Protein AF-0000000080395595 (afdb_homodimer)

Foldseek 3Di:
DPCPPPPPPVCPLAEAEEEEEDCDPCCVWANVVLQVVFPRYHHAEYEDLDPVVQVVVCVVSVHNYYYNDLLVVLPDPSHAAYEYEFFQLCQLVSLLSNLVSVHAYEYEPPNHLFLLSLVSSVVSCVVSVHFYFYQLLLVQDLQLVVVLVQLPDPPQFADWAEKEWEWEAAQDDPPPDPQQFQCSGHNFHCCRVPVLSVLLSCCLRQNQKAPKAKDWDAPVLPDDDPDDPDPPSPQGGTQWMKMWIAGPSGHIYIYTGHYNDPDTDAWMKIHGPFWIWMDGRPDLAWIWIWGDDPDDDIDIDTGNDRDDDCVRHSSNRLVNQVSVQVVVVVVCVVCVVVVNPPCPVPVDGSRPGGSVSSSSSSNSVQNRCQQQLQHGSSDSSSVPSVNGDSD/DPPPPPPPPVPPLAEAEEEEEDCDPCCVWANVVLQVVFPRYHHAEYEDLDPVVQVVVCVVSVHNYYYNDLLVVLPDPSHAAYEYEFFQLCQLVSLLSNLVSVHAYEYEPPNHLFLLSLVSSVVSCVVSVHFYFYQLLLVQDLQLVVVLVQLPDPPQFADWAEKEWEWEAAQDDPPPDPQQFQCSGRNFHCCRVPVLSVLLSCCLRQNQKAPKAKDWDAPVLPDDDPDDPDPPSPQGGTQWMKMWIAGPSGHIYIYTGHYNDPDTDAWMKIHGPFWIWMDGRPDLAWIWIWGDDPDDDIDIDTGNDRDDDCVRHSSNRLVNQVSVQVVVVVVVVVCVVVVNPPPPVVVDGSRPGGSVSSSSSSNSVQNRCQQQLQHGSSDSSSVPSVNGDSD

Sequence (782 aa):
MSMTSSFSITPTSDILNWGVIGCGDVVEGKSGPAFSRIPSCRLVAVMRRNKALAESFAHRHNVASFYTDAREILRDLDVEAIYLATPPGTHKDLALLCAAAGKPVLVEKPMARSAAECRAMLSEFQHSDLPLFVAYYRRHLPKFELVRDILQSKNKLGPITEIRAFCARPSSGSDCEEWRVDASVAGGGLFLDLGSHMLDLLDWWFGPLQDVKGLAASTKGKGSSYDSALDEVETHVEDQVRMLFRTGSGAVGVGSWNFSSHCSEDYIEIIGADGGVKFSVFDNGPVFLKRRGCGEEDEIEVIDNFGPDFSPHVHLPLIAAVTEDLQDWKRAREVARQGRSVMKEISEWRCRSTGASALRTSEVMDTVLAAYYGGSRDDAFWERPQSWSKSMSMTSSFSITPTSDILNWGVIGCGDVVEGKSGPAFSRIPSCRLVAVMRRNKALAESFAHRHNVASFYTDAREILRDLDVEAIYLATPPGTHKDLALLCAAAGKPVLVEKPMARSAAECRAMLSEFQHSDLPLFVAYYRRHLPKFELVRDILQSKNKLGPITEIRAFCARPSSGSDCEEWRVDASVAGGGLFLDLGSHMLDLLDWWFGPLQDVKGLAASTKGKGSSYDSALDEVETHVEDQVRMLFRTGSGAVGVGSWNFSSHCSEDYIEIIGADGGVKFSVFDNGPVFLKRRGCGEEDEIEVIDNFGPDFSPHVHLPLIAAVTEDLQDWKRAREVARQGRSVMKEISEWRCRSTGASALRTSEVMDTVLAAYYGGSRDDAFWERPQSWSKS

Organism: NCBI:txid72520

pLDDT: mean 86.79, std 17.63, range [27.84, 98.88]

Radius of gyration: 32.5 Å; Cα contacts (8 Å, |Δi|>4): 1651; chains: 2; bounding box: 78×113×68 Å

Solvent-accessible surface area (backbone atoms only — not comparable to full-atom values): 41045 Å² total; per-residue (Å²): 136,81,81,75,76,75,75,70,73,67,73,73,76,70,64,44,30,29,24,34,41,34,74,46,72,58,31,69,48,32,44,45,60,26,35,75,70,33,87,52,35,37,56,45,33,38,25,24,74,51,53,70,61,22,48,49,48,22,62,77,66,68,27,81,36,61,30,54,40,74,71,57,54,59,66,37,82,74,46,58,31,36,38,38,46,58,63,26,53,49,33,44,64,53,49,52,53,33,43,75,60,70,33,32,37,38,30,35,63,46,67,30,46,26,33,49,46,29,48,53,44,44,51,51,27,57,75,67,72,39,63,48,32,31,54,56,29,60,77,53,33,43,63,51,46,50,49,48,50,52,71,67,40,85,69,57,26,46,65,60,50,34,38,39,40,41,37,29,28,44,56,64,71,87,73,59,63,67,54,49,54,28,38,74,35,35,44,25,19,55,55,52,61,59,44,45,59,56,46,42,50,46,34,71,73,49,38,72,74,35,83,68,41,44,47,51,23,33,75,76,66,67,71,77,79,82,67,77,82,76,75,77,73,71,69,64,50,44,41,32,42,34,36,39,34,25,38,72,88,52,28,43,30,43,34,38,40,34,45,42,24,41,49,73,44,57,33,41,36,42,35,6,43,36,8,32,39,36,33,41,74,88,52,90,60,46,39,37,37,36,33,57,40,102,57,96,60,72,44,73,46,79,45,74,81,53,66,82,83,41,81,70,31,53,34,34,56,35,53,51,31,44,49,52,43,50,52,51,50,50,52,43,51,54,39,45,72,69,70,42,83,59,71,71,64,81,84,68,69,76,44,84,38,28,41,70,60,48,33,54,36,34,43,52,52,46,55,29,41,14,67,35,54,54,47,61,61,70,56,76,44,65,79,43,51,85,50,32,55,92,71,138,82,81,75,76,75,78,72,74,66,74,74,77,70,62,44,32,29,25,33,41,35,74,45,72,57,30,68,48,32,43,46,59,27,35,76,70,34,87,52,34,39,56,46,34,38,24,23,74,50,54,69,60,22,48,50,49,22,60,78,67,69,27,81,35,62,30,56,39,74,70,57,55,59,66,36,82,73,45,58,32,36,38,39,46,59,63,27,53,49,33,44,65,52,49,51,53,32,44,76,59,70,31,30,37,39,29,36,64,46,64,29,46,26,34,48,46,28,48,53,45,45,51,51,26,58,74,66,73,38,63,50,32,32,56,56,29,61,76,54,34,42,62,51,46,49,52,48,50,51,72,67,40,84,71,58,27,47,64,60,48,33,37,39,39,40,38,28,27,45,56,65,70,88,73,61,63,67,54,50,54,28,38,74,35,35,44,24,19,55,54,52,61,60,44,45,58,56,45,42,51,47,34,71,73,48,39,73,72,35,83,69,39,44,47,50,23,33,73,76,67,66,72,81,79,85,65,76,80,72,76,76,74,72,69,66,48,42,40,32,40,34,34,40,34,24,36,73,88,50,28,43,30,44,35,39,37,34,47,43,23,40,49,75,44,56,33,42,36,42,34,7,42,36,7,31,41,37,32,42,74,89,53,89,61,44,38,37,37,36,34,56,41,101,58,96,61,72,44,73,46,80,46,75,80,52,65,82,82,40,80,74,30,53,35,31,56,36,52,52,30,44,50,52,43,50,53,52,51,50,52,45,51,53,39,45,73,69,70,44,82,61,70,71,64,81,82,68,69,75,43,84,40,28,42,69,58,50,32,54,37,32,42,51,54,46,55,30,41,13,68,35,54,53,49,62,60,69,56,74,45,66,79,43,52,84,50,33,54,91,69

Secondary structure (DSSP, 8-state):
--------------PEEEEEE--SHHIIIIIHHHHHH-TTEEEEEEE-SSHHHHHHHHHHTT-SEEESSHHHHHH-TT--EEEE-S-HHHHHHHHHHHHHTT--EEEPSSSSSSHHHHHHHHHHHHHTT--EEE--GGGGSHHHHHHHHHHHSTTSS-SEEEEEEEEE----STTS-GGGG-HHHHSSSHIIIIIHHHHHHHHHHH-S-EEEEEEEE-SGGG---SS------------EEEEEEE-TTS-EEEEEEETT-SS-EEEEEEEESSEEEEE-SSS-PPEEEEE--SSSS-EEEEE---S---GGGTTHHHHHHHHHHHHHHHHHHHHHHTT--------S-S-S-BHHHHHHHHHHHHHHHTTTTTS--SS-GGG-GGGS---/--------------PEEEEEE--SHHIIIIIHHHHHH-TTEEEEEEE-SSHHHHHHHHHHTT-SEEESSHHHHHH-TT--EEEE-S-HHHHHHHHHHHHHTT--EEEPSSSSSSHHHHHHHHHHHHHTT--EEE--GGGGSHHHHHHHHHHHSTTSS-SEEEEEEEEE----STTS-GGGG-HHHHSSSHIIIIIHHHHHHHHHHH-S-EEEEEEEE-SGGG---SS------------EEEEEEE-TTS-EEEEEEETT-SS-EEEEEEEESSEEEEE-SSS-PPEEEEE--SSSS-EEEEE---S---GGGTTHHHHHHHHHHHHHHHHHHHHHHTT--------S-S-S-BHHHHHHHHHHHHHHHTTTTTS--SS-GGG-GGGS---

Nearest PDB structures (foldseek):
  5yab-assembly1_A  TM=7.832E-01  e=8.760E-25  Paracoccus laeviglucosivorans
  6ktk-assembly1_A  TM=7.881E-01  e=5.055E-24  Paracoccus laeviglucosivorans
  4fb5-assembly1_A  TM=7.824E-01  e=1.257E-22  Rhizobium etli CFN 42
  4had-assembly1_D  TM=8.296E-01  e=5.285E-21  Rhizobium etli CFN 42
  4mkz-assembly1_A  TM=7.655E-01  e=7.324E-20  Lacticaseibacillus casei BL23

Structure (mmCIF, N/CA/C/O backbone):
data_AF-0000000080395595-model_v1
#
loop_
_entity.id
_entity.type
_entity.pdbx_description
1 polymer 'Oxidoreductase domain protein'
#
loop_
_atom_site.group_PDB
_atom_site.id
_atom_site.type_symbol
_atom_site.label_atom_id
_atom_site.label_alt_id
_atom_site.label_comp_id
_atom_site.label_asym_id
_atom_site.label_entity_id
_atom_site.label_seq_id
_atom_site.pdbx_PDB_ins_code
_atom_site.Cartn_x
_atom_site.Cartn_y
_atom_site.Cartn_z
_atom_site.occupancy
_atom_site.B_iso_or_equiv
_atom_site.auth_seq_id
_atom_site.auth_comp_id
_atom_site.auth_asym_id
_atom_site.auth_atom_id
_atom_site.pdbx_PDB_model_num
ATOM 1 N N . MET A 1 1 ? 40.812 51.531 33.094 1 27.84 1 MET A N 1
ATOM 2 C CA . MET A 1 1 ? 39.594 51 33.719 1 27.84 1 MET A CA 1
ATOM 3 C C . MET A 1 1 ? 38.375 51.281 32.844 1 27.84 1 MET A C 1
ATOM 5 O O . MET A 1 1 ? 37.844 52.406 32.875 1 27.84 1 MET A O 1
ATOM 9 N N . SER A 1 2 ? 38.344 50.875 31.562 1 29.64 2 SER A N 1
ATOM 10 C CA . SER A 1 2 ? 37.469 51.188 30.438 1 29.64 2 SER A CA 1
ATOM 11 C C . SER A 1 2 ? 36.062 50.656 30.672 1 29.64 2 SER A C 1
ATOM 13 O O . SER A 1 2 ? 35.875 49.469 31 1 29.64 2 SER A O 1
ATOM 15 N N . MET A 1 3 ? 35.094 51.469 31.234 1 29.25 3 MET A N 1
ATOM 16 C CA . MET A 1 3 ? 33.688 51.219 31.578 1 29.25 3 MET A CA 1
ATOM 17 C C . MET A 1 3 ? 32.938 50.688 30.375 1 29.25 3 MET A C 1
ATOM 19 O O . MET A 1 3 ? 32.656 51.406 29.422 1 29.25 3 MET A O 1
ATOM 23 N N . THR A 1 4 ? 33.219 49.469 29.953 1 30.59 4 THR A N 1
ATOM 24 C CA . THR A 1 4 ? 32.438 48.844 28.891 1 30.59 4 THR A CA 1
ATOM 25 C C . THR A 1 4 ? 30.953 48.844 29.234 1 30.59 4 THR A C 1
ATOM 27 O O . THR A 1 4 ? 30.547 48.312 30.266 1 30.59 4 THR A O 1
ATOM 30 N N . SER A 1 5 ? 30.203 49.969 29.016 1 29.47 5 SER A N 1
ATOM 31 C CA . SER A 1 5 ? 28.766 50.094 29.188 1 29.47 5 SER A CA 1
ATOM 32 C C . SER A 1 5 ? 28.031 48.906 28.578 1 29.47 5 SER A C 1
ATOM 34 O O . SER A 1 5 ? 28.172 48.625 27.391 1 29.47 5 SER A O 1
ATOM 36 N N . SER A 1 6 ? 27.875 47.812 29.328 1 31.44 6 SER A N 1
ATOM 37 C CA . SER A 1 6 ? 27.016 46.688 29.016 1 31.44 6 SER A CA 1
ATOM 38 C C . SER A 1 6 ? 25.609 47.125 28.609 1 31.44 6 SER A C 1
ATOM 40 O O . SER A 1 6 ? 24.875 47.688 29.438 1 31.44 6 SER A O 1
ATOM 42 N N . PHE A 1 7 ? 25.438 47.781 27.438 1 31.97 7 PHE A N 1
ATOM 43 C CA . PHE A 1 7 ? 24.094 48.031 26.953 1 31.97 7 PHE A CA 1
ATOM 44 C C . PHE A 1 7 ? 23.203 46.781 27.172 1 31.97 7 PHE A C 1
ATOM 46 O O . PHE A 1 7 ? 23.5 45.719 26.656 1 31.97 7 PHE A O 1
ATOM 53 N N . SER A 1 8 ? 22.719 46.625 28.406 1 31.88 8 SER A N 1
ATOM 54 C CA . SER A 1 8 ? 21.641 45.688 28.688 1 31.88 8 SER A CA 1
ATOM 55 C C . SER A 1 8 ? 20.5 45.844 27.672 1 31.88 8 SER A C 1
ATOM 57 O O . SER A 1 8 ? 19.797 46.844 27.672 1 31.88 8 SER A O 1
ATOM 59 N N . ILE A 1 9 ? 20.703 45.562 26.422 1 34.28 9 ILE A N 1
ATOM 60 C CA . ILE A 1 9 ? 19.5 45.406 25.594 1 34.28 9 ILE A CA 1
ATOM 61 C C . ILE A 1 9 ? 18.422 44.688 26.359 1 34.28 9 ILE A C 1
ATOM 63 O O . ILE A 1 9 ? 18.578 43.5 26.734 1 34.28 9 ILE A O 1
ATOM 67 N N . THR A 1 10 ? 17.844 45.312 27.359 1 37.09 10 THR A N 1
ATOM 68 C CA . THR A 1 10 ? 16.672 44.719 27.984 1 37.09 10 THR A CA 1
ATOM 69 C C . THR A 1 10 ? 15.82 43.969 26.938 1 37.09 10 THR A C 1
ATOM 71 O O . THR A 1 10 ? 15.391 44.594 25.953 1 37.09 10 THR A O 1
ATOM 74 N N . PRO A 1 11 ? 15.945 42.688 26.766 1 40.69 11 PRO A N 1
ATOM 75 C CA . PRO A 1 11 ? 15.008 42 25.859 1 40.69 11 PRO A CA 1
ATOM 76 C C . PRO A 1 11 ? 13.586 42.531 25.984 1 40.69 11 PRO A C 1
ATOM 78 O O . PRO A 1 11 ? 12.984 42.469 27.062 1 40.69 11 PRO A O 1
ATOM 81 N N . THR A 1 12 ? 13.234 43.75 25.875 1 42.53 12 THR A N 1
ATOM 82 C CA . THR A 1 12 ? 11.805 44.031 25.859 1 42.53 12 THR A CA 1
ATOM 83 C C . THR A 1 12 ? 11.023 42.875 25.281 1 42.53 12 THR A C 1
ATOM 85 O O . THR A 1 12 ? 11.164 42.531 24.094 1 42.53 12 THR A O 1
ATOM 88 N N . SER A 1 13 ? 10.922 41.781 25.891 1 53.41 13 SER A N 1
ATOM 89 C CA . SER A 1 13 ? 10.156 40.562 25.547 1 53.41 13 SER A CA 1
ATOM 90 C C . SER A 1 13 ? 8.828 40.938 24.891 1 53.41 13 SER A C 1
ATOM 92 O O . SER A 1 13 ? 7.91 41.406 25.562 1 53.41 13 SER A O 1
ATOM 94 N N . ASP A 1 14 ? 8.703 41.594 23.719 1 77.69 14 ASP A N 1
ATOM 95 C CA . ASP A 1 14 ? 7.539 42.156 23.047 1 77.69 14 ASP A CA 1
ATOM 96 C C . ASP A 1 14 ? 6.438 41.094 22.875 1 77.69 14 ASP A C 1
ATOM 98 O O . ASP A 1 14 ? 6.688 40 22.359 1 77.69 14 ASP A O 1
ATOM 102 N N . ILE A 1 15 ? 5.312 41.281 23.672 1 91.25 15 ILE A N 1
ATOM 103 C CA . ILE A 1 15 ? 4.09 40.5 23.625 1 91.25 15 ILE A CA 1
ATOM 104 C C . ILE A 1 15 ? 3.426 40.656 22.25 1 91.25 15 ILE A C 1
ATOM 106 O O . ILE A 1 15 ? 3.266 41.781 21.766 1 91.25 15 ILE A O 1
ATOM 110 N N . LEU A 1 16 ? 3.199 39.562 21.609 1 95.69 16 LEU A N 1
ATOM 111 C CA . LEU A 1 16 ? 2.473 39.594 20.344 1 95.69 16 LEU A CA 1
ATOM 112 C C . LEU A 1 16 ? 0.972 39.438 20.578 1 95.69 16 LEU A C 1
ATOM 114 O O . LEU A 1 16 ? 0.534 38.5 21.25 1 95.69 16 LEU A O 1
ATOM 118 N N . ASN A 1 17 ? 0.18 40.344 20.094 1 96.25 17 ASN A N 1
ATOM 119 C CA . ASN A 1 17 ? -1.268 40.281 20.266 1 96.25 17 ASN A CA 1
ATOM 120 C C . ASN A 1 17 ? -1.948 39.531 19.141 1 96.25 17 ASN A C 1
ATOM 122 O O . ASN A 1 17 ? -1.932 39.938 17.984 1 96.25 17 ASN A O 1
ATOM 126 N N . TRP A 1 18 ? -2.633 38.438 19.5 1 96.69 18 TRP A N 1
ATOM 127 C CA . TRP A 1 18 ? -3.293 37.562 18.547 1 96.69 18 TRP A CA 1
ATOM 128 C C . TRP A 1 18 ? -4.789 37.844 18.484 1 96.69 18 TRP A C 1
ATOM 130 O O . TRP A 1 18 ? -5.406 38.188 19.5 1 96.69 18 TRP A O 1
ATOM 140 N N . GLY A 1 19 ? -5.352 37.781 17.328 1 96.81 19 GLY A N 1
ATOM 141 C CA . GLY A 1 19 ? -6.781 37.594 17.125 1 96.81 19 GLY A CA 1
ATOM 142 C C . GLY A 1 19 ? -7.137 36.219 16.594 1 96.81 19 GLY A C 1
ATOM 143 O O . GLY A 1 19 ? -6.348 35.594 15.867 1 96.81 19 GLY A O 1
ATOM 144 N N . VAL A 1 20 ? -8.375 35.75 16.906 1 96.25 20 VAL A N 1
ATOM 145 C CA . VAL A 1 20 ? -8.82 34.438 16.422 1 96.25 20 VAL A CA 1
ATOM 146 C C . VAL A 1 20 ? -10.117 34.594 15.633 1 96.25 20 VAL A C 1
ATOM 148 O O . VAL A 1 20 ? -11.047 35.281 16.078 1 96.25 20 VAL A O 1
ATOM 151 N N . ILE A 1 21 ? -10.055 34.062 14.445 1 96.56 21 ILE A N 1
ATOM 152 C CA . ILE A 1 21 ? -11.273 33.969 13.656 1 96.56 21 ILE A CA 1
ATOM 153 C C . ILE A 1 21 ? -11.766 32.5 13.664 1 96.56 21 ILE A C 1
ATOM 155 O O . ILE A 1 21 ? -11.109 31.625 13.125 1 96.56 21 ILE A O 1
ATOM 159 N N . GLY A 1 22 ? -12.914 32.281 14.219 1 93.19 22 GLY A N 1
ATOM 160 C CA . GLY A 1 22 ? -13.43 30.938 14.422 1 93.19 22 GLY A CA 1
ATOM 161 C C . GLY A 1 22 ? -13.117 30.375 15.805 1 93.19 22 GLY A C 1
ATOM 162 O O . GLY A 1 22 ? -12 29.906 16.047 1 93.19 22 GLY A O 1
ATOM 163 N N . CYS A 1 23 ? -14.055 30.391 16.719 1 83 23 CYS A N 1
ATOM 164 C CA . CYS A 1 23 ? -13.82 29.922 18.078 1 83 23 CYS A CA 1
ATOM 165 C C . CYS A 1 23 ? -14.672 28.688 18.375 1 83 23 CYS A C 1
ATOM 167 O O . CYS A 1 23 ? -15.469 28.703 19.312 1 83 23 CYS A O 1
ATOM 169 N N . GLY A 1 24 ? -14.445 27.719 17.562 1 78.31 24 GLY A N 1
ATOM 170 C CA . GLY A 1 24 ? -15.148 26.453 17.797 1 78.31 24 GLY A CA 1
ATOM 171 C C . GLY A 1 24 ? -14.398 25.531 18.734 1 78.31 24 GLY A C 1
ATOM 172 O O . GLY A 1 24 ? -13.664 25.969 19.609 1 78.31 24 GLY A O 1
ATOM 173 N N . ASP A 1 25 ? -14.664 24.266 18.672 1 70.94 25 ASP A N 1
ATOM 174 C CA . ASP A 1 25 ? -14.172 23.219 19.578 1 70.94 25 ASP A CA 1
ATOM 175 C C . ASP A 1 25 ? -12.648 23.188 19.594 1 70.94 25 ASP A C 1
ATOM 177 O O . ASP A 1 25 ? -12.039 23 20.656 1 70.94 25 ASP A O 1
ATOM 181 N N . VAL A 1 26 ? -12.109 23.469 18.547 1 69.25 26 VAL A N 1
ATOM 182 C CA . VAL A 1 26 ? -10.656 23.422 18.438 1 69.25 26 VAL A CA 1
ATOM 183 C C . VAL A 1 26 ? -10.031 24.516 19.297 1 69.25 26 VAL A C 1
ATOM 185 O O . VAL A 1 26 ? -9.062 24.25 20.016 1 69.25 26 VAL A O 1
ATOM 188 N N . VAL A 1 27 ? -10.562 25.641 19.234 1 73.5 27 VAL A N 1
ATOM 189 C CA . VAL A 1 27 ? -10.008 26.781 19.969 1 73.5 27 VAL A CA 1
ATOM 190 C C . VAL A 1 27 ? -10.297 26.625 21.453 1 73.5 27 VAL A C 1
ATOM 192 O O . VAL A 1 27 ? -9.453 26.984 22.297 1 73.5 27 VAL A O 1
ATOM 195 N N . GLU A 1 28 ? -11.383 26.031 21.781 1 72.56 28 GLU A N 1
ATOM 196 C CA . GLU A 1 28 ? -11.758 25.828 23.172 1 72.56 28 GLU A CA 1
ATOM 197 C C . GLU A 1 28 ? -10.766 24.906 23.891 1 72.56 28 GLU A C 1
ATOM 199 O O . GLU A 1 28 ? -10.383 25.172 25.031 1 72.56 28 GLU A O 1
ATOM 204 N N . GLY A 1 29 ? -10.359 23.922 23.234 1 68.94 29 GLY A N 1
ATOM 205 C CA . GLY A 1 29 ? -9.539 22.906 23.906 1 68.94 29 GLY A CA 1
ATOM 206 C C . GLY A 1 29 ? -8.094 22.938 23.453 1 68.94 29 GLY A C 1
ATOM 207 O O . GLY A 1 29 ? -7.184 22.969 24.297 1 68.94 29 GLY A O 1
ATOM 208 N N . LYS A 1 30 ? -7.84 23.094 22.266 1 68.44 30 LYS A N 1
ATOM 209 C CA . LYS A 1 30 ? -6.527 22.781 21.703 1 68.44 30 LYS A CA 1
ATOM 210 C C . LYS A 1 30 ? -5.66 24.031 21.625 1 68.44 30 LYS A C 1
ATOM 212 O O . LYS A 1 30 ? -4.473 23.984 21.938 1 68.44 30 LYS A O 1
ATOM 217 N N . SER A 1 31 ? -6.273 25.188 21.234 1 71.06 31 SER A N 1
ATOM 218 C CA . SER A 1 31 ? -5.438 26.328 20.906 1 71.06 31 SER A CA 1
ATOM 219 C C . SER A 1 31 ? -5.719 27.516 21.828 1 71.06 31 SER A C 1
ATOM 221 O O . SER A 1 31 ? -4.82 28.297 22.125 1 71.06 31 SER A O 1
ATOM 223 N N . GLY A 1 32 ? -6.879 27.594 22.359 1 69.44 32 GLY A N 1
ATOM 224 C CA . GLY A 1 32 ? -7.242 28.75 23.172 1 69.44 32 GLY A CA 1
ATOM 225 C C . GLY A 1 32 ? -6.363 28.891 24.406 1 69.44 32 GLY A C 1
ATOM 226 O O . GLY A 1 32 ? -5.691 29.906 24.578 1 69.44 32 GLY A O 1
ATOM 227 N N . PRO A 1 33 ? -6.312 27.859 25.125 1 67.69 33 PRO A N 1
ATOM 228 C CA . PRO A 1 33 ? -5.492 27.906 26.344 1 67.69 33 PRO A CA 1
ATOM 229 C C . PRO A 1 33 ? -4.008 28.094 26.031 1 67.69 33 PRO A C 1
ATOM 231 O O . PRO A 1 33 ? -3.252 28.562 26.906 1 67.69 33 PRO A O 1
ATOM 234 N N . ALA A 1 34 ? -3.678 27.75 24.891 1 76.56 34 ALA A N 1
ATOM 235 C CA . ALA A 1 34 ? -2.271 27.859 24.516 1 76.56 34 ALA A CA 1
ATOM 236 C C . ALA A 1 34 ? -1.812 29.312 24.5 1 76.56 34 ALA A C 1
ATOM 238 O O . ALA A 1 34 ? -0.705 29.625 24.938 1 76.56 34 ALA A O 1
ATOM 239 N N . PHE A 1 35 ? -2.635 30.25 24.062 1 82.62 35 PHE A N 1
ATOM 240 C CA . PHE A 1 35 ? -2.271 31.656 23.969 1 82.62 35 PHE A CA 1
ATOM 241 C C . PHE A 1 35 ? -2.01 32.25 25.359 1 82.62 35 PHE A C 1
ATOM 243 O O . PHE A 1 35 ? -1.116 33.062 25.516 1 82.62 35 PHE A O 1
ATOM 250 N N . SER A 1 36 ? -2.719 31.719 26.312 1 81.38 36 SER A N 1
ATOM 251 C CA . SER A 1 36 ? -2.576 32.219 27.672 1 81.38 36 SER A CA 1
ATOM 252 C C . SER A 1 36 ? -1.355 31.641 28.359 1 81.38 36 SER A C 1
ATOM 254 O O . SER A 1 36 ? -0.866 32.188 29.359 1 81.38 36 SER A O 1
ATOM 256 N N . ARG A 1 37 ? -0.893 30.594 27.812 1 84.19 37 ARG A N 1
ATOM 257 C CA . ARG A 1 37 ? 0.208 29.875 28.453 1 84.19 37 ARG A CA 1
ATOM 258 C C . ARG A 1 37 ? 1.551 30.312 27.875 1 84.19 37 ARG A C 1
ATOM 260 O O . ARG A 1 37 ? 2.605 29.938 28.391 1 84.19 37 ARG A O 1
ATOM 267 N N . ILE A 1 38 ? 1.523 31.016 26.891 1 89.38 38 ILE A N 1
ATOM 268 C CA . ILE A 1 38 ? 2.732 31.531 26.266 1 89.38 38 ILE A CA 1
ATOM 269 C C . ILE A 1 38 ? 2.971 32.969 26.719 1 89.38 38 ILE A C 1
ATOM 271 O O . ILE A 1 38 ? 2.191 33.875 26.375 1 89.38 38 ILE A O 1
ATOM 275 N N . PRO A 1 39 ? 4.02 33.219 27.438 1 89.31 39 PRO A N 1
ATOM 276 C CA . PRO A 1 39 ? 4.242 34.562 28.016 1 89.31 39 PRO A CA 1
ATOM 277 C C . PRO A 1 39 ? 4.402 35.625 26.953 1 89.31 39 PRO A C 1
ATOM 279 O O . PRO A 1 39 ? 4.113 36.812 27.219 1 89.31 39 PRO A O 1
ATOM 282 N N . SER A 1 40 ? 4.805 35.219 25.828 1 91.56 40 SER A N 1
ATOM 283 C CA . SER A 1 40 ? 5.152 36.188 24.812 1 91.56 40 SER A CA 1
ATOM 284 C C . SER A 1 40 ? 3.982 36.438 23.859 1 91.56 40 SER A C 1
ATOM 286 O O . SER A 1 40 ? 4.152 37.062 22.812 1 91.56 40 SER A O 1
ATOM 288 N N . CYS A 1 41 ? 2.775 35.938 24.188 1 91.81 41 CYS A N 1
ATOM 289 C CA . CYS A 1 41 ? 1.639 36.281 23.344 1 91.81 41 CYS A CA 1
ATOM 290 C C . CYS A 1 41 ? 0.371 36.438 24.172 1 91.81 41 CYS A C 1
ATOM 292 O O . CYS A 1 41 ? 0.347 36.094 25.359 1 91.81 41 CYS A O 1
ATOM 294 N N . ARG A 1 42 ? -0.553 37.156 23.594 1 92.62 42 ARG A N 1
ATOM 295 C CA . ARG A 1 42 ? -1.852 37.375 24.219 1 92.62 42 ARG A CA 1
ATOM 296 C C . ARG A 1 42 ? -2.969 37.344 23.172 1 92.62 42 ARG A C 1
ATOM 298 O O . ARG A 1 42 ? -2.811 37.812 22.062 1 92.62 42 ARG A O 1
ATOM 305 N N . LEU A 1 43 ? -4.031 36.719 23.609 1 93.94 43 LEU A N 1
ATOM 306 C CA . LEU A 1 43 ? -5.242 36.75 22.812 1 93.94 43 LEU A CA 1
ATOM 307 C C . LEU A 1 43 ? -6.062 38 23.141 1 93.94 43 LEU A C 1
ATOM 309 O O . LEU A 1 43 ? -6.555 38.156 24.25 1 93.94 43 LEU A O 1
ATOM 313 N N . VAL A 1 44 ? -6.273 38.875 22.141 1 95.62 44 VAL A N 1
ATOM 314 C CA . VAL A 1 44 ? -6.852 40.188 22.484 1 95.62 44 VAL A CA 1
ATOM 315 C C . VAL A 1 44 ? -8.227 40.312 21.844 1 95.62 44 VAL A C 1
ATOM 317 O O . VAL A 1 44 ? -9.016 41.188 22.234 1 95.62 44 VAL A O 1
ATOM 320 N N . ALA A 1 45 ? -8.477 39.469 20.844 1 96.44 45 ALA A N 1
ATOM 321 C CA . ALA A 1 45 ? -9.758 39.562 20.156 1 96.44 45 ALA A CA 1
ATOM 322 C C . ALA A 1 45 ? -10.18 38.219 19.562 1 96.44 45 ALA A C 1
ATOM 324 O O . ALA A 1 45 ? -9.336 37.438 19.156 1 96.44 45 ALA A O 1
ATOM 325 N N . VAL A 1 46 ? -11.547 38 19.5 1 95.81 46 VAL A N 1
ATOM 326 C CA . VAL A 1 46 ? -12.094 36.781 18.891 1 95.81 46 VAL A CA 1
ATOM 327 C C . VAL A 1 46 ? -13.273 37.156 17.984 1 95.81 46 VAL A C 1
ATOM 329 O O . VAL A 1 46 ? -13.953 38.156 18.219 1 95.81 46 VAL A O 1
ATOM 332 N N . MET A 1 47 ? -13.406 36.312 16.969 1 96.25 47 MET A N 1
ATOM 333 C CA . MET A 1 47 ? -14.523 36.531 16.047 1 96.25 47 MET A CA 1
ATOM 334 C C . MET A 1 47 ? -15.281 35.219 15.812 1 96.25 47 MET A C 1
ATOM 336 O O . MET A 1 47 ? -14.664 34.156 15.633 1 96.25 47 MET A O 1
ATOM 340 N N . ARG A 1 48 ? -16.594 35.312 15.922 1 94 48 ARG A N 1
ATOM 341 C CA . ARG A 1 48 ? -17.547 34.281 15.523 1 94 48 ARG A CA 1
ATOM 342 C C . ARG A 1 48 ? -18.812 34.875 14.922 1 94 48 ARG A C 1
ATOM 344 O O . ARG A 1 48 ? -19.219 36 15.312 1 94 48 ARG A O 1
ATOM 351 N N . ARG A 1 49 ? -19.406 34.062 14.109 1 91.31 49 ARG A N 1
ATOM 352 C CA . ARG A 1 49 ? -20.609 34.594 13.484 1 91.31 49 ARG A CA 1
ATOM 353 C C . ARG A 1 49 ? -21.734 34.75 14.5 1 91.31 49 ARG A C 1
ATOM 355 O O . ARG A 1 49 ? -22.484 35.719 14.461 1 91.31 49 ARG A O 1
ATOM 362 N N . ASN A 1 50 ? -21.781 33.781 15.391 1 93.06 50 ASN A N 1
ATOM 363 C CA . ASN A 1 50 ? -22.781 33.875 16.453 1 93.06 50 ASN A CA 1
ATOM 364 C C . ASN A 1 50 ? -22.328 34.781 17.594 1 93.06 50 ASN A C 1
ATOM 366 O O . ASN A 1 50 ? -21.406 34.438 18.344 1 93.06 50 ASN A O 1
ATOM 370 N N . LYS A 1 51 ? -23.078 35.75 17.797 1 94.5 51 LYS A N 1
ATOM 371 C CA . LYS A 1 51 ? -22.688 36.781 18.75 1 94.5 51 LYS A CA 1
ATOM 372 C C . LYS A 1 51 ? -22.625 36.219 20.172 1 94.5 51 LYS A C 1
ATOM 374 O O . LYS A 1 51 ? -21.672 36.469 20.906 1 94.5 51 LYS A O 1
ATOM 379 N N . ALA A 1 52 ? -23.625 35.531 20.469 1 94.56 52 ALA A N 1
ATOM 380 C CA . ALA A 1 52 ? -23.719 35 21.828 1 94.56 52 ALA A CA 1
ATOM 381 C C . ALA A 1 52 ? -22.547 34.094 22.156 1 94.56 52 ALA A C 1
ATOM 383 O O . ALA A 1 52 ? -21.984 34.125 23.25 1 94.56 52 ALA A O 1
ATOM 384 N N . LEU A 1 53 ? -22.172 33.344 21.203 1 91.75 53 LEU A N 1
ATOM 385 C CA . LEU A 1 53 ? -21.047 32.406 21.406 1 91.75 53 LEU A CA 1
ATOM 386 C C . LEU A 1 53 ? -19.719 33.188 21.453 1 91.75 53 LEU A C 1
ATOM 388 O O . LEU A 1 53 ? -18.828 32.812 22.234 1 91.75 53 LEU A O 1
ATOM 392 N N . ALA A 1 54 ? -19.609 34.219 20.609 1 93.31 54 ALA A N 1
ATOM 393 C CA . ALA A 1 54 ? -18.406 35.031 20.609 1 93.31 54 ALA A CA 1
ATOM 394 C C . ALA A 1 54 ? -18.234 35.75 21.938 1 93.31 54 ALA A C 1
ATOM 396 O O . ALA A 1 54 ? -17.141 35.75 22.516 1 93.31 54 ALA A O 1
ATOM 397 N N . GLU A 1 55 ? -19.281 36.25 22.406 1 94.06 55 GLU A N 1
ATOM 398 C CA . GLU A 1 55 ? -19.266 36.969 23.672 1 94.06 55 GLU A CA 1
ATOM 399 C C . GLU A 1 55 ? -18.953 36.031 24.828 1 94.06 55 GLU A C 1
ATOM 401 O O . GLU A 1 55 ? -18.156 36.375 25.719 1 94.06 55 GLU A O 1
ATOM 406 N N . SER A 1 56 ? -19.641 35 24.828 1 92.69 56 SER A N 1
ATOM 407 C CA . SER A 1 56 ? -19.422 34 25.875 1 92.69 56 SER A CA 1
ATOM 408 C C . SER A 1 56 ? -17.969 33.562 25.922 1 92.69 56 SER A C 1
ATOM 410 O O . SER A 1 56 ? -17.375 33.469 27 1 92.69 56 SER A O 1
ATOM 412 N N . PHE A 1 57 ? -17.406 33.312 24.781 1 90.75 57 PHE A N 1
ATOM 413 C CA . PHE A 1 57 ? -16.016 32.875 24.703 1 90.75 57 PHE A CA 1
ATOM 414 C C . PHE A 1 57 ? -15.102 33.969 25.266 1 90.75 57 PHE A C 1
ATOM 416 O O . PHE A 1 57 ? -14.211 33.688 26.062 1 90.75 57 PHE A O 1
ATOM 423 N N . ALA A 1 58 ? -15.281 35.156 24.828 1 92.06 58 ALA A N 1
ATOM 424 C CA . ALA A 1 58 ? -14.461 36.281 25.266 1 92.06 58 ALA A CA 1
ATOM 425 C C . ALA A 1 58 ? -14.492 36.438 26.781 1 92.06 58 ALA A C 1
ATOM 427 O O . ALA A 1 58 ? -13.453 36.625 27.422 1 92.06 58 ALA A O 1
ATOM 428 N N . HIS A 1 59 ? -15.641 36.25 27.328 1 92.31 59 HIS A N 1
ATOM 429 C CA . HIS A 1 59 ? -15.82 36.406 28.766 1 92.31 59 HIS A CA 1
ATOM 430 C C . HIS A 1 59 ? -15.133 35.281 29.516 1 92.31 59 HIS A C 1
ATOM 432 O O . HIS A 1 59 ? -14.375 35.531 30.469 1 92.31 59 HIS A O 1
ATOM 438 N N . ARG A 1 60 ? -15.398 34.094 29.078 1 88.5 60 ARG A N 1
ATOM 439 C CA . ARG A 1 60 ? -14.875 32.938 29.75 1 88.5 60 ARG A CA 1
ATOM 440 C C . ARG A 1 60 ? -13.352 32.906 29.703 1 88.5 60 ARG A C 1
ATOM 442 O O . ARG A 1 60 ? -12.711 32.375 30.625 1 88.5 60 ARG A O 1
ATOM 449 N N . HIS A 1 61 ? -12.758 33.5 28.672 1 87.94 61 HIS A N 1
ATOM 450 C CA . HIS A 1 61 ? -11.32 33.406 28.484 1 87.94 61 HIS A CA 1
ATOM 451 C C . HIS A 1 61 ? -10.633 34.75 28.672 1 87.94 61 HIS A C 1
ATOM 453 O O . HIS A 1 61 ? -9.453 34.906 28.359 1 87.94 61 HIS A O 1
ATOM 459 N N . ASN A 1 62 ? -11.344 35.781 29.141 1 89.5 62 ASN A N 1
ATOM 460 C CA . ASN A 1 62 ? -10.828 37.094 29.438 1 89.5 62 ASN A CA 1
ATOM 461 C C . ASN A 1 62 ? -10.172 37.75 28.219 1 89.5 62 ASN A C 1
ATOM 463 O O . ASN A 1 62 ? -9.047 38.219 28.297 1 89.5 62 ASN A O 1
ATOM 467 N N . VAL A 1 63 ? -10.836 37.625 27.125 1 92.81 63 VAL A N 1
ATOM 468 C CA . VAL A 1 63 ? -10.414 38.281 25.891 1 92.81 63 VAL A CA 1
ATOM 469 C C . VAL A 1 63 ? -11.062 39.656 25.797 1 92.81 63 VAL A C 1
ATOM 471 O O . VAL A 1 63 ? -12.266 39.812 26.031 1 92.81 63 VAL A O 1
ATOM 474 N N . ALA A 1 64 ? -10.336 40.625 25.484 1 93.25 64 ALA A N 1
ATOM 475 C CA . ALA A 1 64 ? -10.727 42.031 25.609 1 93.25 64 ALA A CA 1
ATOM 476 C C . ALA A 1 64 ? -11.867 42.375 24.656 1 93.25 64 ALA A C 1
ATOM 478 O O . ALA A 1 64 ? -12.75 43.156 24.984 1 93.25 64 ALA A O 1
ATOM 479 N N . SER A 1 65 ? -11.836 41.781 23.438 1 96.31 65 SER A N 1
ATOM 480 C CA . SER A 1 65 ? -12.805 42.188 22.422 1 96.31 65 SER A CA 1
ATOM 481 C C . SER A 1 65 ? -13.352 40.969 21.688 1 96.31 65 SER A C 1
ATOM 483 O O . SER A 1 65 ? -12.68 39.969 21.562 1 96.31 65 SER A O 1
ATOM 485 N N . PHE A 1 66 ? -14.625 41.062 21.234 1 96.19 66 PHE A N 1
ATOM 486 C CA . PHE A 1 66 ? -15.219 40.062 20.359 1 96.19 66 PHE A CA 1
ATOM 487 C C . PHE A 1 66 ? -15.953 40.719 19.203 1 96.19 66 PHE A C 1
ATOM 489 O O . PHE A 1 66 ? -16.406 41.875 19.312 1 96.19 66 PHE A O 1
ATOM 496 N N . TYR A 1 67 ? -15.969 40.062 18.094 1 97.44 67 TYR A N 1
ATOM 497 C CA . TYR A 1 67 ? -16.578 40.562 16.875 1 97.44 67 TYR A CA 1
ATOM 498 C C . TYR A 1 67 ? -17.453 39.469 16.234 1 97.44 67 TYR A C 1
ATOM 500 O O . TYR A 1 67 ? -17.344 38.281 16.562 1 97.44 67 TYR A O 1
ATOM 508 N N . THR A 1 68 ? -18.328 39.906 15.305 1 96.31 68 THR A N 1
ATOM 509 C CA . THR A 1 68 ? -19.188 38.969 14.602 1 96.31 68 THR A CA 1
ATOM 510 C C . THR A 1 68 ? -18.938 39.031 13.094 1 96.31 68 THR A C 1
ATOM 512 O O . THR A 1 68 ? -19.594 38.312 12.328 1 96.31 68 THR A O 1
ATOM 515 N N . ASP A 1 69 ? -17.969 39.844 12.805 1 95.75 69 ASP A N 1
ATOM 516 C CA . ASP A 1 69 ? -17.562 40.031 11.406 1 95.75 69 ASP A CA 1
ATOM 517 C C . ASP A 1 69 ? -16.047 40.031 11.266 1 95.75 69 ASP A C 1
ATOM 519 O O . ASP A 1 69 ? -15.359 40.719 12.031 1 95.75 69 ASP A O 1
ATOM 523 N N . ALA A 1 70 ? -15.586 39.312 10.242 1 96.44 70 ALA A N 1
ATOM 524 C CA . ALA A 1 70 ? -14.148 39.188 10.031 1 96.44 70 ALA A CA 1
ATOM 525 C C . ALA A 1 70 ? -13.516 40.531 9.688 1 96.44 70 ALA A C 1
ATOM 527 O O . ALA A 1 70 ? -12.383 40.812 10.086 1 96.44 70 ALA A O 1
ATOM 528 N N . ARG A 1 71 ? -14.211 41.406 9.031 1 96.81 71 ARG A N 1
ATOM 529 C CA . ARG A 1 71 ? -13.664 42.688 8.648 1 96.81 71 ARG A CA 1
ATOM 530 C C . ARG A 1 71 ? -13.445 43.562 9.867 1 96.81 71 ARG A C 1
ATOM 532 O O . ARG A 1 71 ? -12.516 44.375 9.898 1 96.81 71 ARG A O 1
ATOM 539 N N . GLU A 1 72 ? -14.305 43.375 10.875 1 97.56 72 GLU A N 1
ATOM 540 C CA . GLU A 1 72 ? -14.211 44.219 12.078 1 97.56 72 GLU A CA 1
ATOM 541 C C . GLU A 1 72 ? -12.984 43.844 12.906 1 97.56 72 GLU A C 1
ATOM 543 O O . GLU A 1 72 ? -12.266 44.719 13.391 1 97.56 72 GLU A O 1
ATOM 548 N N . ILE A 1 73 ? -12.781 42.531 13.078 1 97.56 73 ILE A N 1
ATOM 549 C CA . ILE A 1 73 ? -11.625 42.125 13.859 1 97.56 73 ILE A CA 1
ATOM 550 C C . ILE A 1 73 ? -10.336 42.531 13.141 1 97.56 73 ILE A C 1
ATOM 552 O O . ILE A 1 73 ? -9.336 42.844 13.773 1 97.56 73 ILE A O 1
ATOM 556 N N . LEU A 1 74 ? -10.32 42.594 11.82 1 97.94 74 LEU A N 1
ATOM 557 C CA . LEU A 1 74 ? -9.141 42.938 11.023 1 97.94 74 LEU A CA 1
ATOM 558 C C . LEU A 1 74 ? -8.836 44.406 11.078 1 97.94 74 LEU A C 1
ATOM 560 O O . LEU A 1 74 ? -7.719 44.844 10.773 1 97.94 74 LEU A O 1
ATOM 564 N N . ARG A 1 75 ? -9.836 45.25 11.461 1 97.12 75 ARG A N 1
ATOM 565 C CA . ARG A 1 75 ? -9.648 46.688 11.602 1 97.12 75 ARG A CA 1
ATOM 566 C C . ARG A 1 75 ? -9.141 47.031 12.992 1 97.12 75 ARG A C 1
ATOM 568 O O . ARG A 1 75 ? -8.742 48.188 13.242 1 97.12 75 ARG A O 1
ATOM 575 N N . ASP A 1 76 ? -9.219 46.062 13.859 1 97.12 76 ASP A N 1
ATOM 576 C CA . ASP A 1 76 ? -8.719 46.281 15.211 1 97.12 76 ASP A CA 1
ATOM 577 C C . ASP A 1 76 ? -7.199 46.438 15.211 1 97.12 76 ASP A C 1
ATOM 579 O O . ASP A 1 76 ? -6.457 45.531 14.891 1 97.12 76 ASP A O 1
ATOM 583 N N . LEU A 1 77 ? -6.688 47.562 15.664 1 95.31 77 LEU A N 1
ATOM 584 C CA . LEU A 1 77 ? -5.277 47.906 15.594 1 95.31 77 LEU A CA 1
ATOM 585 C C . LEU A 1 77 ? -4.473 47.156 16.641 1 95.31 77 LEU A C 1
ATOM 587 O O . LEU A 1 77 ? -3.248 47.031 16.531 1 95.31 77 LEU A O 1
ATOM 591 N N . ASP A 1 78 ? -5.145 46.625 17.625 1 95.62 78 ASP A N 1
ATOM 592 C CA . ASP A 1 78 ? -4.453 45.844 18.656 1 95.62 78 ASP A CA 1
ATOM 593 C C . ASP A 1 78 ? -4.105 44.438 18.172 1 95.62 78 ASP A C 1
ATOM 595 O O . ASP A 1 78 ? -3.24 43.781 18.75 1 95.62 78 ASP A O 1
ATOM 599 N N . VAL A 1 79 ? -4.781 44 17.172 1 97.06 79 VAL A N 1
ATOM 600 C CA . VAL A 1 79 ? -4.547 42.656 16.641 1 97.06 79 VAL A CA 1
ATOM 601 C C . VAL A 1 79 ? -3.373 42.688 15.664 1 97.06 79 VAL A C 1
ATOM 603 O O . VAL A 1 79 ? -3.42 43.375 14.648 1 97.06 79 VAL A O 1
ATOM 606 N N . GLU A 1 80 ? -2.346 41.875 15.93 1 96.81 80 GLU A N 1
ATOM 607 C CA . GLU A 1 80 ? -1.125 41.906 15.133 1 96.81 80 GLU A CA 1
ATOM 608 C C . GLU A 1 80 ? -1.021 40.688 14.242 1 96.81 80 GLU A C 1
ATOM 610 O O . GLU A 1 80 ? -0.302 40.688 13.234 1 96.81 80 GLU A O 1
ATOM 615 N N . ALA A 1 81 ? -1.643 39.625 14.594 1 97.62 81 ALA A N 1
ATOM 616 C CA . ALA A 1 81 ? -1.656 38.375 13.852 1 97.62 81 ALA A CA 1
ATOM 617 C C . ALA A 1 81 ? -2.982 37.625 14.039 1 97.62 81 ALA A C 1
ATOM 619 O O . ALA A 1 81 ? -3.682 37.844 15.031 1 97.62 81 ALA A O 1
ATOM 620 N N . ILE A 1 82 ? -3.307 36.844 13.078 1 98.12 82 ILE A N 1
ATOM 621 C CA . ILE A 1 82 ? -4.598 36.156 13.117 1 98.12 82 ILE A CA 1
ATOM 622 C C . ILE A 1 82 ? -4.395 34.656 13.141 1 98.12 82 ILE A C 1
ATOM 624 O O . ILE A 1 82 ? -3.584 34.125 12.383 1 98.12 82 ILE A O 1
ATOM 628 N N . TYR A 1 83 ? -5.043 33.969 14.031 1 97 83 TYR A N 1
ATOM 629 C CA . TYR A 1 83 ? -5.266 32.531 13.984 1 97 83 TYR A CA 1
ATOM 630 C C . TYR A 1 83 ? -6.617 32.188 13.359 1 97 83 TYR A C 1
ATOM 632 O O . TYR A 1 83 ? -7.664 32.562 13.906 1 97 83 TYR A O 1
ATOM 640 N N . LEU A 1 84 ? -6.551 31.609 12.227 1 97.12 84 LEU A N 1
ATOM 641 C CA . LEU A 1 84 ? -7.758 31.234 11.492 1 97.12 84 LEU A CA 1
ATOM 642 C C . LEU A 1 84 ? -8.164 29.797 11.82 1 97.12 84 LEU A C 1
ATOM 644 O O . LEU A 1 84 ? -7.547 28.844 11.328 1 97.12 84 LEU A O 1
ATOM 648 N N . ALA A 1 85 ? -9.258 29.625 12.555 1 94.69 85 ALA A N 1
ATOM 649 C CA . ALA A 1 85 ? -9.688 28.328 13.047 1 94.69 85 ALA A CA 1
ATOM 650 C C . ALA A 1 85 ? -11.109 28 12.586 1 94.69 85 ALA A C 1
ATOM 652 O O . ALA A 1 85 ? -11.953 27.594 13.391 1 94.69 85 ALA A O 1
ATOM 653 N N . THR A 1 86 ? -11.406 28.188 11.352 1 94.38 86 THR A N 1
ATOM 654 C CA . THR A 1 86 ? -12.664 27.828 10.703 1 94.38 86 THR A CA 1
ATOM 655 C C . THR A 1 86 ? -12.5 26.578 9.836 1 94.38 86 THR A C 1
ATOM 657 O O . THR A 1 86 ? -11.391 26.062 9.711 1 94.38 86 THR A O 1
ATOM 660 N N . PRO A 1 87 ? -13.57 26.062 9.297 1 94.25 87 PRO A N 1
ATOM 661 C CA . PRO A 1 87 ? -13.422 24.938 8.367 1 94.25 87 PRO A CA 1
ATOM 662 C C . PRO A 1 87 ? -12.68 25.328 7.09 1 94.25 87 PRO A C 1
ATOM 664 O O . PRO A 1 87 ? -12.672 26.5 6.703 1 94.25 87 PRO A O 1
ATOM 667 N N . PRO A 1 88 ? -12.156 24.391 6.395 1 96.56 88 PRO A N 1
ATOM 668 C CA . PRO A 1 88 ? -11.273 24.641 5.254 1 96.56 88 PRO A CA 1
ATOM 669 C C . PRO A 1 88 ? -11.953 25.469 4.156 1 96.56 88 PRO A C 1
ATOM 671 O O . PRO A 1 88 ? -11.297 26.266 3.484 1 96.56 88 PRO A O 1
ATOM 674 N N . GLY A 1 89 ? -13.188 25.344 4.027 1 96.06 89 GLY A N 1
ATOM 675 C CA . GLY A 1 89 ? -13.914 25.984 2.947 1 96.06 89 GLY A CA 1
ATOM 676 C C . GLY A 1 89 ? -13.852 27.5 3.018 1 96.06 89 GLY A C 1
ATOM 677 O O . GLY A 1 89 ? -14.078 28.188 2.016 1 96.06 89 GLY A O 1
ATOM 678 N N . THR A 1 90 ? -13.531 28.062 4.137 1 96.44 90 THR A N 1
ATOM 679 C CA . THR A 1 90 ? -13.5 29.5 4.309 1 96.44 90 THR A CA 1
ATOM 680 C C . THR A 1 90 ? -12.062 30.016 4.395 1 96.44 90 THR A C 1
ATOM 682 O O . THR A 1 90 ? -11.828 31.219 4.406 1 96.44 90 THR A O 1
ATOM 685 N N . HIS A 1 91 ? -11.102 29.141 4.445 1 98.19 91 HIS A N 1
ATOM 686 C CA . HIS A 1 91 ? -9.719 29.516 4.73 1 98.19 91 HIS A CA 1
ATOM 687 C C . HIS A 1 91 ? -9.195 30.5 3.689 1 98.19 91 HIS A C 1
ATOM 689 O O . HIS A 1 91 ? -8.641 31.547 4.043 1 98.19 91 HIS A O 1
ATOM 695 N N . LYS A 1 92 ? -9.391 30.156 2.451 1 98.38 92 LYS A N 1
ATOM 696 C CA . LYS A 1 92 ? -8.82 30.984 1.397 1 98.38 92 LYS A CA 1
ATOM 697 C C . LYS A 1 92 ? -9.352 32.406 1.48 1 98.38 92 LYS A C 1
ATOM 699 O O . LYS A 1 92 ? -8.57 33.375 1.572 1 98.38 92 LYS A O 1
ATOM 704 N N . ASP A 1 93 ? -10.641 32.562 1.485 1 98 93 ASP A N 1
ATOM 705 C CA . ASP A 1 93 ? -11.258 33.875 1.472 1 98 93 ASP A CA 1
ATOM 706 C C . ASP A 1 93 ? -10.859 34.688 2.709 1 98 93 ASP A C 1
ATOM 708 O O . ASP A 1 93 ? -10.5 35.875 2.604 1 98 93 ASP A O 1
ATOM 712 N N . LEU A 1 94 ? -10.898 34.062 3.818 1 98.38 94 LEU A N 1
ATOM 713 C CA . LEU A 1 94 ? -10.555 34.75 5.062 1 98.38 94 LEU A CA 1
ATOM 714 C C . LEU A 1 94 ? -9.07 35.094 5.098 1 98.38 94 LEU A C 1
ATOM 716 O O . LEU A 1 94 ? -8.695 36.188 5.578 1 98.38 94 LEU A O 1
ATOM 720 N N . ALA A 1 95 ? -8.281 34.219 4.66 1 98.69 95 ALA A N 1
ATOM 721 C CA . ALA A 1 95 ? -6.844 34.469 4.609 1 98.69 95 ALA A CA 1
ATOM 722 C C . ALA A 1 95 ? -6.539 35.656 3.705 1 98.69 95 ALA A C 1
ATOM 724 O O . ALA A 1 95 ? -5.699 36.5 4.035 1 98.69 95 ALA A O 1
ATOM 725 N N . LEU A 1 96 ? -7.191 35.688 2.562 1 98.44 96 LEU A N 1
ATOM 726 C CA . LEU A 1 96 ? -6.977 36.781 1.642 1 98.44 96 LEU A CA 1
ATOM 727 C C . LEU A 1 96 ? -7.398 38.125 2.275 1 98.44 96 LEU A C 1
ATOM 729 O O . LEU A 1 96 ? -6.742 39.156 2.078 1 98.44 96 LEU A O 1
ATOM 733 N N . LEU A 1 97 ? -8.461 38.094 3.004 1 98.31 97 LEU A N 1
ATOM 734 C CA . LEU A 1 97 ? -8.883 39.281 3.744 1 98.31 97 LEU A CA 1
ATOM 735 C C . LEU A 1 97 ? -7.812 39.719 4.75 1 98.31 97 LEU A C 1
ATOM 737 O O . LEU A 1 97 ? -7.539 40.906 4.91 1 98.31 97 LEU A O 1
ATOM 741 N N . CYS A 1 98 ? -7.254 38.75 5.434 1 98.56 98 CYS A N 1
ATOM 742 C CA . CYS A 1 98 ? -6.195 39.031 6.398 1 98.56 98 CYS A CA 1
ATOM 743 C C . CYS A 1 98 ? -4.988 39.656 5.715 1 98.56 98 CYS A C 1
ATOM 745 O O . CYS A 1 98 ? -4.414 40.625 6.227 1 98.56 98 CYS A O 1
ATOM 747 N N . ALA A 1 99 ? -4.629 39.156 4.602 1 98 99 ALA A N 1
ATOM 748 C CA . ALA A 1 99 ? -3.5 39.688 3.846 1 98 99 ALA A CA 1
ATOM 749 C C . ALA A 1 99 ? -3.754 41.125 3.445 1 98 99 ALA A C 1
ATOM 751 O O . ALA A 1 99 ? -2.867 41.969 3.566 1 98 99 ALA A O 1
ATOM 752 N N . ALA A 1 100 ? -4.953 41.375 2.979 1 97.69 100 ALA A N 1
ATOM 753 C CA . ALA A 1 100 ? -5.328 42.719 2.58 1 97.69 100 ALA A CA 1
ATOM 754 C C . ALA A 1 100 ? -5.223 43.688 3.756 1 97.69 100 ALA A C 1
ATOM 756 O O . ALA A 1 100 ? -4.926 44.875 3.57 1 97.69 100 ALA A O 1
ATOM 757 N N . ALA A 1 101 ? -5.426 43.188 4.938 1 97.88 101 ALA A N 1
ATOM 758 C CA . ALA A 1 101 ? -5.363 44 6.152 1 97.88 101 ALA A CA 1
ATOM 759 C C . ALA A 1 101 ? -3.943 44.062 6.703 1 97.88 101 ALA A C 1
ATOM 761 O O . ALA A 1 101 ? -3.695 44.688 7.734 1 97.88 101 ALA A O 1
ATOM 762 N N . GLY A 1 102 ? -3 43.312 6.043 1 97 102 GLY A N 1
ATOM 763 C CA . GLY A 1 102 ? -1.602 43.344 6.441 1 97 102 GLY A CA 1
ATOM 764 C C . GLY A 1 102 ? -1.319 42.5 7.664 1 97 102 GLY A C 1
ATOM 765 O O . GLY A 1 102 ? -0.383 42.75 8.414 1 97 102 GLY A O 1
ATOM 766 N N . LYS A 1 103 ? -2.098 41.5 7.906 1 97.75 103 LYS A N 1
ATOM 767 C CA . LYS A 1 103 ? -1.949 40.688 9.109 1 97.75 103 LYS A CA 1
ATOM 768 C C . LYS A 1 103 ? -1.422 39.312 8.773 1 97.75 103 LYS A C 1
ATOM 770 O O . LYS A 1 103 ? -1.999 38.594 7.945 1 97.75 103 LYS A O 1
ATOM 775 N N . PRO A 1 104 ? -0.287 38.844 9.391 1 98 104 PRO A N 1
ATOM 776 C CA . PRO A 1 104 ? 0.144 37.469 9.258 1 98 104 PRO A CA 1
ATOM 777 C C . PRO A 1 104 ? -0.889 36.469 9.797 1 98 104 PRO A C 1
ATOM 779 O O . PRO A 1 104 ? -1.741 36.844 10.609 1 98 104 PRO A O 1
ATOM 782 N N . VAL A 1 105 ? -0.736 35.219 9.312 1 98.56 105 VAL A N 1
ATOM 783 C CA . VAL A 1 105 ? -1.81 34.281 9.625 1 98.56 105 VAL A CA 1
ATOM 784 C C . VAL A 1 105 ? -1.217 32.938 10.008 1 98.56 105 VAL A C 1
ATOM 786 O O . VAL A 1 105 ? -0.247 32.469 9.398 1 98.56 105 VAL A O 1
ATOM 789 N N . LEU A 1 106 ? -1.735 32.312 11.062 1 97.94 106 LEU A N 1
ATOM 790 C CA . LEU A 1 106 ? -1.729 30.875 11.328 1 97.94 106 LEU A CA 1
ATOM 791 C C . LEU A 1 106 ? -3.086 30.25 11.008 1 97.94 106 LEU A C 1
ATOM 793 O O . LEU A 1 106 ? -4.078 30.547 11.68 1 97.94 106 LEU A O 1
ATOM 797 N N . VAL A 1 107 ? -3.127 29.484 9.984 1 98.31 107 VAL A N 1
ATOM 798 C CA . VAL A 1 107 ? -4.402 28.906 9.57 1 98.31 107 VAL A CA 1
ATOM 799 C C . VAL A 1 107 ? -4.473 27.438 9.984 1 98.31 107 VAL A C 1
ATOM 801 O O . VAL A 1 107 ? -3.471 26.719 9.93 1 98.31 107 VAL A O 1
ATOM 804 N N . GLU A 1 108 ? -5.613 26.969 10.344 1 96.94 108 GLU A N 1
ATOM 805 C CA . GLU A 1 108 ? -5.824 25.578 10.688 1 96.94 108 GLU A CA 1
ATOM 806 C C . GLU A 1 108 ? -5.562 24.656 9.492 1 96.94 108 GLU A C 1
ATOM 808 O O . GLU A 1 108 ? -5.648 25.109 8.344 1 96.94 108 GLU A O 1
ATOM 813 N N . LYS A 1 109 ? -5.199 23.469 9.805 1 97.44 109 LYS A N 1
ATOM 814 C CA . LYS A 1 109 ? -5.023 22.453 8.758 1 97.44 109 LYS A CA 1
ATOM 815 C C . LYS A 1 109 ? -6.355 21.812 8.398 1 97.44 109 LYS A C 1
ATOM 817 O O . LYS A 1 109 ? -7.27 21.75 9.227 1 97.44 109 LYS A O 1
ATOM 822 N N . PRO A 1 110 ? -6.574 21.219 7.246 1 97.88 110 PRO A N 1
ATOM 823 C CA . PRO A 1 110 ? -5.676 21.484 6.117 1 97.88 110 PRO A CA 1
ATOM 824 C C . PRO A 1 110 ? -5.723 22.938 5.652 1 97.88 110 PRO A C 1
ATOM 826 O O . PRO A 1 110 ? -6.688 23.656 5.938 1 97.88 110 PRO A O 1
ATOM 829 N N . MET A 1 111 ? -4.723 23.391 4.961 1 98.5 111 MET A N 1
ATOM 830 C CA . MET A 1 111 ? -4.574 24.797 4.621 1 98.5 111 MET A CA 1
ATOM 831 C C . MET A 1 111 ? -5.797 25.312 3.869 1 98.5 111 MET A C 1
ATOM 833 O O . MET A 1 111 ? -6.281 26.406 4.133 1 98.5 111 MET A O 1
ATOM 837 N N . ALA A 1 112 ? -6.254 24.547 2.957 1 98.25 112 ALA A N 1
ATOM 838 C CA . ALA A 1 112 ? -7.465 24.828 2.193 1 98.25 112 ALA A CA 1
ATOM 839 C C . ALA A 1 112 ? -8.055 23.562 1.593 1 98.25 112 ALA A C 1
ATOM 841 O O . ALA A 1 112 ? -7.633 22.453 1.937 1 98.25 112 ALA A O 1
ATOM 842 N N . ARG A 1 113 ? -9.07 23.703 0.717 1 96.62 113 ARG A N 1
ATOM 843 C CA . ARG A 1 113 ? -9.789 22.547 0.184 1 96.62 113 ARG A CA 1
ATOM 844 C C . ARG A 1 113 ? -8.984 21.875 -0.915 1 96.62 113 ARG A C 1
ATOM 846 O O . ARG A 1 113 ? -9.188 20.688 -1.198 1 96.62 113 ARG A O 1
ATOM 853 N N . SER A 1 114 ? -8.086 22.641 -1.542 1 97.56 114 SER A N 1
ATOM 854 C CA . SER A 1 114 ? -7.328 22.125 -2.68 1 97.56 114 SER A CA 1
ATOM 855 C C . SER A 1 114 ? -5.973 22.812 -2.791 1 97.56 114 SER A C 1
ATOM 857 O O . SER A 1 114 ? -5.742 23.859 -2.176 1 97.56 114 SER A O 1
ATOM 859 N N . ALA A 1 115 ? -5.141 22.172 -3.617 1 98.06 115 ALA A N 1
ATOM 860 C CA . ALA A 1 115 ? -3.828 22.766 -3.867 1 98.06 115 ALA A CA 1
ATOM 861 C C . ALA A 1 115 ? -3.963 24.109 -4.566 1 98.06 115 ALA A C 1
ATOM 863 O O . ALA A 1 115 ? -3.166 25.016 -4.328 1 98.06 115 ALA A O 1
ATOM 864 N N . ALA A 1 116 ? -4.914 24.234 -5.379 1 98.06 116 ALA A N 1
ATOM 865 C CA . ALA A 1 116 ? -5.137 25.5 -6.078 1 98.06 116 ALA A CA 1
ATOM 866 C C . ALA A 1 116 ? -5.461 26.625 -5.094 1 98.06 116 ALA A C 1
ATOM 868 O O . ALA A 1 116 ? -4.922 27.719 -5.203 1 98.06 116 ALA A O 1
ATOM 869 N N . GLU A 1 117 ? -6.328 26.344 -4.168 1 98.25 117 GLU A N 1
ATOM 870 C CA . GLU A 1 117 ? -6.641 27.328 -3.139 1 98.25 117 GLU A CA 1
ATOM 871 C C . GLU A 1 117 ? -5.414 27.641 -2.287 1 98.25 117 GLU A C 1
ATOM 873 O O . GLU A 1 117 ? -5.18 28.797 -1.935 1 98.25 117 GLU A O 1
ATOM 878 N N . CYS A 1 118 ? -4.688 26.641 -1.977 1 98.62 118 CYS A N 1
ATOM 879 C CA . CYS A 1 118 ? -3.457 26.844 -1.218 1 98.62 118 CYS A CA 1
ATOM 880 C C . CYS A 1 118 ? -2.498 27.75 -1.972 1 98.62 118 CYS A C 1
ATOM 882 O O . CYS A 1 118 ? -1.892 28.641 -1.379 1 98.62 118 CYS A O 1
ATOM 884 N N . ARG A 1 119 ? -2.342 27.5 -3.234 1 98.25 119 ARG A N 1
ATOM 885 C CA . ARG A 1 119 ? -1.444 28.297 -4.059 1 98.25 119 ARG A CA 1
ATOM 886 C C . ARG A 1 119 ? -1.884 29.766 -4.082 1 98.25 119 ARG A C 1
ATOM 888 O O . ARG A 1 119 ? -1.05 30.672 -4.02 1 98.25 119 ARG A O 1
ATOM 895 N N . ALA A 1 120 ? -3.156 29.938 -4.215 1 98.19 120 ALA A N 1
ATOM 896 C CA . ALA A 1 120 ? -3.693 31.297 -4.207 1 98.19 120 ALA A CA 1
ATOM 897 C C . ALA A 1 120 ? -3.379 32 -2.891 1 98.19 120 ALA A C 1
ATOM 899 O O . ALA A 1 120 ? -2.973 33.156 -2.887 1 98.19 120 ALA A O 1
ATOM 900 N N . MET A 1 121 ? -3.574 31.344 -1.819 1 98.62 121 MET A N 1
ATOM 901 C CA . MET A 1 121 ? -3.254 31.891 -0.504 1 98.62 121 MET A CA 1
ATOM 902 C C . MET A 1 121 ? -1.775 32.25 -0.408 1 98.62 121 MET A C 1
ATOM 904 O O . MET A 1 121 ? -1.429 33.375 -0.054 1 98.62 121 MET A O 1
ATOM 908 N N . LEU A 1 122 ? -0.973 31.266 -0.708 1 98.12 122 LEU A N 1
ATOM 909 C CA . LEU A 1 122 ? 0.469 31.453 -0.588 1 98.12 122 LEU A CA 1
ATOM 910 C C . LEU A 1 122 ? 0.947 32.594 -1.455 1 98.12 122 LEU A C 1
ATOM 912 O O . LEU A 1 122 ? 1.761 33.438 -1.016 1 98.12 122 LEU A O 1
ATOM 916 N N . SER A 1 123 ? 0.471 32.656 -2.666 1 98.06 123 SER A N 1
ATOM 917 C CA . SER A 1 123 ? 0.842 33.719 -3.596 1 98.06 123 SER A CA 1
ATOM 918 C C . SER A 1 123 ? 0.516 35.094 -3.021 1 98.06 123 SER A C 1
ATOM 920 O O . SER A 1 123 ? 1.337 36.031 -3.086 1 98.06 123 SER A O 1
ATOM 922 N N . GLU A 1 124 ? -0.623 35.25 -2.479 1 98.06 124 GLU A N 1
ATOM 923 C CA . GLU A 1 124 ? -1.04 36.531 -1.909 1 98.06 124 GLU A CA 1
ATOM 924 C C . GLU A 1 124 ? -0.157 36.906 -0.727 1 98.06 124 GLU A C 1
ATOM 926 O O . GLU A 1 124 ? 0.228 38.094 -0.591 1 98.06 124 GLU A O 1
ATOM 931 N N . PHE A 1 125 ? 0.145 36 0.102 1 98 125 PHE A N 1
ATOM 932 C CA . PHE A 1 125 ? 0.965 36.312 1.271 1 98 125 PHE A CA 1
ATOM 933 C C . PHE A 1 125 ? 2.395 36.656 0.859 1 98 125 PHE A C 1
ATOM 935 O O . PHE A 1 125 ? 3.033 37.5 1.465 1 98 125 PHE A O 1
ATOM 942 N N . GLN A 1 126 ? 2.871 36 -0.147 1 95.75 126 GLN A N 1
ATOM 943 C CA . GLN A 1 126 ? 4.184 36.312 -0.69 1 95.75 126 GLN A CA 1
ATOM 944 C C . GLN A 1 126 ? 4.191 37.719 -1.295 1 95.75 126 GLN A C 1
ATOM 946 O O . GLN A 1 126 ? 5.105 38.5 -1.038 1 95.75 126 GLN A O 1
ATOM 951 N N . HIS A 1 127 ? 3.191 38.031 -2.021 1 95.94 127 HIS A N 1
ATOM 952 C CA . HIS A 1 127 ? 3.07 39.344 -2.65 1 95.94 127 HIS A CA 1
ATOM 953 C C . HIS A 1 127 ? 3.012 40.438 -1.607 1 95.94 127 HIS A C 1
ATOM 955 O O . HIS A 1 127 ? 3.584 41.531 -1.807 1 95.94 127 HIS A O 1
ATOM 961 N N . SER A 1 128 ? 2.395 40.188 -0.526 1 95.38 128 SER A N 1
ATOM 962 C CA . SER A 1 128 ? 2.201 41.188 0.531 1 95.38 128 SER A CA 1
ATOM 963 C C . SER A 1 128 ? 3.354 41.156 1.529 1 95.38 128 SER A C 1
ATOM 965 O O . SER A 1 128 ? 3.342 41.906 2.52 1 95.38 128 SER A O 1
ATOM 967 N N . ASP A 1 129 ? 4.305 40.219 1.339 1 93.38 129 ASP A N 1
ATOM 968 C CA . ASP A 1 129 ? 5.441 40.031 2.232 1 93.38 129 ASP A CA 1
ATOM 969 C C . ASP A 1 129 ? 4.977 39.719 3.658 1 93.38 129 ASP A C 1
ATOM 971 O O . ASP A 1 129 ? 5.434 40.375 4.605 1 93.38 129 ASP A O 1
ATOM 975 N N . LEU A 1 130 ? 4.02 38.906 3.791 1 96.38 130 LEU A N 1
ATOM 976 C CA . LEU A 1 130 ? 3.475 38.469 5.074 1 96.38 130 LEU A CA 1
ATOM 977 C C . LEU A 1 130 ? 3.736 36.969 5.301 1 96.38 130 LEU A C 1
ATOM 979 O O . LEU A 1 130 ? 3.646 36.188 4.367 1 96.38 130 LEU A O 1
ATOM 983 N N . PRO A 1 131 ? 4.012 36.594 6.543 1 96.62 131 PRO A N 1
ATOM 984 C CA . PRO A 1 131 ? 4.145 35.156 6.863 1 96.62 131 PRO A CA 1
ATOM 985 C C . PRO A 1 131 ? 2.803 34.438 6.879 1 96.62 131 PRO A C 1
ATOM 987 O O . PRO A 1 131 ? 1.794 35 7.309 1 96.62 131 PRO A O 1
ATOM 990 N N . LEU A 1 132 ? 2.789 33.25 6.348 1 98.19 132 LEU A N 1
ATOM 991 C CA . LEU A 1 132 ? 1.657 32.344 6.398 1 98.19 132 LEU A CA 1
ATOM 992 C C . LEU A 1 132 ? 2.074 30.984 6.984 1 98.19 132 LEU A C 1
ATOM 994 O O . LEU A 1 132 ? 2.896 30.281 6.398 1 98.19 132 LEU A O 1
ATOM 998 N N . PHE A 1 133 ? 1.514 30.672 8.133 1 98.25 133 PHE A N 1
ATOM 999 C CA . PHE A 1 133 ? 1.775 29.406 8.805 1 98.25 133 PHE A CA 1
ATOM 1000 C C . PHE A 1 133 ? 0.527 28.531 8.812 1 98.25 133 PHE A C 1
ATOM 1002 O O . PHE A 1 133 ? -0.59 29.031 8.664 1 98.25 133 PHE A O 1
ATOM 1009 N N . VAL A 1 134 ? 0.722 27.219 8.898 1 98.56 134 VAL A N 1
ATOM 1010 C CA . VAL A 1 134 ? -0.377 26.25 8.914 1 98.56 134 VAL A CA 1
ATOM 1011 C C . VAL A 1 134 ? -0.277 25.375 10.164 1 98.56 134 VAL A C 1
ATOM 1013 O O . VAL A 1 134 ? 0.817 24.969 10.547 1 98.56 134 VAL A O 1
ATOM 1016 N N . ALA A 1 135 ? -1.366 25.016 10.727 1 97.06 135 ALA A N 1
ATOM 1017 C CA . ALA A 1 135 ? -1.407 24.406 12.055 1 97.06 135 ALA A CA 1
ATOM 1018 C C . ALA A 1 135 ? -1.201 22.891 11.977 1 97.06 135 ALA A C 1
ATOM 1020 O O . ALA A 1 135 ? -1.967 22.125 12.562 1 97.06 135 ALA A O 1
ATOM 1021 N N . TYR A 1 136 ? -0.188 22.484 11.344 1 97.81 136 TYR A N 1
ATOM 1022 C CA . TYR A 1 136 ? 0.308 21.109 11.484 1 97.81 136 TYR A CA 1
ATOM 1023 C C . TYR A 1 136 ? 1.202 20.984 12.711 1 97.81 136 TYR A C 1
ATOM 1025 O O . TYR A 1 136 ? 2.42 20.844 12.586 1 97.81 136 TYR A O 1
ATOM 1033 N N . TYR A 1 137 ? 0.579 20.891 13.844 1 95.75 137 TYR A N 1
ATOM 1034 C CA . TYR A 1 137 ? 1.235 21.062 15.133 1 95.75 137 TYR A CA 1
ATOM 1035 C C . TYR A 1 137 ? 2.117 19.859 15.461 1 95.75 137 TYR A C 1
ATOM 1037 O O . TYR A 1 137 ? 3.021 19.953 16.297 1 95.75 137 TYR A O 1
ATOM 1045 N N . ARG A 1 138 ? 1.916 18.766 14.812 1 96.62 138 ARG A N 1
ATOM 1046 C CA . ARG A 1 138 ? 2.666 17.547 15.133 1 96.62 138 ARG A CA 1
ATOM 1047 C C . ARG A 1 138 ? 4.141 17.703 14.781 1 96.62 138 ARG A C 1
ATOM 1049 O O . ARG A 1 138 ? 4.996 17.016 15.336 1 96.62 138 ARG A O 1
ATOM 1056 N N . ARG A 1 139 ? 4.453 18.641 13.883 1 97.12 139 ARG A N 1
ATOM 1057 C CA . ARG A 1 139 ? 5.848 18.938 13.57 1 97.12 139 ARG A CA 1
ATOM 1058 C C . ARG A 1 139 ? 6.594 19.438 14.797 1 97.12 139 ARG A C 1
ATOM 1060 O O . ARG A 1 139 ? 7.828 19.453 14.82 1 97.12 139 ARG A O 1
ATOM 1067 N N . HIS A 1 140 ? 5.852 19.844 15.844 1 95.69 140 HIS A N 1
ATOM 1068 C CA . HIS A 1 140 ? 6.5 20.453 17 1 95.69 140 HIS A CA 1
ATOM 1069 C C . HIS A 1 140 ? 6.258 19.641 18.266 1 95.69 140 HIS A C 1
ATOM 1071 O O . HIS A 1 140 ? 6.609 20.062 19.359 1 95.69 140 HIS A O 1
ATOM 1077 N N . LEU A 1 141 ? 5.645 18.5 18.156 1 95.5 141 LEU A N 1
ATOM 1078 C CA . LEU A 1 141 ? 5.457 17.641 19.312 1 95.5 141 LEU A CA 1
ATOM 1079 C C . LEU A 1 141 ? 6.668 16.734 19.531 1 95.5 141 LEU A C 1
ATOM 1081 O O . LEU A 1 141 ? 7.25 16.234 18.562 1 95.5 141 LEU A O 1
ATOM 1085 N N . PRO A 1 142 ? 7.031 16.5 20.781 1 95.56 142 PRO A N 1
ATOM 1086 C CA . PRO A 1 142 ? 8.25 15.766 21.109 1 95.56 142 PRO A CA 1
ATOM 1087 C C . PRO A 1 142 ? 8.289 14.383 20.453 1 95.56 142 PRO A C 1
ATOM 1089 O O . PRO A 1 142 ? 9.352 13.922 20.031 1 95.56 142 PRO A O 1
ATOM 1092 N N . LYS A 1 143 ? 7.207 13.688 20.391 1 96.06 143 LYS A N 1
ATOM 1093 C CA . LYS A 1 143 ? 7.141 12.344 19.812 1 96.06 143 LYS A CA 1
ATOM 1094 C C . LYS A 1 143 ? 7.637 12.336 18.375 1 96.06 143 LYS A C 1
ATOM 1096 O O . LYS A 1 143 ? 8.461 11.492 18 1 96.06 143 LYS A O 1
ATOM 1101 N N . PHE A 1 144 ? 7.215 13.25 17.641 1 97.38 144 PHE A N 1
ATOM 1102 C CA . PHE A 1 144 ? 7.523 13.266 16.219 1 97.38 144 PHE A CA 1
ATOM 1103 C C . PHE A 1 144 ? 8.906 13.859 15.961 1 97.38 144 PHE A C 1
ATOM 1105 O O . PHE A 1 144 ? 9.562 13.516 14.977 1 97.38 144 PHE A O 1
ATOM 1112 N N . GLU A 1 145 ? 9.352 14.758 16.859 1 95.75 145 GLU A N 1
ATOM 1113 C CA . GLU A 1 145 ? 10.75 15.188 16.828 1 95.75 145 GLU A CA 1
ATOM 1114 C C . GLU A 1 145 ? 11.695 14.016 17.078 1 95.75 145 GLU A C 1
ATOM 1116 O O . GLU A 1 145 ? 12.742 13.914 16.453 1 95.75 145 GLU A O 1
ATOM 1121 N N . LEU A 1 146 ? 11.289 13.195 18 1 95.38 146 LEU A N 1
ATOM 1122 C CA . LEU A 1 146 ? 12.078 12 18.281 1 95.38 146 LEU A CA 1
ATOM 1123 C C . LEU A 1 146 ? 12.203 11.133 17.031 1 95.38 146 LEU A C 1
ATOM 1125 O O . LEU A 1 146 ? 13.289 10.641 16.719 1 95.38 146 LEU A O 1
ATOM 1129 N N . VAL A 1 147 ? 11.125 10.914 16.344 1 96.94 147 VAL A N 1
ATOM 1130 C CA . VAL A 1 147 ? 11.141 10.102 15.133 1 96.94 147 VAL A CA 1
ATOM 1131 C C . VAL A 1 147 ? 12.086 10.727 14.109 1 96.94 147 VAL A C 1
ATOM 1133 O O . VAL A 1 147 ? 12.867 10.023 13.469 1 96.94 147 VAL A O 1
ATOM 1136 N N . ARG A 1 148 ? 11.992 12 13.945 1 96.06 148 ARG A N 1
ATOM 1137 C CA . ARG A 1 148 ? 12.906 12.695 13.039 1 96.06 148 ARG A CA 1
ATOM 1138 C C . ARG A 1 148 ? 14.359 12.422 13.406 1 96.06 148 ARG A C 1
ATOM 1140 O O . ARG A 1 148 ? 15.188 12.148 12.539 1 96.06 148 ARG A O 1
ATOM 1147 N N . ASP A 1 149 ? 14.625 12.492 14.695 1 94.88 149 ASP A N 1
ATOM 1148 C CA . ASP A 1 149 ? 15.984 12.25 15.18 1 94.88 149 ASP A CA 1
ATOM 1149 C C . ASP A 1 149 ? 16.438 10.828 14.859 1 94.88 149 ASP A C 1
ATOM 1151 O O . ASP A 1 149 ? 17.594 10.609 14.477 1 94.88 149 ASP A O 1
ATOM 1155 N N . ILE A 1 150 ? 15.555 9.922 15 1 94.56 150 ILE A N 1
ATOM 1156 C CA . ILE A 1 150 ? 15.852 8.523 14.695 1 94.56 150 ILE A CA 1
ATOM 1157 C C . ILE A 1 150 ? 16.203 8.383 13.219 1 94.56 150 ILE A C 1
ATOM 1159 O O . ILE A 1 150 ? 17.172 7.711 12.859 1 94.56 150 ILE A O 1
ATOM 1163 N N . LEU A 1 151 ? 15.477 9.023 12.375 1 95.38 151 LEU A N 1
ATOM 1164 C CA . LEU A 1 151 ? 15.664 8.93 10.93 1 95.38 151 LEU A CA 1
ATOM 1165 C C . LEU A 1 151 ? 16.969 9.602 10.508 1 95.38 151 LEU A C 1
ATOM 1167 O O . LEU A 1 151 ? 17.562 9.203 9.508 1 95.38 151 LEU A O 1
ATOM 1171 N N . GLN A 1 152 ? 17.375 10.586 11.227 1 92.12 152 GLN A N 1
ATOM 1172 C CA . GLN A 1 152 ? 18.578 11.336 10.883 1 92.12 152 GLN A CA 1
ATOM 1173 C C . GLN A 1 152 ? 19.828 10.656 11.43 1 92.12 152 GLN A C 1
ATOM 1175 O O . GLN A 1 152 ? 20.953 10.969 11.008 1 92.12 152 GLN A O 1
ATOM 1180 N N . SER A 1 153 ? 19.594 9.906 12.477 1 86.81 153 SER A N 1
ATOM 1181 C CA . SER A 1 153 ? 20.719 9.211 13.062 1 86.81 153 SER A CA 1
ATOM 1182 C C . SER A 1 153 ? 21.281 8.156 12.109 1 86.81 153 SER A C 1
ATOM 1184 O O . SER A 1 153 ? 20.516 7.438 11.461 1 86.81 153 SER A O 1
ATOM 1186 N N . LYS A 1 154 ? 22.578 8.367 11.852 1 69.94 154 LYS A N 1
ATOM 1187 C CA . LYS A 1 154 ? 23.25 7.453 10.93 1 69.94 154 LYS A CA 1
ATOM 1188 C C . LYS A 1 154 ? 23.297 6.039 11.5 1 69.94 154 LYS A C 1
ATOM 1190 O O . LYS A 1 154 ? 23.453 5.859 12.711 1 69.94 154 LYS A O 1
ATOM 1195 N N . ASN A 1 155 ? 22.594 4.988 10.898 1 73.56 155 ASN A N 1
ATOM 1196 C CA . ASN A 1 155 ? 22.891 3.586 11.164 1 73.56 155 ASN A CA 1
ATOM 1197 C C . ASN A 1 155 ? 21.75 2.908 11.922 1 73.56 155 ASN A C 1
ATOM 1199 O O . ASN A 1 155 ? 21.75 1.688 12.094 1 73.56 155 ASN A O 1
ATOM 1203 N N . LYS A 1 156 ? 20.812 3.734 12.438 1 84.19 156 LYS A N 1
ATOM 1204 C CA . LYS A 1 156 ? 19.859 3.027 13.273 1 84.19 156 LYS A CA 1
ATOM 1205 C C . LYS A 1 156 ? 18.953 2.119 12.438 1 84.19 156 LYS A C 1
ATOM 1207 O O . LYS A 1 156 ? 18.688 0.978 12.82 1 84.19 156 LYS A O 1
ATOM 1212 N N . LEU A 1 157 ? 18.609 2.672 11.352 1 92.44 157 LEU A N 1
ATOM 1213 C CA . LEU A 1 157 ? 17.641 1.905 10.57 1 92.44 157 LEU A CA 1
ATOM 1214 C C . LEU A 1 157 ? 18.281 1.388 9.281 1 92.44 157 LEU A C 1
ATOM 1216 O O . LEU A 1 157 ? 17.688 0.557 8.586 1 92.44 157 LEU A O 1
ATOM 1220 N N . GLY A 1 158 ? 19.547 1.821 8.969 1 91.12 158 GLY A N 1
ATOM 1221 C CA . GLY A 1 158 ? 20.062 1.575 7.625 1 91.12 158 GLY A CA 1
ATOM 1222 C C . GLY A 1 158 ? 19.297 2.326 6.551 1 91.12 158 GLY A C 1
ATOM 1223 O O . GLY A 1 158 ? 18.5 3.215 6.855 1 91.12 158 GLY A O 1
ATOM 1224 N N . PRO A 1 159 ? 19.625 2.037 5.285 1 91.44 159 PRO A N 1
ATOM 1225 C CA . PRO A 1 159 ? 18.828 2.672 4.23 1 91.44 159 PRO A CA 1
ATOM 1226 C C . PRO A 1 159 ? 17.328 2.369 4.348 1 91.44 159 PRO A C 1
ATOM 1228 O O . PRO A 1 159 ? 16.953 1.217 4.566 1 91.44 159 PRO A O 1
ATOM 1231 N N . ILE A 1 160 ? 16.547 3.383 4.242 1 95.25 160 ILE A N 1
ATOM 1232 C CA . ILE A 1 160 ? 15.102 3.203 4.305 1 95.25 160 ILE A CA 1
ATOM 1233 C C . ILE A 1 160 ? 14.609 2.527 3.027 1 95.25 160 ILE A C 1
ATOM 1235 O O . ILE A 1 160 ? 14.914 2.979 1.922 1 95.25 160 ILE A O 1
ATOM 1239 N N . THR A 1 161 ? 13.828 1.441 3.182 1 94.81 161 THR A N 1
ATOM 1240 C CA . THR A 1 161 ? 13.406 0.661 2.021 1 94.81 161 THR A CA 1
ATOM 1241 C C . THR A 1 161 ? 11.891 0.749 1.829 1 94.81 161 THR A C 1
ATOM 1243 O O . THR A 1 161 ? 11.391 0.538 0.724 1 94.81 161 THR A O 1
ATOM 1246 N N . GLU A 1 162 ? 11.227 1.1 2.877 1 97.5 162 GLU A N 1
ATOM 1247 C CA . GLU A 1 162 ? 9.766 1.159 2.777 1 97.5 162 GLU A CA 1
ATOM 1248 C C . GLU A 1 162 ? 9.18 2.105 3.822 1 97.5 162 GLU A C 1
ATOM 1250 O O . GLU A 1 162 ? 9.703 2.209 4.934 1 97.5 162 GLU A O 1
ATOM 1255 N N . ILE A 1 163 ? 8.141 2.758 3.434 1 98.56 163 ILE A N 1
ATOM 1256 C CA . ILE A 1 163 ? 7.332 3.57 4.332 1 98.56 163 ILE A CA 1
ATOM 1257 C C . ILE A 1 163 ? 5.863 3.176 4.203 1 98.56 163 ILE A C 1
ATOM 1259 O O . ILE A 1 163 ? 5.34 3.064 3.09 1 98.56 163 ILE A O 1
ATOM 1263 N N . ARG A 1 164 ? 5.199 2.943 5.332 1 98.75 164 ARG A N 1
ATOM 1264 C CA . ARG A 1 164 ? 3.773 2.641 5.371 1 98.75 164 ARG A CA 1
ATOM 1265 C C . ARG A 1 164 ? 3.016 3.674 6.195 1 98.75 164 ARG A C 1
ATOM 1267 O O . ARG A 1 164 ? 3.383 3.955 7.34 1 98.75 164 ARG A O 1
ATOM 1274 N N . ALA A 1 165 ? 2.029 4.27 5.652 1 98.81 165 ALA A N 1
ATOM 1275 C CA . ALA A 1 165 ? 1.111 5.156 6.359 1 98.81 165 ALA A CA 1
ATOM 1276 C C . ALA A 1 165 ? -0.312 4.609 6.328 1 98.81 165 ALA A C 1
ATOM 1278 O O . ALA A 1 165 ? -0.965 4.613 5.285 1 98.81 165 ALA A O 1
ATOM 1279 N N . PHE A 1 166 ? -0.82 4.152 7.492 1 98.69 166 PHE A N 1
ATOM 1280 C CA . PHE A 1 166 ? -2.102 3.457 7.516 1 98.69 166 PHE A CA 1
ATOM 1281 C C . PHE A 1 166 ? -3.029 4.066 8.562 1 98.69 166 PHE A C 1
ATOM 1283 O O . PHE A 1 166 ? -2.617 4.309 9.695 1 98.69 166 PHE A O 1
ATOM 1290 N N . CYS A 1 167 ? -4.211 4.375 8.141 1 98 167 CYS A N 1
ATOM 1291 C CA . CYS A 1 167 ? -5.285 4.844 9.008 1 98 167 CYS A CA 1
ATOM 1292 C C . CYS A 1 167 ? -6.609 4.184 8.648 1 98 167 CYS A C 1
ATOM 1294 O O . CYS A 1 167 ? -7.051 4.254 7.5 1 98 167 CYS A O 1
ATOM 1296 N N . ALA A 1 168 ? -7.199 3.51 9.578 1 96.25 168 ALA A N 1
ATOM 1297 C CA . ALA A 1 168 ? -8.5 2.875 9.375 1 96.25 168 ALA A CA 1
ATOM 1298 C C . ALA A 1 168 ? -9.445 3.17 10.539 1 96.25 168 ALA A C 1
ATOM 1300 O O . ALA A 1 168 ? -9.008 3.268 11.688 1 96.25 168 ALA A O 1
ATOM 1301 N N . ARG A 1 169 ? -10.656 3.344 10.219 1 92.88 169 ARG A N 1
ATOM 1302 C CA . ARG A 1 169 ? -11.727 3.547 11.195 1 92.88 169 ARG A CA 1
ATOM 1303 C C . ARG A 1 169 ? -13.023 2.885 10.734 1 92.88 169 ARG A C 1
ATOM 1305 O O . ARG A 1 169 ? -13.297 2.824 9.531 1 92.88 169 ARG A O 1
ATOM 1312 N N . PRO A 1 170 ? -13.766 2.408 11.727 1 89.69 170 PRO A N 1
ATOM 1313 C CA . PRO A 1 170 ? -15.117 1.978 11.336 1 89.69 170 PRO A CA 1
ATOM 1314 C C . PRO A 1 170 ? -15.984 3.133 10.852 1 89.69 170 PRO A C 1
ATOM 1316 O O . PRO A 1 170 ? -15.734 4.289 11.195 1 89.69 170 PRO A O 1
ATOM 1319 N N . SER A 1 171 ? -16.859 2.75 9.961 1 80.38 171 SER A N 1
ATOM 1320 C CA . SER A 1 171 ? -17.781 3.779 9.5 1 80.38 171 SER A CA 1
ATOM 1321 C C . SER A 1 171 ? -18.562 4.375 10.664 1 80.38 171 SER A C 1
ATOM 1323 O O . SER A 1 171 ? -19 3.65 11.562 1 80.38 171 SER A O 1
ATOM 1325 N N . SER A 1 172 ? -18.078 5.559 11.031 1 61.19 172 SER A N 1
ATOM 1326 C CA . SER A 1 172 ? -18.75 6.227 12.141 1 61.19 172 SER A CA 1
ATOM 1327 C C . SER A 1 172 ? -20.234 6.418 11.859 1 61.19 172 SER A C 1
ATOM 1329 O O . SER A 1 172 ? -20.625 6.684 10.719 1 61.19 172 SER A O 1
ATOM 1331 N N . GLY A 1 173 ? -21.047 5.598 12.469 1 52.44 173 GLY A N 1
ATOM 1332 C CA . GLY A 1 173 ? -22.406 6.098 12.383 1 52.44 173 GLY A CA 1
ATOM 1333 C C . GLY A 1 173 ? -22.469 7.605 12.227 1 52.44 173 GLY A C 1
ATOM 1334 O O . GLY A 1 173 ? -21.5 8.234 11.797 1 52.44 173 GLY A O 1
ATOM 1335 N N . SER A 1 174 ? -23.375 8.359 13 1 47.69 174 SER A N 1
ATOM 1336 C CA . SER A 1 174 ? -23.828 9.734 13.148 1 47.69 174 SER A CA 1
ATOM 1337 C C . SER A 1 174 ? -22.703 10.648 13.633 1 47.69 174 SER A C 1
ATOM 1339 O O . SER A 1 174 ? -22.859 11.867 13.648 1 47.69 174 SER A O 1
ATOM 1341 N N . ASP A 1 175 ? -21.484 10.148 13.938 1 48.97 175 ASP A N 1
ATOM 1342 C CA . ASP A 1 175 ? -20.766 11.016 14.867 1 48.97 175 ASP A CA 1
ATOM 1343 C C . ASP A 1 175 ? -19.781 11.922 14.133 1 48.97 175 ASP A C 1
ATOM 1345 O O . ASP A 1 175 ? -19.109 12.75 14.75 1 48.97 175 ASP A O 1
ATOM 1349 N N . CYS A 1 176 ? -19.453 11.703 12.875 1 56.09 176 CYS A N 1
ATOM 1350 C CA . CYS A 1 176 ? -18.578 12.695 12.258 1 56.09 176 CYS A CA 1
ATOM 1351 C C . CYS A 1 176 ? -19.359 13.977 11.961 1 56.09 176 CYS A C 1
ATOM 1353 O O . CYS A 1 176 ? -20.5 13.93 11.516 1 56.09 176 CYS A O 1
ATOM 1355 N N . GLU A 1 177 ? -18.703 15.133 12.438 1 63.59 177 GLU A N 1
ATOM 1356 C CA . GLU A 1 177 ? -19.344 16.391 12.023 1 63.59 177 GLU A CA 1
ATOM 1357 C C . GLU A 1 177 ? -19.656 16.375 10.531 1 63.59 177 GLU A C 1
ATOM 1359 O O . GLU A 1 177 ? -18.797 16.062 9.703 1 63.59 177 GLU A O 1
ATOM 1364 N N . GLU A 1 178 ? -20.703 16.578 10.242 1 77.25 178 GLU A N 1
ATOM 1365 C CA . GLU A 1 178 ? -21.297 16.484 8.906 1 77.25 178 GLU A CA 1
ATOM 1366 C C . GLU A 1 178 ? -20.469 17.266 7.887 1 77.25 178 GLU A C 1
ATOM 1368 O O . GLU A 1 178 ? -20.312 16.812 6.746 1 77.25 178 GLU A O 1
ATOM 1373 N N . TRP A 1 179 ? -19.75 18.312 8.453 1 83.69 179 TRP A N 1
ATOM 1374 C CA . TRP A 1 179 ? -19.062 19.156 7.477 1 83.69 179 TRP A CA 1
ATOM 1375 C C . TRP A 1 179 ? -17.781 18.484 6.992 1 83.69 179 TRP A C 1
ATOM 1377 O O . TRP A 1 179 ? -17.281 18.812 5.914 1 83.69 179 TRP A O 1
ATOM 1387 N N . ARG A 1 180 ? -17.281 17.547 7.719 1 87.44 180 ARG A N 1
ATOM 1388 C CA . ARG A 1 180 ? -16.016 16.922 7.391 1 87.44 180 ARG A CA 1
ATOM 1389 C C . ARG A 1 180 ? -16.141 16.016 6.172 1 87.44 180 ARG A C 1
ATOM 1391 O O . ARG A 1 180 ? -15.141 15.586 5.598 1 87.44 180 ARG A O 1
ATOM 1398 N N . VAL A 1 181 ? -17.391 15.758 5.801 1 89.06 181 VAL A N 1
ATOM 1399 C CA . VAL A 1 181 ? -17.609 14.914 4.633 1 89.06 181 VAL A CA 1
ATOM 1400 C C . VAL A 1 181 ? -18.438 15.664 3.6 1 89.06 181 VAL A C 1
ATOM 1402 O O . VAL A 1 181 ? -19.094 15.055 2.744 1 89.06 181 VAL A O 1
ATOM 1405 N N . ASP A 1 182 ? -18.5 16.953 3.811 1 92 182 ASP A N 1
ATOM 1406 C CA . ASP A 1 182 ? -19.062 17.844 2.814 1 92 182 ASP A CA 1
ATOM 1407 C C . ASP A 1 182 ? -17.969 18.453 1.933 1 92 182 ASP A C 1
ATOM 1409 O O . ASP A 1 182 ? -17.188 19.281 2.387 1 92 182 ASP A O 1
ATOM 1413 N N . ALA A 1 183 ? -17.984 18.078 0.688 1 93 183 ALA A N 1
ATOM 1414 C CA . ALA A 1 183 ? -16.906 18.453 -0.214 1 93 183 ALA A CA 1
ATOM 1415 C C . ALA A 1 183 ? -16.828 19.969 -0.382 1 93 183 ALA A C 1
ATOM 1417 O O . ALA A 1 183 ? -15.742 20.531 -0.594 1 93 183 ALA A O 1
ATOM 1418 N N . SER A 1 184 ? -17.922 20.641 -0.274 1 93.88 184 SER A N 1
ATOM 1419 C CA . SER A 1 184 ? -17.938 22.094 -0.434 1 93.88 184 SER A CA 1
ATOM 1420 C C . SER A 1 184 ? -17.281 22.781 0.756 1 93.88 184 SER A C 1
ATOM 1422 O O . SER A 1 184 ? -16.859 23.938 0.657 1 93.88 184 SER A O 1
ATOM 1424 N N . VAL A 1 185 ? -17.141 22.078 1.852 1 94.94 185 VAL A N 1
ATOM 1425 C CA . VAL A 1 185 ? -16.578 22.641 3.072 1 94.94 185 VAL A CA 1
ATOM 1426 C C . VAL A 1 185 ? -15.195 22.047 3.324 1 94.94 185 VAL A C 1
ATOM 1428 O O . VAL A 1 185 ? -14.211 22.781 3.48 1 94.94 185 VAL A O 1
ATOM 1431 N N . ALA A 1 186 ? -15.102 20.719 3.207 1 95.25 186 ALA A N 1
ATOM 1432 C CA . ALA A 1 186 ? -13.883 20.031 3.609 1 95.25 186 ALA A CA 1
ATOM 1433 C C . ALA A 1 186 ? -12.977 19.766 2.408 1 95.25 186 ALA A C 1
ATOM 1435 O O . ALA A 1 186 ? -11.805 19.438 2.57 1 95.25 186 ALA A O 1
ATOM 1436 N N . GLY A 1 187 ? -13.5 19.844 1.244 1 95.44 187 GLY A N 1
ATOM 1437 C CA . GLY A 1 187 ? -12.742 19.547 0.039 1 95.44 187 GLY A CA 1
ATOM 1438 C C . GLY A 1 187 ? -12.789 18.094 -0.354 1 95.44 187 GLY A C 1
ATOM 1439 O O . GLY A 1 187 ? -12.234 17.703 -1.383 1 95.44 187 GLY A O 1
ATOM 1440 N N . GLY A 1 188 ? -13.406 17.219 0.42 1 95.31 188 GLY A N 1
ATOM 1441 C CA . GLY A 1 188 ? -13.516 15.797 0.186 1 95.31 188 GLY A CA 1
ATOM 1442 C C . GLY A 1 188 ? -13.875 15.008 1.434 1 95.31 188 GLY A C 1
ATOM 1443 O O . GLY A 1 188 ? -14.68 15.469 2.25 1 95.31 188 GLY A O 1
ATOM 1444 N N . GLY A 1 189 ? -13.391 13.805 1.459 1 94.88 189 GLY A N 1
ATOM 1445 C CA . GLY A 1 189 ? -13.688 12.961 2.605 1 94.88 189 GLY A CA 1
ATOM 1446 C C . GLY A 1 189 ? -12.688 13.109 3.734 1 94.88 189 GLY A C 1
ATOM 1447 O O . GLY A 1 189 ? -11.914 14.07 3.762 1 94.88 189 GLY A O 1
ATOM 1448 N N . LEU A 1 190 ? -12.734 12.211 4.633 1 95.56 190 LEU A N 1
ATOM 1449 C CA . LEU A 1 190 ? -11.938 12.242 5.859 1 95.56 190 LEU A CA 1
ATOM 1450 C C . LEU A 1 190 ? -10.453 12.164 5.543 1 95.56 190 LEU A C 1
ATOM 1452 O O . LEU A 1 190 ? -9.617 12.484 6.391 1 95.56 190 LEU A O 1
ATOM 1456 N N . PHE A 1 191 ? -10.148 11.695 4.383 1 97.5 191 PHE A N 1
ATOM 1457 C CA . PHE A 1 191 ? -8.75 11.625 3.965 1 97.5 191 PHE A CA 1
ATOM 1458 C C . PHE A 1 191 ? -8.102 13.008 4.027 1 97.5 191 PHE A C 1
ATOM 1460 O O . PHE A 1 191 ? -6.945 13.133 4.441 1 97.5 191 PHE A O 1
ATOM 1467 N N . LEU A 1 192 ? -8.766 14.023 3.641 1 97.69 192 LEU A N 1
ATOM 1468 C CA . LEU A 1 192 ? -8.203 15.367 3.627 1 97.69 192 LEU A CA 1
ATOM 1469 C C . LEU A 1 192 ? -7.93 15.859 5.043 1 97.69 192 LEU A C 1
ATOM 1471 O O . LEU A 1 192 ? -6.98 16.609 5.273 1 97.69 192 LEU A O 1
ATOM 1475 N N . ASP A 1 193 ? -8.703 15.406 5.938 1 95.5 193 ASP A N 1
ATOM 1476 C CA . ASP A 1 193 ? -8.531 15.812 7.332 1 95.5 193 ASP A CA 1
ATOM 1477 C C . ASP A 1 193 ? -7.461 14.969 8.016 1 95.5 193 ASP A C 1
ATOM 1479 O O . ASP A 1 193 ? -6.461 15.5 8.508 1 95.5 193 ASP A O 1
ATOM 1483 N N . LEU A 1 194 ? -7.602 13.68 7.957 1 96.62 194 LEU A N 1
ATOM 1484 C CA . LEU A 1 194 ? -6.734 12.781 8.711 1 96.62 194 LEU A CA 1
ATOM 1485 C C . LEU A 1 194 ? -5.461 12.477 7.93 1 96.62 194 LEU A C 1
ATOM 1487 O O . LEU A 1 194 ? -4.371 12.43 8.5 1 96.62 194 LEU A O 1
ATOM 1491 N N . GLY A 1 195 ? -5.59 12.258 6.648 1 98.12 195 GLY A N 1
ATOM 1492 C CA . GLY A 1 195 ? -4.438 11.953 5.812 1 98.12 195 GLY A CA 1
ATOM 1493 C C . GLY A 1 195 ? -3.439 13.094 5.734 1 98.12 195 GLY A C 1
ATOM 1494 O O . GLY A 1 195 ? -2.234 12.867 5.613 1 98.12 195 GLY A O 1
ATOM 1495 N N . SER A 1 196 ? -3.953 14.312 5.797 1 98.44 196 SER A N 1
ATOM 1496 C CA . SER A 1 196 ? -3.072 15.477 5.688 1 98.44 196 SER A CA 1
ATOM 1497 C C . SER A 1 196 ? -2.047 15.492 6.816 1 98.44 196 SER A C 1
ATOM 1499 O O . SER A 1 196 ? -0.902 15.906 6.617 1 98.44 196 SER A O 1
ATOM 1501 N N . HIS A 1 197 ? -2.426 15.023 8.016 1 98.19 197 HIS A N 1
ATOM 1502 C CA . HIS A 1 197 ? -1.497 14.945 9.141 1 98.19 197 HIS A CA 1
ATOM 1503 C C . HIS A 1 197 ? -0.333 14.008 8.828 1 98.19 197 HIS A C 1
ATOM 1505 O O . HIS A 1 197 ? 0.825 14.344 9.086 1 98.19 197 HIS A O 1
ATOM 1511 N N . MET A 1 198 ? -0.646 12.922 8.305 1 98.75 198 MET A N 1
ATOM 1512 C CA . MET A 1 198 ? 0.36 11.906 8.023 1 98.75 198 MET A CA 1
ATOM 1513 C C . MET A 1 198 ? 1.264 12.336 6.875 1 98.75 198 MET A C 1
ATOM 1515 O O . MET A 1 198 ? 2.486 12.211 6.961 1 98.75 198 MET A O 1
ATOM 1519 N N . LEU A 1 199 ? 0.634 12.852 5.863 1 98.81 199 LEU A N 1
ATOM 1520 C CA . LEU A 1 199 ? 1.387 13.266 4.68 1 98.81 199 LEU A CA 1
ATOM 1521 C C . LEU A 1 199 ? 2.279 14.461 4.996 1 98.81 199 LEU A C 1
ATOM 1523 O O . LEU A 1 199 ? 3.373 14.586 4.441 1 98.81 199 LEU A O 1
ATOM 1527 N N . ASP A 1 200 ? 1.81 15.328 5.852 1 98.69 200 ASP A N 1
ATOM 1528 C CA . ASP A 1 200 ? 2.619 16.453 6.301 1 98.69 200 ASP A CA 1
ATOM 1529 C C . ASP A 1 200 ? 3.877 15.977 7.02 1 98.69 200 ASP A C 1
ATOM 1531 O O . ASP A 1 200 ? 4.965 16.516 6.805 1 98.69 200 ASP A O 1
ATOM 1535 N N . LEU A 1 201 ? 3.768 15 7.887 1 98.69 201 LEU A N 1
ATOM 1536 C CA . LEU A 1 201 ? 4.918 14.43 8.586 1 98.69 201 LEU A CA 1
ATOM 1537 C C . LEU A 1 201 ? 5.898 13.812 7.594 1 98.69 201 LEU A C 1
ATOM 1539 O O . LEU A 1 201 ? 7.113 13.992 7.723 1 98.69 201 LEU A O 1
ATOM 1543 N N . LEU A 1 202 ? 5.406 13.109 6.633 1 98.69 202 LEU A N 1
ATOM 1544 C CA . LEU A 1 202 ? 6.273 12.492 5.637 1 98.69 202 LEU A CA 1
ATOM 1545 C C . LEU A 1 202 ? 7.031 13.555 4.844 1 98.69 202 LEU A C 1
ATOM 1547 O O . LEU A 1 202 ? 8.219 13.391 4.555 1 98.69 202 LEU A O 1
ATOM 1551 N N . ASP A 1 203 ? 6.301 14.609 4.469 1 98 203 ASP A N 1
ATOM 1552 C CA . ASP A 1 203 ? 6.941 15.734 3.785 1 98 203 ASP A CA 1
ATOM 1553 C C . ASP A 1 203 ? 8.07 16.312 4.633 1 98 203 ASP A C 1
ATOM 1555 O O . ASP A 1 203 ? 9.141 16.641 4.113 1 98 203 ASP A O 1
ATOM 1559 N N . TRP A 1 204 ? 7.824 16.469 5.891 1 97.62 204 TRP A N 1
ATOM 1560 C CA . TRP A 1 204 ? 8.797 17.031 6.824 1 97.62 204 TRP A CA 1
ATOM 1561 C C . TRP A 1 204 ? 10.039 16.156 6.922 1 97.62 204 TRP A C 1
ATOM 1563 O O . TRP A 1 204 ? 11.164 16.656 6.855 1 97.62 204 TRP A O 1
ATOM 1573 N N . TRP A 1 205 ? 9.844 14.828 6.988 1 97.25 205 TRP A N 1
ATOM 1574 C CA . TRP A 1 205 ? 10.938 13.906 7.277 1 97.25 205 TRP A CA 1
ATOM 1575 C C . TRP A 1 205 ? 11.711 13.562 6.008 1 97.25 205 TRP A C 1
ATOM 1577 O O . TRP A 1 205 ? 12.922 13.359 6.047 1 97.25 205 TRP A O 1
ATOM 1587 N N . PHE A 1 206 ? 11.031 13.547 4.867 1 96.69 206 PHE A N 1
ATOM 1588 C CA . PHE A 1 206 ? 11.664 12.969 3.684 1 96.69 206 PHE A CA 1
ATOM 1589 C C . PHE A 1 206 ? 11.711 13.984 2.549 1 96.69 206 PHE A C 1
ATOM 1591 O O . PHE A 1 206 ? 12.297 13.719 1.495 1 96.69 206 PHE A O 1
ATOM 1598 N N . GLY A 1 207 ? 11.125 15.164 2.752 1 96.62 207 GLY A N 1
ATOM 1599 C CA . GLY A 1 207 ? 11.008 16.141 1.673 1 96.62 207 GLY A CA 1
ATOM 1600 C C . GLY A 1 207 ? 9.828 15.867 0.76 1 96.62 207 GLY A C 1
ATOM 1601 O O . GLY A 1 207 ? 9.008 14.984 1.033 1 96.62 207 GLY A O 1
ATOM 1602 N N . PRO A 1 208 ? 9.742 16.656 -0.3 1 97.62 208 PRO A N 1
ATOM 1603 C CA . PRO A 1 208 ? 8.625 16.469 -1.229 1 97.62 208 PRO A CA 1
ATOM 1604 C C . PRO A 1 208 ? 8.539 15.055 -1.788 1 97.62 208 PRO A C 1
ATOM 1606 O O . PRO A 1 208 ? 9.539 14.516 -2.26 1 97.62 208 PRO A O 1
ATOM 1609 N N . LEU A 1 209 ? 7.348 14.477 -1.738 1 98.19 209 LEU A N 1
ATOM 1610 C CA . LEU A 1 209 ? 7.133 13.125 -2.25 1 98.19 209 LEU A CA 1
ATOM 1611 C C . LEU A 1 209 ? 7.047 13.125 -3.771 1 98.19 209 LEU A C 1
ATOM 1613 O O . LEU A 1 209 ? 6.523 14.07 -4.367 1 98.19 209 LEU A O 1
ATOM 1617 N N . GLN A 1 210 ? 7.559 12.039 -4.352 1 97.5 210 GLN A N 1
ATOM 1618 C CA . GLN A 1 210 ? 7.637 11.938 -5.805 1 97.5 210 GLN A CA 1
ATOM 1619 C C . GLN A 1 210 ? 6.867 10.727 -6.309 1 97.5 210 GLN A C 1
ATOM 1621 O O . GLN A 1 210 ? 6.543 9.82 -5.535 1 97.5 210 GLN A O 1
ATOM 1626 N N . ASP A 1 211 ? 6.527 10.742 -7.664 1 97.56 211 ASP A N 1
ATOM 1627 C CA . ASP A 1 211 ? 5.879 9.625 -8.352 1 97.56 211 ASP A CA 1
ATOM 1628 C C . ASP A 1 211 ? 4.625 9.18 -7.605 1 97.56 211 ASP A C 1
ATOM 1630 O O . ASP A 1 211 ? 4.41 7.98 -7.406 1 97.56 211 ASP A O 1
ATOM 1634 N N . VAL A 1 212 ? 3.883 10.141 -7.141 1 98.62 212 VAL A N 1
ATOM 1635 C CA . VAL A 1 212 ? 2.689 9.883 -6.34 1 98.62 212 VAL A CA 1
ATOM 1636 C C . VAL A 1 212 ? 1.583 9.32 -7.227 1 98.62 212 VAL A C 1
ATOM 1638 O O . VAL A 1 212 ? 1.331 9.836 -8.32 1 98.62 212 VAL A O 1
ATOM 1641 N N . LYS A 1 213 ? 1.022 8.211 -6.809 1 98.31 213 LYS A N 1
ATOM 1642 C CA . LYS A 1 213 ? -0.136 7.598 -7.449 1 98.31 213 LYS A CA 1
ATOM 1643 C C . LYS A 1 213 ? -1.236 7.309 -6.43 1 98.31 213 LYS A C 1
ATOM 1645 O O . LYS A 1 213 ? -0.953 7.027 -5.266 1 98.31 213 LYS A O 1
ATOM 1650 N N . GLY A 1 214 ? -2.492 7.395 -6.906 1 98.12 214 GLY A N 1
ATOM 1651 C CA . GLY A 1 214 ? -3.582 7.168 -5.969 1 98.12 214 GLY A CA 1
ATOM 1652 C C . GLY A 1 214 ? -4.746 6.414 -6.582 1 98.12 214 GLY A C 1
ATOM 1653 O O . GLY A 1 214 ? -4.895 6.375 -7.805 1 98.12 214 GLY A O 1
ATOM 1654 N N . LEU A 1 215 ? -5.477 5.766 -5.766 1 97.56 215 LEU A N 1
ATOM 1655 C CA . LEU A 1 215 ? -6.766 5.141 -6.039 1 97.56 215 LEU A CA 1
ATOM 1656 C C . LEU A 1 215 ? -7.75 5.402 -4.902 1 97.56 215 LEU A C 1
ATOM 1658 O O . LEU A 1 215 ? -7.414 5.219 -3.73 1 97.56 215 LEU A O 1
ATOM 1662 N N . ALA A 1 216 ? -8.938 5.875 -5.27 1 96.88 216 ALA A N 1
ATOM 1663 C CA . ALA A 1 216 ? -9.945 6.168 -4.25 1 96.88 216 ALA A CA 1
ATOM 1664 C C . ALA A 1 216 ? -11.305 5.609 -4.652 1 96.88 216 ALA A C 1
ATOM 1666 O O . ALA A 1 216 ? -11.555 5.352 -5.832 1 96.88 216 ALA A O 1
ATOM 1667 N N . ALA A 1 217 ? -12.117 5.363 -3.656 1 95.19 217 ALA A N 1
ATOM 1668 C CA . ALA A 1 217 ? -13.469 4.848 -3.838 1 95.19 217 ALA A CA 1
ATOM 1669 C C . ALA A 1 217 ? -14.383 5.277 -2.689 1 95.19 217 ALA A C 1
ATOM 1671 O O . ALA A 1 217 ? -13.922 5.895 -1.725 1 95.19 217 ALA A O 1
ATOM 1672 N N . SER A 1 218 ? -15.656 5.055 -2.877 1 92.69 218 SER A N 1
ATOM 1673 C CA . SER A 1 218 ? -16.641 5.234 -1.812 1 92.69 218 SER A CA 1
ATOM 1674 C C . SER A 1 218 ? -17.422 3.951 -1.562 1 92.69 218 SER A C 1
ATOM 1676 O O . SER A 1 218 ? -17.891 3.312 -2.506 1 92.69 218 SER A O 1
ATOM 1678 N N . THR A 1 219 ? -17.531 3.604 -0.336 1 88 219 THR A N 1
ATOM 1679 C CA . THR A 1 219 ? -18.312 2.422 0.019 1 88 219 THR A CA 1
ATOM 1680 C C . THR A 1 219 ? -19.797 2.766 0.129 1 88 219 THR A C 1
ATOM 1682 O O . THR A 1 219 ? -20.641 1.873 0.194 1 88 219 THR A O 1
ATOM 1685 N N . LYS A 1 220 ? -20.188 3.975 0.354 1 75.88 220 LYS A N 1
ATOM 1686 C CA . LYS A 1 220 ? -21.578 4.414 0.528 1 75.88 220 LYS A CA 1
ATOM 1687 C C . LYS A 1 220 ? -22.312 4.457 -0.808 1 75.88 220 LYS A C 1
ATOM 1689 O O . LYS A 1 220 ? -23.547 4.406 -0.847 1 75.88 220 LYS A O 1
ATOM 1694 N N . GLY A 1 221 ? -21.719 4.648 -1.828 1 57.03 221 GLY A N 1
ATOM 1695 C CA . GLY A 1 221 ? -22.391 4.672 -3.117 1 57.03 221 GLY A CA 1
ATOM 1696 C C . GLY A 1 221 ? -22.922 3.314 -3.535 1 57.03 221 GLY A C 1
ATOM 1697 O O . GLY A 1 221 ? -23.688 3.211 -4.5 1 57.03 221 GLY A O 1
ATOM 1698 N N . LYS A 1 222 ? -22.469 2.184 -2.859 1 50.66 222 LYS A N 1
ATOM 1699 C CA . LYS A 1 222 ? -22.812 0.854 -3.346 1 50.66 222 LYS A CA 1
ATOM 1700 C C . LYS A 1 222 ? 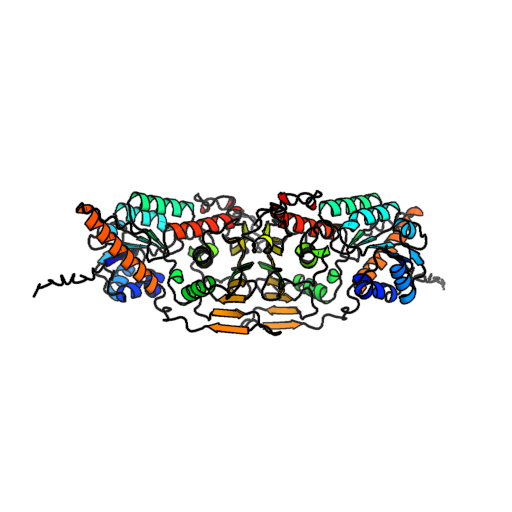-24.109 0.36 -2.707 1 50.66 222 LYS A C 1
ATOM 1702 O O . LYS A 1 222 ? -24.469 -0.812 -2.842 1 50.66 222 LYS A O 1
ATOM 1707 N N . GLY A 1 223 ? -24.719 0.888 -1.663 1 40.84 223 GLY A N 1
ATOM 1708 C CA . GLY A 1 223 ? -25.938 0.37 -1.074 1 40.84 223 GLY A CA 1
ATOM 1709 C C . GLY A 1 223 ? -26.984 0.012 -2.105 1 40.84 223 GLY A C 1
ATOM 1710 O O . GLY A 1 223 ? -26.859 0.373 -3.277 1 40.84 223 GLY A O 1
ATOM 1711 N N . SER A 1 224 ? -28.312 -0.479 -1.385 1 34.34 224 SER A N 1
ATOM 1712 C CA . SER A 1 224 ? -29.469 -1.362 -1.543 1 34.34 224 SER A CA 1
ATOM 1713 C C . SER A 1 224 ? -30.297 -0.964 -2.752 1 34.34 224 SER A C 1
ATOM 1715 O O . SER A 1 224 ? -31.328 -1.596 -3.041 1 34.34 224 SER A O 1
ATOM 1717 N N . SER A 1 225 ? -30.891 0.288 -2.676 1 32.66 225 SER A N 1
ATOM 1718 C CA . SER A 1 225 ? -32.281 0.352 -3.064 1 32.66 225 SER A CA 1
ATOM 1719 C C . SER A 1 225 ? -32.469 -0.004 -4.535 1 32.66 225 SER A C 1
ATOM 1721 O O . SER A 1 225 ? -31.875 0.626 -5.41 1 32.66 225 SER A O 1
ATOM 1723 N N . TYR A 1 226 ? -32.688 -1.361 -4.879 1 32 226 TYR A N 1
ATOM 1724 C CA . TYR A 1 226 ? -33.531 -1.72 -6.02 1 32 226 TYR A CA 1
ATOM 1725 C C . TYR A 1 226 ? -34.5 -0.598 -6.355 1 32 226 TYR A C 1
ATOM 1727 O O . TYR A 1 226 ? -35.156 -0.639 -7.391 1 32 226 TYR A O 1
ATOM 1735 N N . ASP A 1 227 ? -35.375 -0.239 -5.207 1 32.41 227 ASP A N 1
ATOM 1736 C CA . ASP A 1 227 ? -36.656 0.391 -5.574 1 32.41 227 ASP A CA 1
ATOM 1737 C C . ASP A 1 227 ? -36.406 1.66 -6.387 1 32.41 227 ASP A C 1
ATOM 1739 O O . ASP A 1 227 ? -37.094 1.894 -7.391 1 32.41 227 ASP A O 1
ATOM 1743 N N . SER A 1 228 ? -36.344 2.887 -5.559 1 32 228 SER A N 1
ATOM 1744 C CA . SER A 1 228 ? -36.906 4.043 -6.25 1 32 228 SER A CA 1
ATOM 1745 C C . SER A 1 228 ? -36.062 4.438 -7.449 1 32 228 SER A C 1
ATOM 1747 O O . SER A 1 228 ? -34.844 4.453 -7.367 1 32 228 SER A O 1
ATOM 1749 N N . ALA A 1 229 ? -36.469 4.363 -8.625 1 33.84 229 ALA A N 1
ATOM 1750 C CA . ALA A 1 229 ? -36.312 4.922 -9.961 1 33.84 229 ALA A CA 1
ATOM 1751 C C . ALA A 1 229 ? -35.594 6.266 -9.914 1 33.84 229 ALA A C 1
ATOM 1753 O O . ALA A 1 229 ? -35.375 6.902 -10.945 1 33.84 229 ALA A O 1
ATOM 1754 N N . LEU A 1 230 ? -35.906 7.055 -8.852 1 35.12 230 LEU A N 1
ATOM 1755 C CA . LEU A 1 230 ? -35.469 8.438 -8.984 1 35.12 230 LEU A CA 1
ATOM 1756 C C . LEU A 1 230 ? -33.938 8.531 -9.016 1 35.12 230 LEU A C 1
ATOM 1758 O O . LEU A 1 230 ? -33.25 7.801 -8.305 1 35.12 230 LEU A O 1
ATOM 1762 N N . ASP A 1 231 ? -33.219 9.133 -9.969 1 38.97 231 ASP A N 1
ATOM 1763 C CA . ASP A 1 231 ? -32.031 9.586 -10.648 1 38.97 231 ASP A CA 1
ATOM 1764 C C . ASP A 1 231 ? -30.969 10.062 -9.648 1 38.97 231 ASP A C 1
ATOM 1766 O O . ASP A 1 231 ? -29.906 10.531 -10.039 1 38.97 231 ASP A O 1
ATOM 1770 N N . GLU A 1 232 ? -31.344 10.695 -8.477 1 43.72 232 GLU A N 1
ATOM 1771 C CA . GLU A 1 232 ? -30.266 11.508 -7.906 1 43.72 232 GLU A CA 1
ATOM 1772 C C . GLU A 1 232 ? -29.141 10.641 -7.371 1 43.72 232 GLU A C 1
ATOM 1774 O O . GLU A 1 232 ? -29.297 9.969 -6.348 1 43.72 232 GLU A O 1
ATOM 1779 N N . VAL A 1 233 ? -28.406 10 -8.172 1 48.84 233 VAL A N 1
ATOM 1780 C CA . VAL A 1 233 ? -27.172 9.289 -7.84 1 48.84 233 VAL A CA 1
ATOM 1781 C C . VAL A 1 233 ? -26.422 10.039 -6.75 1 48.84 233 VAL A C 1
ATOM 1783 O O . VAL A 1 233 ? -25.938 11.156 -6.973 1 48.84 233 VAL A O 1
ATOM 1786 N N . GLU A 1 234 ? -26.828 9.969 -5.488 1 59.5 234 GLU A N 1
ATOM 1787 C CA . GLU A 1 234 ? -26.141 10.594 -4.363 1 59.5 234 GLU A CA 1
ATOM 1788 C C . GLU A 1 234 ? -24.641 10.328 -4.414 1 59.5 234 GLU A C 1
ATOM 1790 O O . GLU A 1 234 ? -24.219 9.18 -4.469 1 59.5 234 GLU A O 1
ATOM 1795 N N . THR A 1 235 ? -23.828 11.289 -5.016 1 66.12 235 THR A N 1
ATOM 1796 C CA . THR A 1 235 ? -22.375 11.266 -5.062 1 66.12 235 THR A CA 1
ATOM 1797 C C . THR A 1 235 ? -21.781 11.477 -3.67 1 66.12 235 THR A C 1
ATOM 1799 O O . THR A 1 235 ? -22.281 12.297 -2.9 1 66.12 235 THR A O 1
ATOM 1802 N N . HIS A 1 236 ? -20.984 10.516 -3.346 1 85 236 HIS A N 1
ATOM 1803 C CA . HIS A 1 236 ? -20.359 10.531 -2.033 1 85 236 HIS A CA 1
ATOM 1804 C C . HIS A 1 236 ? -18.859 10.828 -2.145 1 85 236 HIS A C 1
ATOM 1806 O O . HIS A 1 236 ? -18.25 10.539 -3.172 1 85 236 HIS A O 1
ATOM 1812 N N . VAL A 1 237 ? -18.406 11.5 -1.13 1 93 237 VAL A N 1
ATOM 1813 C CA . VAL A 1 237 ? -16.969 11.719 -1.049 1 93 237 VAL A CA 1
ATOM 1814 C C . VAL A 1 237 ? -16.25 10.383 -0.813 1 93 237 VAL A C 1
ATOM 1816 O O . VAL A 1 237 ? -16.891 9.398 -0.417 1 93 237 VAL A O 1
ATOM 1819 N N . GLU A 1 238 ? -15.039 10.398 -1.104 1 94.81 238 GLU A N 1
ATOM 1820 C CA . GLU A 1 238 ? -14.258 9.18 -0.96 1 94.81 238 GLU A CA 1
ATOM 1821 C C . GLU A 1 238 ? -14.125 8.773 0.506 1 94.81 238 GLU A C 1
ATOM 1823 O O . GLU A 1 238 ? -14 9.633 1.383 1 94.81 238 GLU A O 1
ATOM 1828 N N . ASP A 1 239 ? -14.188 7.465 0.774 1 95.06 239 ASP A N 1
ATOM 1829 C CA . ASP A 1 239 ? -13.906 6.973 2.119 1 95.06 239 ASP A CA 1
ATOM 1830 C C . ASP A 1 239 ? -12.891 5.836 2.086 1 95.06 239 ASP A C 1
ATOM 1832 O O . ASP A 1 239 ? -12.555 5.258 3.125 1 95.06 239 ASP A O 1
ATOM 1836 N N . GLN A 1 240 ? -12.438 5.516 0.868 1 96.62 240 GLN A N 1
ATOM 1837 C CA . GLN A 1 240 ? -11.336 4.598 0.606 1 96.62 240 GLN A CA 1
ATOM 1838 C C . GLN A 1 240 ? -10.242 5.27 -0.215 1 96.62 240 GLN A C 1
ATOM 1840 O O . GLN A 1 240 ? -10.484 5.707 -1.342 1 96.62 240 GLN A O 1
ATOM 1845 N N . VAL A 1 241 ? -9.023 5.344 0.316 1 98.38 241 VAL A N 1
ATOM 1846 C CA . VAL A 1 241 ? -7.934 5.992 -0.399 1 98.38 241 VAL A CA 1
ATOM 1847 C C . VAL A 1 241 ? -6.66 5.16 -0.263 1 98.38 241 VAL A C 1
ATOM 1849 O O . VAL A 1 241 ? -6.297 4.742 0.84 1 98.38 241 VAL A O 1
ATOM 1852 N N . ARG A 1 242 ? -6 4.832 -1.385 1 98.75 242 ARG A N 1
ATOM 1853 C CA . ARG A 1 242 ? -4.703 4.168 -1.447 1 98.75 242 ARG A CA 1
ATOM 1854 C C . ARG A 1 242 ? -3.693 5.008 -2.221 1 98.75 242 ARG A C 1
ATOM 1856 O O . ARG A 1 242 ? -4.055 5.703 -3.172 1 98.75 242 ARG A O 1
ATOM 1863 N N . MET A 1 243 ? -2.443 4.871 -1.786 1 98.81 243 MET A N 1
ATOM 1864 C CA . MET A 1 243 ? -1.435 5.762 -2.355 1 98.81 243 MET A CA 1
ATOM 1865 C C . MET A 1 243 ? -0.091 5.051 -2.479 1 98.81 243 MET A C 1
ATOM 1867 O O . MET A 1 243 ? 0.282 4.266 -1.606 1 98.81 243 MET A O 1
ATOM 1871 N N . LEU A 1 244 ? 0.626 5.312 -3.586 1 98.81 244 LEU A N 1
ATOM 1872 C CA . LEU A 1 244 ? 2.045 5.02 -3.746 1 98.81 244 LEU A CA 1
ATOM 1873 C C . LEU A 1 244 ? 2.863 6.305 -3.807 1 98.81 244 LEU A C 1
ATOM 1875 O O . LEU A 1 244 ? 2.381 7.332 -4.289 1 98.81 244 LEU A O 1
ATOM 1879 N N . PHE A 1 245 ? 4.086 6.207 -3.338 1 98.75 245 PHE A N 1
ATOM 1880 C CA . PHE A 1 245 ? 4.953 7.375 -3.455 1 98.75 245 PHE A CA 1
ATOM 1881 C C . PHE A 1 245 ? 6.422 6.973 -3.352 1 98.75 245 PHE A C 1
ATOM 1883 O O . PHE A 1 245 ? 6.734 5.855 -2.938 1 98.75 245 PHE A O 1
ATOM 1890 N N . ARG A 1 246 ? 7.262 7.871 -3.758 1 97.94 246 ARG A N 1
ATOM 1891 C CA . ARG A 1 246 ? 8.711 7.762 -3.635 1 97.94 246 ARG A CA 1
ATOM 1892 C C . ARG A 1 246 ? 9.289 8.961 -2.887 1 97.94 246 ARG A C 1
ATOM 1894 O O . ARG A 1 246 ? 8.859 10.094 -3.098 1 97.94 246 ARG A O 1
ATOM 1901 N N . THR A 1 247 ? 10.227 8.68 -2.01 1 96.44 247 THR A N 1
ATOM 1902 C CA . THR A 1 247 ? 10.93 9.773 -1.345 1 96.44 247 THR A CA 1
ATOM 1903 C C . THR A 1 247 ? 12.117 10.242 -2.188 1 96.44 247 THR A C 1
ATOM 1905 O O . THR A 1 247 ? 12.5 9.586 -3.152 1 96.44 247 THR A O 1
ATOM 1908 N N . GLY A 1 248 ? 12.672 11.367 -1.804 1 92.12 248 GLY A N 1
ATOM 1909 C CA . GLY A 1 248 ? 13.828 11.898 -2.51 1 92.12 248 GLY A CA 1
ATOM 1910 C C . GLY A 1 248 ? 15.023 10.961 -2.473 1 92.12 248 GLY A C 1
ATOM 1911 O O . GLY A 1 248 ? 15.836 10.953 -3.395 1 92.12 248 GLY A O 1
ATOM 1912 N N . SER A 1 249 ? 15.062 10.148 -1.411 1 89.44 249 SER A N 1
ATOM 1913 C CA . SER A 1 249 ? 16.188 9.227 -1.255 1 89.44 249 SER A CA 1
ATOM 1914 C C . SER A 1 249 ? 15.922 7.914 -1.986 1 89.44 249 SER A C 1
ATOM 1916 O O . SER A 1 249 ? 16.766 7.02 -1.991 1 89.44 249 SER A O 1
ATOM 1918 N N . GLY A 1 250 ? 14.727 7.75 -2.514 1 91.69 250 GLY A N 1
ATOM 1919 C CA . GLY A 1 250 ? 14.484 6.617 -3.395 1 91.69 250 GLY A CA 1
ATOM 1920 C C . GLY A 1 250 ? 13.609 5.551 -2.762 1 91.69 250 GLY A C 1
ATOM 1921 O O . GLY A 1 250 ? 13.164 4.621 -3.443 1 91.69 250 GLY A O 1
ATOM 1922 N N . ALA A 1 251 ? 13.32 5.66 -1.493 1 94.12 251 ALA A N 1
ATOM 1923 C CA . ALA A 1 251 ? 12.445 4.691 -0.843 1 94.12 251 ALA A CA 1
ATOM 1924 C C . ALA A 1 251 ? 11.023 4.785 -1.388 1 94.12 251 ALA A C 1
ATOM 1926 O O . ALA A 1 251 ? 10.531 5.879 -1.673 1 94.12 251 ALA A O 1
ATOM 1927 N N . VAL A 1 252 ? 10.406 3.633 -1.575 1 97.19 252 VAL A N 1
ATOM 1928 C CA . VAL A 1 252 ? 9.031 3.607 -2.072 1 97.19 252 VAL A CA 1
ATOM 1929 C C . VAL A 1 252 ? 8.078 3.25 -0.935 1 97.19 252 VAL A C 1
ATOM 1931 O O . VAL A 1 252 ? 8.398 2.416 -0.085 1 97.19 252 VAL A O 1
ATOM 1934 N N . GLY A 1 253 ? 6.949 3.906 -0.914 1 98.31 253 GLY A N 1
ATOM 1935 C CA . GLY A 1 253 ? 6.016 3.711 0.184 1 98.31 253 GLY A CA 1
ATOM 1936 C C . GLY A 1 253 ? 4.59 3.482 -0.279 1 98.31 253 GLY A C 1
ATOM 1937 O O . GLY A 1 253 ? 4.289 3.615 -1.467 1 98.31 253 GLY A O 1
ATOM 1938 N N . VAL A 1 254 ? 3.754 3.066 0.696 1 98.75 254 VAL A N 1
ATOM 1939 C CA . VAL A 1 254 ? 2.326 2.848 0.482 1 98.75 254 VAL A CA 1
ATOM 1940 C C . VAL A 1 254 ? 1.525 3.568 1.564 1 98.75 254 VAL A C 1
ATOM 1942 O O . VAL A 1 254 ? 1.974 3.676 2.709 1 98.75 254 VAL A O 1
ATOM 1945 N N . GLY A 1 255 ? 0.431 4.066 1.17 1 98.81 255 GLY A N 1
ATOM 1946 C CA . GLY A 1 255 ? -0.55 4.629 2.084 1 98.81 255 GLY A CA 1
ATOM 1947 C C . GLY A 1 255 ? -1.924 4.004 1.945 1 98.81 255 GLY A C 1
ATOM 1948 O O . GLY A 1 255 ? -2.342 3.646 0.841 1 98.81 255 GLY A O 1
ATOM 1949 N N . SER A 1 256 ? -2.605 3.908 3.064 1 98.81 256 SER A N 1
ATOM 1950 C CA . SER A 1 256 ? -3.965 3.379 3.08 1 98.81 256 SER A CA 1
ATOM 1951 C C . SER A 1 256 ? -4.832 4.113 4.098 1 98.81 256 SER A C 1
ATOM 1953 O O . SER A 1 256 ? -4.484 4.195 5.277 1 98.81 256 SER A O 1
ATOM 1955 N N . TRP A 1 257 ? -5.859 4.691 3.656 1 98.19 257 TRP A N 1
ATOM 1956 C CA . TRP A 1 257 ? -6.875 5.32 4.492 1 98.19 257 TRP A CA 1
ATOM 1957 C C . TRP A 1 257 ? -8.242 4.691 4.246 1 98.19 257 TRP A C 1
ATOM 1959 O O . TRP A 1 257 ? -8.859 4.914 3.203 1 98.19 257 TRP A O 1
ATOM 1969 N N . ASN A 1 258 ? -8.688 3.906 5.199 1 97.31 258 ASN A N 1
ATOM 1970 C CA . ASN A 1 258 ? -9.914 3.117 5.137 1 97.31 258 ASN A CA 1
ATOM 1971 C C . ASN A 1 258 ? -10.914 3.549 6.207 1 97.31 258 ASN A C 1
ATOM 1973 O O . ASN A 1 258 ? -10.773 3.18 7.375 1 97.31 258 ASN A O 1
ATOM 1977 N N . PHE A 1 259 ? -11.961 4.238 5.758 1 94.88 259 PHE A N 1
ATOM 1978 C CA . PHE A 1 259 ? -12.875 4.801 6.738 1 94.88 259 PHE A CA 1
ATOM 1979 C C . PHE A 1 259 ? -14.18 4.008 6.773 1 94.88 259 PHE A C 1
ATOM 1981 O O . PHE A 1 259 ? -15.234 4.555 7.105 1 94.88 259 PHE A O 1
ATOM 1988 N N . SER A 1 260 ? -14.133 2.803 6.387 1 93.25 260 SER A N 1
ATOM 1989 C CA . SER A 1 260 ? -15.211 1.825 6.484 1 93.25 260 SER A CA 1
ATOM 1990 C C . SER A 1 260 ? -14.68 0.452 6.883 1 93.25 260 SER A C 1
ATOM 1992 O O . SER A 1 260 ? -15.086 -0.564 6.316 1 93.25 260 SER A O 1
ATOM 1994 N N . SER A 1 261 ? -13.797 0.44 7.789 1 93.5 261 SER A N 1
ATOM 1995 C CA . SER A 1 261 ? -13.141 -0.774 8.266 1 93.5 261 SER A CA 1
ATOM 1996 C C . SER A 1 261 ? -13.852 -1.348 9.484 1 93.5 261 SER A C 1
ATOM 1998 O O . SER A 1 261 ? -14.5 -0.615 10.234 1 93.5 261 SER A O 1
ATOM 2000 N N . HIS A 1 262 ? -13.672 -2.617 9.711 1 90.62 262 HIS A N 1
ATOM 2001 C CA . HIS A 1 262 ? -14.234 -3.232 10.906 1 90.62 262 HIS A CA 1
ATOM 2002 C C . HIS A 1 262 ? -13.43 -2.861 12.148 1 90.62 262 HIS A C 1
ATOM 2004 O O . HIS A 1 262 ? -13.891 -3.047 13.273 1 90.62 262 HIS A O 1
ATOM 2010 N N . CYS A 1 263 ? -12.188 -2.402 11.914 1 88.56 263 CYS A N 1
ATOM 2011 C CA . CYS A 1 263 ? -11.312 -2.096 13.039 1 88.56 263 CYS A CA 1
ATOM 2012 C C . CYS A 1 263 ? -10.586 -0.778 12.82 1 88.56 263 CYS A C 1
ATOM 2014 O O . CYS A 1 263 ? -10.602 -0.229 11.719 1 88.56 263 CYS A O 1
ATOM 2016 N N . SER A 1 264 ? -10.008 -0.273 13.914 1 92.44 264 SER A N 1
ATOM 2017 C CA . SER A 1 264 ? -9.219 0.957 13.836 1 92.44 264 SER A CA 1
ATOM 2018 C C . SER A 1 264 ? -7.73 0.656 13.711 1 92.44 264 SER A C 1
ATOM 2020 O O . SER A 1 264 ? -7.234 -0.294 14.32 1 92.44 264 SER A O 1
ATOM 2022 N N . GLU A 1 265 ? -7.145 1.39 12.891 1 94.81 265 GLU A N 1
ATOM 2023 C CA . GLU A 1 265 ? -5.691 1.377 12.75 1 94.81 265 GLU A CA 1
ATOM 2024 C C . GLU A 1 265 ? -5.141 2.791 12.586 1 94.81 265 GLU A C 1
ATOM 2026 O O . GLU A 1 265 ? -5.781 3.646 11.969 1 94.81 265 GLU A O 1
ATOM 2031 N N . ASP A 1 266 ? -3.979 3.059 13.195 1 97.12 266 ASP A N 1
ATOM 2032 C CA . ASP A 1 266 ? -3.297 4.348 13.102 1 97.12 266 ASP A CA 1
ATOM 2033 C C . ASP A 1 266 ? -1.794 4.188 13.32 1 97.12 266 ASP A C 1
ATOM 2035 O O . ASP A 1 266 ? -1.335 4.059 14.453 1 97.12 266 ASP A O 1
ATOM 2039 N N . TYR A 1 267 ? -1.069 4.227 12.164 1 98.12 267 TYR A N 1
ATOM 2040 C CA . TYR A 1 267 ? 0.375 4.176 12.359 1 98.12 267 TYR A CA 1
ATOM 2041 C C . TYR A 1 267 ? 1.112 4.609 11.102 1 98.12 267 TYR A C 1
ATOM 2043 O O . TYR A 1 267 ? 0.57 4.52 10 1 98.12 267 TYR A O 1
ATOM 2051 N N . ILE A 1 268 ? 2.271 5.113 11.234 1 98.75 268 ILE A N 1
ATOM 2052 C CA . ILE A 1 268 ? 3.33 5.156 10.234 1 98.75 268 ILE A CA 1
ATOM 2053 C C . ILE A 1 268 ? 4.453 4.199 10.625 1 98.75 268 ILE A C 1
ATOM 2055 O O . ILE A 1 268 ? 4.852 4.141 11.789 1 98.75 268 ILE A O 1
ATOM 2059 N N . GLU A 1 269 ? 4.848 3.412 9.703 1 98.56 269 GLU A N 1
ATOM 2060 C CA . GLU A 1 269 ? 5.988 2.52 9.883 1 98.56 269 GLU A CA 1
ATOM 2061 C C . GLU A 1 269 ? 7.066 2.783 8.836 1 98.56 269 GLU A C 1
ATOM 2063 O O . GLU A 1 269 ? 6.781 2.816 7.637 1 98.56 269 GLU A O 1
ATOM 2068 N N . ILE A 1 270 ? 8.195 3.045 9.305 1 97.88 270 ILE A N 1
ATOM 2069 C CA . ILE A 1 270 ? 9.359 3.248 8.445 1 97.88 270 ILE A CA 1
ATOM 2070 C C . ILE A 1 270 ? 10.328 2.076 8.602 1 97.88 270 ILE A C 1
ATOM 2072 O O . ILE A 1 270 ? 10.805 1.799 9.703 1 97.88 270 ILE A O 1
ATOM 2076 N N . ILE A 1 271 ? 10.562 1.423 7.504 1 96.31 271 ILE A N 1
ATOM 2077 C CA . ILE A 1 271 ? 11.328 0.183 7.504 1 96.31 271 ILE A CA 1
ATOM 2078 C C . ILE A 1 271 ? 12.656 0.4 6.781 1 96.31 271 ILE A C 1
ATOM 2080 O O . ILE A 1 271 ? 12.688 0.9 5.656 1 96.31 271 ILE A O 1
ATOM 2084 N N . GLY A 1 272 ? 13.719 0.037 7.441 1 94.44 272 GLY A N 1
ATOM 2085 C CA . GLY A 1 272 ? 15.047 0.044 6.852 1 94.44 272 GLY A CA 1
ATOM 2086 C C . GLY A 1 272 ? 15.672 -1.335 6.777 1 94.44 272 GLY A C 1
ATOM 2087 O O . GLY A 1 272 ? 15.086 -2.314 7.242 1 94.44 272 GLY A O 1
ATOM 2088 N N . ALA A 1 273 ? 16.812 -1.407 6.129 1 91 273 ALA A N 1
ATOM 2089 C CA . ALA A 1 273 ? 17.516 -2.668 5.949 1 91 273 ALA A CA 1
ATOM 2090 C C . ALA A 1 273 ? 18 -3.223 7.289 1 91 273 ALA A C 1
ATOM 2092 O O . ALA A 1 273 ? 18.172 -4.434 7.441 1 91 273 ALA A O 1
ATOM 2093 N N . ASP A 1 274 ? 18.125 -2.303 8.297 1 91.25 274 ASP A N 1
ATOM 2094 C CA . ASP A 1 274 ? 18.75 -2.752 9.531 1 91.25 274 ASP A CA 1
ATOM 2095 C C . ASP A 1 274 ? 17.812 -2.568 10.719 1 91.25 274 ASP A C 1
ATOM 2097 O O . ASP A 1 274 ? 18.125 -2.98 11.836 1 91.25 274 ASP A O 1
ATOM 2101 N N . GLY A 1 275 ? 16.703 -1.997 10.484 1 93.81 275 GLY A N 1
ATOM 2102 C CA . GLY A 1 275 ? 15.742 -1.747 11.539 1 93.81 275 GLY A CA 1
ATOM 2103 C C . GLY A 1 275 ? 14.508 -1.002 11.07 1 93.81 275 GLY A C 1
ATOM 2104 O O . GLY A 1 275 ? 14.352 -0.755 9.867 1 93.81 275 GLY A O 1
ATOM 2105 N N .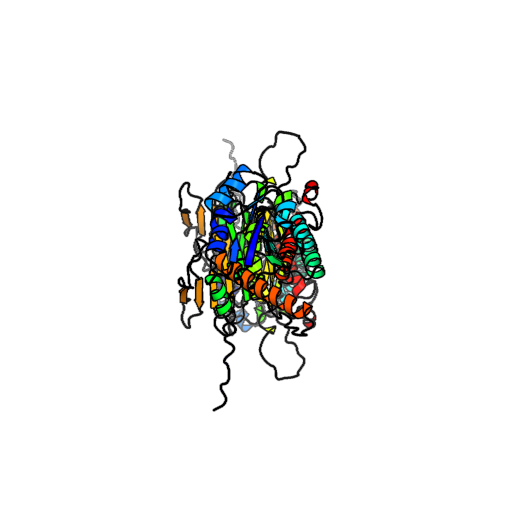 GLY A 1 276 ? 13.609 -0.732 12.031 1 95.69 276 GLY A N 1
ATOM 2106 C CA . GLY A 1 276 ? 12.383 -0.02 11.719 1 95.69 276 GLY A CA 1
ATOM 2107 C C . GLY A 1 276 ? 11.812 0.745 12.898 1 95.69 276 GLY A C 1
ATOM 2108 O O . GLY A 1 276 ? 12.234 0.531 14.039 1 95.69 276 GLY A O 1
ATOM 2109 N N . VAL A 1 277 ? 11 1.692 12.609 1 97 277 VAL A N 1
ATOM 2110 C CA . VAL A 1 277 ? 10.297 2.453 13.633 1 97 277 VAL A CA 1
ATOM 2111 C C . VAL A 1 277 ? 8.805 2.521 13.289 1 97 277 VAL A C 1
ATOM 2113 O O . VAL A 1 277 ? 8.438 2.695 12.125 1 97 277 VAL A O 1
ATOM 2116 N N . LYS A 1 278 ? 8.008 2.309 14.289 1 97.94 278 LYS A N 1
ATOM 2117 C CA . LYS A 1 278 ? 6.555 2.324 14.148 1 97.94 278 LYS A CA 1
ATOM 2118 C C . LYS A 1 278 ? 5.902 3.127 15.266 1 97.94 278 LYS A C 1
ATOM 2120 O O . LYS A 1 278 ? 6.301 3.018 16.438 1 97.94 278 LYS A O 1
ATOM 2125 N N . PHE A 1 279 ? 4.867 3.891 14.938 1 98 279 PHE A N 1
ATOM 2126 C CA . PHE A 1 279 ? 4.211 4.727 15.93 1 98 279 PHE A CA 1
ATOM 2127 C C . PHE A 1 279 ? 2.832 5.16 15.453 1 98 279 PHE A C 1
ATOM 2129 O O . PHE A 1 279 ? 2.574 5.203 14.25 1 98 279 PHE A O 1
ATOM 2136 N N . SER A 1 280 ? 2 5.465 16.406 1 97.5 280 SER A N 1
ATOM 2137 C CA . SER A 1 280 ? 0.698 6.043 16.094 1 97.5 280 SER A CA 1
ATOM 2138 C C . SER A 1 280 ? 0.81 7.539 15.812 1 97.5 280 SER A C 1
ATOM 2140 O O . SER A 1 280 ? 1.737 8.195 16.297 1 97.5 280 SER A O 1
ATOM 2142 N N . VAL A 1 281 ? -0.135 8.016 15.023 1 97.56 281 VAL A N 1
ATOM 2143 C CA . VAL A 1 281 ? -0.086 9.422 14.641 1 97.56 281 VAL A CA 1
ATOM 2144 C C . VAL A 1 281 ? -1.095 10.219 15.461 1 97.56 281 VAL A C 1
ATOM 2146 O O . VAL A 1 281 ? -0.83 11.367 15.844 1 97.56 281 VAL A O 1
ATOM 2149 N N . PHE A 1 282 ? -2.188 9.609 15.789 1 94.31 282 PHE A N 1
ATOM 2150 C CA . PHE A 1 282 ? -3.301 10.391 16.312 1 94.31 282 PHE A CA 1
ATOM 2151 C C . PHE A 1 282 ? -3.453 10.172 17.812 1 94.31 282 PHE A C 1
ATOM 2153 O O . PHE A 1 282 ? -4.32 10.773 18.453 1 94.31 282 PHE A O 1
ATOM 2160 N N . ASP A 1 283 ? -2.645 9.352 18.344 1 89.31 283 ASP A N 1
ATOM 2161 C CA . ASP A 1 283 ? -2.619 9.219 19.797 1 89.31 283 ASP A CA 1
ATOM 2162 C C . ASP A 1 283 ? -1.196 9.344 20.328 1 89.31 283 ASP A C 1
ATOM 2164 O O . ASP A 1 283 ? -0.256 9.57 19.578 1 89.31 283 ASP A O 1
ATOM 2168 N N . ASN A 1 284 ? -1.097 9.367 21.609 1 89.94 284 ASN A N 1
ATOM 2169 C CA . ASN A 1 284 ? 0.204 9.562 22.234 1 89.94 284 ASN A CA 1
ATOM 2170 C C . ASN A 1 284 ? 0.826 8.242 22.656 1 89.94 284 ASN A C 1
ATOM 2172 O O . ASN A 1 284 ? 1.479 8.164 23.703 1 89.94 284 ASN A O 1
ATOM 2176 N N . GLY A 1 285 ? 0.56 7.188 21.875 1 92.5 285 GLY A N 1
ATOM 2177 C CA . GLY A 1 285 ? 1.163 5.898 22.172 1 92.5 285 GLY A CA 1
ATOM 2178 C C . GLY A 1 285 ? 2.67 5.891 21.984 1 92.5 285 GLY A C 1
ATOM 2179 O O . GLY A 1 285 ? 3.244 6.852 21.469 1 92.5 285 GLY A O 1
ATOM 2180 N N . PRO A 1 286 ? 3.271 4.863 22.328 1 96.19 286 PRO A N 1
ATOM 2181 C CA . PRO A 1 286 ? 4.73 4.77 22.281 1 96.19 286 PRO A CA 1
ATOM 2182 C C . PRO A 1 286 ? 5.273 4.684 20.859 1 96.19 286 PRO A C 1
ATOM 2184 O O . PRO A 1 286 ? 4.508 4.465 19.922 1 96.19 286 PRO A O 1
ATOM 2187 N N . VAL A 1 287 ? 6.559 4.953 20.766 1 96.94 287 VAL A N 1
ATOM 2188 C CA . VAL A 1 287 ? 7.332 4.695 19.547 1 96.94 287 VAL A CA 1
ATOM 2189 C C . VAL A 1 287 ? 8.047 3.35 19.672 1 96.94 287 VAL A C 1
ATOM 2191 O O . VAL A 1 287 ? 8.75 3.098 20.641 1 96.94 287 VAL A O 1
ATOM 2194 N N . PHE A 1 288 ? 7.82 2.498 18.703 1 96.81 288 PHE A N 1
ATOM 2195 C CA . PHE A 1 288 ? 8.445 1.18 18.703 1 96.81 288 PHE A CA 1
ATOM 2196 C C . PHE A 1 288 ? 9.641 1.149 17.766 1 96.81 288 PHE A C 1
ATOM 2198 O O . PHE A 1 288 ? 9.492 1.36 16.547 1 96.81 288 PHE A O 1
ATOM 2205 N N . LEU A 1 289 ? 10.773 0.923 18.266 1 94.38 289 LEU A N 1
ATOM 2206 C CA . LEU A 1 289 ? 12 0.789 17.5 1 94.38 289 LEU A CA 1
ATOM 2207 C C . LEU A 1 289 ? 12.422 -0.674 17.391 1 94.38 289 LEU A C 1
ATOM 2209 O O . LEU A 1 289 ? 12.617 -1.343 18.406 1 94.38 289 LEU A O 1
ATOM 2213 N N . LYS A 1 290 ? 12.445 -1.127 16.172 1 92.88 290 LYS A N 1
ATOM 2214 C CA . LYS A 1 290 ? 12.852 -2.506 15.922 1 92.88 290 LYS A CA 1
ATOM 2215 C C . LYS A 1 290 ? 14.281 -2.568 15.375 1 92.88 290 LYS A C 1
ATOM 2217 O O . LYS A 1 290 ? 14.648 -1.777 14.508 1 92.88 290 LYS A O 1
ATOM 2222 N N . ARG A 1 291 ? 15.102 -3.432 15.898 1 85.25 291 ARG A N 1
ATOM 2223 C CA . ARG A 1 291 ? 16.469 -3.625 15.414 1 85.25 291 ARG A CA 1
ATOM 2224 C C . ARG A 1 291 ? 16.719 -5.086 15.055 1 85.25 291 ARG A C 1
ATOM 2226 O O . ARG A 1 291 ? 16.156 -5.988 15.672 1 85.25 291 ARG A O 1
ATOM 2233 N N . ARG A 1 292 ? 17.469 -5.168 13.898 1 76.44 292 ARG A N 1
ATOM 2234 C CA . ARG A 1 292 ? 17.891 -6.52 13.539 1 76.44 292 ARG A CA 1
ATOM 2235 C C . ARG A 1 292 ? 18.859 -7.09 14.578 1 76.44 292 ARG A C 1
ATOM 2237 O O . ARG A 1 292 ? 19.797 -6.414 14.992 1 76.44 292 ARG A O 1
ATOM 2244 N N . GLY A 1 293 ? 18.5 -8.062 15.32 1 58.69 293 GLY A N 1
ATOM 2245 C CA . GLY A 1 293 ? 19.406 -8.648 16.297 1 58.69 293 GLY A CA 1
ATOM 2246 C C . GLY A 1 293 ? 20.234 -9.781 15.727 1 58.69 293 GLY A C 1
ATOM 2247 O O . GLY A 1 293 ? 19.891 -10.352 14.688 1 58.69 293 GLY A O 1
ATOM 2248 N N . CYS A 1 294 ? 21.609 -9.711 15.93 1 49.12 294 CYS A N 1
ATOM 2249 C CA . CYS A 1 294 ? 22.547 -10.773 15.57 1 49.12 294 CYS A CA 1
ATOM 2250 C C . CYS A 1 294 ? 21.906 -12.148 15.734 1 49.12 294 CYS A C 1
ATOM 2252 O O . CYS A 1 294 ? 22.406 -13.141 15.211 1 49.12 294 CYS A O 1
ATOM 2254 N N . GLY A 1 295 ? 20.844 -12.219 16.688 1 48.19 295 GLY A N 1
ATOM 2255 C CA . GLY A 1 295 ? 20.156 -13.484 16.875 1 48.19 295 GLY A CA 1
ATOM 2256 C C . GLY A 1 295 ? 18.766 -13.508 16.266 1 48.19 295 GLY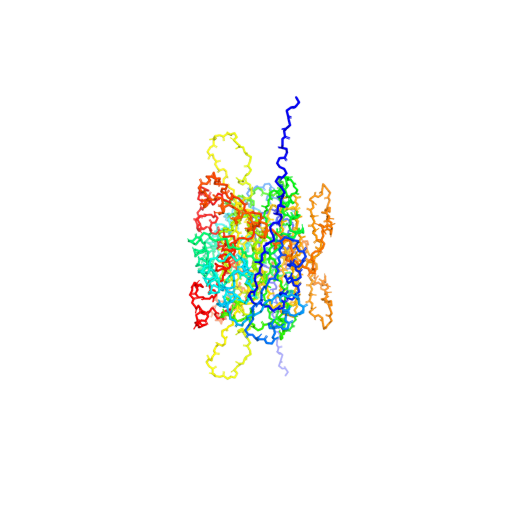 A C 1
ATOM 2257 O O . GLY A 1 295 ? 18.391 -12.594 15.523 1 48.19 295 GLY A O 1
ATOM 2258 N N . GLU A 1 296 ? 17.938 -14.664 16.344 1 53.75 296 GLU A N 1
ATOM 2259 C CA . GLU A 1 296 ? 16.688 -15.055 15.711 1 53.75 296 GLU A CA 1
ATOM 2260 C C . GLU A 1 296 ? 15.609 -13.984 15.898 1 53.75 296 GLU A C 1
ATOM 2262 O O . GLU A 1 296 ? 14.688 -13.867 15.094 1 53.75 296 GLU A O 1
ATOM 2267 N N . GLU A 1 297 ? 15.586 -13.312 17.094 1 60.81 297 GLU A N 1
ATOM 2268 C CA . GLU A 1 297 ? 14.367 -12.562 17.375 1 60.81 297 GLU A CA 1
ATOM 2269 C C . GLU A 1 297 ? 14.625 -11.055 17.312 1 60.81 297 GLU A C 1
ATOM 2271 O O . GLU A 1 297 ? 15.625 -10.57 17.828 1 60.81 297 GLU A O 1
ATOM 2276 N N . ASP A 1 298 ? 13.891 -10.242 16.516 1 70.19 298 ASP A N 1
ATOM 2277 C CA . ASP A 1 298 ? 13.93 -8.781 16.469 1 70.19 298 ASP A CA 1
ATOM 2278 C C . ASP A 1 298 ? 13.766 -8.18 17.859 1 70.19 298 ASP A C 1
ATOM 2280 O O . ASP A 1 298 ? 13 -8.703 18.672 1 70.19 298 ASP A O 1
ATOM 2284 N N . GLU A 1 299 ? 14.773 -7.34 18.203 1 83.06 299 GLU A N 1
ATOM 2285 C CA . GLU A 1 299 ? 14.617 -6.57 19.422 1 83.06 299 GLU A CA 1
ATOM 2286 C C . GLU A 1 299 ? 13.703 -5.367 19.219 1 83.06 299 GLU A C 1
ATOM 2288 O O . GLU A 1 299 ? 13.852 -4.637 18.234 1 83.06 299 GLU A O 1
ATOM 2293 N N . ILE A 1 300 ? 12.719 -5.277 20.109 1 88.62 300 ILE A N 1
ATOM 2294 C CA . ILE A 1 300 ? 11.805 -4.145 20.062 1 88.62 300 ILE A CA 1
ATOM 2295 C C . ILE A 1 300 ? 12.016 -3.244 21.266 1 88.62 300 ILE A C 1
ATOM 2297 O O . ILE A 1 300 ? 11.906 -3.697 22.406 1 88.62 300 ILE A O 1
ATOM 2301 N N . GLU A 1 301 ? 12.477 -2.051 21.016 1 91.56 301 GLU A N 1
ATOM 2302 C CA . GLU A 1 301 ? 12.547 -1.01 22.047 1 91.56 301 GLU A CA 1
ATOM 2303 C C . GLU A 1 301 ? 11.281 -0.155 22.047 1 91.56 301 GLU A C 1
ATOM 2305 O O . GLU A 1 301 ? 10.875 0.369 21.016 1 91.56 301 GLU A O 1
ATOM 2310 N N . VAL A 1 302 ? 10.68 -0.098 23.219 1 94.69 302 VAL A N 1
ATOM 2311 C CA . VAL A 1 302 ? 9.492 0.722 23.391 1 94.69 302 VAL A CA 1
ATOM 2312 C C . VAL A 1 302 ? 9.867 2.053 24.031 1 94.69 302 VAL A C 1
ATOM 2314 O O . VAL A 1 302 ? 10.367 2.084 25.156 1 94.69 302 VAL A O 1
ATOM 2317 N N . ILE A 1 303 ? 9.578 3.135 23.312 1 94.25 303 ILE A N 1
ATOM 2318 C CA . ILE A 1 303 ? 9.891 4.469 23.812 1 94.25 303 ILE A CA 1
ATOM 2319 C C . ILE A 1 303 ? 8.594 5.215 24.141 1 94.25 303 ILE A C 1
ATOM 2321 O O . ILE A 1 303 ? 7.844 5.586 23.234 1 94.25 303 ILE A O 1
ATOM 2325 N N . ASP A 1 304 ? 8.352 5.473 25.312 1 91.19 304 ASP A N 1
ATOM 2326 C CA . ASP A 1 304 ? 7.102 6.109 25.719 1 91.19 304 ASP A CA 1
ATOM 2327 C C . ASP A 1 304 ? 7.363 7.469 26.375 1 91.19 304 ASP A C 1
ATOM 2329 O O . ASP A 1 304 ? 6.426 8.211 26.656 1 91.19 304 ASP A O 1
ATOM 2333 N N . ASN A 1 305 ? 8.625 7.762 26.609 1 83.12 305 ASN A N 1
ATOM 2334 C CA . ASN A 1 305 ? 8.977 9.047 27.188 1 83.12 305 ASN A CA 1
ATOM 2335 C C . ASN A 1 305 ? 9.68 9.953 26.188 1 83.12 305 ASN A C 1
ATOM 2337 O O . ASN A 1 305 ? 10.875 9.797 25.922 1 83.12 305 ASN A O 1
ATOM 2341 N N . PHE A 1 306 ? 8.977 10.773 25.594 1 80.06 306 PHE A N 1
ATOM 2342 C CA . PHE A 1 306 ? 9.641 11.609 24.594 1 80.06 306 PHE A CA 1
ATOM 2343 C C . PHE A 1 306 ? 9.453 13.086 24.922 1 80.06 306 PHE A C 1
ATOM 2345 O O . PHE A 1 306 ? 9.781 13.953 24.109 1 80.06 306 PHE A O 1
ATOM 2352 N N . GLY A 1 307 ? 9.078 13.383 26.094 1 81.5 307 GLY A N 1
ATOM 2353 C CA . GLY A 1 307 ? 9.016 14.781 26.5 1 81.5 307 GLY A CA 1
ATOM 2354 C C . GLY A 1 307 ? 7.707 15.156 27.172 1 81.5 307 GLY A C 1
ATOM 2355 O O . GLY A 1 307 ? 6.957 14.281 27.609 1 81.5 307 GLY A O 1
ATOM 2356 N N . PRO A 1 308 ? 7.582 16.469 27.312 1 83.19 308 PRO A N 1
ATOM 2357 C CA . PRO A 1 308 ? 6.352 16.922 27.953 1 83.19 308 PRO A CA 1
ATOM 2358 C C . PRO A 1 308 ? 5.09 16.5 27.219 1 83.19 308 PRO A C 1
ATOM 2360 O O . PRO A 1 308 ? 5.09 16.438 25.984 1 83.19 308 PRO A O 1
ATOM 2363 N N . ASP A 1 309 ? 4.141 16.172 28 1 79.44 309 ASP A N 1
ATOM 2364 C CA . ASP A 1 309 ? 2.84 15.82 27.438 1 79.44 309 ASP A CA 1
ATOM 2365 C C . ASP A 1 309 ? 2.027 17.078 27.125 1 79.44 309 ASP A C 1
ATOM 2367 O O . ASP A 1 309 ? 1.612 17.797 28.031 1 79.44 309 ASP A O 1
ATOM 2371 N N . PHE A 1 310 ? 1.847 17.297 25.875 1 79.12 310 PHE A N 1
ATOM 2372 C CA . PHE A 1 310 ? 1.114 18.484 25.469 1 79.12 310 PHE A CA 1
ATOM 2373 C C . PHE A 1 310 ? -0.333 18.141 25.125 1 79.12 310 PHE A C 1
ATOM 2375 O O . PHE A 1 310 ? -1.043 18.953 24.516 1 79.12 310 PHE A O 1
ATOM 2382 N N . SER A 1 311 ? -0.805 17.016 25.453 1 75.94 311 SER A N 1
ATOM 2383 C CA . SER A 1 311 ? -2.102 16.484 25.047 1 75.94 311 SER A CA 1
ATOM 2384 C C . SER A 1 311 ? -3.23 17.453 25.391 1 75.94 311 SER A C 1
ATOM 2386 O O . SER A 1 311 ? -4.168 17.625 24.609 1 75.94 311 SER A O 1
ATOM 2388 N N . PRO A 1 312 ? -3.092 18.219 26.5 1 77.88 312 PRO A N 1
ATOM 2389 C CA . PRO A 1 312 ? -4.188 19.156 26.766 1 77.88 312 PRO A CA 1
ATOM 2390 C C . PRO A 1 312 ? -4.141 20.375 25.859 1 77.88 312 PRO A C 1
ATOM 2392 O O . PRO A 1 312 ? -5.176 21 25.594 1 77.88 312 PRO A O 1
ATOM 2395 N N . HIS A 1 313 ? -2.982 20.688 25.453 1 85.38 313 HIS A N 1
ATOM 2396 C CA . HIS A 1 313 ? -2.758 21.828 24.578 1 85.38 313 HIS A CA 1
ATOM 2397 C C . HIS A 1 313 ? -1.743 21.5 23.484 1 85.38 313 HIS A C 1
ATOM 2399 O O . HIS A 1 313 ? -0.671 22.109 23.422 1 85.38 313 HIS A O 1
ATOM 2405 N N . VAL A 1 314 ? -2.178 20.703 22.547 1 88.88 314 VAL A N 1
ATOM 2406 C CA . VAL A 1 314 ? -1.271 20.094 21.578 1 88.88 314 VAL A CA 1
ATOM 2407 C C . VAL A 1 314 ? -0.703 21.172 20.656 1 88.88 314 VAL A C 1
ATOM 2409 O O . VAL A 1 314 ? 0.369 21 20.078 1 88.88 314 VAL A O 1
ATOM 2412 N N . HIS A 1 315 ? -1.346 22.344 20.641 1 92.19 315 HIS A N 1
ATOM 2413 C CA . HIS A 1 315 ? -0.903 23.406 19.734 1 92.19 315 HIS A CA 1
ATOM 2414 C C . HIS A 1 315 ? 0.15 24.281 20.391 1 92.19 315 HIS A C 1
ATOM 2416 O O . HIS A 1 315 ? 0.749 25.141 19.719 1 92.19 315 HIS A O 1
ATOM 2422 N N . LEU A 1 316 ? 0.399 24.156 21.656 1 92.25 316 LEU A N 1
ATOM 2423 C CA . LEU A 1 316 ? 1.217 25.078 22.438 1 92.25 316 LEU A CA 1
ATOM 2424 C C . LEU A 1 316 ? 2.604 25.234 21.812 1 92.25 316 LEU A C 1
ATOM 2426 O O . LEU A 1 316 ? 3.049 26.344 21.547 1 92.25 316 LEU A O 1
ATOM 2430 N N . PRO A 1 317 ? 3.281 24.125 21.5 1 93.69 317 PRO A N 1
ATOM 2431 C CA . PRO A 1 317 ? 4.629 24.297 20.953 1 93.69 317 PRO A CA 1
ATOM 2432 C C . PRO A 1 317 ? 4.633 24.984 19.594 1 93.69 317 PRO A C 1
ATOM 2434 O O . PRO A 1 317 ? 5.539 25.766 19.297 1 93.69 317 PRO A O 1
ATOM 2437 N N . LEU A 1 318 ? 3.686 24.688 18.781 1 95.38 318 LEU A N 1
ATOM 2438 C CA . LEU A 1 318 ? 3.598 25.312 17.469 1 95.38 318 LEU A CA 1
ATOM 2439 C C . LEU A 1 318 ? 3.316 26.797 17.594 1 95.38 318 LEU A C 1
ATOM 2441 O O . LEU A 1 318 ? 3.984 27.625 16.953 1 95.38 318 LEU A O 1
ATOM 2445 N N . ILE A 1 319 ? 2.393 27.203 18.391 1 94.44 319 ILE A N 1
ATOM 2446 C CA . ILE A 1 319 ? 2.02 28.609 18.562 1 94.44 319 ILE A CA 1
ATOM 2447 C C . ILE A 1 319 ? 3.199 29.391 19.141 1 94.44 319 ILE A C 1
ATOM 2449 O O . ILE A 1 319 ? 3.445 30.531 18.75 1 94.44 319 ILE A O 1
ATOM 2453 N N . ALA A 1 320 ? 3.893 28.75 20.062 1 94.31 320 ALA A N 1
ATOM 2454 C CA . ALA A 1 320 ? 5.09 29.391 20.625 1 94.31 320 ALA A CA 1
ATOM 2455 C C . ALA A 1 320 ? 6.113 29.672 19.531 1 94.31 320 ALA A C 1
ATOM 2457 O O . ALA A 1 320 ? 6.664 30.766 19.453 1 94.31 320 ALA A O 1
ATOM 2458 N N . ALA A 1 321 ? 6.301 28.703 18.672 1 95.38 321 ALA A N 1
ATOM 2459 C CA . ALA A 1 321 ? 7.266 28.859 17.594 1 95.38 321 ALA A CA 1
ATOM 2460 C C . ALA A 1 321 ? 6.824 29.953 16.609 1 95.38 321 ALA A C 1
ATOM 2462 O O . ALA A 1 321 ? 7.629 30.781 16.203 1 95.38 321 ALA A O 1
ATOM 2463 N N . VAL A 1 322 ? 5.57 29.953 16.25 1 96.56 322 VAL A N 1
ATOM 2464 C CA . VAL A 1 322 ? 5.031 30.938 15.312 1 96.56 322 VAL A CA 1
ATOM 2465 C C . VAL A 1 322 ? 5.145 32.344 15.922 1 96.56 322 VAL A C 1
ATOM 2467 O O . VAL A 1 322 ? 5.504 33.281 15.234 1 96.56 322 VAL A O 1
ATOM 2470 N N . THR A 1 323 ? 4.844 32.469 17.203 1 95.81 323 THR A N 1
ATOM 2471 C CA . THR A 1 323 ? 4.91 33.75 17.891 1 95.81 323 THR A CA 1
ATOM 2472 C C . THR A 1 323 ? 6.32 34.312 17.844 1 95.81 323 THR A C 1
ATOM 2474 O O . THR A 1 323 ? 6.512 35.5 17.531 1 95.81 323 THR A O 1
ATOM 2477 N N . GLU A 1 324 ? 7.242 33.469 18.109 1 94.31 324 GLU A N 1
ATOM 2478 C CA . GLU A 1 324 ? 8.633 33.906 18.078 1 94.31 324 GLU A CA 1
ATOM 2479 C C . GLU A 1 324 ? 9.039 34.312 16.656 1 94.31 324 GLU A C 1
ATOM 2481 O O . GLU A 1 324 ? 9.719 35.312 16.469 1 94.31 324 GLU A O 1
ATOM 2486 N N . ASP A 1 325 ? 8.641 33.531 15.727 1 95.12 325 ASP A N 1
ATOM 2487 C CA . ASP A 1 325 ? 8.93 33.844 14.328 1 95.12 325 ASP A CA 1
ATOM 2488 C C . ASP A 1 325 ? 8.32 35.188 13.93 1 95.12 325 ASP A C 1
ATOM 2490 O O . ASP A 1 325 ? 8.969 36 13.258 1 95.12 325 ASP A O 1
ATOM 2494 N N . LEU A 1 326 ? 7.109 35.438 14.344 1 95.25 326 LEU A N 1
ATOM 2495 C CA . LEU A 1 326 ? 6.418 36.656 13.992 1 95.25 326 LEU A CA 1
ATOM 2496 C C . LEU A 1 326 ? 7.055 37.875 14.688 1 95.25 326 LEU A C 1
ATOM 2498 O O . LEU A 1 326 ? 7.105 38.969 14.125 1 95.25 326 LEU A O 1
ATOM 2502 N N . GLN A 1 327 ? 7.512 37.719 15.906 1 93.38 327 GLN A N 1
ATOM 2503 C CA . GLN A 1 327 ? 8.234 38.781 16.594 1 93.38 327 GLN A CA 1
ATOM 2504 C C . GLN A 1 327 ? 9.523 39.156 15.852 1 93.38 327 GLN A C 1
ATOM 2506 O O . GLN A 1 327 ? 9.836 40.312 15.68 1 93.38 327 GLN A O 1
ATOM 2511 N N . ASP A 1 328 ? 10.172 38.094 15.477 1 91.19 328 ASP A N 1
ATOM 2512 C CA . ASP A 1 328 ? 11.383 38.312 14.695 1 91.19 328 ASP A CA 1
ATOM 2513 C C . ASP A 1 328 ? 11.062 39.031 13.375 1 91.19 328 ASP A C 1
ATOM 2515 O O . ASP A 1 328 ? 11.797 39.906 12.953 1 91.19 328 ASP A O 1
ATOM 2519 N N . TRP A 1 329 ? 10.031 38.594 12.773 1 91.88 329 TRP A N 1
ATOM 2520 C CA . TRP A 1 329 ? 9.586 39.188 11.523 1 91.88 329 TRP A CA 1
ATOM 2521 C C . TRP A 1 329 ? 9.258 40.688 11.711 1 91.88 329 TRP A C 1
ATOM 2523 O O . TRP A 1 329 ? 9.664 41.531 10.914 1 91.88 329 TRP A O 1
ATOM 2533 N N . LYS A 1 330 ? 8.602 41.031 12.734 1 90.38 330 LYS A N 1
ATOM 2534 C CA . LYS A 1 330 ? 8.242 42.438 13.047 1 90.38 330 LYS A CA 1
ATOM 2535 C C . LYS A 1 330 ? 9.492 43.281 13.273 1 90.38 330 LYS A C 1
ATOM 2537 O O . LYS A 1 330 ? 9.562 44.406 12.797 1 90.38 330 LYS A O 1
ATOM 2542 N N . ARG A 1 331 ? 10.375 42.719 13.977 1 88.5 331 ARG A N 1
ATOM 2543 C CA . ARG A 1 331 ? 11.617 43.438 14.258 1 88.5 331 ARG A CA 1
ATOM 2544 C C . ARG A 1 331 ? 12.391 43.719 12.969 1 88.5 331 ARG A C 1
ATOM 2546 O O . ARG A 1 331 ? 12.922 44.812 12.789 1 88.5 331 ARG A O 1
ATOM 2553 N N . ALA A 1 332 ? 12.438 42.75 12.195 1 86.88 332 ALA A N 1
ATOM 2554 C CA . ALA A 1 332 ? 13.141 42.906 10.922 1 86.88 332 ALA A CA 1
ATOM 2555 C C . ALA A 1 332 ? 12.484 43.969 10.062 1 86.88 332 ALA A C 1
ATOM 2557 O O . ALA A 1 332 ? 13.18 44.75 9.398 1 86.88 332 ALA A O 1
ATOM 2558 N N . ARG A 1 333 ? 11.25 44.062 10.07 1 86.12 333 ARG A N 1
ATOM 2559 C CA . ARG A 1 333 ? 10.516 45.031 9.281 1 86.12 333 ARG A CA 1
ATOM 2560 C C . ARG A 1 333 ? 10.727 46.438 9.836 1 86.12 333 ARG A C 1
ATOM 2562 O O . ARG A 1 333 ? 10.812 47.406 9.07 1 86.12 333 ARG A O 1
ATOM 2569 N N . GLU A 1 334 ? 10.781 46.5 11.086 1 84.56 334 GLU A N 1
ATOM 2570 C CA . GLU A 1 334 ? 11.031 47.781 11.719 1 84.56 334 GLU A CA 1
ATOM 2571 C C . GLU A 1 334 ? 12.422 48.312 11.359 1 84.56 334 GLU A C 1
ATOM 2573 O O . GLU A 1 334 ? 12.586 49.5 11.07 1 84.56 334 GLU A O 1
ATOM 2578 N N . VAL A 1 335 ? 13.32 47.406 11.375 1 81.38 335 VAL A N 1
ATOM 2579 C CA . VAL A 1 335 ? 14.695 47.781 11.055 1 81.38 335 VAL A CA 1
ATOM 2580 C C . VAL A 1 335 ? 14.789 48.219 9.586 1 81.38 335 VAL A C 1
ATOM 2582 O O . VAL A 1 335 ? 15.438 49.188 9.266 1 81.38 335 VAL A O 1
ATOM 2585 N N . ALA A 1 336 ? 14.18 47.469 8.766 1 80.12 336 ALA A N 1
ATOM 2586 C CA . ALA A 1 336 ? 14.188 47.781 7.34 1 80.12 336 ALA A CA 1
ATOM 2587 C C . ALA A 1 336 ? 13.562 49.156 7.078 1 80.12 336 ALA A C 1
ATOM 2589 O O . ALA A 1 336 ? 14.047 49.906 6.23 1 80.12 336 ALA A O 1
ATOM 2590 N N . ARG A 1 337 ? 12.609 49.469 7.746 1 78.19 337 ARG A N 1
ATOM 2591 C CA . ARG A 1 337 ? 11.93 50.75 7.578 1 78.19 337 ARG A CA 1
ATOM 2592 C C . ARG A 1 337 ? 12.812 51.906 8.008 1 78.19 337 ARG A C 1
ATOM 2594 O O . ARG A 1 337 ? 12.711 53.031 7.469 1 78.19 337 ARG A O 1
ATOM 2601 N N . GLN A 1 338 ? 13.742 51.562 8.891 1 77.25 338 GLN A N 1
ATOM 2602 C CA . GLN A 1 338 ? 14.648 52.594 9.398 1 77.25 338 GLN A CA 1
ATOM 2603 C C . GLN A 1 338 ? 15.891 52.719 8.523 1 77.25 338 GLN A C 1
ATOM 2605 O O . GLN A 1 338 ? 16.734 53.594 8.75 1 77.25 338 GLN A O 1
ATOM 2610 N N . GLY A 1 339 ? 15.93 52.031 7.324 1 65.12 339 GLY A N 1
ATOM 2611 C CA . GLY A 1 339 ? 17.047 52.125 6.398 1 65.12 339 GLY A CA 1
ATOM 2612 C C . GLY A 1 339 ? 18.266 51.344 6.848 1 65.12 339 GLY A C 1
ATOM 2613 O O . GLY A 1 339 ? 19.359 51.5 6.301 1 65.12 339 GLY A O 1
ATOM 2614 N N . ARG A 1 340 ? 18.188 50.625 7.926 1 56 340 ARG A N 1
ATOM 2615 C CA . ARG A 1 340 ? 19.312 49.844 8.398 1 56 340 ARG A CA 1
ATOM 2616 C C . ARG A 1 340 ? 19.328 48.469 7.742 1 56 340 ARG A C 1
ATOM 2618 O O . ARG A 1 340 ? 18.281 47.875 7.492 1 56 340 ARG A O 1
ATOM 2625 N N . SER A 1 341 ? 20.219 48.281 6.758 1 47.25 341 SER A N 1
ATOM 2626 C CA . SER A 1 341 ? 20.359 47.062 5.949 1 47.25 341 SER A CA 1
ATOM 2627 C C . SER A 1 341 ? 20.453 45.812 6.828 1 47.25 341 SER A C 1
ATOM 2629 O O . SER A 1 341 ? 21.547 45.375 7.16 1 47.25 341 SER A O 1
ATOM 2631 N N . VAL A 1 342 ? 19.906 45.781 7.988 1 46.19 342 VAL A N 1
ATOM 2632 C CA . VAL A 1 342 ? 20.109 44.469 8.578 1 46.19 342 VAL A CA 1
ATOM 2633 C C . VAL A 1 342 ? 19.234 43.438 7.855 1 46.19 342 VAL A C 1
ATOM 2635 O O . VAL A 1 342 ? 18.016 43.469 7.969 1 46.19 342 VAL A O 1
ATOM 2638 N N . MET A 1 343 ? 19.547 43.156 6.688 1 40.75 343 MET A N 1
ATOM 2639 C CA . MET A 1 343 ? 18.781 42.156 5.945 1 40.75 343 MET A CA 1
ATOM 2640 C C . MET A 1 343 ? 18.766 40.844 6.688 1 40.75 343 MET A C 1
ATOM 2642 O O . MET A 1 343 ? 19.625 40 6.465 1 40.75 343 MET A O 1
ATOM 2646 N N . LYS A 1 344 ? 18.703 40.844 8.055 1 44.44 344 LYS A N 1
ATOM 2647 C CA . LYS A 1 344 ? 18.641 39.406 8.406 1 44.44 344 LYS A CA 1
ATOM 2648 C C . LYS A 1 344 ? 17.547 38.719 7.613 1 44.44 344 LYS A C 1
ATOM 2650 O O . LYS A 1 344 ? 16.359 38.969 7.801 1 44.44 344 LYS A O 1
ATOM 2655 N N . GLU A 1 345 ? 17.734 38.406 6.414 1 45.38 345 GLU A N 1
ATOM 2656 C CA . GLU A 1 345 ? 16.922 37.438 5.695 1 45.38 345 GLU A CA 1
ATOM 2657 C C . GLU A 1 345 ? 16.547 36.281 6.594 1 45.38 345 GLU A C 1
ATOM 2659 O O . GLU A 1 345 ? 17.422 35.656 7.191 1 45.38 345 GLU A O 1
ATOM 2664 N N . ILE A 1 346 ? 15.43 36.531 7.387 1 50.03 346 ILE A N 1
ATOM 2665 C CA . ILE A 1 346 ? 14.969 35.344 8.102 1 50.03 346 ILE A CA 1
ATOM 2666 C C . ILE A 1 346 ? 15.156 34.094 7.234 1 50.03 346 ILE A C 1
ATOM 2668 O O . ILE A 1 346 ? 14.453 33.906 6.238 1 50.03 346 ILE A O 1
ATOM 2672 N N . SER A 1 347 ? 16.406 33.531 7.098 1 55.62 347 SER A N 1
ATOM 2673 C CA . SER A 1 347 ? 16.766 32.406 6.211 1 55.62 347 SER A CA 1
ATOM 2674 C C . SER A 1 347 ? 15.945 31.172 6.527 1 55.62 347 SER A C 1
ATOM 2676 O O . SER A 1 347 ? 15.578 30.422 5.625 1 55.62 347 SER A O 1
ATOM 2678 N N . GLU A 1 348 ? 15.555 31.031 7.934 1 78.62 348 GLU A N 1
ATOM 2679 C CA . GLU A 1 348 ? 14.812 29.812 8.203 1 78.62 348 GLU A CA 1
ATOM 2680 C C . GLU A 1 348 ? 13.867 29.984 9.391 1 78.62 348 GLU A C 1
ATOM 2682 O O . GLU A 1 348 ? 14.281 30.469 10.453 1 78.62 348 GLU A O 1
ATOM 2687 N N . TRP A 1 349 ? 12.555 29.875 9.211 1 87.38 349 TRP A N 1
ATOM 2688 C CA . TRP A 1 349 ? 11.562 29.922 10.273 1 87.38 349 TRP A CA 1
ATOM 2689 C C . TRP A 1 349 ? 11.82 28.844 11.312 1 87.38 349 TRP A C 1
ATOM 2691 O O . TRP A 1 349 ? 12.266 27.734 10.977 1 87.38 349 TRP A O 1
ATOM 2701 N N . ARG A 1 350 ? 11.609 29.234 12.547 1 88.5 350 ARG A N 1
ATOM 2702 C CA . ARG A 1 350 ? 11.562 28.219 13.594 1 88.5 350 ARG A CA 1
ATOM 2703 C C . ARG A 1 350 ? 10.398 27.266 13.375 1 88.5 350 ARG A C 1
ATOM 2705 O O . ARG A 1 350 ? 10.539 26.047 13.562 1 88.5 350 ARG A O 1
ATOM 2712 N N . CYS A 1 351 ? 9.266 27.891 13.07 1 93.38 351 CYS A N 1
ATOM 2713 C CA . CYS A 1 351 ? 8.109 27.062 12.742 1 93.38 351 CYS A CA 1
ATOM 2714 C C . CYS A 1 351 ? 8.344 26.297 11.453 1 93.38 351 CYS A C 1
ATOM 2716 O O . CYS A 1 351 ? 8.562 26.891 10.398 1 93.38 351 CYS A O 1
ATOM 2718 N N . ARG A 1 352 ? 8.148 25 11.531 1 91.12 352 ARG A N 1
ATOM 2719 C CA . ARG A 1 352 ? 8.43 24.109 10.414 1 91.12 352 ARG A CA 1
ATOM 2720 C C . ARG A 1 352 ? 7.168 23.844 9.594 1 91.12 352 ARG A C 1
ATOM 2722 O O . ARG A 1 352 ? 7.188 23.062 8.648 1 91.12 352 ARG A O 1
ATOM 2729 N N . SER A 1 353 ? 6.098 24.406 9.992 1 96.75 353 SER A N 1
ATOM 2730 C CA . SER A 1 353 ? 4.832 24.297 9.281 1 96.75 353 SER A CA 1
ATOM 2731 C C . SER A 1 353 ? 4.449 25.609 8.609 1 96.75 353 SER A C 1
ATOM 2733 O O . SER A 1 353 ? 3.875 26.5 9.242 1 96.75 353 SER A O 1
ATOM 2735 N N . THR A 1 354 ? 4.746 25.75 7.359 1 97.12 354 THR A N 1
ATOM 2736 C CA . THR A 1 354 ? 4.543 26.969 6.594 1 97.12 354 THR A CA 1
ATOM 2737 C C . THR A 1 354 ? 3.535 26.75 5.469 1 97.12 354 THR A C 1
ATOM 2739 O O . THR A 1 354 ? 3.148 25.609 5.195 1 97.12 354 THR A O 1
ATOM 2742 N N . GLY A 1 355 ? 3.139 27.891 4.902 1 97.94 355 GLY A N 1
ATOM 2743 C CA . GLY A 1 355 ? 2.287 27.766 3.73 1 97.94 355 GLY A CA 1
ATOM 2744 C C . GLY A 1 355 ? 2.902 26.906 2.633 1 97.94 355 GLY A C 1
ATOM 2745 O O . GLY A 1 355 ? 2.207 26.125 1.99 1 97.94 355 GLY A O 1
ATOM 2746 N N . ALA A 1 356 ? 4.199 27.031 2.426 1 96.81 356 ALA A N 1
ATOM 2747 C CA . ALA A 1 356 ? 4.891 26.312 1.366 1 96.81 356 ALA A CA 1
ATOM 2748 C C . ALA A 1 356 ? 4.863 24.797 1.625 1 96.81 356 ALA A C 1
ATOM 2750 O O . ALA A 1 356 ? 4.582 24.016 0.718 1 96.81 356 ALA A O 1
ATOM 2751 N N . SER A 1 357 ? 5.188 24.406 2.834 1 97.38 357 SER A N 1
ATOM 2752 C CA . SER A 1 357 ? 5.164 22.984 3.154 1 97.38 357 SER A CA 1
AT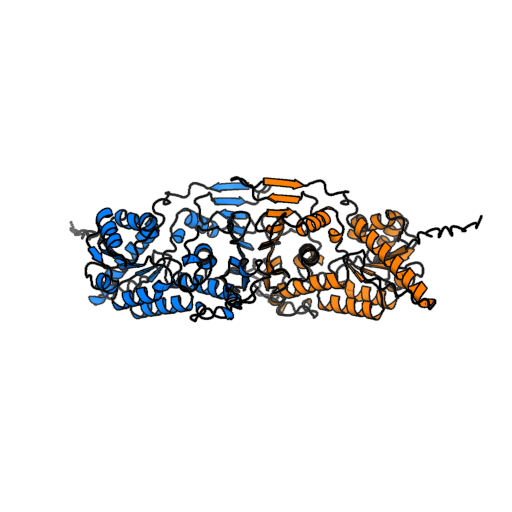OM 2753 C C . SER A 1 357 ? 3.748 22.422 3.092 1 97.38 357 SER A C 1
ATOM 2755 O O . SER A 1 357 ? 3.541 21.297 2.635 1 97.38 357 SER A O 1
ATOM 2757 N N . ALA A 1 358 ? 2.801 23.172 3.541 1 98.56 358 ALA A N 1
ATOM 2758 C CA . ALA A 1 358 ? 1.411 22.719 3.529 1 98.56 358 ALA A CA 1
ATOM 2759 C C . ALA A 1 358 ? 0.895 22.578 2.1 1 98.56 358 ALA A C 1
ATOM 2761 O O . ALA A 1 358 ? 0.073 21.703 1.815 1 98.56 358 ALA A O 1
ATOM 2762 N N . LEU A 1 359 ? 1.368 23.469 1.219 1 98.56 359 LEU A N 1
ATOM 2763 C CA . LEU A 1 359 ? 0.998 23.359 -0.187 1 98.56 359 LEU A CA 1
ATOM 2764 C C . LEU A 1 359 ? 1.453 22.016 -0.761 1 98.56 359 LEU A C 1
ATOM 2766 O O . LEU A 1 359 ? 0.704 21.359 -1.488 1 98.56 359 LEU A O 1
ATOM 2770 N N . ARG A 1 360 ? 2.631 21.578 -0.409 1 98.38 360 ARG A N 1
ATOM 2771 C CA . ARG A 1 360 ? 3.143 20.312 -0.902 1 98.38 360 ARG A CA 1
ATOM 2772 C C . ARG A 1 360 ? 2.27 19.156 -0.431 1 98.38 360 ARG A C 1
ATOM 2774 O O . ARG A 1 360 ? 2 18.219 -1.193 1 98.38 360 ARG A O 1
ATOM 2781 N N . THR A 1 361 ? 1.807 19.234 0.803 1 98.69 361 THR A N 1
ATOM 2782 C CA . THR A 1 361 ? 0.896 18.219 1.332 1 98.69 361 THR A CA 1
ATOM 2783 C C . THR A 1 361 ? -0.408 18.203 0.539 1 98.69 361 THR A C 1
ATOM 2785 O O . THR A 1 361 ? -0.888 17.125 0.15 1 98.69 361 THR A O 1
ATOM 2788 N N . SER A 1 362 ? -0.926 19.375 0.282 1 98.56 362 SER A N 1
ATOM 2789 C CA . SER A 1 362 ? -2.178 19.484 -0.462 1 98.56 362 SER A CA 1
ATOM 2790 C C . SER A 1 362 ? -2.012 18.984 -1.895 1 98.56 362 SER A C 1
ATOM 2792 O O . SER A 1 362 ? -2.928 18.375 -2.457 1 98.56 362 SER A O 1
ATOM 2794 N N . GLU A 1 363 ? -0.861 19.25 -2.498 1 98.31 363 GLU A N 1
ATOM 2795 C CA . GLU A 1 363 ? -0.593 18.781 -3.855 1 98.31 363 GLU A CA 1
ATOM 2796 C C . GLU A 1 363 ? -0.593 17.266 -3.932 1 98.31 363 GLU A C 1
ATOM 2798 O O . GLU A 1 363 ? -1.112 16.688 -4.887 1 98.31 363 GLU A O 1
ATOM 2803 N N . VAL A 1 364 ? -0.029 16.625 -2.979 1 98.69 364 VAL A N 1
ATOM 2804 C CA . VAL A 1 364 ? -0.018 15.172 -2.914 1 98.69 364 VAL A CA 1
ATOM 2805 C C . VAL A 1 364 ? -1.447 14.648 -2.791 1 98.69 364 VAL A C 1
ATOM 2807 O O . VAL A 1 364 ? -1.841 13.719 -3.506 1 98.69 364 VAL A O 1
ATOM 2810 N N . MET A 1 365 ? -2.227 15.234 -1.925 1 98.62 365 MET A N 1
ATOM 2811 C CA . MET A 1 365 ? -3.604 14.797 -1.717 1 98.62 365 MET A CA 1
ATOM 2812 C C . MET A 1 365 ? -4.422 14.945 -2.994 1 98.62 365 MET A C 1
ATOM 2814 O O . MET A 1 365 ? -5.207 14.062 -3.34 1 98.62 365 MET A O 1
ATOM 2818 N N . ASP A 1 366 ? -4.184 16.078 -3.656 1 98.19 366 ASP A N 1
ATOM 2819 C CA . ASP A 1 366 ? -4.91 16.297 -4.902 1 98.19 366 ASP A CA 1
ATOM 2820 C C . ASP A 1 366 ? -4.527 15.266 -5.957 1 98.19 366 ASP A C 1
ATOM 2822 O O . ASP A 1 366 ? -5.387 14.773 -6.691 1 98.19 366 ASP A O 1
ATOM 2826 N N . THR A 1 367 ? -3.27 14.93 -6.035 1 98.12 367 THR A N 1
ATOM 2827 C CA . THR A 1 367 ? -2.805 13.93 -6.988 1 98.12 367 THR A CA 1
ATOM 2828 C C . THR A 1 367 ? -3.447 12.57 -6.707 1 98.12 367 THR A C 1
ATOM 2830 O O . THR A 1 367 ? -3.912 11.898 -7.625 1 98.12 367 THR A O 1
ATOM 2833 N N . VAL A 1 368 ? -3.527 12.18 -5.5 1 98.38 368 VAL A N 1
ATOM 2834 C CA . VAL A 1 368 ? -4.047 10.883 -5.066 1 98.38 368 VAL A CA 1
ATOM 2835 C C . VAL A 1 368 ? -5.535 10.789 -5.391 1 98.38 368 VAL A C 1
ATOM 2837 O O . VAL A 1 368 ? -6.031 9.719 -5.758 1 98.38 368 VAL A O 1
ATOM 2840 N N . LEU A 1 369 ? -6.277 11.898 -5.348 1 97.62 369 LEU A N 1
ATOM 2841 C CA . LEU A 1 369 ? -7.734 11.898 -5.441 1 97.62 369 LEU A CA 1
ATOM 2842 C C . LEU A 1 369 ? -8.188 12.273 -6.844 1 97.62 369 LEU A C 1
ATOM 2844 O O . LEU A 1 369 ? -9.383 12.234 -7.148 1 97.62 369 LEU A O 1
ATOM 2848 N N . ALA A 1 370 ? -7.27 12.656 -7.711 1 96.19 370 ALA A N 1
ATOM 2849 C CA . ALA A 1 370 ? -7.594 13.273 -8.992 1 96.19 370 ALA A CA 1
ATOM 2850 C C . ALA A 1 370 ? -8.578 12.406 -9.781 1 96.19 370 ALA A C 1
ATOM 2852 O O . ALA A 1 370 ? -9.602 12.898 -10.258 1 96.19 370 ALA A O 1
ATOM 2853 N N . ALA A 1 371 ? -8.312 11.156 -9.867 1 94.5 371 ALA A N 1
ATOM 2854 C CA . ALA A 1 371 ? -9.148 10.281 -10.68 1 94.5 371 ALA A CA 1
ATOM 2855 C C . ALA A 1 371 ? -10.547 10.156 -10.078 1 94.5 371 ALA A C 1
ATOM 2857 O O . ALA A 1 371 ? -11.539 10.07 -10.812 1 94.5 371 ALA A O 1
ATOM 2858 N N . TYR A 1 372 ? -10.688 10.133 -8.844 1 95.25 372 TYR A N 1
ATOM 2859 C CA . TYR A 1 372 ? -11.977 9.961 -8.188 1 95.25 372 TYR A CA 1
ATOM 2860 C C . TYR A 1 372 ? -12.891 11.148 -8.461 1 95.25 372 TYR A C 1
ATOM 2862 O O . TYR A 1 372 ? -14.094 10.977 -8.695 1 95.25 372 TYR A O 1
ATOM 2870 N N . TYR A 1 373 ? -12.328 12.305 -8.461 1 94.88 373 TYR A N 1
ATOM 2871 C CA . TYR A 1 373 ? -13.148 13.508 -8.594 1 94.88 373 TYR A CA 1
ATOM 2872 C C . TYR A 1 373 ? -13.172 13.984 -10.047 1 94.88 373 TYR A C 1
ATOM 2874 O O . TYR A 1 373 ? -13.516 15.133 -10.32 1 94.88 373 TYR A O 1
ATOM 2882 N N . GLY A 1 374 ? -12.797 13.156 -10.938 1 89.94 374 GLY A N 1
ATOM 2883 C CA . GLY A 1 374 ? -12.977 13.43 -12.352 1 89.94 374 GLY A CA 1
ATOM 2884 C C . GLY A 1 374 ? -11.836 14.227 -12.961 1 89.94 374 GLY A C 1
ATOM 2885 O O . GLY A 1 374 ? -12.039 14.969 -13.922 1 89.94 374 GLY A O 1
ATOM 2886 N N . GLY A 1 375 ? -10.672 14.133 -12.344 1 88.25 375 GLY A N 1
ATOM 2887 C CA . GLY A 1 375 ? -9.5 14.781 -12.914 1 88.25 375 GLY A CA 1
ATOM 2888 C C . GLY A 1 375 ? -8.844 15.766 -11.961 1 88.25 375 GLY A C 1
ATOM 2889 O O . GLY A 1 375 ? -7.898 15.422 -11.258 1 88.25 375 GLY A O 1
ATOM 2890 N N . SER A 1 376 ? -9.32 17.016 -12.023 1 86.56 376 SER A N 1
ATOM 2891 C CA . SER A 1 376 ? -8.672 18.047 -11.219 1 86.56 376 SER A CA 1
ATOM 2892 C C . SER A 1 376 ? -9.594 18.562 -10.117 1 86.56 376 SER A C 1
ATOM 2894 O O . SER A 1 376 ? -10.812 18.641 -10.312 1 86.56 376 SER A O 1
ATOM 2896 N N . ARG A 1 377 ? -9 18.891 -9.039 1 91.31 377 ARG A N 1
ATOM 2897 C CA . ARG A 1 377 ? -9.719 19.5 -7.922 1 91.31 377 ARG A CA 1
ATOM 2898 C C . ARG A 1 377 ? -9.414 20.984 -7.82 1 91.31 377 ARG A C 1
ATOM 2900 O O . ARG A 1 377 ? -9.594 21.594 -6.762 1 91.31 377 ARG A O 1
ATOM 2907 N N . ASP A 1 378 ? -8.961 21.531 -8.891 1 88.38 378 ASP A N 1
ATOM 2908 C CA . ASP A 1 378 ? -8.578 22.938 -8.93 1 88.38 378 ASP A CA 1
ATOM 2909 C C . ASP A 1 378 ? -9.812 23.844 -9.062 1 88.38 378 ASP A C 1
ATOM 2911 O O . ASP A 1 378 ? -9.734 25.047 -8.805 1 88.38 378 ASP A O 1
ATOM 2915 N N . ASP A 1 379 ? -10.859 23.281 -9.391 1 84.44 379 ASP A N 1
ATOM 2916 C CA . ASP A 1 379 ? -12.094 24.031 -9.617 1 84.44 379 ASP A CA 1
ATOM 2917 C C . ASP A 1 379 ? -13.125 23.703 -8.539 1 84.44 379 ASP A C 1
ATOM 2919 O O . ASP A 1 379 ? -12.812 23.078 -7.535 1 84.44 379 ASP A O 1
ATOM 2923 N N . ALA A 1 380 ? -14.289 24.359 -8.625 1 88.12 380 ALA A N 1
ATOM 2924 C CA . ALA A 1 380 ? -15.383 24.047 -7.703 1 88.12 380 ALA A CA 1
ATOM 2925 C C . ALA A 1 380 ? -16.016 22.703 -8.031 1 88.12 380 ALA A C 1
ATOM 2927 O O . ALA A 1 380 ? -17.219 22.609 -8.281 1 88.12 380 ALA A O 1
ATOM 2928 N N . PHE A 1 381 ? -15.102 21.656 -7.973 1 88.31 381 PHE A N 1
ATOM 2929 C CA . PHE A 1 381 ? -15.484 20.312 -8.398 1 88.31 381 PHE A CA 1
ATOM 2930 C C . PHE A 1 381 ? -16.688 19.812 -7.605 1 88.31 381 PHE A C 1
ATOM 2932 O O . PHE A 1 381 ? -17.438 18.953 -8.078 1 88.31 381 PHE A O 1
ATOM 2939 N N . TRP A 1 382 ? -16.922 20.328 -6.398 1 89.38 382 TRP A N 1
ATOM 2940 C CA . TRP A 1 382 ? -18.031 19.906 -5.551 1 89.38 382 TRP A CA 1
ATOM 2941 C C . TRP A 1 382 ? -19.375 20.344 -6.148 1 89.38 382 TRP A C 1
ATOM 2943 O O . TRP A 1 382 ? -20.422 19.875 -5.715 1 89.38 382 TRP A O 1
ATOM 2953 N N . GLU A 1 383 ? -19.297 21.172 -7.105 1 89.81 383 GLU A N 1
ATOM 2954 C CA . GLU A 1 383 ? -20.5 21.609 -7.793 1 89.81 383 GLU A CA 1
ATOM 2955 C C . GLU A 1 383 ? -20.859 20.656 -8.938 1 89.81 383 GLU A C 1
ATOM 2957 O O . GLU A 1 383 ? -21.922 20.781 -9.547 1 89.81 383 GLU A O 1
ATOM 2962 N N . ARG A 1 384 ? -19.984 19.672 -9.172 1 87.38 384 ARG A N 1
ATOM 2963 C CA . ARG A 1 384 ? -20.219 18.719 -10.258 1 87.38 384 ARG A CA 1
ATOM 2964 C C . ARG A 1 384 ? -20.031 17.281 -9.773 1 87.38 384 ARG A C 1
ATOM 2966 O O . ARG A 1 384 ? -19.25 16.531 -10.344 1 87.38 384 ARG A O 1
ATOM 2973 N N . PRO A 1 385 ? -20.844 16.922 -8.914 1 85.25 385 PRO A N 1
ATOM 2974 C CA . PRO A 1 385 ? -20.672 15.57 -8.375 1 85.25 385 PRO A CA 1
ATOM 2975 C C . PRO A 1 385 ? -20.875 14.477 -9.43 1 85.25 385 PRO A C 1
ATOM 2977 O O . PRO A 1 385 ? -20.438 13.344 -9.234 1 85.25 385 PRO A O 1
ATOM 2980 N N . GLN A 1 386 ? -21.469 14.734 -10.5 1 83.19 386 GLN A N 1
ATOM 2981 C CA . GLN A 1 386 ? -21.703 13.766 -11.57 1 83.19 386 GLN A CA 1
ATOM 2982 C C . GLN A 1 386 ? -20.391 13.352 -12.227 1 83.19 386 GLN A C 1
ATOM 2984 O O . GLN A 1 386 ? -20.344 12.336 -12.93 1 83.19 386 GLN A O 1
ATOM 2989 N N . SER A 1 387 ? -19.406 14.148 -12.023 1 83.62 387 SER A N 1
ATOM 2990 C CA . SER A 1 387 ? -18.125 13.859 -12.633 1 83.62 387 SER A CA 1
ATOM 2991 C C . SER A 1 387 ? -17.297 12.914 -11.773 1 83.62 387 SER A C 1
ATOM 2993 O O . SER A 1 387 ? -16.25 12.43 -12.195 1 83.62 387 SER A O 1
ATOM 2995 N N . TRP A 1 388 ? -17.797 12.625 -10.617 1 87.56 388 TRP A N 1
ATOM 2996 C CA . TRP A 1 388 ? -17.031 11.781 -9.703 1 87.56 388 TRP A CA 1
ATOM 2997 C C . TRP A 1 388 ? -17.125 10.32 -10.125 1 87.56 388 TRP A C 1
ATOM 2999 O O . TRP A 1 388 ? -18.078 9.906 -10.781 1 87.56 388 TRP A O 1
ATOM 3009 N N . SER A 1 389 ? -16.047 9.594 -9.773 1 80.69 389 SER A N 1
ATOM 3010 C CA . SER A 1 389 ? -16.078 8.164 -10.039 1 80.69 389 SER A CA 1
ATOM 3011 C C . SER A 1 389 ? -17.234 7.484 -9.32 1 80.69 389 SER A C 1
ATOM 3013 O O . SER A 1 389 ? -17.531 7.809 -8.164 1 80.69 389 SER A O 1
ATOM 3015 N N . LYS A 1 390 ? -18 6.66 -10.055 1 66.75 390 LYS A N 1
ATOM 3016 C CA . LYS A 1 390 ? -19.109 5.91 -9.484 1 66.75 390 LYS A CA 1
ATOM 3017 C C . LYS A 1 390 ? -18.641 4.586 -8.891 1 66.75 390 LYS A C 1
ATOM 3019 O O . LYS A 1 390 ? -19.453 3.777 -8.438 1 66.75 390 LYS A O 1
ATOM 3024 N N . SER A 1 391 ? -17.297 4.355 -8.828 1 64.12 391 SER A N 1
ATOM 3025 C CA . SER A 1 391 ? -16.766 3.096 -8.32 1 64.12 391 SER A CA 1
ATOM 3026 C C . SER A 1 391 ? -16.359 3.215 -6.855 1 64.12 391 SER A C 1
ATOM 3028 O O . SER A 1 391 ? -16.016 4.305 -6.387 1 64.12 391 SER A O 1
ATOM 3030 N N . MET B 1 1 ? -39.844 -60.75 -16.109 1 29.05 1 MET B N 1
ATOM 3031 C CA . MET B 1 1 ? -38.625 -60.781 -15.266 1 29.05 1 MET B CA 1
ATOM 3032 C C . MET B 1 1 ? -37.406 -60.312 -16.047 1 29.05 1 MET B C 1
ATOM 3034 O O . MET B 1 1 ? -36.812 -61.125 -16.766 1 29.05 1 MET B O 1
ATOM 3038 N N . SER B 1 2 ? -37.438 -59.125 -16.703 1 30.06 2 SER B N 1
ATOM 3039 C CA . SER B 1 2 ? -36.562 -58.5 -17.703 1 30.06 2 SER B CA 1
ATOM 3040 C C . SER B 1 2 ? -35.188 -58.188 -17.109 1 30.06 2 SER B C 1
ATOM 3042 O O . SER B 1 2 ? -35.094 -57.562 -16.062 1 30.06 2 SER B O 1
ATOM 3044 N N . MET B 1 3 ? -34.156 -59.125 -17.234 1 29.53 3 MET B N 1
ATOM 3045 C CA . MET B 1 3 ? -32.75 -59.062 -16.797 1 29.53 3 MET B CA 1
ATOM 3046 C C . MET B 1 3 ? -32.062 -57.812 -17.281 1 29.53 3 MET B C 1
ATOM 3048 O O . MET B 1 3 ? -31.797 -57.656 -18.484 1 29.53 3 MET B O 1
ATOM 3052 N N . THR B 1 4 ? -32.406 -56.656 -16.75 1 31.06 4 THR B N 1
ATOM 3053 C CA . THR B 1 4 ? -31.688 -55.406 -17.062 1 31.06 4 THR B CA 1
ATOM 3054 C C . THR B 1 4 ? -30.188 -55.562 -16.828 1 31.06 4 THR B C 1
ATOM 3056 O O . THR B 1 4 ? -29.75 -55.875 -15.719 1 31.06 4 THR B O 1
ATOM 3059 N N . SER B 1 5 ? -29.391 -56.156 -17.766 1 29.73 5 SER B N 1
ATOM 3060 C CA . SER B 1 5 ? -27.938 -56.281 -17.766 1 29.73 5 SER B CA 1
ATOM 3061 C C . SER B 1 5 ? -27.266 -54.969 -17.359 1 29.73 5 SER B C 1
ATOM 3063 O O . SER B 1 5 ? -27.469 -53.938 -17.984 1 29.73 5 SER B O 1
ATOM 3065 N N . SER B 1 6 ? -27.062 -54.719 -16.062 1 31.92 6 SER B N 1
ATOM 3066 C CA . SER B 1 6 ? -26.266 -53.656 -15.492 1 31.92 6 SER B CA 1
ATOM 3067 C C . SER B 1 6 ? -24.875 -53.562 -16.141 1 31.92 6 SER B C 1
ATOM 3069 O O . SER B 1 6 ? -24.078 -54.5 -15.984 1 31.92 6 SER B O 1
ATOM 3071 N N . PHE B 1 7 ? -24.734 -53.125 -17.391 1 31.84 7 PHE B N 1
ATOM 3072 C CA . PHE B 1 7 ? -23.422 -52.844 -17.953 1 31.84 7 PHE B CA 1
ATOM 3073 C C . PHE B 1 7 ? -22.531 -52.156 -16.938 1 31.84 7 PHE B C 1
ATOM 3075 O O . PHE B 1 7 ? -22.875 -51.062 -16.469 1 31.84 7 PHE B O 1
ATOM 3082 N N . SER B 1 8 ? -21.922 -52.938 -16.031 1 32.09 8 SER B N 1
ATOM 3083 C CA . SER B 1 8 ? -20.828 -52.438 -15.203 1 32.09 8 SER B CA 1
ATOM 3084 C C . SER B 1 8 ? -19.781 -51.719 -16.047 1 32.09 8 SER B C 1
ATOM 3086 O O . SER B 1 8 ? -19.078 -52.344 -16.844 1 32.09 8 SER B O 1
ATOM 3088 N N . ILE B 1 9 ? -20.047 -50.594 -16.625 1 34.72 9 ILE B N 1
ATOM 3089 C CA . ILE B 1 9 ? -18.938 -49.781 -17.141 1 34.72 9 ILE B CA 1
ATOM 3090 C C . ILE B 1 9 ? -17.781 -49.812 -16.156 1 34.72 9 ILE B C 1
ATOM 3092 O O . ILE B 1 9 ? -17.891 -49.344 -15.023 1 34.72 9 ILE B O 1
ATOM 3096 N N . THR B 1 10 ? -17.094 -50.938 -16.031 1 37.47 10 THR B N 1
ATOM 3097 C CA . THR B 1 10 ? -15.852 -50.906 -15.258 1 37.47 10 THR B CA 1
ATOM 3098 C C . THR B 1 10 ? -15.109 -49.594 -15.477 1 37.47 10 THR B C 1
ATOM 3100 O O . THR B 1 10 ? -14.773 -49.25 -16.609 1 37.47 10 THR B O 1
ATOM 3103 N N . PRO B 1 11 ? -15.227 -48.594 -14.633 1 41.09 11 PRO B N 1
ATOM 3104 C CA . PRO B 1 11 ? -14.383 -47.406 -14.82 1 41.09 11 PRO B CA 1
ATOM 3105 C C . PRO B 1 11 ? -12.961 -47.781 -15.25 1 41.09 11 PRO B C 1
ATOM 3107 O O . PRO B 1 11 ? -12.242 -48.469 -14.531 1 41.09 11 PRO B O 1
ATOM 3110 N N . THR B 1 12 ? -12.625 -48.438 -16.281 1 42.28 12 THR B N 1
ATOM 3111 C CA . THR B 1 12 ? -11.211 -48.531 -16.609 1 42.28 12 THR B CA 1
ATOM 3112 C C . THR B 1 12 ? -10.461 -47.312 -16.125 1 42.28 12 THR B C 1
ATOM 3114 O O . THR B 1 12 ? -10.703 -46.188 -16.609 1 42.28 12 THR B O 1
ATOM 3117 N N . SER B 1 13 ? -10.281 -47.062 -14.891 1 53.44 13 SER B N 1
ATOM 3118 C CA . SER B 1 13 ? -9.523 -46 -14.266 1 53.44 13 SER B CA 1
ATOM 3119 C C . SER B 1 13 ? -8.266 -45.656 -15.07 1 53.44 13 SER B C 1
ATOM 3121 O O . SER B 1 13 ? -7.312 -46.438 -15.094 1 53.44 13 SER B O 1
ATOM 3123 N N . ASP B 1 14 ? -8.266 -45.125 -16.297 1 77.75 14 ASP B N 1
ATOM 3124 C CA . ASP B 1 14 ? -7.195 -44.906 -17.266 1 77.75 14 ASP B CA 1
ATOM 3125 C C . ASP B 1 14 ? -6.074 -44.062 -16.656 1 77.75 14 ASP B C 1
ATOM 3127 O O . ASP B 1 14 ? -6.324 -43 -16.109 1 77.75 14 ASP B O 1
ATOM 3131 N N . ILE B 1 15 ? -4.895 -44.75 -16.391 1 91.31 15 ILE B N 1
ATOM 3132 C CA . ILE B 1 15 ? -3.652 -44.156 -15.914 1 91.31 15 ILE B CA 1
ATOM 3133 C C . ILE B 1 15 ? -3.107 -43.188 -16.953 1 91.31 15 ILE B C 1
ATOM 3135 O O . ILE B 1 15 ? -3.031 -43.531 -18.141 1 91.31 15 ILE B O 1
ATOM 3139 N N . LEU B 1 16 ? -2.885 -42 -16.547 1 95.62 16 LEU B N 1
ATOM 3140 C CA . LEU B 1 16 ? -2.264 -41 -17.406 1 95.62 16 LEU B CA 1
ATOM 3141 C C . LEU B 1 16 ? -0.746 -41.031 -17.266 1 95.62 16 LEU B C 1
ATOM 3143 O O . LEU B 1 16 ? -0.221 -40.938 -16.156 1 95.62 16 LEU B O 1
ATOM 3147 N N . ASN B 1 17 ? -0.031 -41.219 -18.328 1 96.25 17 ASN B N 1
ATOM 3148 C CA . ASN B 1 17 ? 1.427 -41.25 -18.312 1 96.25 17 ASN B CA 1
ATOM 3149 C C . ASN B 1 17 ? 2.047 -39.875 -18.484 1 96.25 17 ASN B C 1
ATOM 3151 O O . ASN B 1 17 ? 1.919 -39.281 -19.547 1 96.25 17 ASN B O 1
ATOM 3155 N N . TRP B 1 18 ? 2.803 -39.438 -17.469 1 96.69 18 TRP B N 1
ATOM 3156 C CA . TRP B 1 18 ? 3.418 -38.125 -17.453 1 96.69 18 TRP B CA 1
ATOM 3157 C C . TRP B 1 18 ? 4.895 -38.219 -17.828 1 96.69 18 TRP B C 1
ATOM 3159 O O . TRP B 1 18 ? 5.574 -39.188 -17.484 1 96.69 18 TRP B O 1
ATOM 3169 N N . GLY B 1 19 ? 5.371 -37.25 -18.547 1 96.75 19 GLY B N 1
ATOM 3170 C CA . GLY B 1 19 ? 6.785 -36.906 -18.656 1 96.75 19 GLY B CA 1
ATOM 3171 C C . GLY B 1 19 ? 7.148 -35.625 -17.953 1 96.75 19 GLY B C 1
ATOM 3172 O O . GLY B 1 19 ? 6.328 -34.688 -17.875 1 96.75 19 GLY B O 1
ATOM 3173 N N . VAL B 1 20 ? 8.414 -35.531 -17.484 1 96.25 20 VAL B N 1
ATOM 3174 C CA . VAL B 1 20 ? 8.875 -34.312 -16.828 1 96.25 20 VAL B CA 1
ATOM 3175 C C . VAL B 1 20 ? 10.094 -33.75 -17.562 1 96.25 20 VAL B C 1
ATOM 3177 O O . VAL B 1 20 ? 11.031 -34.5 -17.875 1 96.25 20 VAL B O 1
ATOM 3180 N N . ILE B 1 21 ? 9.961 -32.5 -17.891 1 96.56 21 ILE B N 1
ATOM 3181 C CA . ILE B 1 21 ? 11.117 -31.781 -18.406 1 96.56 21 ILE B CA 1
ATOM 3182 C C . ILE B 1 21 ? 11.664 -30.844 -17.328 1 96.56 21 ILE B C 1
ATOM 3184 O O . ILE B 1 21 ? 11 -29.891 -16.938 1 96.56 21 ILE B O 1
ATOM 3188 N N . GLY B 1 22 ? 12.867 -31.062 -16.906 1 93.12 22 GLY B N 1
ATOM 3189 C CA . GLY B 1 22 ? 13.445 -30.344 -15.773 1 93.12 22 GLY B CA 1
ATOM 3190 C C . GLY B 1 22 ? 13.266 -31.062 -14.453 1 93.12 22 GLY B C 1
ATOM 3191 O O . GLY B 1 22 ? 12.195 -30.984 -13.844 1 93.12 22 GLY B O 1
ATOM 3192 N N . CYS B 1 23 ? 14.266 -31.75 -13.953 1 82.94 23 CYS B N 1
ATOM 3193 C CA . CYS B 1 23 ? 14.156 -32.5 -12.711 1 82.94 23 CYS B CA 1
ATOM 3194 C C . CYS B 1 23 ? 15.07 -31.922 -11.641 1 82.94 23 CYS B C 1
ATOM 3196 O O . CYS B 1 23 ? 15.945 -32.625 -11.109 1 82.94 23 CYS B O 1
ATOM 3198 N N . GLY B 1 24 ? 14.82 -30.672 -11.383 1 78.25 24 GLY B N 1
ATOM 3199 C CA . GLY B 1 24 ? 15.586 -30.031 -10.328 1 78.25 24 GLY B CA 1
ATOM 3200 C C . GLY B 1 24 ? 14.953 -30.188 -8.953 1 78.25 24 GLY B C 1
ATOM 3201 O O . GLY B 1 24 ? 14.273 -31.172 -8.688 1 78.25 24 GLY B O 1
ATOM 3202 N N . ASP B 1 25 ? 15.273 -29.328 -8.031 1 70.88 25 ASP B N 1
ATOM 3203 C CA . ASP B 1 25 ? 14.891 -29.375 -6.625 1 70.88 25 ASP B CA 1
ATOM 3204 C C . ASP B 1 25 ? 13.375 -29.422 -6.469 1 70.88 25 ASP B C 1
ATOM 3206 O O . ASP B 1 25 ? 12.852 -30.125 -5.598 1 70.88 25 ASP B O 1
ATOM 3210 N N . VAL B 1 26 ? 12.742 -28.812 -7.316 1 69.31 26 VAL B N 1
ATOM 3211 C CA . VAL B 1 26 ? 11.289 -28.734 -7.234 1 69.31 26 VAL B CA 1
ATOM 3212 C C . VAL B 1 26 ? 10.688 -30.125 -7.465 1 69.31 26 VAL B C 1
ATOM 3214 O O . VAL B 1 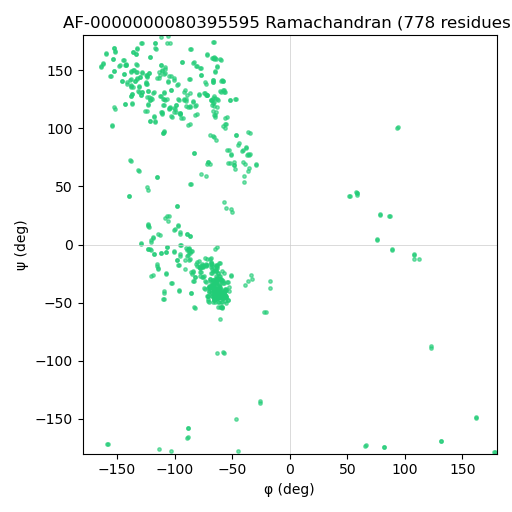26 ? 9.789 -30.547 -6.738 1 69.31 26 VAL B O 1
ATOM 3217 N N . VAL B 1 27 ? 11.172 -30.781 -8.406 1 73.44 27 VAL B N 1
ATOM 3218 C CA . VAL B 1 27 ? 10.633 -32.094 -8.781 1 73.44 27 VAL B CA 1
ATOM 3219 C C . VAL B 1 27 ? 11.039 -33.125 -7.742 1 73.44 27 VAL B C 1
ATOM 3221 O O . VAL B 1 27 ? 10.25 -34.031 -7.414 1 73.44 27 VAL B O 1
ATOM 3224 N N . GLU B 1 28 ? 12.172 -32.938 -7.156 1 72.56 28 GLU B N 1
ATOM 3225 C CA . GLU B 1 28 ? 12.656 -33.875 -6.148 1 72.56 28 GLU B CA 1
ATOM 3226 C C . GLU B 1 28 ? 11.766 -33.875 -4.91 1 72.56 28 GLU B C 1
ATOM 3228 O O . GLU B 1 28 ? 11.461 -34.938 -4.352 1 72.56 28 GLU B O 1
ATOM 3233 N N . GLY B 1 29 ? 11.352 -32.75 -4.531 1 68.94 29 GLY B N 1
ATOM 3234 C CA . GLY B 1 29 ? 10.633 -32.656 -3.271 1 68.94 29 GLY B CA 1
ATOM 3235 C C . GLY B 1 29 ? 9.156 -32.375 -3.447 1 68.94 29 GLY B C 1
ATOM 3236 O O . GLY B 1 29 ? 8.312 -33.062 -2.863 1 68.94 29 GLY B O 1
ATOM 3237 N N . LYS B 1 30 ? 8.797 -31.562 -4.32 1 68.5 30 LYS B N 1
ATOM 3238 C CA . LYS B 1 30 ? 7.457 -30.984 -4.336 1 68.5 30 LYS B CA 1
ATOM 3239 C C . LYS B 1 30 ? 6.543 -31.75 -5.281 1 68.5 30 LYS B C 1
ATOM 3241 O O . LYS B 1 30 ? 5.387 -32.031 -4.949 1 68.5 30 LYS B O 1
ATOM 3246 N N . SER B 1 31 ? 7.082 -32.188 -6.461 1 71.19 31 SER B N 1
ATOM 3247 C CA . SER B 1 31 ? 6.176 -32.688 -7.488 1 71.19 31 SER B CA 1
ATOM 3248 C C . SER B 1 31 ? 6.484 -34.125 -7.836 1 71.19 31 SER B C 1
ATOM 3250 O O . SER B 1 31 ? 5.582 -34.906 -8.18 1 71.19 31 SER B O 1
ATOM 3252 N N . GLY B 1 32 ? 7.684 -34.562 -7.672 1 69.06 32 GLY B N 1
ATOM 3253 C CA . GLY B 1 32 ? 8.062 -35.906 -8.062 1 69.06 32 GLY B CA 1
ATOM 3254 C C . GLY B 1 32 ? 7.289 -36.969 -7.332 1 69.06 32 GLY B C 1
ATOM 3255 O O . GLY B 1 32 ? 6.598 -37.781 -7.953 1 69.06 32 GLY B O 1
ATOM 3256 N N . PRO B 1 33 ? 7.328 -36.875 -6.066 1 67.38 33 PRO B N 1
ATOM 3257 C CA . PRO B 1 33 ? 6.609 -37.875 -5.266 1 67.38 33 PRO B CA 1
ATOM 3258 C C . PRO B 1 33 ? 5.098 -37.844 -5.477 1 67.38 33 PRO B C 1
ATOM 3260 O O . PRO B 1 33 ? 4.398 -38.812 -5.223 1 67.38 33 PRO B O 1
ATOM 3263 N N . ALA B 1 34 ? 4.691 -36.75 -5.91 1 76.25 34 ALA B N 1
ATOM 3264 C CA . ALA B 1 34 ? 3.258 -36.562 -6.117 1 76.25 34 ALA B CA 1
ATOM 3265 C C . ALA B 1 34 ? 2.744 -37.5 -7.215 1 76.25 34 ALA B C 1
ATOM 3267 O O . ALA B 1 34 ? 1.666 -38.094 -7.086 1 76.25 34 ALA B O 1
ATOM 3268 N N . PHE B 1 35 ? 3.492 -37.719 -8.258 1 82.44 35 PHE B N 1
ATOM 3269 C CA . PHE B 1 35 ? 3.068 -38.562 -9.383 1 82.44 35 PHE B CA 1
ATOM 3270 C C . PHE B 1 35 ? 2.893 -40 -8.938 1 82.44 35 PHE B C 1
ATOM 3272 O O . PHE B 1 35 ? 1.984 -40.719 -9.406 1 82.44 35 PHE B O 1
ATOM 3279 N N . SER B 1 36 ? 3.699 -40.406 -7.984 1 80.94 36 SER B N 1
ATOM 3280 C CA . SER B 1 36 ? 3.643 -41.781 -7.516 1 80.94 36 SER B CA 1
ATOM 3281 C C . SER B 1 36 ? 2.508 -41.969 -6.52 1 80.94 36 SER B C 1
ATOM 3283 O O . SER B 1 36 ? 2.08 -43.094 -6.277 1 80.94 36 SER B O 1
ATOM 3285 N N . ARG B 1 37 ? 2.041 -40.906 -6.031 1 83.94 37 ARG B N 1
ATOM 3286 C CA . ARG B 1 37 ? 1.024 -40.969 -4.984 1 83.94 37 ARG B CA 1
ATOM 3287 C C . ARG B 1 37 ? -0.377 -40.844 -5.574 1 83.94 37 ARG B C 1
ATOM 3289 O O . ARG B 1 37 ? -1.37 -41.062 -4.875 1 83.94 37 ARG B O 1
ATOM 3296 N N . ILE B 1 38 ? -0.451 -40.562 -6.742 1 89.19 38 ILE B N 1
ATOM 3297 C CA . ILE B 1 38 ? -1.728 -40.438 -7.441 1 89.19 38 ILE B CA 1
ATOM 3298 C C . ILE B 1 38 ? -1.984 -41.719 -8.242 1 89.19 38 ILE B C 1
ATOM 3300 O O . ILE B 1 38 ? -1.27 -42 -9.203 1 89.19 38 ILE B O 1
ATOM 3304 N N . PRO B 1 39 ? -2.984 -42.469 -7.891 1 89.25 39 PRO B N 1
ATOM 3305 C CA . PRO B 1 39 ? -3.211 -43.75 -8.531 1 89.25 39 PRO B CA 1
ATOM 3306 C C . PRO B 1 39 ? -3.502 -43.656 -10.023 1 89.25 39 PRO B C 1
ATOM 3308 O O . PRO B 1 39 ? -3.238 -44.594 -10.781 1 89.25 39 PRO B O 1
ATOM 3311 N N . SER B 1 40 ? -3.973 -42.531 -10.383 1 91.56 40 SER B N 1
ATOM 3312 C CA . SER B 1 40 ? -4.438 -42.375 -11.758 1 91.56 40 SER B CA 1
ATOM 3313 C C . SER B 1 40 ? -3.355 -41.781 -12.648 1 91.56 40 SER B C 1
ATOM 3315 O O . SER B 1 40 ? -3.633 -41.344 -13.773 1 91.56 40 SER B O 1
ATOM 3317 N N . CYS B 1 41 ? -2.117 -41.656 -12.133 1 91.75 41 CYS B N 1
ATOM 3318 C CA . CYS B 1 41 ? -1.065 -41.188 -13.023 1 91.75 41 CYS B CA 1
ATOM 3319 C C . CYS B 1 41 ? 0.258 -41.875 -12.727 1 91.75 41 CYS B C 1
ATOM 3321 O O . CYS B 1 41 ? 0.39 -42.562 -11.711 1 91.75 41 CYS B O 1
ATOM 3323 N N . ARG B 1 42 ? 1.104 -41.844 -13.711 1 92.62 42 ARG B N 1
ATOM 3324 C CA . ARG B 1 42 ? 2.436 -42.438 -13.617 1 92.62 42 ARG B CA 1
ATOM 3325 C C . ARG B 1 42 ? 3.471 -41.562 -14.32 1 92.62 42 ARG B C 1
ATOM 3327 O O . ARG B 1 42 ? 3.207 -41.031 -15.398 1 92.62 42 ARG B O 1
ATOM 3334 N N . LEU B 1 43 ? 4.586 -41.469 -13.648 1 93.94 43 LEU B N 1
ATOM 3335 C CA . LEU B 1 43 ? 5.727 -40.844 -14.305 1 93.94 43 LEU B CA 1
ATOM 3336 C C . LEU B 1 43 ? 6.516 -41.844 -15.117 1 93.94 43 LEU B C 1
ATOM 3338 O O . LEU B 1 43 ? 7.086 -42.781 -14.562 1 93.94 43 LEU B O 1
ATOM 3342 N N . VAL B 1 44 ? 6.613 -41.625 -16.438 1 95.62 44 VAL B N 1
ATOM 3343 C CA . VAL B 1 44 ? 7.168 -42.688 -17.25 1 95.62 44 VAL B CA 1
ATOM 3344 C C . VAL B 1 44 ? 8.484 -42.25 -17.875 1 95.62 44 VAL B C 1
ATOM 3346 O O . VAL B 1 44 ? 9.266 -43.062 -18.375 1 95.62 44 VAL B O 1
ATOM 3349 N N . ALA B 1 45 ? 8.703 -40.906 -17.875 1 96.44 45 ALA B N 1
ATOM 3350 C CA . ALA B 1 45 ? 9.922 -40.406 -18.5 1 96.44 45 ALA B CA 1
ATOM 3351 C C . ALA B 1 45 ? 10.344 -39.094 -17.859 1 96.44 45 ALA B C 1
ATOM 3353 O O . ALA B 1 45 ? 9.5 -38.281 -17.453 1 96.44 45 ALA B O 1
ATOM 3354 N N . VAL B 1 46 ? 11.703 -38.812 -17.828 1 95.81 46 VAL B N 1
ATOM 3355 C CA . VAL B 1 46 ? 12.242 -37.562 -17.344 1 95.81 46 VAL B CA 1
ATOM 3356 C C . VAL B 1 46 ? 13.336 -37.062 -18.281 1 95.81 46 VAL B C 1
ATOM 3358 O O . VAL B 1 46 ? 14 -37.844 -18.953 1 95.81 46 VAL B O 1
ATOM 3361 N N . MET B 1 47 ? 13.422 -35.75 -18.297 1 96.31 47 MET B N 1
ATOM 3362 C CA . MET B 1 47 ? 14.445 -35.125 -19.125 1 96.31 47 MET B CA 1
ATOM 3363 C C . MET B 1 47 ? 15.234 -34.094 -18.344 1 96.31 47 MET B C 1
ATOM 3365 O O . MET B 1 47 ? 14.648 -33.281 -17.594 1 96.31 47 MET B O 1
ATOM 3369 N N . ARG B 1 48 ? 16.531 -34.188 -18.438 1 94.06 48 ARG B N 1
ATOM 3370 C CA . ARG B 1 48 ? 17.5 -33.188 -17.969 1 94.06 48 ARG B CA 1
ATOM 3371 C C . ARG B 1 48 ? 18.688 -33.062 -18.922 1 94.06 48 ARG B C 1
ATOM 3373 O O . ARG B 1 48 ? 19.078 -34.062 -19.547 1 94.06 48 ARG B O 1
ATOM 3380 N N . ARG B 1 49 ? 19.234 -31.891 -18.844 1 91.31 49 ARG B N 1
ATOM 3381 C CA . ARG B 1 49 ? 20.375 -31.703 -19.75 1 91.31 49 ARG B CA 1
ATOM 3382 C C . ARG B 1 49 ? 21.578 -32.531 -19.312 1 91.31 49 ARG B C 1
ATOM 3384 O O . ARG B 1 49 ? 22.281 -33.094 -20.141 1 91.31 49 ARG B O 1
ATOM 3391 N N . ASN B 1 50 ? 21.734 -32.625 -18.016 1 93.12 50 ASN B N 1
ATOM 3392 C CA . ASN B 1 50 ? 22.812 -33.438 -17.469 1 93.12 50 ASN B CA 1
ATOM 3393 C C . ASN B 1 50 ? 22.406 -34.906 -17.422 1 93.12 50 ASN B C 1
ATOM 3395 O O . ASN B 1 50 ? 21.578 -35.312 -16.609 1 93.12 50 ASN B O 1
ATOM 3399 N N . LYS B 1 51 ? 23.125 -35.688 -18.109 1 94.56 51 LYS B N 1
ATOM 3400 C CA . LYS B 1 51 ? 22.766 -37.094 -18.266 1 94.56 51 LYS B CA 1
ATOM 3401 C C . LYS B 1 51 ? 22.844 -37.812 -16.922 1 94.56 51 LYS B C 1
ATOM 3403 O O . LYS B 1 51 ? 21.953 -38.594 -16.578 1 94.56 51 LYS B O 1
ATOM 3408 N N . ALA B 1 52 ? 23.906 -37.562 -16.266 1 94.62 52 ALA B N 1
ATOM 3409 C CA . ALA B 1 52 ? 24.125 -38.281 -15.008 1 94.62 52 ALA B CA 1
ATOM 3410 C C . ALA B 1 52 ? 23 -37.969 -14.008 1 94.62 52 ALA B C 1
ATOM 3412 O O . ALA B 1 52 ? 22.531 -38.875 -13.312 1 94.62 52 ALA B O 1
ATOM 3413 N N . LEU B 1 53 ? 22.578 -36.781 -14.016 1 91.75 53 LEU B N 1
ATOM 3414 C CA . LEU B 1 53 ? 21.531 -36.406 -13.086 1 91.75 53 LEU B CA 1
ATOM 3415 C C . LEU B 1 53 ? 20.188 -36.969 -13.531 1 91.75 53 LEU B C 1
ATOM 3417 O O . LEU B 1 53 ? 19.359 -37.375 -12.703 1 91.75 53 LEU B O 1
ATOM 3421 N N . ALA B 1 54 ? 19.969 -36.969 -14.852 1 93.38 54 ALA B N 1
ATOM 3422 C CA . ALA B 1 54 ? 18.734 -37.531 -15.391 1 93.38 54 ALA B CA 1
ATOM 3423 C C . ALA B 1 54 ? 18.625 -39.031 -15.07 1 93.38 54 ALA B C 1
ATOM 3425 O O . ALA B 1 54 ? 17.578 -39.5 -14.609 1 93.38 54 ALA B O 1
ATOM 3426 N N . GLU B 1 55 ? 19.688 -39.688 -15.266 1 94.12 55 GLU B N 1
ATOM 3427 C CA . GLU B 1 55 ? 19.75 -41.125 -15.008 1 94.12 55 GLU B CA 1
ATOM 3428 C C . GLU B 1 55 ? 19.562 -41.406 -13.523 1 94.12 55 GLU B C 1
ATOM 3430 O O . GLU B 1 55 ? 18.828 -42.344 -13.156 1 94.12 55 GLU B O 1
ATOM 3435 N N . SER B 1 56 ? 20.281 -40.719 -12.773 1 92.81 56 SER B N 1
ATOM 3436 C CA . SER B 1 56 ? 20.188 -40.906 -11.328 1 92.81 56 SER B CA 1
ATOM 3437 C C . SER B 1 56 ? 18.75 -40.719 -10.844 1 92.81 56 SER B C 1
ATOM 3439 O O . SER B 1 56 ? 18.25 -41.5 -10.039 1 92.81 56 SER B O 1
ATOM 3441 N N . PHE B 1 57 ? 18.125 -39.688 -11.336 1 90.88 57 PHE B N 1
ATOM 3442 C CA . PHE B 1 57 ? 16.75 -39.406 -10.953 1 90.88 57 PHE B CA 1
ATOM 3443 C C . PHE B 1 57 ? 15.844 -40.562 -11.359 1 90.88 57 PHE B C 1
ATOM 3445 O O . PHE B 1 57 ? 15.031 -41.031 -10.562 1 90.88 57 PHE B O 1
ATOM 3452 N N . ALA B 1 58 ? 15.938 -41 -12.562 1 92.12 58 ALA B N 1
ATOM 3453 C CA . ALA B 1 58 ? 15.109 -42.094 -13.086 1 92.12 58 ALA B CA 1
ATOM 3454 C C . ALA B 1 58 ? 15.258 -43.344 -12.242 1 92.12 58 ALA B C 1
ATOM 3456 O O . ALA B 1 58 ? 14.266 -43.969 -11.891 1 92.12 58 ALA B O 1
ATOM 3457 N N . HIS B 1 59 ? 16.453 -43.594 -11.844 1 92.38 59 HIS B N 1
ATOM 3458 C CA . HIS B 1 59 ? 16.734 -44.781 -11.062 1 92.38 59 HIS B CA 1
ATOM 3459 C C . HIS B 1 59 ? 16.156 -44.656 -9.656 1 92.38 59 HIS B C 1
ATOM 3461 O O . HIS B 1 59 ? 15.461 -45.594 -9.188 1 92.38 59 HIS B O 1
ATOM 3467 N N . ARG B 1 60 ? 16.422 -43.562 -9.07 1 88.62 60 ARG B N 1
ATOM 3468 C CA . ARG B 1 60 ? 16 -43.344 -7.691 1 88.62 60 ARG B CA 1
ATOM 3469 C C . ARG B 1 60 ? 14.484 -43.344 -7.578 1 88.62 60 ARG B C 1
ATOM 3471 O O . ARG B 1 60 ? 13.93 -43.75 -6.555 1 88.62 60 ARG B O 1
ATOM 3478 N N . HIS B 1 61 ? 13.789 -42.969 -8.664 1 88 61 HIS B N 1
ATOM 3479 C CA . HIS B 1 61 ? 12.344 -42.812 -8.586 1 88 61 HIS B CA 1
ATOM 3480 C C . HIS B 1 61 ? 11.633 -43.844 -9.461 1 88 61 HIS B C 1
ATOM 3482 O O . HIS B 1 61 ? 10.422 -43.75 -9.688 1 88 61 HIS B O 1
ATOM 3488 N N . ASN B 1 62 ? 12.328 -44.812 -9.992 1 89.5 62 ASN B N 1
ATOM 3489 C CA . ASN B 1 62 ? 11.789 -45.938 -10.789 1 89.5 62 ASN B CA 1
ATOM 3490 C C . ASN B 1 62 ? 11.023 -45.438 -12 1 89.5 62 ASN B C 1
ATOM 3492 O O . ASN B 1 62 ? 9.883 -45.844 -12.242 1 89.5 62 ASN B O 1
ATOM 3496 N N . VAL B 1 63 ? 11.609 -44.5 -12.672 1 92.88 63 VAL B N 1
ATOM 3497 C CA . VAL B 1 63 ? 11.07 -43.969 -13.922 1 92.88 63 VAL B CA 1
ATOM 3498 C C . VAL B 1 63 ? 11.648 -44.75 -15.094 1 92.88 63 VAL B C 1
ATOM 3500 O O . VAL B 1 63 ? 12.859 -45 -15.156 1 92.88 63 VAL B O 1
ATOM 3503 N N . ALA B 1 64 ? 10.859 -45.188 -15.977 1 93.31 64 ALA B N 1
ATOM 3504 C CA . ALA B 1 64 ? 11.203 -46.156 -17.016 1 93.31 64 ALA B CA 1
ATOM 3505 C C . ALA B 1 64 ? 12.25 -45.562 -17.969 1 93.31 64 ALA B C 1
ATOM 3507 O O . ALA B 1 64 ? 13.133 -46.312 -18.438 1 93.31 64 ALA B O 1
ATOM 3508 N N . SER B 1 65 ? 12.148 -44.281 -18.281 1 96.38 65 SER B N 1
ATOM 3509 C CA . SER B 1 65 ? 13.023 -43.719 -19.312 1 96.38 65 SER B CA 1
ATOM 3510 C C . SER B 1 65 ? 13.555 -42.344 -18.906 1 96.38 65 SER B C 1
ATOM 3512 O O . SER B 1 65 ? 12.906 -41.625 -18.141 1 96.38 65 SER B O 1
ATOM 3514 N N . PHE B 1 66 ? 14.781 -42 -19.344 1 96.25 66 PHE B N 1
ATOM 3515 C CA . PHE B 1 66 ? 15.344 -40.688 -19.188 1 96.25 66 PHE B CA 1
ATOM 3516 C C . PHE B 1 66 ? 15.953 -40.188 -20.484 1 96.25 66 PHE B C 1
ATOM 3518 O O . PHE B 1 66 ? 16.391 -40.969 -21.328 1 96.25 66 PHE B O 1
ATOM 3525 N N . TYR B 1 67 ? 15.914 -38.906 -20.672 1 97.5 67 TYR B N 1
ATOM 3526 C CA . TYR B 1 67 ? 16.406 -38.25 -21.875 1 97.5 67 TYR B CA 1
ATOM 3527 C C . TYR B 1 67 ? 17.266 -37.031 -21.531 1 97.5 67 TYR B C 1
ATOM 3529 O O . TYR B 1 67 ? 17.219 -36.531 -20.406 1 97.5 67 TYR B O 1
ATOM 3537 N N . THR B 1 68 ? 18.031 -36.562 -22.531 1 96.31 68 THR B N 1
ATOM 3538 C CA . THR B 1 68 ? 18.891 -35.406 -22.328 1 96.31 68 THR B CA 1
ATOM 3539 C C . THR B 1 68 ? 18.5 -34.281 -23.297 1 96.31 68 THR B C 1
ATOM 3541 O O . THR B 1 68 ? 19.125 -33.219 -23.281 1 96.31 68 THR B O 1
ATOM 3544 N N . ASP B 1 69 ? 17.484 -34.594 -24.031 1 95.69 69 ASP B N 1
ATOM 3545 C CA . ASP B 1 69 ? 16.969 -33.656 -25.016 1 95.69 69 ASP B CA 1
ATOM 3546 C C . ASP B 1 69 ? 15.438 -33.625 -25 1 95.69 69 ASP B C 1
ATOM 3548 O O . ASP B 1 69 ? 14.789 -34.656 -24.984 1 95.69 69 ASP B O 1
ATOM 3552 N N . ALA B 1 70 ? 14.93 -32.375 -25.047 1 96.38 70 ALA B N 1
ATOM 3553 C CA . ALA B 1 70 ? 13.484 -32.188 -24.969 1 96.38 70 ALA B CA 1
ATOM 3554 C C . ALA B 1 70 ? 12.773 -32.812 -26.172 1 96.38 70 ALA B C 1
ATOM 3556 O O . ALA B 1 70 ? 11.664 -33.344 -26.047 1 96.38 70 ALA B O 1
ATOM 3557 N N . ARG B 1 71 ? 13.383 -32.812 -27.312 1 96.75 71 ARG B N 1
ATOM 3558 C CA . ARG B 1 71 ? 12.758 -33.375 -28.516 1 96.75 71 ARG B CA 1
ATOM 3559 C C . ARG B 1 71 ? 12.602 -34.906 -28.391 1 96.75 71 ARG B C 1
ATOM 3561 O O . ARG B 1 71 ? 11.648 -35.469 -28.938 1 96.75 71 ARG B O 1
ATOM 3568 N N . GLU B 1 72 ? 13.539 -35.531 -27.688 1 97.5 72 GLU B N 1
ATOM 3569 C CA . GLU B 1 72 ? 13.508 -36.969 -27.547 1 97.5 72 GLU B CA 1
ATOM 3570 C C . GLU B 1 72 ? 12.359 -37.406 -26.641 1 97.5 72 GLU B C 1
ATOM 3572 O O . GLU B 1 72 ? 11.648 -38.375 -26.953 1 97.5 72 GLU B O 1
ATOM 3577 N N . ILE B 1 73 ? 12.227 -36.75 -25.516 1 97.56 73 ILE B N 1
ATOM 3578 C CA . ILE B 1 73 ? 11.156 -37.125 -24.594 1 97.56 73 ILE B CA 1
ATOM 3579 C C . ILE B 1 73 ? 9.805 -36.875 -25.266 1 97.56 73 ILE B C 1
ATOM 3581 O O . ILE B 1 73 ? 8.844 -37.594 -25.031 1 97.56 73 ILE B O 1
ATOM 3585 N N . LEU B 1 74 ? 9.672 -35.906 -26.156 1 97.88 74 LEU B N 1
ATOM 3586 C CA . LEU B 1 74 ? 8.422 -35.531 -26.812 1 97.88 74 LEU B CA 1
ATOM 3587 C C . LEU B 1 74 ? 8.07 -36.531 -27.906 1 97.88 74 LEU B C 1
ATOM 3589 O O . LEU B 1 74 ? 6.914 -36.594 -28.328 1 97.88 74 LEU B O 1
ATOM 3593 N N . ARG B 1 75 ? 9.062 -37.312 -28.375 1 97.12 75 ARG B N 1
ATOM 3594 C CA . ARG B 1 75 ? 8.836 -38.344 -29.391 1 97.12 75 ARG B CA 1
ATOM 3595 C C . ARG B 1 75 ? 8.422 -39.656 -28.734 1 97.12 75 ARG B C 1
ATOM 3597 O O . ARG B 1 75 ? 8 -40.594 -29.422 1 97.12 75 ARG B O 1
ATOM 3604 N N . ASP B 1 76 ? 8.602 -39.719 -27.438 1 97.12 76 ASP B N 1
ATOM 3605 C CA . ASP B 1 76 ? 8.203 -40.906 -26.703 1 97.12 76 ASP B CA 1
ATOM 3606 C C . ASP B 1 76 ? 6.684 -41.094 -26.719 1 97.12 76 ASP B C 1
ATOM 3608 O O . ASP B 1 76 ? 5.961 -40.281 -26.141 1 97.12 76 ASP B O 1
ATOM 3612 N N . LEU B 1 77 ? 6.176 -42.156 -27.234 1 95.31 77 LEU B N 1
ATOM 3613 C CA . LEU B 1 77 ? 4.746 -42.375 -27.438 1 95.31 77 LEU B CA 1
ATOM 3614 C C . LEU B 1 77 ? 4.062 -42.719 -26.125 1 95.31 77 LEU B C 1
ATOM 3616 O O . LEU B 1 77 ? 2.838 -42.625 -26 1 95.31 77 LEU B O 1
ATOM 3620 N N . ASP B 1 78 ? 4.836 -43.125 -25.141 1 95.62 78 ASP B N 1
ATOM 3621 C CA . ASP B 1 78 ? 4.262 -43.469 -23.844 1 95.62 78 ASP B CA 1
ATOM 3622 C C . ASP B 1 78 ? 3.926 -42.219 -23.047 1 95.62 78 ASP B C 1
ATOM 3624 O O . ASP B 1 78 ? 3.139 -42.25 -22.109 1 95.62 78 ASP B O 1
ATOM 3628 N N . VAL B 1 79 ? 4.535 -41.125 -23.391 1 97.06 79 VAL B N 1
ATOM 3629 C CA . VAL B 1 79 ? 4.312 -39.875 -22.672 1 97.06 79 VAL B CA 1
ATOM 3630 C C . VAL B 1 79 ? 3.066 -39.188 -23.219 1 97.06 79 VAL B C 1
ATOM 3632 O O . VAL B 1 79 ? 3.01 -38.812 -24.391 1 97.06 79 VAL B O 1
ATOM 3635 N N . GLU B 1 80 ? 2.098 -38.906 -22.344 1 96.81 80 GLU B N 1
ATOM 3636 C CA . GLU B 1 80 ? 0.817 -38.344 -22.781 1 96.81 80 GLU B CA 1
ATOM 3637 C C . GLU B 1 80 ? 0.692 -36.875 -22.406 1 96.81 80 GLU B C 1
ATOM 3639 O O . GLU B 1 80 ? -0.098 -36.125 -23 1 96.81 80 GLU B O 1
ATOM 3644 N N . ALA B 1 81 ? 1.374 -36.438 -21.406 1 97.62 81 ALA B N 1
ATOM 3645 C CA . ALA B 1 81 ? 1.377 -35.062 -20.906 1 97.62 81 ALA B CA 1
ATOM 3646 C C . ALA B 1 81 ? 2.74 -34.688 -20.344 1 97.62 81 ALA B C 1
ATOM 3648 O O . ALA B 1 81 ? 3.506 -35.562 -19.922 1 97.62 81 ALA B O 1
ATOM 3649 N N . ILE B 1 82 ? 3.023 -33.469 -20.359 1 98.12 82 ILE B N 1
ATOM 3650 C CA . ILE B 1 82 ? 4.34 -33 -19.922 1 98.12 82 ILE B CA 1
ATOM 3651 C C . ILE B 1 82 ? 4.195 -32.062 -18.719 1 98.12 82 ILE B C 1
ATOM 3653 O O . ILE B 1 82 ? 3.35 -31.172 -18.734 1 98.12 82 ILE B O 1
ATOM 3657 N N . TYR B 1 83 ? 4.938 -32.281 -17.672 1 97 83 TYR B N 1
ATOM 3658 C CA . TYR B 1 83 ? 5.211 -31.328 -16.625 1 97 83 TYR B CA 1
ATOM 3659 C C . TYR B 1 83 ? 6.52 -30.594 -16.875 1 97 83 TYR B C 1
ATOM 3661 O O . TYR B 1 83 ? 7.59 -31.203 -16.891 1 97 83 TYR B O 1
ATOM 3669 N N . LEU B 1 84 ? 6.395 -29.344 -17.125 1 97.12 84 LEU B N 1
ATOM 3670 C CA . LEU B 1 84 ? 7.555 -28.5 -17.406 1 97.12 84 LEU B CA 1
ATOM 3671 C C . LEU B 1 84 ? 8.039 -27.812 -16.125 1 97.12 84 LEU B C 1
ATOM 3673 O O . LEU B 1 84 ? 7.418 -26.875 -15.641 1 97.12 84 LEU B O 1
ATOM 3677 N N . ALA B 1 85 ? 9.195 -28.234 -15.617 1 94.69 85 ALA B N 1
ATOM 3678 C CA . ALA B 1 85 ? 9.711 -27.766 -14.336 1 94.69 85 ALA B CA 1
ATOM 3679 C C . ALA B 1 85 ? 11.109 -27.172 -14.492 1 94.69 85 ALA B C 1
ATOM 3681 O O . ALA B 1 85 ? 12.023 -27.5 -13.742 1 94.69 85 ALA B O 1
ATOM 3682 N N . THR B 1 86 ? 11.297 -26.297 -15.422 1 94.31 86 THR B N 1
ATOM 3683 C CA . THR B 1 86 ? 12.508 -25.531 -15.664 1 94.31 86 THR B CA 1
ATOM 3684 C C . THR B 1 86 ? 12.32 -24.078 -15.234 1 94.31 86 THR B C 1
ATOM 3686 O O . THR B 1 86 ? 11.234 -23.688 -14.805 1 94.31 86 THR B O 1
ATOM 3689 N N . PRO B 1 87 ? 13.359 -23.297 -15.273 1 94.19 87 PRO B N 1
ATOM 3690 C CA . PRO B 1 87 ? 13.18 -21.875 -14.984 1 94.19 87 PRO B CA 1
ATOM 3691 C C . PRO B 1 87 ? 12.32 -21.156 -16.031 1 94.19 87 PRO B C 1
ATOM 3693 O O . PRO B 1 87 ? 12.234 -21.609 -17.172 1 94.19 87 PRO B O 1
ATOM 3696 N N . PRO B 1 88 ? 11.797 -20.047 -15.711 1 96.5 88 PRO B N 1
ATOM 3697 C CA . PRO B 1 88 ? 10.82 -19.359 -16.562 1 96.5 88 PRO B CA 1
ATOM 3698 C C . PRO B 1 88 ? 11.367 -19.016 -17.938 1 96.5 88 PRO B C 1
ATOM 3700 O O . PRO B 1 88 ? 10.633 -19.031 -18.922 1 96.5 88 PRO B O 1
ATOM 3703 N N . GLY B 1 89 ? 12.594 -18.797 -18.031 1 96 89 GLY B N 1
ATOM 3704 C CA . GLY B 1 89 ? 13.203 -18.344 -19.266 1 96 89 GLY B CA 1
ATOM 3705 C C . GLY B 1 89 ? 13.094 -19.359 -20.391 1 96 89 GLY B C 1
ATOM 3706 O O . GLY B 1 89 ? 13.211 -19.016 -21.562 1 96 89 GLY B O 1
ATOM 3707 N N . THR B 1 90 ? 12.836 -20.594 -20.078 1 96.44 90 THR B N 1
ATOM 3708 C CA . THR B 1 90 ? 12.766 -21.641 -21.094 1 96.44 90 THR B CA 1
ATOM 3709 C C . THR B 1 90 ? 11.32 -22.078 -21.312 1 96.44 90 THR B C 1
ATOM 3711 O O . THR B 1 90 ? 11.039 -22.875 -22.219 1 96.44 90 THR B O 1
ATOM 3714 N N . HIS B 1 91 ? 10.406 -21.609 -20.531 1 98.19 91 HIS B N 1
ATOM 3715 C CA . HIS B 1 91 ? 9.039 -22.109 -20.531 1 98.19 91 HIS B CA 1
ATOM 3716 C C . HIS B 1 91 ? 8.391 -21.953 -21.891 1 98.19 91 HIS B C 1
ATOM 3718 O O . HIS B 1 91 ? 7.824 -22.922 -22.438 1 98.19 91 HIS B O 1
ATOM 3724 N N . LYS B 1 92 ? 8.492 -20.781 -22.422 1 98.38 92 LYS B N 1
ATOM 3725 C CA . LYS B 1 92 ? 7.812 -20.531 -23.688 1 98.38 92 LYS B CA 1
ATOM 3726 C C . LYS B 1 92 ? 8.289 -21.484 -24.781 1 98.38 92 LYS B C 1
ATOM 3728 O O . LYS B 1 92 ? 7.488 -22.188 -25.391 1 98.38 92 LYS B O 1
ATOM 3733 N N . ASP B 1 93 ? 9.578 -21.531 -25 1 98 93 ASP B N 1
ATOM 3734 C CA . ASP B 1 93 ? 10.133 -22.344 -26.078 1 98 93 ASP B CA 1
ATOM 3735 C C . ASP B 1 93 ? 9.805 -23.828 -25.891 1 98 93 ASP B C 1
ATOM 3737 O O . ASP B 1 93 ? 9.398 -24.5 -26.828 1 98 93 ASP B O 1
ATOM 3741 N N . LEU B 1 94 ? 9.961 -24.281 -24.703 1 98.38 94 LEU B N 1
ATOM 3742 C CA . LEU B 1 94 ? 9.688 -25.688 -24.422 1 98.38 94 LEU B CA 1
ATOM 3743 C C . LEU B 1 94 ? 8.203 -26 -24.547 1 98.38 94 LEU B C 1
ATOM 3745 O O . LEU B 1 94 ? 7.82 -27.062 -25.047 1 98.38 94 LEU B O 1
ATOM 3749 N N . ALA B 1 95 ? 7.41 -25.125 -24.062 1 98.69 95 ALA B N 1
ATOM 3750 C CA . ALA B 1 95 ? 5.969 -25.297 -24.188 1 98.69 95 ALA B CA 1
ATOM 3751 C C . ALA B 1 95 ? 5.543 -25.375 -25.656 1 98.69 95 ALA B C 1
ATOM 3753 O O . ALA B 1 95 ? 4.699 -26.188 -26.016 1 98.69 95 ALA B O 1
ATOM 3754 N N . LEU B 1 96 ? 6.098 -24.484 -26.438 1 98.44 96 LEU B N 1
ATOM 3755 C CA . LEU B 1 96 ? 5.77 -24.484 -27.859 1 98.44 96 LEU B CA 1
ATOM 3756 C C . LEU B 1 96 ? 6.188 -25.797 -28.516 1 98.44 96 LEU B C 1
ATOM 3758 O O . LEU B 1 96 ? 5.477 -26.328 -29.375 1 98.44 96 LEU B O 1
ATOM 3762 N N . LEU B 1 97 ? 7.309 -26.312 -28.141 1 98.31 97 LEU B N 1
ATOM 3763 C CA . LEU B 1 97 ? 7.738 -27.625 -28.609 1 98.31 97 LEU B CA 1
ATOM 3764 C C . LEU B 1 97 ? 6.738 -28.703 -28.219 1 98.31 97 LEU B C 1
ATOM 3766 O O . LEU B 1 97 ? 6.426 -29.594 -29.016 1 98.31 97 LEU B O 1
ATOM 3770 N N . CYS B 1 98 ? 6.27 -28.641 -27 1 98.56 98 CYS B N 1
ATOM 3771 C CA . CYS B 1 98 ? 5.281 -29.594 -26.516 1 98.56 98 CYS B CA 1
ATOM 3772 C C . CYS B 1 98 ? 4 -29.516 -27.344 1 98.56 98 CYS B C 1
ATOM 3774 O O . CYS B 1 98 ? 3.43 -30.547 -27.703 1 98.56 98 CYS B O 1
ATOM 3776 N N . ALA B 1 99 ? 3.568 -28.344 -27.609 1 97.94 99 ALA B N 1
ATOM 3777 C CA . ALA B 1 99 ? 2.365 -28.156 -28.422 1 97.94 99 ALA B CA 1
ATOM 3778 C C . ALA B 1 99 ? 2.527 -28.75 -29.812 1 97.94 99 ALA B C 1
ATOM 3780 O O . ALA B 1 99 ? 1.621 -29.422 -30.312 1 97.94 99 ALA B O 1
ATOM 3781 N N . ALA B 1 100 ? 3.676 -28.516 -30.391 1 97.62 100 ALA B N 1
ATOM 3782 C CA . ALA B 1 100 ? 3.965 -29.047 -31.719 1 97.62 100 ALA B CA 1
ATOM 3783 C C . ALA B 1 100 ? 3.916 -30.578 -31.703 1 97.62 100 ALA B C 1
ATOM 3785 O O . ALA B 1 100 ? 3.559 -31.203 -32.719 1 97.62 100 ALA B O 1
ATOM 3786 N N . ALA B 1 101 ? 4.238 -31.156 -30.578 1 97.88 101 ALA B N 1
ATOM 3787 C CA . ALA B 1 101 ? 4.242 -32.594 -30.422 1 97.88 101 ALA B CA 1
ATOM 3788 C C . ALA B 1 101 ? 2.865 -33.125 -30 1 97.88 101 ALA B C 1
ATOM 3790 O O . ALA B 1 101 ? 2.676 -34.312 -29.812 1 97.88 101 ALA B O 1
ATOM 3791 N N . GLY B 1 102 ? 1.903 -32.188 -29.766 1 97 102 GLY B N 1
ATOM 3792 C CA . GLY B 1 102 ? 0.541 -32.562 -29.422 1 97 102 GLY B CA 1
ATOM 3793 C C . GLY B 1 102 ? 0.391 -32.969 -27.969 1 97 102 GLY B C 1
ATOM 3794 O O . GLY B 1 102 ? -0.495 -33.75 -27.625 1 97 102 GLY B O 1
ATOM 3795 N N . LYS B 1 103 ? 1.228 -32.5 -27.125 1 97.69 103 LYS B N 1
ATOM 3796 C CA . LYS B 1 103 ? 1.208 -32.906 -25.719 1 97.69 103 LYS B CA 1
ATOM 3797 C C . LYS B 1 103 ? 0.71 -31.781 -24.828 1 97.69 103 LYS B C 1
ATOM 3799 O O . LYS B 1 103 ? 1.251 -30.672 -24.844 1 97.69 103 LYS B O 1
ATOM 3804 N N . PRO B 1 104 ? -0.354 -32 -24 1 98 104 PRO B N 1
ATOM 3805 C CA . PRO B 1 104 ? -0.739 -31.031 -22.969 1 98 104 PRO B CA 1
ATOM 3806 C C . PRO B 1 104 ? 0.371 -30.781 -21.953 1 98 104 PRO B C 1
ATOM 3808 O O . PRO B 1 104 ? 1.267 -31.609 -21.781 1 98 104 PRO B O 1
ATOM 3811 N N . VAL B 1 105 ? 0.232 -29.625 -21.297 1 98.56 105 VAL B N 1
ATOM 3812 C CA . VAL B 1 105 ? 1.362 -29.234 -20.453 1 98.56 105 VAL B CA 1
ATOM 3813 C C . VAL B 1 105 ? 0.855 -28.688 -19.125 1 98.56 105 VAL B C 1
ATOM 3815 O O . VAL B 1 105 ? -0.14 -27.953 -19.078 1 98.56 105 VAL B O 1
ATOM 3818 N N . LEU B 1 106 ? 1.48 -29.062 -18.016 1 97.94 106 LEU B N 1
ATOM 3819 C CA . LEU B 1 106 ? 1.551 -28.359 -16.75 1 97.94 106 LEU B CA 1
ATOM 3820 C C . LEU B 1 106 ? 2.902 -27.672 -16.578 1 97.94 106 LEU B C 1
ATOM 3822 O O . LEU B 1 106 ? 3.934 -28.344 -16.469 1 97.94 106 LEU B O 1
ATOM 3826 N N . VAL B 1 107 ? 2.893 -26.391 -16.625 1 98.31 107 VAL B N 1
ATOM 3827 C CA . VAL B 1 107 ? 4.152 -25.656 -16.547 1 98.31 107 VAL B CA 1
ATOM 3828 C C . VAL B 1 107 ? 4.312 -25.031 -15.164 1 98.31 107 VAL B C 1
ATOM 3830 O O . VAL B 1 107 ? 3.338 -24.562 -14.57 1 98.31 107 VAL B O 1
ATOM 3833 N N . GLU B 1 108 ? 5.488 -24.969 -14.672 1 96.88 108 GLU B N 1
ATOM 3834 C CA . GLU B 1 108 ? 5.781 -24.328 -13.398 1 96.88 108 GLU B CA 1
ATOM 3835 C C . GLU B 1 108 ? 5.465 -22.844 -13.438 1 96.88 108 GLU B C 1
ATOM 3837 O O . GLU B 1 108 ? 5.438 -22.234 -14.516 1 96.88 108 GLU B O 1
ATOM 3842 N N . LYS B 1 109 ? 5.18 -22.328 -12.289 1 97.38 109 LYS B N 1
ATOM 3843 C CA . LYS B 1 109 ? 4.961 -20.891 -12.156 1 97.38 109 LYS B CA 1
ATOM 3844 C C . LYS B 1 109 ? 6.285 -20.156 -11.992 1 97.38 109 LYS B C 1
ATOM 3846 O O . LYS B 1 109 ? 7.262 -20.719 -11.5 1 97.38 109 LYS B O 1
ATOM 3851 N N . PRO B 1 110 ? 6.422 -18.891 -12.305 1 97.81 110 PRO B N 1
ATOM 3852 C CA . PRO B 1 110 ? 5.426 -18.219 -13.141 1 97.81 110 PRO B CA 1
ATOM 3853 C C . PRO B 1 110 ? 5.379 -18.781 -14.562 1 97.81 110 PRO B C 1
ATOM 3855 O O . PRO B 1 110 ? 6.336 -19.422 -15.008 1 97.81 110 PRO B O 1
ATOM 3858 N N . MET B 1 111 ? 4.309 -18.578 -15.266 1 98.5 111 MET B N 1
ATOM 3859 C CA . MET B 1 111 ? 4.082 -19.219 -16.562 1 98.5 111 MET B CA 1
ATOM 3860 C C . MET B 1 111 ? 5.219 -18.922 -17.531 1 98.5 111 MET B C 1
ATOM 3862 O O . MET B 1 111 ? 5.68 -19.797 -18.25 1 98.5 111 MET B O 1
ATOM 3866 N N . ALA B 1 112 ? 5.633 -17.703 -17.547 1 98.25 112 ALA B N 1
ATOM 3867 C CA . ALA B 1 112 ? 6.77 -17.266 -18.359 1 98.25 112 ALA B CA 1
ATOM 3868 C C . ALA B 1 112 ? 7.355 -15.969 -17.797 1 98.25 112 ALA B C 1
ATOM 3870 O O . ALA B 1 112 ? 7.004 -15.539 -16.703 1 98.25 112 ALA B O 1
ATOM 3871 N N . ARG B 1 113 ? 8.305 -15.359 -18.547 1 96.69 113 ARG B N 1
ATOM 3872 C CA . ARG B 1 113 ? 9.016 -14.18 -18.047 1 96.69 113 ARG B CA 1
ATOM 3873 C C . ARG B 1 113 ? 8.148 -12.93 -18.156 1 96.69 113 ARG B C 1
ATOM 3875 O O . ARG B 1 113 ? 8.375 -11.953 -17.438 1 96.69 113 ARG B O 1
ATOM 3882 N N . SER B 1 114 ? 7.18 -12.969 -19.078 1 97.62 114 SER B N 1
ATOM 3883 C CA . SER B 1 114 ? 6.348 -11.797 -19.328 1 97.62 114 SER B CA 1
ATOM 3884 C C . SER B 1 114 ? 4.961 -12.195 -19.828 1 97.62 114 SER B C 1
ATOM 3886 O O . SER B 1 114 ? 4.746 -13.344 -20.219 1 97.62 114 SER B O 1
ATOM 3888 N N . ALA B 1 115 ? 4.09 -11.195 -19.797 1 98.06 115 ALA B N 1
ATOM 3889 C CA . ALA B 1 115 ? 2.742 -11.43 -20.297 1 98.06 115 ALA B CA 1
ATOM 3890 C C . ALA B 1 115 ? 2.768 -11.742 -21.797 1 98.06 115 ALA B C 1
ATOM 3892 O O . ALA B 1 115 ? 1.956 -12.539 -22.281 1 98.06 115 ALA B O 1
ATOM 3893 N N . ALA B 1 116 ? 3.645 -11.156 -22.484 1 98.06 116 ALA B N 1
ATOM 3894 C CA . ALA B 1 116 ? 3.758 -11.414 -23.922 1 98.06 116 ALA B CA 1
ATOM 3895 C C . ALA B 1 116 ? 4.117 -12.875 -24.188 1 98.06 116 ALA B C 1
ATOM 3897 O O . ALA B 1 116 ? 3.529 -13.516 -25.062 1 98.06 116 ALA B O 1
ATOM 3898 N N . GLU B 1 117 ? 5.074 -13.383 -23.453 1 98.31 117 GLU B N 1
ATOM 3899 C CA . GLU B 1 117 ? 5.43 -14.789 -23.594 1 98.31 117 GLU B CA 1
ATOM 3900 C C . GLU B 1 117 ? 4.266 -15.688 -23.188 1 98.31 117 GLU B C 1
ATOM 3902 O O . GLU B 1 117 ? 4.012 -16.703 -23.844 1 98.31 117 GLU B O 1
ATOM 3907 N N . CYS B 1 118 ? 3.598 -15.312 -22.156 1 98.62 118 CYS B N 1
ATOM 3908 C CA . CYS B 1 118 ? 2.428 -16.078 -21.734 1 98.62 118 CYS B CA 1
ATOM 3909 C C . CYS B 1 118 ? 1.372 -16.109 -22.828 1 98.62 118 CYS B C 1
ATOM 3911 O O . CYS B 1 118 ? 0.78 -17.156 -23.094 1 98.62 118 CYS B O 1
ATOM 3913 N N . ARG B 1 119 ? 1.128 -14.977 -23.422 1 98.25 119 ARG B N 1
ATOM 3914 C CA . ARG B 1 119 ? 0.136 -14.883 -24.5 1 98.25 119 ARG B CA 1
ATOM 3915 C C . ARG B 1 119 ? 0.512 -15.781 -25.672 1 98.25 119 ARG B C 1
ATOM 3917 O O . ARG B 1 119 ? -0.35 -16.438 -26.25 1 98.25 119 ARG B O 1
ATOM 3924 N N . ALA B 1 120 ? 1.762 -15.75 -25.984 1 98.25 120 ALA B N 1
ATOM 3925 C CA . ALA B 1 120 ? 2.242 -16.594 -27.078 1 98.25 120 ALA B CA 1
ATOM 3926 C C . ALA B 1 120 ? 2.006 -18.078 -26.75 1 98.25 120 ALA B C 1
ATOM 3928 O O . ALA B 1 120 ? 1.557 -18.828 -27.609 1 98.25 120 ALA B O 1
ATOM 3929 N N . MET B 1 121 ? 2.312 -18.469 -25.578 1 98.62 121 MET B N 1
ATOM 3930 C CA . MET B 1 121 ? 2.078 -19.844 -25.141 1 98.62 121 MET B CA 1
ATOM 3931 C C . MET B 1 121 ? 0.6 -20.203 -25.234 1 98.62 121 MET B C 1
ATOM 3933 O O . MET B 1 121 ? 0.238 -21.203 -25.859 1 98.62 121 MET B O 1
ATOM 3937 N N . LEU B 1 122 ? -0.184 -19.375 -24.609 1 98.12 122 LEU B N 1
ATOM 3938 C CA . LEU B 1 122 ? -1.618 -19.625 -24.562 1 98.12 122 LEU B CA 1
ATOM 3939 C C . LEU B 1 122 ? -2.209 -19.719 -25.953 1 98.12 122 LEU B C 1
ATOM 3941 O O . LEU B 1 122 ? -3.016 -20.609 -26.25 1 98.12 122 LEU B O 1
ATOM 3945 N N . SER B 1 123 ? -1.84 -18.812 -26.812 1 98.06 123 SER B N 1
ATOM 3946 C CA . SER B 1 123 ? -2.328 -18.781 -28.188 1 98.06 123 SER B CA 1
ATOM 3947 C C . SER B 1 123 ? -2.01 -20.094 -28.906 1 98.06 123 SER B C 1
ATOM 3949 O O . SER B 1 123 ? -2.869 -20.656 -29.578 1 98.06 123 SER B O 1
ATOM 3951 N N . GLU B 1 124 ? -0.831 -20.562 -28.766 1 98.06 124 GLU B N 1
ATOM 3952 C CA . GLU B 1 124 ? -0.419 -21.797 -29.422 1 98.06 124 GLU B CA 1
ATOM 3953 C C . GLU B 1 124 ? -1.219 -22.984 -28.906 1 98.06 124 GLU B C 1
ATOM 3955 O O . GLU B 1 124 ? -1.636 -23.844 -29.688 1 98.06 124 GLU B O 1
ATOM 3960 N N . PHE B 1 125 ? -1.423 -23.062 -27.672 1 98 125 PHE B N 1
ATOM 3961 C CA . PHE B 1 125 ? -2.156 -24.188 -27.094 1 98 125 PHE B CA 1
ATOM 3962 C C . PHE B 1 125 ? -3.627 -24.141 -27.484 1 98 125 PHE B C 1
ATOM 3964 O O . PHE B 1 125 ? -4.25 -25.172 -27.719 1 98 125 PHE B O 1
ATOM 3971 N N . GLN B 1 126 ? -4.16 -22.953 -27.578 1 95.75 126 GLN B N 1
ATOM 3972 C CA . GLN B 1 126 ? -5.523 -22.797 -28.078 1 95.75 126 GLN B CA 1
ATOM 3973 C C . GLN B 1 126 ? -5.637 -23.219 -29.531 1 95.75 126 GLN B C 1
ATOM 3975 O O . GLN B 1 126 ? -6.562 -23.953 -29.906 1 95.75 126 GLN B O 1
ATOM 3980 N N . HIS B 1 127 ? -4.711 -22.812 -30.312 1 95.88 127 HIS B N 1
ATOM 3981 C CA . HIS B 1 127 ? -4.695 -23.172 -31.719 1 95.88 127 HIS B CA 1
ATOM 3982 C C . HIS B 1 127 ? -4.598 -24.672 -31.922 1 95.88 127 HIS B C 1
ATOM 3984 O O . HIS B 1 127 ? -5.23 -25.219 -32.844 1 95.88 127 HIS B O 1
ATOM 3990 N N . SER B 1 128 ? -3.887 -25.328 -31.094 1 95.31 128 SER B N 1
ATOM 3991 C CA . SER B 1 128 ? -3.648 -26.766 -31.203 1 95.31 128 SER B CA 1
ATOM 3992 C C . SER B 1 128 ? -4.715 -27.562 -30.469 1 95.31 128 SER B C 1
ATOM 3994 O O . SER B 1 128 ? -4.652 -28.797 -30.406 1 95.31 128 SER B O 1
ATOM 3996 N N . ASP B 1 129 ? -5.637 -26.844 -29.766 1 93.25 129 ASP B N 1
ATOM 3997 C CA . ASP B 1 129 ? -6.691 -27.453 -28.953 1 93.25 129 ASP B CA 1
ATOM 3998 C C . ASP B 1 129 ? -6.102 -28.344 -27.875 1 93.25 129 ASP B C 1
ATOM 4000 O O . ASP B 1 129 ? -6.508 -29.5 -27.719 1 93.25 129 ASP B O 1
ATOM 4004 N N . LEU B 1 130 ? -5.098 -27.875 -27.219 1 96.31 130 LEU B N 1
ATOM 4005 C CA . LEU B 1 130 ? -4.438 -28.562 -26.125 1 96.31 130 LEU B CA 1
ATOM 4006 C C . LEU B 1 130 ? -4.621 -27.797 -24.812 1 96.31 130 LEU B C 1
ATOM 4008 O O . LEU B 1 130 ? -4.574 -26.578 -24.797 1 96.31 130 LEU B O 1
ATOM 4012 N N . PRO B 1 131 ? -4.781 -28.531 -23.703 1 96.62 131 PRO B N 1
ATOM 4013 C CA . PRO B 1 131 ? -4.828 -27.875 -22.391 1 96.62 131 PRO B CA 1
ATOM 4014 C C . PRO B 1 131 ? -3.461 -27.375 -21.938 1 96.62 131 PRO B C 1
ATOM 4016 O O . PRO B 1 131 ? -2.443 -28.016 -22.188 1 96.62 131 PRO B O 1
ATOM 4019 N N . LEU B 1 132 ? -3.441 -26.203 -21.375 1 98.19 132 LEU B N 1
ATOM 4020 C CA . LEU B 1 132 ? -2.273 -25.609 -20.719 1 98.19 132 LEU B CA 1
ATOM 4021 C C . LEU B 1 132 ? -2.59 -25.219 -19.281 1 98.19 132 LEU B C 1
ATOM 4023 O O . LEU B 1 132 ? -3.422 -24.344 -19.031 1 98.19 132 LEU B O 1
ATOM 4027 N N . PHE B 1 133 ? -1.931 -25.891 -18.344 1 98.25 133 PHE B N 1
ATOM 4028 C CA . PHE B 1 133 ? -2.088 -25.609 -16.922 1 98.25 133 PHE B CA 1
ATOM 4029 C C . PHE B 1 133 ? -0.811 -25.016 -16.344 1 98.25 133 PHE B C 1
ATOM 4031 O O . PHE B 1 133 ? 0.271 -25.188 -16.922 1 98.25 133 PHE B O 1
ATOM 4038 N N . VAL B 1 134 ? -0.946 -24.25 -15.273 1 98.56 134 VAL B N 1
ATOM 4039 C CA . VAL B 1 134 ? 0.189 -23.609 -14.609 1 98.56 134 VAL B CA 1
ATOM 4040 C C . VAL B 1 134 ? 0.22 -24.016 -13.141 1 98.56 134 VAL B C 1
ATOM 4042 O O . VAL B 1 134 ? -0.823 -24.078 -12.484 1 98.56 134 VAL B O 1
ATOM 4045 N N . ALA B 1 135 ? 1.366 -24.172 -12.57 1 97.06 135 ALA B N 1
ATOM 4046 C CA . ALA B 1 135 ? 1.532 -24.797 -11.266 1 97.06 135 ALA B CA 1
ATOM 4047 C C . ALA B 1 135 ? 1.378 -23.797 -10.141 1 97.06 135 ALA B C 1
ATOM 4049 O O . ALA B 1 135 ? 2.217 -23.719 -9.234 1 97.06 135 ALA B O 1
ATOM 4050 N N . TYR B 1 136 ? 0.33 -23.078 -10.148 1 97.81 136 TYR B N 1
ATOM 4051 C CA . TYR B 1 136 ? -0.1 -22.328 -8.969 1 97.81 136 TYR B CA 1
ATOM 4052 C C . TYR B 1 136 ? -0.892 -23.219 -8.023 1 97.81 136 TYR B C 1
ATOM 4054 O O . TYR B 1 136 ? -2.111 -23.094 -7.902 1 97.81 136 TYR B O 1
ATOM 4062 N N . TYR B 1 137 ? -0.182 -24.016 -7.277 1 95.75 137 TYR B N 1
ATOM 4063 C CA . TYR B 1 137 ? -0.741 -25.141 -6.539 1 95.75 137 TYR B CA 1
ATOM 4064 C C . TYR B 1 137 ? -1.548 -24.656 -5.34 1 95.75 137 TYR B C 1
ATOM 4066 O O . TYR B 1 137 ? -2.383 -25.391 -4.809 1 95.75 137 TYR B O 1
ATOM 4074 N N . ARG B 1 138 ? -1.354 -23.453 -4.918 1 96.62 138 ARG B N 1
ATOM 4075 C CA . ARG B 1 138 ? -2.029 -22.953 -3.725 1 96.62 138 ARG B CA 1
ATOM 4076 C C . ARG B 1 138 ? -3.531 -22.844 -3.953 1 96.62 138 ARG B C 1
ATOM 4078 O O . ARG B 1 138 ? -4.312 -22.859 -3.002 1 96.62 138 ARG B O 1
ATOM 4085 N N . ARG B 1 139 ? -3.945 -22.75 -5.219 1 97.06 139 ARG B N 1
ATOM 4086 C CA . ARG B 1 139 ? -5.371 -22.75 -5.535 1 97.06 139 ARG B CA 1
ATOM 4087 C C . ARG B 1 139 ? -6.035 -24.047 -5.078 1 97.06 139 ARG B C 1
ATOM 4089 O O . ARG B 1 139 ? -7.262 -24.125 -4.98 1 97.06 139 ARG B O 1
ATOM 4096 N N . HIS B 1 140 ? -5.23 -25.078 -4.793 1 95.62 140 HIS B N 1
ATOM 4097 C CA . HIS B 1 140 ? -5.809 -26.391 -4.48 1 95.62 140 HIS B CA 1
ATOM 4098 C C . HIS B 1 140 ? -5.434 -26.828 -3.072 1 95.62 140 HIS B C 1
ATOM 4100 O O . HIS B 1 140 ? -5.703 -27.969 -2.686 1 95.62 140 HIS B O 1
ATOM 4106 N N . LEU B 1 141 ? -4.797 -26 -2.309 1 95.5 141 LEU B N 1
ATOM 4107 C CA . LEU B 1 141 ? -4.484 -26.344 -0.924 1 95.5 141 LEU B CA 1
ATOM 4108 C C . LEU B 1 141 ? -5.641 -25.969 -0.001 1 95.5 141 LEU B C 1
ATOM 4110 O O . LEU B 1 141 ? -6.273 -24.938 -0.177 1 95.5 141 LEU B O 1
ATOM 4114 N N . PRO B 1 142 ? -5.902 -26.797 0.997 1 95.5 142 PRO B N 1
ATOM 4115 C CA . PRO B 1 142 ? -7.066 -26.625 1.868 1 95.5 142 PRO B CA 1
ATOM 4116 C C . PRO B 1 142 ? -7.102 -25.25 2.529 1 95.5 142 PRO B C 1
ATOM 4118 O O . PRO B 1 142 ? -8.18 -24.656 2.695 1 95.5 142 PRO B O 1
ATOM 4121 N N . LYS B 1 143 ? -5.996 -24.703 2.93 1 96 143 LYS B N 1
ATOM 4122 C CA . LYS B 1 143 ? -5.922 -23.406 3.6 1 96 143 LYS B CA 1
ATOM 4123 C C . LYS B 1 143 ? -6.531 -22.312 2.736 1 96 143 LYS B C 1
ATOM 4125 O O . LYS B 1 143 ? -7.344 -21.516 3.215 1 96 143 LYS B O 1
ATOM 4130 N N . PHE B 1 144 ? -6.203 -22.312 1.524 1 97.31 144 PHE B N 1
ATOM 4131 C CA . PHE B 1 144 ? -6.629 -21.234 0.638 1 97.31 144 PHE B CA 1
ATOM 4132 C C . PHE B 1 144 ? -8.047 -21.484 0.134 1 97.31 144 PHE B C 1
ATOM 4134 O O . PHE B 1 144 ? -8.766 -20.531 -0.17 1 97.31 144 PHE B O 1
ATOM 4141 N N . GLU B 1 145 ? -8.453 -22.75 0.051 1 95.69 145 GLU B N 1
ATOM 4142 C CA . GLU B 1 145 ? -9.859 -23.062 -0.185 1 95.69 145 GLU B CA 1
ATOM 4143 C C . GLU B 1 145 ? -10.734 -22.547 0.955 1 95.69 145 GLU B C 1
ATOM 4145 O O . GLU B 1 145 ? -11.828 -22.031 0.72 1 95.69 145 GLU B O 1
ATOM 4150 N N . LEU B 1 146 ? -10.234 -22.719 2.127 1 95.31 146 LEU B N 1
ATOM 4151 C CA . LEU B 1 146 ? -10.953 -22.188 3.287 1 95.31 146 LEU B CA 1
ATOM 4152 C C . LEU B 1 146 ? -11.141 -20.688 3.178 1 95.31 146 LEU B C 1
ATOM 4154 O O . LEU B 1 146 ? -12.227 -20.172 3.443 1 95.31 146 LEU B O 1
ATOM 4158 N N . VAL B 1 147 ? -10.109 -19.984 2.826 1 96.88 147 VAL B N 1
ATOM 4159 C CA . VAL B 1 147 ? -10.195 -18.531 2.68 1 96.88 147 VAL B CA 1
ATOM 4160 C C . VAL B 1 147 ? -11.242 -18.172 1.628 1 96.88 147 VAL B C 1
ATOM 4162 O O . VAL B 1 147 ? -12.047 -17.266 1.829 1 96.88 147 VAL B O 1
ATOM 4165 N N . ARG B 1 148 ? -11.219 -18.859 0.542 1 96 148 ARG B N 1
ATOM 4166 C CA . ARG B 1 148 ? -12.219 -18.625 -0.492 1 96 148 ARG B CA 1
ATOM 4167 C C . ARG B 1 148 ? -13.633 -18.797 0.07 1 96 148 ARG B C 1
ATOM 4169 O O . ARG B 1 148 ? -14.516 -17.984 -0.208 1 96 148 ARG B O 1
ATOM 4176 N N . ASP B 1 149 ? -13.797 -19.844 0.842 1 94.88 149 ASP B N 1
ATOM 4177 C CA . ASP B 1 149 ? -15.102 -20.109 1.438 1 94.88 149 ASP B CA 1
ATOM 4178 C C . ASP B 1 149 ? -15.523 -18.984 2.367 1 94.88 149 ASP B C 1
ATOM 4180 O O . ASP B 1 149 ? -16.703 -18.594 2.391 1 94.88 149 ASP B O 1
ATOM 4184 N N . ILE B 1 150 ? -14.594 -18.484 3.09 1 94.5 150 ILE B N 1
ATOM 4185 C CA . ILE B 1 150 ? -14.859 -17.375 3.994 1 94.5 150 ILE B CA 1
ATOM 4186 C C . ILE B 1 150 ? -15.32 -16.156 3.193 1 94.5 150 ILE B C 1
ATOM 4188 O O . ILE B 1 150 ? -16.281 -15.484 3.564 1 94.5 150 ILE B O 1
ATOM 4192 N N . LEU B 1 151 ? -14.695 -15.883 2.109 1 95.31 151 LEU B N 1
ATOM 4193 C CA . LEU B 1 151 ? -14.992 -14.719 1.28 1 95.31 151 LEU B CA 1
ATOM 4194 C C . LEU B 1 151 ? -16.344 -14.867 0.604 1 95.31 151 LEU B C 1
ATOM 4196 O O . LEU B 1 151 ? -17.016 -13.867 0.323 1 95.31 151 LEU B O 1
ATOM 4200 N N . GLN B 1 152 ? -16.734 -16.078 0.345 1 92.12 152 GLN B N 1
ATOM 4201 C CA . GLN B 1 152 ? -18 -16.328 -0.354 1 92.12 152 GLN B CA 1
ATOM 4202 C C . GLN B 1 152 ? -19.172 -16.375 0.619 1 92.12 152 GLN B C 1
ATOM 4204 O O . GLN B 1 152 ? -20.328 -16.281 0.206 1 92.12 152 GLN B O 1
ATOM 4209 N N . SER B 1 153 ? -18.781 -16.688 1.825 1 86.88 153 SER B N 1
ATOM 4210 C CA . SER B 1 153 ? -19.844 -16.734 2.83 1 86.88 153 SER B CA 1
ATOM 4211 C C . SER B 1 153 ? -20.438 -15.352 3.08 1 86.88 153 SER B C 1
ATOM 4213 O O . SER B 1 153 ? -19.703 -14.359 3.15 1 86.88 153 SER B O 1
ATOM 4215 N N . LYS B 1 154 ? -21.734 -15.32 2.846 1 70.5 154 LYS B N 1
ATOM 4216 C CA . LYS B 1 154 ? -22.438 -14.047 3.029 1 70.5 154 LYS B CA 1
ATOM 4217 C C . LYS B 1 154 ? -22.375 -13.594 4.484 1 70.5 154 LYS B C 1
ATOM 4219 O O . LYS B 1 154 ? -22.438 -14.422 5.398 1 70.5 154 LYS B O 1
ATOM 4224 N N . ASN B 1 155 ? -21.781 -12.422 4.855 1 73.56 155 ASN B N 1
ATOM 4225 C CA . ASN B 1 155 ? -22 -11.758 6.133 1 73.56 155 ASN B CA 1
ATOM 4226 C C . ASN B 1 155 ? -20.781 -11.875 7.047 1 73.56 155 ASN B C 1
ATOM 4228 O O . ASN B 1 155 ? -20.734 -11.234 8.102 1 73.56 155 ASN B O 1
ATOM 4232 N N . LYS B 1 156 ? -19.812 -12.773 6.656 1 84.38 156 LYS B N 1
ATOM 4233 C CA . LYS B 1 156 ? -18.766 -12.93 7.652 1 84.38 156 LYS B CA 1
ATOM 4234 C C . LYS B 1 156 ? -17.906 -11.672 7.75 1 84.38 156 LYS B C 1
ATOM 4236 O O . LYS B 1 156 ? -17.562 -11.234 8.852 1 84.38 156 LYS B O 1
ATOM 4241 N N . LEU B 1 157 ? -17.656 -11.172 6.598 1 92.44 157 LEU B N 1
ATOM 4242 C CA . LEU B 1 157 ? -16.734 -10.047 6.621 1 92.44 157 LEU B CA 1
ATOM 4243 C C . LEU B 1 157 ? -17.438 -8.75 6.254 1 92.44 157 LEU B C 1
ATOM 4245 O O . LEU B 1 157 ? -16.875 -7.664 6.406 1 92.44 157 LEU B O 1
ATOM 4249 N N . GLY B 1 158 ? -18.766 -8.836 5.812 1 91.12 158 GLY B N 1
ATOM 4250 C CA . GLY B 1 158 ? -19.359 -7.668 5.195 1 91.12 158 GLY B CA 1
ATOM 4251 C C . GLY B 1 158 ? -18.719 -7.293 3.873 1 91.12 158 GLY B C 1
ATOM 4252 O O . GLY B 1 158 ? -17.922 -8.07 3.32 1 91.12 158 GLY B O 1
ATOM 4253 N N . PRO B 1 159 ? -19.109 -6.145 3.32 1 91.38 159 PRO B N 1
ATOM 4254 C CA . PRO B 1 159 ? -18.438 -5.711 2.098 1 91.38 159 PRO B CA 1
ATOM 4255 C C . PRO B 1 159 ? -16.922 -5.551 2.287 1 91.38 159 PRO B C 1
ATOM 4257 O O . PRO B 1 159 ? -16.484 -4.965 3.277 1 91.38 159 PRO B O 1
ATOM 4260 N N . ILE B 1 160 ? -16.188 -6.09 1.376 1 95.25 160 ILE B N 1
ATOM 4261 C CA . ILE B 1 160 ? -14.727 -5.969 1.437 1 95.25 160 ILE B CA 1
ATOM 4262 C C . ILE B 1 160 ? -14.32 -4.535 1.107 1 95.25 160 ILE B C 1
ATOM 4264 O O . ILE B 1 160 ? -14.727 -3.984 0.084 1 95.25 160 ILE B O 1
ATOM 4268 N N . THR B 1 161 ? -13.492 -3.93 1.98 1 94.75 161 THR B N 1
ATOM 4269 C CA . THR B 1 161 ? -13.133 -2.525 1.813 1 94.75 161 THR B CA 1
ATOM 4270 C C . THR B 1 161 ? -11.648 -2.377 1.5 1 94.75 161 THR B C 1
ATOM 4272 O O . THR B 1 161 ? -11.227 -1.378 0.912 1 94.75 161 THR B O 1
ATOM 4275 N N . GLU B 1 162 ? -10.914 -3.371 1.848 1 97.44 162 GLU B N 1
ATOM 4276 C CA . GLU B 1 162 ? -9.469 -3.277 1.623 1 97.44 162 GLU B CA 1
ATOM 4277 C C . GLU B 1 162 ? -8.836 -4.66 1.51 1 97.44 162 GLU B C 1
ATOM 4279 O O . GLU B 1 162 ? -9.266 -5.602 2.18 1 97.44 162 GLU B O 1
ATOM 4284 N N . ILE B 1 163 ? -7.859 -4.742 0.679 1 98.5 163 ILE B N 1
ATOM 4285 C CA . ILE B 1 163 ? -7.008 -5.922 0.558 1 98.5 163 ILE B CA 1
ATOM 4286 C C . ILE B 1 163 ? -5.539 -5.512 0.662 1 98.5 163 ILE B C 1
ATOM 4288 O O . ILE B 1 163 ? -5.105 -4.566 0.001 1 98.5 163 ILE B O 1
ATOM 4292 N N . ARG B 1 164 ? -4.785 -6.207 1.502 1 98.75 164 ARG B N 1
ATOM 4293 C CA . ARG B 1 164 ? -3.348 -5.988 1.647 1 98.75 164 ARG B CA 1
ATOM 4294 C C . ARG B 1 164 ? -2.564 -7.254 1.316 1 98.75 164 ARG B C 1
ATOM 4296 O O . ARG B 1 164 ? -2.848 -8.328 1.856 1 98.75 164 ARG B O 1
ATOM 4303 N N . ALA B 1 165 ? -1.646 -7.172 0.434 1 98.81 165 ALA B N 1
ATOM 4304 C CA . ALA B 1 165 ? -0.708 -8.25 0.127 1 98.81 165 ALA B CA 1
ATOM 4305 C C . ALA B 1 165 ? 0.729 -7.824 0.417 1 98.81 165 ALA B C 1
ATOM 4307 O O . ALA B 1 165 ? 1.293 -6.992 -0.298 1 98.81 165 ALA B O 1
ATOM 4308 N N . PHE B 1 166 ? 1.348 -8.414 1.463 1 98.69 166 PHE B N 1
ATOM 4309 C CA . PHE B 1 166 ? 2.652 -7.941 1.911 1 98.69 166 PHE B CA 1
ATOM 4310 C C . PHE B 1 166 ? 3.637 -9.094 2.031 1 98.69 166 PHE B C 1
ATOM 4312 O O . PHE B 1 166 ? 3.307 -10.141 2.594 1 98.69 166 PHE B O 1
ATOM 4319 N N . CYS B 1 167 ? 4.762 -8.93 1.438 1 98.12 167 CYS B N 1
ATOM 4320 C CA . CYS B 1 167 ? 5.883 -9.859 1.54 1 98.12 167 CYS B CA 1
ATOM 4321 C C . CYS B 1 167 ? 7.199 -9.109 1.715 1 98.12 167 CYS B C 1
ATOM 4323 O O . CYS B 1 167 ? 7.551 -8.266 0.891 1 98.12 167 CYS B O 1
ATOM 4325 N N . ALA B 1 168 ? 7.887 -9.359 2.777 1 96.31 168 ALA B N 1
ATOM 4326 C CA . ALA B 1 168 ? 9.188 -8.75 3.033 1 96.31 168 ALA B CA 1
ATOM 4327 C C . ALA B 1 168 ? 10.211 -9.797 3.467 1 96.31 168 ALA B C 1
ATOM 4329 O O . ALA B 1 168 ? 9.867 -10.758 4.16 1 96.31 168 ALA B O 1
ATOM 4330 N N . ARG B 1 169 ? 11.383 -9.625 3.037 1 92.94 169 ARG B N 1
ATOM 4331 C CA . ARG B 1 169 ? 12.516 -10.461 3.41 1 92.94 169 ARG B CA 1
ATOM 4332 C C . ARG B 1 169 ? 13.797 -9.641 3.527 1 92.94 169 ARG B C 1
ATOM 4334 O O . ARG B 1 169 ? 13.977 -8.664 2.793 1 92.94 169 ARG B O 1
ATOM 4341 N N . PRO B 1 170 ? 14.633 -10.07 4.465 1 89.75 170 PRO B N 1
ATOM 4342 C CA . PRO B 1 170 ? 15.961 -9.453 4.445 1 89.75 170 PRO B CA 1
ATOM 4343 C C . PRO B 1 170 ? 16.75 -9.781 3.18 1 89.75 170 PRO B C 1
ATOM 4345 O O . PRO B 1 170 ? 16.484 -10.789 2.525 1 89.75 170 PRO B O 1
ATOM 4348 N N . SER B 1 171 ? 17.547 -8.812 2.842 1 80.5 171 SER B N 1
ATOM 4349 C CA . SER B 1 171 ? 18.406 -9.078 1.686 1 80.5 171 SER B CA 1
ATOM 4350 C C . SER B 1 171 ? 19.25 -10.328 1.899 1 80.5 171 SER B C 1
ATOM 4352 O O . SER B 1 171 ? 19.797 -10.539 2.984 1 80.5 171 SER B O 1
ATOM 4354 N N . SER B 1 172 ? 18.734 -11.375 1.28 1 61.22 172 SER B N 1
ATOM 4355 C CA . SER B 1 172 ? 19.469 -12.633 1.414 1 61.22 172 SER B CA 1
ATOM 4356 C C . SER B 1 172 ? 20.906 -12.484 0.965 1 61.22 172 SER B C 1
ATOM 4358 O O . SER B 1 172 ? 21.203 -11.758 0.01 1 61.22 172 SER B O 1
ATOM 4360 N N . GLY B 1 173 ? 21.797 -12.414 1.924 1 52.5 173 GLY B N 1
ATOM 4361 C CA . GLY B 1 173 ? 23.125 -12.625 1.372 1 52.5 173 GLY B CA 1
ATOM 4362 C C . GLY B 1 173 ? 23.109 -13.453 0.103 1 52.5 173 GLY B C 1
ATOM 4363 O O . GLY B 1 173 ? 22.094 -13.57 -0.567 1 52.5 173 GLY B O 1
ATOM 4364 N N . SER B 1 174 ? 24.062 -14.477 -0.096 1 47.78 174 SER B N 1
ATOM 4365 C CA . SER B 1 174 ? 24.469 -15.445 -1.099 1 47.78 174 SER B CA 1
ATOM 4366 C C . SER B 1 174 ? 23.359 -16.453 -1.396 1 47.78 174 SER B C 1
ATOM 4368 O O . SER B 1 174 ? 23.469 -17.25 -2.33 1 47.78 174 SER B O 1
ATOM 4370 N N . ASP B 1 175 ? 22.188 -16.406 -0.717 1 48.75 175 ASP B N 1
ATOM 4371 C CA . ASP B 1 175 ? 21.516 -17.719 -0.734 1 48.75 175 ASP B CA 1
ATOM 4372 C C . ASP B 1 175 ? 20.438 -17.766 -1.816 1 48.75 175 ASP B C 1
ATOM 4374 O O . ASP B 1 175 ? 19.781 -18.781 -1.984 1 48.75 175 ASP B O 1
ATOM 4378 N N . CYS B 1 176 ? 20.031 -16.656 -2.414 1 55.97 176 CYS B N 1
ATOM 4379 C CA . CYS B 1 176 ? 19.078 -16.859 -3.5 1 55.97 176 CYS B CA 1
ATOM 4380 C C . CYS B 1 176 ? 19.781 -17.422 -4.738 1 55.97 176 CYS B C 1
ATOM 4382 O O . CYS B 1 176 ? 20.891 -17.016 -5.062 1 55.97 176 CYS B O 1
ATOM 4384 N N . GLU B 1 177 ? 19.125 -18.547 -5.273 1 63.47 177 GLU B N 1
ATOM 4385 C CA . GLU B 1 177 ? 19.672 -19 -6.547 1 63.47 177 GLU B CA 1
ATOM 4386 C C . GLU B 1 177 ? 19.875 -17.844 -7.512 1 63.47 177 GLU B C 1
ATOM 4388 O O . GLU B 1 177 ? 18.969 -17.031 -7.727 1 63.47 177 GLU B O 1
ATOM 4393 N N . GLU B 1 178 ? 20.891 -17.719 -7.934 1 77.25 178 GLU B N 1
ATOM 4394 C CA . GLU B 1 178 ? 21.391 -16.609 -8.758 1 77.25 178 GLU B CA 1
ATOM 4395 C C . GLU B 1 178 ? 20.453 -16.344 -9.938 1 77.25 178 GLU B C 1
ATOM 4397 O O . GLU B 1 178 ? 20.219 -15.195 -10.312 1 77.25 178 GLU B O 1
ATOM 4402 N N . TRP B 1 179 ? 19.75 -17.484 -10.32 1 83.81 179 TRP B N 1
ATOM 4403 C CA . TRP B 1 179 ? 18.953 -17.297 -11.539 1 83.81 179 TRP B CA 1
ATOM 4404 C C . TRP B 1 179 ? 17.672 -16.547 -11.234 1 83.81 179 TRP B C 1
ATOM 4406 O O . TRP B 1 179 ? 17.078 -15.938 -12.133 1 83.81 179 TRP B O 1
ATOM 4416 N N . ARG B 1 180 ? 17.25 -16.5 -10.008 1 87.56 180 ARG B N 1
ATOM 4417 C CA . ARG B 1 180 ? 15.977 -15.898 -9.641 1 87.56 180 ARG B CA 1
ATOM 4418 C C . ARG B 1 180 ? 16.047 -14.375 -9.727 1 87.56 180 ARG B C 1
ATOM 4420 O O . ARG B 1 180 ? 15.023 -13.695 -9.688 1 87.56 180 ARG B O 1
ATOM 4427 N N . VAL B 1 181 ? 17.281 -13.891 -9.867 1 88.94 181 VAL B N 1
ATOM 4428 C CA . VAL B 1 181 ? 17.438 -12.438 -9.977 1 88.94 181 VAL B CA 1
ATOM 4429 C C . VAL B 1 181 ? 18.156 -12.094 -11.273 1 88.94 181 VAL B C 1
ATOM 4431 O O . VAL B 1 181 ? 18.766 -11.023 -11.391 1 88.94 181 VAL B O 1
ATOM 4434 N N . ASP B 1 182 ? 18.188 -13.07 -12.133 1 91.81 182 ASP B N 1
ATOM 4435 C CA . ASP B 1 182 ? 18.641 -12.867 -13.5 1 91.81 182 ASP B CA 1
ATOM 4436 C C . ASP B 1 182 ? 17.453 -12.609 -14.438 1 91.81 182 ASP B C 1
ATOM 4438 O O . ASP B 1 182 ? 16.688 -13.523 -14.727 1 91.81 182 ASP B O 1
ATOM 4442 N N . ALA B 1 183 ? 17.375 -11.422 -14.938 1 93 183 ALA B N 1
ATOM 4443 C CA . ALA B 1 183 ? 16.219 -11.008 -15.711 1 93 183 ALA B CA 1
ATOM 4444 C C . ALA B 1 183 ? 16.078 -11.852 -16.984 1 93 183 ALA B C 1
ATOM 4446 O O . ALA B 1 183 ? 14.961 -12.086 -17.453 1 93 183 ALA B O 1
ATOM 4447 N N . SER B 1 184 ? 17.156 -12.32 -17.5 1 93.81 184 SER B N 1
ATOM 4448 C CA . SER B 1 184 ? 17.094 -13.117 -18.719 1 93.81 184 SER B CA 1
ATOM 4449 C C . SER B 1 184 ? 16.516 -14.5 -18.453 1 93.81 184 SER B C 1
ATOM 4451 O O . SER B 1 184 ? 16.031 -15.172 -19.375 1 93.81 184 SER B O 1
ATOM 4453 N N . VAL B 1 185 ? 16.484 -14.898 -17.203 1 94.81 185 VAL B N 1
ATOM 4454 C CA . VAL B 1 185 ? 15.984 -16.219 -16.828 1 94.81 185 VAL B CA 1
ATOM 4455 C C . VAL B 1 185 ? 14.648 -16.078 -16.094 1 94.81 185 VAL B C 1
ATOM 4457 O O . VAL B 1 185 ? 13.656 -16.688 -16.5 1 94.81 185 VAL B O 1
ATOM 4460 N N . ALA B 1 186 ? 14.609 -15.156 -15.133 1 95.12 186 ALA B N 1
ATOM 4461 C CA . ALA B 1 186 ? 13.453 -15.055 -14.25 1 95.12 186 ALA B CA 1
ATOM 4462 C C . ALA B 1 186 ? 12.469 -14 -14.734 1 95.12 186 ALA B C 1
ATOM 4464 O O . ALA B 1 186 ? 11.32 -13.953 -14.289 1 95.12 186 ALA B O 1
ATOM 4465 N N . GLY B 1 187 ? 12.906 -13.133 -15.586 1 95.44 187 GLY B N 1
ATOM 4466 C CA . GLY B 1 187 ? 12.062 -12.047 -16.062 1 95.44 187 GLY B CA 1
ATOM 4467 C C . GLY B 1 187 ? 12.141 -10.805 -15.188 1 95.44 187 GLY B C 1
ATOM 4468 O O . GLY B 1 187 ? 11.523 -9.789 -15.492 1 95.44 187 GLY B O 1
ATOM 4469 N N . GLY B 1 188 ? 12.852 -10.836 -14.078 1 95.25 188 GLY B N 1
ATOM 4470 C CA . GLY B 1 188 ? 12.992 -9.742 -13.141 1 95.25 188 GLY B CA 1
ATOM 4471 C C . GLY B 1 188 ? 13.477 -10.188 -11.773 1 95.25 188 GLY B C 1
ATOM 4472 O O . GLY B 1 188 ? 14.32 -11.078 -11.664 1 95.25 188 GLY B O 1
ATOM 4473 N N . GLY B 1 189 ? 13.023 -9.453 -10.789 1 94.75 189 GLY B N 1
ATOM 4474 C CA . GLY B 1 189 ? 13.438 -9.781 -9.438 1 94.75 189 GLY B CA 1
ATOM 4475 C C . GLY B 1 189 ? 12.523 -10.789 -8.758 1 94.75 189 GLY B C 1
ATOM 4476 O O . GLY B 1 189 ? 11.719 -11.445 -9.414 1 94.75 189 GLY B O 1
ATOM 4477 N N . LEU B 1 190 ? 12.672 -10.906 -7.492 1 95.56 190 LEU B N 1
ATOM 4478 C CA . LEU B 1 190 ? 11.984 -11.898 -6.676 1 95.56 190 LEU B CA 1
ATOM 4479 C C . LEU B 1 190 ? 10.477 -11.664 -6.695 1 95.56 190 LEU B C 1
ATOM 4481 O O . LEU B 1 190 ? 9.695 -12.555 -6.344 1 95.56 190 LEU B O 1
ATOM 4485 N N . PHE B 1 191 ? 10.102 -10.477 -7.055 1 97.5 191 PHE B N 1
ATOM 4486 C CA . PHE B 1 191 ? 8.68 -10.164 -7.156 1 97.5 191 PHE B CA 1
ATOM 4487 C C . PHE B 1 191 ? 7.984 -11.117 -8.125 1 97.5 191 PHE B C 1
ATOM 4489 O O . PHE B 1 191 ? 6.867 -11.562 -7.871 1 97.5 191 PHE B O 1
ATOM 4496 N N . LEU B 1 192 ? 8.578 -11.438 -9.211 1 97.62 192 LEU B N 1
ATOM 4497 C CA . LEU B 1 192 ? 7.965 -12.305 -10.211 1 97.62 192 LEU B CA 1
ATOM 4498 C C . LEU B 1 192 ? 7.785 -13.719 -9.664 1 97.62 192 LEU B C 1
ATOM 4500 O O . LEU B 1 192 ? 6.828 -14.406 -10.023 1 97.62 192 LEU B O 1
ATOM 4504 N N . ASP B 1 193 ? 8.641 -14.094 -8.82 1 95.5 193 ASP B N 1
ATOM 4505 C CA . ASP B 1 193 ? 8.562 -15.43 -8.227 1 95.5 193 ASP B CA 1
ATOM 4506 C C . ASP B 1 193 ? 7.582 -15.453 -7.062 1 95.5 193 ASP B C 1
ATOM 4508 O O . ASP B 1 193 ? 6.605 -16.203 -7.086 1 95.5 193 ASP B O 1
ATOM 4512 N N . LEU B 1 194 ? 7.777 -14.586 -6.113 1 96.62 194 LEU B N 1
ATOM 4513 C CA . LEU B 1 194 ? 7.004 -14.625 -4.879 1 96.62 194 LEU B CA 1
ATOM 4514 C C . LEU B 1 194 ? 5.688 -13.875 -5.035 1 96.62 194 LEU B C 1
ATOM 4516 O O . LEU B 1 194 ? 4.648 -14.328 -4.551 1 96.62 194 LEU B O 1
ATOM 4520 N N . GLY B 1 195 ? 5.719 -12.742 -5.688 1 98.12 195 GLY B N 1
ATOM 4521 C CA . GLY B 1 195 ? 4.52 -11.945 -5.891 1 98.12 195 GLY B CA 1
ATOM 4522 C C . GLY B 1 195 ? 3.477 -12.648 -6.738 1 98.12 195 GLY B C 1
ATOM 4523 O O . GLY B 1 195 ? 2.273 -12.461 -6.539 1 98.12 195 GLY B O 1
ATOM 4524 N N . SER B 1 196 ? 3.943 -13.461 -7.68 1 98.38 196 SER B N 1
ATOM 4525 C CA . SER B 1 196 ? 3.012 -14.141 -8.57 1 98.38 196 SER B CA 1
ATOM 4526 C C . SER B 1 196 ? 2.082 -15.07 -7.789 1 98.38 196 SER B C 1
ATOM 4528 O O . SER B 1 196 ? 0.91 -15.219 -8.141 1 98.38 196 SER B O 1
ATOM 4530 N N . HIS B 1 197 ? 2.578 -15.68 -6.691 1 98.19 197 HIS B N 1
ATOM 4531 C CA . HIS B 1 197 ? 1.748 -16.531 -5.848 1 98.19 197 HIS B CA 1
ATOM 4532 C C . HIS B 1 197 ? 0.596 -15.742 -5.234 1 98.19 197 HIS B C 1
ATOM 4534 O O . HIS B 1 197 ? -0.547 -16.203 -5.234 1 98.19 197 HIS B O 1
ATOM 4540 N N . MET B 1 198 ? 0.909 -14.641 -4.758 1 98.75 198 MET B N 1
ATOM 4541 C CA . MET B 1 198 ? -0.08 -13.812 -4.07 1 98.75 198 MET B CA 1
ATOM 4542 C C . MET B 1 198 ? -1.088 -13.234 -5.059 1 98.75 198 MET B C 1
ATOM 4544 O O . MET B 1 198 ? -2.295 -13.273 -4.812 1 98.75 198 MET B O 1
ATOM 4548 N N . LEU B 1 199 ? -0.562 -12.758 -6.145 1 98.81 199 LEU B N 1
ATOM 4549 C CA . LEU B 1 199 ? -1.421 -12.141 -7.148 1 98.81 199 LEU B CA 1
ATOM 4550 C C . LEU B 1 199 ? -2.33 -13.18 -7.797 1 98.81 199 LEU B C 1
ATOM 4552 O O . LEU B 1 199 ? -3.469 -12.867 -8.156 1 98.81 199 LEU B O 1
ATOM 4556 N N . ASP B 1 200 ? -1.826 -14.367 -7.965 1 98.69 200 ASP B N 1
ATOM 4557 C CA . ASP B 1 200 ? -2.641 -15.461 -8.484 1 98.69 200 ASP B CA 1
ATOM 4558 C C . ASP B 1 200 ? -3.82 -15.758 -7.562 1 98.69 200 ASP B C 1
ATOM 4560 O O . ASP B 1 200 ? -4.941 -15.969 -8.031 1 98.69 200 ASP B O 1
ATOM 4564 N N . LEU B 1 201 ? -3.602 -15.805 -6.266 1 98.69 201 LEU B N 1
ATOM 4565 C CA . LEU B 1 201 ? -4.672 -16.016 -5.297 1 98.69 201 LEU B CA 1
ATOM 4566 C C . LEU B 1 201 ? -5.707 -14.906 -5.371 1 98.69 201 LEU B C 1
ATOM 4568 O O . LEU B 1 201 ? -6.91 -15.164 -5.332 1 98.69 201 LEU B O 1
ATOM 4572 N N . LEU B 1 202 ? -5.266 -13.688 -5.477 1 98.69 202 LEU B N 1
ATOM 4573 C CA . LEU B 1 202 ? -6.188 -12.562 -5.566 1 98.69 202 LEU B CA 1
ATOM 4574 C C . LEU B 1 202 ? -7.043 -12.664 -6.828 1 98.69 202 LEU B C 1
ATOM 4576 O O . LEU B 1 202 ? -8.242 -12.383 -6.793 1 98.69 202 LEU B O 1
ATOM 4580 N N . ASP B 1 203 ? -6.387 -13.016 -7.941 1 97.94 203 ASP B N 1
ATOM 4581 C CA . ASP B 1 203 ? -7.121 -13.234 -9.188 1 97.94 203 ASP B CA 1
ATOM 4582 C C . ASP B 1 203 ? -8.203 -14.297 -9.008 1 97.94 203 ASP B C 1
ATOM 4584 O O . ASP B 1 203 ? -9.328 -14.133 -9.492 1 97.94 203 ASP B O 1
ATOM 4588 N N . TRP B 1 204 ? -7.863 -15.352 -8.352 1 97.5 204 TRP B N 1
ATOM 4589 C CA . TRP B 1 204 ? -8.781 -16.469 -8.117 1 97.5 204 TRP B CA 1
ATOM 4590 C C . TRP B 1 204 ? -9.977 -16.016 -7.277 1 97.5 204 TRP B C 1
ATOM 4592 O O . TRP B 1 204 ? -11.125 -16.328 -7.617 1 97.5 204 TRP B O 1
ATOM 4602 N N . TRP B 1 205 ? -9.711 -15.234 -6.23 1 97.19 205 TRP B N 1
ATOM 4603 C CA . TRP B 1 205 ? -10.75 -14.906 -5.254 1 97.19 205 TRP B CA 1
ATOM 4604 C C . TRP B 1 205 ? -11.602 -13.742 -5.734 1 97.19 205 TRP B C 1
ATOM 4606 O O . TRP B 1 205 ? -12.805 -13.688 -5.453 1 97.19 205 TRP B O 1
ATOM 4616 N N . PHE B 1 206 ? -11.023 -12.82 -6.5 1 96.62 206 PHE B N 1
ATOM 4617 C CA . PHE B 1 206 ? -11.719 -11.57 -6.758 1 96.62 206 PHE B CA 1
ATOM 4618 C C . PHE B 1 206 ? -11.898 -11.344 -8.25 1 96.62 206 PHE B C 1
ATOM 4620 O O . PHE B 1 206 ? -12.547 -10.375 -8.672 1 96.62 206 PHE B O 1
ATOM 4627 N N . GLY B 1 207 ? -11.344 -12.227 -9.07 1 96.44 207 GLY B N 1
ATOM 4628 C CA . GLY B 1 207 ? -11.344 -12.008 -10.508 1 96.44 207 GLY B CA 1
ATOM 4629 C C . GLY B 1 207 ? -10.234 -11.094 -10.977 1 96.44 207 GLY B C 1
ATOM 4630 O O . GLY B 1 207 ? -9.367 -10.703 -10.188 1 96.44 207 GLY B O 1
ATOM 4631 N N . PRO B 1 208 ? -10.258 -10.766 -12.258 1 97.56 208 PRO B N 1
ATOM 4632 C CA . PRO B 1 208 ? -9.211 -9.898 -12.797 1 97.56 208 PRO B CA 1
ATOM 4633 C C . PRO B 1 208 ? -9.117 -8.562 -12.07 1 97.56 208 PRO B C 1
ATOM 4635 O O . PRO B 1 208 ? -10.133 -7.887 -11.883 1 97.56 208 PRO B O 1
ATOM 4638 N N . LEU B 1 209 ? -7.91 -8.188 -11.68 1 98.12 209 LEU B N 1
ATOM 4639 C CA . LEU B 1 209 ? -7.688 -6.922 -10.984 1 98.12 209 LEU B CA 1
ATOM 4640 C C . LEU B 1 209 ? -7.723 -5.75 -11.961 1 98.12 209 LEU B C 1
ATOM 4642 O O . LEU B 1 209 ? -7.277 -5.875 -13.102 1 98.12 209 LEU B O 1
ATOM 4646 N N . GLN B 1 210 ? -8.234 -4.633 -11.453 1 97.44 210 GLN B N 1
ATOM 4647 C CA . GLN B 1 210 ? -8.422 -3.451 -12.289 1 97.44 210 GLN B CA 1
ATOM 4648 C C . GLN B 1 210 ? -7.648 -2.258 -11.734 1 97.44 210 GLN B C 1
ATOM 4650 O O . GLN B 1 210 ? -7.238 -2.268 -10.57 1 97.44 210 GLN B O 1
ATOM 4655 N N . ASP B 1 211 ? -7.422 -1.209 -12.625 1 97.5 211 ASP B N 1
ATOM 4656 C CA . ASP B 1 211 ? -6.785 0.052 -12.25 1 97.5 211 ASP B CA 1
ATOM 4657 C C . ASP B 1 211 ? -5.465 -0.193 -11.531 1 97.5 211 ASP B C 1
ATOM 4659 O O . ASP B 1 211 ? -5.191 0.424 -10.5 1 97.5 211 ASP B O 1
ATOM 4663 N N . VAL B 1 212 ? -4.719 -1.13 -12.039 1 98.56 212 VAL B N 1
ATOM 4664 C CA . VAL B 1 212 ? -3.459 -1.538 -11.43 1 98.56 212 VAL B CA 1
ATOM 4665 C C . VAL B 1 212 ? -2.404 -0.456 -11.648 1 98.56 212 VAL B C 1
ATOM 4667 O O . VAL B 1 212 ? -2.258 0.064 -12.758 1 98.56 212 VAL B O 1
ATOM 4670 N N . LYS B 1 213 ? -1.775 -0.051 -10.578 1 98.31 213 LYS B N 1
ATOM 4671 C CA . LYS B 1 213 ? -0.649 0.879 -10.594 1 98.31 213 LYS B CA 1
ATOM 4672 C C . LYS B 1 213 ? 0.539 0.32 -9.82 1 98.31 213 LYS B C 1
ATOM 4674 O O . LYS B 1 213 ? 0.36 -0.401 -8.836 1 98.31 213 LYS B O 1
ATOM 4679 N N . GLY B 1 214 ? 1.751 0.674 -10.289 1 98.12 214 GLY B N 1
ATOM 4680 C CA . GLY B 1 214 ? 2.922 0.137 -9.609 1 98.12 214 GLY B CA 1
ATOM 4681 C C . GLY B 1 214 ? 4.062 1.132 -9.508 1 98.12 214 GLY B C 1
ATOM 4682 O O . GLY B 1 214 ? 4.109 2.105 -10.266 1 98.12 214 GLY B O 1
ATOM 4683 N N . LEU B 1 215 ? 4.875 0.945 -8.539 1 97.56 215 LEU B N 1
ATOM 4684 C CA . LEU B 1 215 ? 6.164 1.6 -8.344 1 97.56 215 LEU B CA 1
ATOM 4685 C C . LEU B 1 215 ? 7.223 0.595 -7.898 1 97.56 215 LEU B C 1
ATOM 4687 O O . LEU B 1 215 ? 6.988 -0.202 -6.988 1 97.56 215 LEU B O 1
ATOM 4691 N N . ALA B 1 216 ? 8.352 0.61 -8.594 1 96.94 216 ALA B N 1
ATOM 4692 C CA . ALA B 1 216 ? 9.43 -0.323 -8.258 1 96.94 216 ALA B CA 1
ATOM 4693 C C . ALA B 1 216 ? 10.773 0.391 -8.188 1 96.94 216 ALA B C 1
ATOM 4695 O O . ALA B 1 216 ? 10.938 1.472 -8.758 1 96.94 216 ALA B O 1
ATOM 4696 N N . ALA B 1 217 ? 11.672 -0.188 -7.426 1 95.19 217 ALA B N 1
ATOM 4697 C CA . ALA B 1 217 ? 13.031 0.332 -7.25 1 95.19 217 ALA B CA 1
ATOM 4698 C C . ALA B 1 217 ? 14.008 -0.791 -6.922 1 95.19 217 ALA B C 1
ATOM 4700 O O . ALA B 1 217 ? 13.609 -1.945 -6.758 1 95.19 217 ALA B O 1
ATOM 4701 N N . SER B 1 218 ? 15.266 -0.457 -6.965 1 92.62 218 SER B N 1
ATOM 4702 C CA . SER B 1 218 ? 16.328 -1.356 -6.508 1 92.62 218 SER B CA 1
ATOM 4703 C C . SER B 1 218 ? 17.172 -0.704 -5.426 1 92.62 218 SER B C 1
ATOM 4705 O O . SER B 1 218 ? 17.594 0.447 -5.566 1 92.62 218 SER B O 1
ATOM 4707 N N . THR B 1 219 ? 17.391 -1.418 -4.395 1 87.94 219 THR B N 1
ATOM 4708 C CA . THR B 1 219 ? 18.234 -0.911 -3.32 1 87.94 219 THR B CA 1
ATOM 4709 C C . THR B 1 219 ? 19.719 -1.154 -3.637 1 87.94 219 THR B C 1
ATOM 4711 O O . THR B 1 219 ? 20.594 -0.603 -2.975 1 87.94 219 THR B O 1
ATOM 4714 N N . LYS B 1 220 ? 20.078 -2.08 -4.438 1 75.75 220 LYS B N 1
ATOM 4715 C CA . LYS B 1 220 ? 21.453 -2.438 -4.785 1 75.75 220 LYS B CA 1
ATOM 4716 C C . LYS B 1 220 ? 22.078 -1.407 -5.727 1 75.75 220 LYS B C 1
ATOM 4718 O O . LYS B 1 220 ? 23.297 -1.295 -5.816 1 75.75 220 LYS B O 1
ATOM 4723 N N . GLY B 1 221 ? 21.391 -0.77 -6.449 1 56.5 221 GLY B N 1
ATOM 4724 C CA . GLY B 1 221 ? 21.953 0.24 -7.332 1 56.5 221 GLY B CA 1
ATOM 4725 C C . GLY B 1 221 ? 22.516 1.439 -6.594 1 56.5 221 GLY B C 1
ATOM 4726 O O . GLY B 1 221 ? 23.203 2.273 -7.184 1 56.5 221 GLY B O 1
ATOM 4727 N N . LYS B 1 222 ? 22.141 1.632 -5.238 1 50.34 222 LYS B N 1
ATOM 4728 C CA . LYS B 1 222 ? 22.516 2.867 -4.555 1 50.34 222 LYS B CA 1
ATOM 4729 C C . LYS B 1 222 ? 23.859 2.732 -3.865 1 50.34 222 LYS B C 1
ATOM 4731 O O . LYS B 1 222 ? 24.297 3.637 -3.146 1 50.34 222 LYS B O 1
ATOM 4736 N N . GLY B 1 223 ? 24.422 1.586 -3.527 1 40.28 223 GLY B N 1
ATOM 4737 C CA . GLY B 1 223 ? 25.672 1.516 -2.785 1 40.28 223 GLY B CA 1
ATOM 4738 C C . GLY B 1 223 ? 26.75 2.436 -3.336 1 40.28 223 GLY B C 1
ATOM 4739 O O . GLY B 1 223 ? 26.531 3.135 -4.328 1 40.28 223 GLY B O 1
ATOM 4740 N N . SER B 1 224 ? 28.188 1.845 -3.078 1 34.31 224 SER B N 1
ATOM 4741 C CA . SER B 1 224 ? 29.5 2.301 -2.627 1 34.31 224 SER B CA 1
ATOM 4742 C C . SER B 1 224 ? 30.094 3.322 -3.592 1 34.31 224 SER B C 1
ATOM 4744 O O . SER B 1 224 ? 30.625 4.352 -3.168 1 34.31 224 SER B O 1
ATOM 4746 N N . SER B 1 225 ? 30.938 2.74 -4.586 1 31.73 225 SER B N 1
ATOM 4747 C CA . SER B 1 225 ? 32.281 3.172 -4.914 1 31.73 225 SER B CA 1
ATOM 4748 C C . SER B 1 225 ? 32.281 4.531 -5.605 1 31.73 225 SER B C 1
ATOM 4750 O O . SER B 1 225 ? 31.609 4.715 -6.613 1 31.73 225 SER B O 1
ATOM 4752 N N . TYR B 1 226 ? 32.469 5.711 -4.812 1 31.61 226 TYR B N 1
ATOM 4753 C CA . TYR B 1 226 ? 33.188 6.859 -5.316 1 31.61 226 TYR B CA 1
ATOM 4754 C C . TYR B 1 226 ? 34.094 6.461 -6.488 1 31.61 226 TYR B C 1
ATOM 4756 O O . TYR B 1 226 ? 34.656 7.32 -7.156 1 31.61 226 TYR B O 1
ATOM 4764 N N . ASP B 1 227 ? 35.094 5.379 -6.117 1 32.03 227 ASP B N 1
ATOM 4765 C CA . ASP B 1 227 ? 36.281 5.309 -6.949 1 32.03 227 ASP B CA 1
ATOM 4766 C C . ASP B 1 227 ? 35.906 5.109 -8.414 1 32.03 227 ASP B C 1
ATOM 4768 O O . ASP B 1 227 ? 36.5 5.738 -9.297 1 32.03 227 ASP B O 1
ATOM 4772 N N . SER B 1 228 ? 35.875 3.689 -8.82 1 31.23 228 SER B N 1
ATOM 4773 C CA . SER B 1 228 ? 36.312 3.52 -10.195 1 31.23 228 SER B CA 1
ATOM 4774 C C . SER B 1 228 ? 35.344 4.18 -11.172 1 31.23 228 SER B C 1
ATOM 4776 O O . SER B 1 228 ? 34.125 4.027 -11.047 1 31.23 228 SER B O 1
ATOM 4778 N N . ALA B 1 229 ? 35.656 5.164 -11.82 1 33.34 229 ALA B N 1
ATOM 4779 C CA . ALA B 1 229 ? 35.344 5.859 -13.07 1 33.34 229 ALA B CA 1
ATOM 4780 C C . ALA B 1 229 ? 34.594 4.941 -14.039 1 33.34 229 ALA B C 1
ATOM 4782 O O . ALA B 1 229 ? 34.312 5.328 -15.172 1 33.34 229 ALA B O 1
ATOM 4783 N N . LEU B 1 230 ? 34.906 3.602 -13.945 1 34.88 230 LEU B N 1
ATOM 4784 C CA . LEU B 1 230 ? 34.406 2.82 -15.07 1 34.88 230 LEU B CA 1
ATOM 4785 C C . LEU B 1 230 ? 32.875 2.762 -15.055 1 34.88 230 LEU B C 1
ATOM 4787 O O . LEU B 1 230 ? 32.281 2.654 -13.984 1 34.88 230 LEU B O 1
ATOM 4791 N N . ASP B 1 231 ? 32.094 3.117 -16.031 1 38.69 231 ASP B N 1
ATOM 4792 C CA . ASP B 1 231 ? 30.812 3.32 -16.719 1 38.69 231 ASP B CA 1
ATOM 4793 C C . ASP B 1 231 ? 29.828 2.197 -16.391 1 38.69 231 ASP B C 1
ATOM 4795 O O . ASP B 1 231 ? 28.719 2.158 -16.938 1 38.69 231 ASP B O 1
ATOM 4799 N N . GLU B 1 232 ? 30.25 0.915 -16.125 1 43.31 232 GLU B N 1
ATOM 4800 C CA . GLU B 1 232 ? 29.203 -0.095 -16.297 1 43.31 232 GLU B CA 1
ATOM 4801 C C . GLU B 1 232 ? 28.156 0.005 -15.203 1 43.31 232 GLU B C 1
ATOM 4803 O O . GLU B 1 232 ? 28.406 -0.342 -14.047 1 43.31 232 GLU B O 1
ATOM 4808 N N . VAL B 1 233 ? 27.344 0.978 -15.172 1 48.41 233 VAL B N 1
ATOM 4809 C CA . VAL B 1 233 ? 26.172 1.129 -14.32 1 48.41 233 VAL B CA 1
ATOM 4810 C C . VAL B 1 233 ? 25.484 -0.224 -14.141 1 48.41 233 VAL B C 1
ATOM 4812 O O . VAL B 1 233 ? 24.953 -0.792 -15.102 1 48.41 233 VAL B O 1
ATOM 4815 N N . GLU B 1 234 ? 26 -1.124 -13.305 1 58.84 234 GLU B N 1
ATOM 4816 C CA . GLU B 1 234 ? 25.406 -2.42 -13.016 1 58.84 234 GLU B CA 1
ATOM 4817 C C . GLU B 1 234 ? 23.906 -2.279 -12.734 1 58.84 234 GLU B C 1
ATOM 4819 O O . GLU B 1 234 ? 23.5 -1.518 -11.852 1 58.84 234 GLU B O 1
ATOM 4824 N N . THR B 1 235 ? 23.016 -2.465 -13.789 1 65.62 235 THR B N 1
ATOM 4825 C CA . THR B 1 235 ? 21.562 -2.477 -13.695 1 65.62 235 THR B CA 1
ATOM 4826 C C . THR B 1 235 ? 21.078 -3.701 -12.93 1 65.62 235 THR B C 1
ATOM 4828 O O . THR B 1 235 ? 21.609 -4.801 -13.109 1 65.62 235 THR B O 1
ATOM 4831 N N . HIS B 1 236 ? 20.344 -3.371 -11.922 1 84.94 236 HIS B N 1
ATOM 4832 C CA . HIS B 1 236 ? 19.812 -4.41 -11.047 1 84.94 236 HIS B CA 1
ATOM 4833 C C . HIS B 1 236 ? 18.312 -4.578 -11.234 1 84.94 236 HIS B C 1
ATOM 4835 O O . HIS B 1 236 ? 17.609 -3.631 -11.625 1 84.94 236 HIS B O 1
ATOM 4841 N N . VAL B 1 237 ? 17.906 -5.801 -11.062 1 92.94 237 VAL B N 1
ATOM 4842 C CA . VAL B 1 237 ? 16.469 -6.055 -11.062 1 92.94 237 VAL B CA 1
ATOM 4843 C C . VAL B 1 237 ? 15.836 -5.414 -9.828 1 92.94 237 VAL B C 1
ATOM 4845 O O . VAL B 1 237 ? 16.531 -5.066 -8.875 1 92.94 237 VAL B O 1
ATOM 4848 N N . GLU B 1 238 ? 14.609 -5.246 -9.93 1 94.75 238 GLU B N 1
ATOM 4849 C CA . GLU B 1 238 ? 13.883 -4.605 -8.836 1 94.75 238 GLU B CA 1
ATOM 4850 C C . GLU B 1 238 ? 13.883 -5.48 -7.582 1 94.75 238 GLU B C 1
ATOM 4852 O O . GLU B 1 238 ? 13.797 -6.707 -7.676 1 94.75 238 GLU B O 1
ATOM 4857 N N . ASP B 1 239 ? 14.008 -4.859 -6.41 1 95 239 ASP B N 1
ATOM 4858 C CA . ASP B 1 239 ? 13.852 -5.59 -5.156 1 95 239 ASP B CA 1
ATOM 4859 C C . ASP B 1 239 ? 12.867 -4.883 -4.223 1 95 239 ASP B C 1
ATOM 4861 O O . ASP B 1 239 ? 12.633 -5.336 -3.102 1 95 239 ASP B O 1
ATOM 4865 N N . GLN B 1 240 ? 12.336 -3.758 -4.711 1 96.62 240 GLN B N 1
ATOM 4866 C CA . GLN B 1 240 ? 11.25 -3.016 -4.082 1 96.62 240 GLN B CA 1
ATOM 4867 C C . GLN B 1 240 ? 10.07 -2.857 -5.039 1 96.62 240 GLN B C 1
ATOM 4869 O O . GLN B 1 240 ? 10.211 -2.266 -6.113 1 96.62 240 GLN B O 1
ATOM 4874 N N . VAL B 1 241 ? 8.906 -3.348 -4.656 1 98.38 241 VAL B N 1
ATOM 4875 C CA . VAL B 1 241 ? 7.734 -3.248 -5.523 1 98.38 241 VAL B CA 1
ATOM 4876 C C . VAL B 1 241 ? 6.508 -2.871 -4.695 1 98.38 241 VAL B C 1
ATOM 4878 O O . VAL B 1 241 ? 6.25 -3.469 -3.648 1 98.38 241 VAL B O 1
ATOM 4881 N N . ARG B 1 242 ? 5.777 -1.825 -5.098 1 98.75 242 ARG B N 1
ATOM 4882 C CA . ARG B 1 242 ? 4.504 -1.402 -4.523 1 98.75 242 ARG B CA 1
ATOM 4883 C C . ARG B 1 242 ? 3.406 -1.378 -5.578 1 98.75 242 ARG B C 1
ATOM 4885 O O . ARG B 1 242 ? 3.666 -1.068 -6.746 1 98.75 242 ARG B O 1
ATOM 4892 N N . MET B 1 243 ? 2.201 -1.671 -5.098 1 98.88 243 MET B N 1
ATOM 4893 C CA . MET B 1 243 ? 1.118 -1.835 -6.062 1 98.88 243 MET B CA 1
ATOM 4894 C C . MET B 1 243 ? -0.203 -1.337 -5.488 1 98.88 243 MET B C 1
ATOM 4896 O O . MET B 1 243 ? -0.477 -1.521 -4.301 1 98.88 243 MET B O 1
ATOM 4900 N N . LEU B 1 244 ? -1.018 -0.674 -6.336 1 98.81 244 LEU B N 1
ATOM 4901 C CA . LEU B 1 244 ? -2.434 -0.416 -6.098 1 98.81 244 LEU B CA 1
ATOM 4902 C C . LEU B 1 244 ? -3.301 -1.222 -7.059 1 98.81 244 LEU B C 1
ATOM 4904 O O . LEU B 1 244 ? -2.896 -1.487 -8.195 1 98.81 244 LEU B O 1
ATOM 4908 N N . PHE B 1 245 ? -4.48 -1.565 -6.586 1 98.75 245 PHE B N 1
ATOM 4909 C CA . PHE B 1 245 ? -5.395 -2.252 -7.488 1 98.75 245 PHE B CA 1
ATOM 4910 C C . PHE B 1 245 ? -6.832 -2.129 -6.996 1 98.75 245 PHE B C 1
ATOM 4912 O O . PHE B 1 245 ? -7.07 -1.747 -5.848 1 98.75 245 PHE B O 1
ATOM 4919 N N . ARG B 1 246 ? -7.734 -2.428 -7.887 1 97.94 246 ARG B N 1
ATOM 4920 C CA . ARG B 1 246 ? -9.164 -2.51 -7.609 1 97.94 246 ARG B CA 1
ATOM 4921 C C . ARG B 1 246 ? -9.727 -3.871 -8.016 1 97.94 246 ARG B C 1
ATOM 4923 O O . ARG B 1 246 ? -9.359 -4.41 -9.062 1 97.94 246 ARG B O 1
ATOM 4930 N N . THR B 1 247 ? -10.578 -4.402 -7.16 1 96.31 247 THR B N 1
ATOM 4931 C CA . THR B 1 247 ? -11.266 -5.641 -7.52 1 96.31 247 THR B CA 1
ATOM 4932 C C . THR B 1 247 ? -12.531 -5.34 -8.328 1 96.31 247 THR B C 1
ATOM 4934 O O . THR B 1 247 ? -12.969 -4.188 -8.398 1 96.31 247 THR B O 1
ATOM 4937 N N . GLY B 1 248 ? -13.094 -6.371 -8.898 1 91.88 248 GLY B N 1
ATOM 4938 C CA . GLY B 1 248 ? -14.32 -6.211 -9.664 1 91.88 248 GLY B CA 1
ATOM 4939 C C . GLY B 1 248 ? -15.477 -5.688 -8.828 1 91.88 248 GLY B C 1
ATOM 4940 O O . GLY B 1 248 ? -16.359 -5.008 -9.352 1 91.88 248 GLY B O 1
ATOM 4941 N N . SER B 1 249 ? -15.406 -5.988 -7.539 1 89.38 249 SER B N 1
ATOM 4942 C CA . SER B 1 249 ? -16.469 -5.559 -6.645 1 89.38 249 SER B CA 1
ATOM 4943 C C . SER B 1 249 ? -16.234 -4.152 -6.117 1 89.38 249 SER B C 1
ATOM 4945 O O . SER B 1 249 ? -17.047 -3.611 -5.367 1 89.38 249 SER B O 1
ATOM 4947 N N . GLY B 1 250 ? -15.07 -3.596 -6.418 1 91.56 250 GLY B N 1
ATOM 4948 C CA . GLY B 1 250 ? -14.852 -2.188 -6.125 1 91.56 250 GLY B CA 1
ATOM 4949 C C . GLY B 1 250 ? -13.898 -1.957 -4.973 1 91.56 250 GLY B C 1
ATOM 4950 O O . GLY B 1 250 ? -13.469 -0.826 -4.727 1 91.56 250 GLY B O 1
ATOM 4951 N N . ALA B 1 251 ? -13.508 -2.994 -4.266 1 94.12 251 ALA B N 1
ATOM 4952 C CA . ALA B 1 251 ? -12.547 -2.842 -3.176 1 94.12 251 ALA B CA 1
ATOM 4953 C C . ALA B 1 251 ? -11.18 -2.428 -3.705 1 94.12 251 ALA B C 1
ATOM 4955 O O . ALA B 1 251 ? -10.75 -2.889 -4.766 1 94.12 251 ALA B O 1
ATOM 4956 N N . VAL B 1 252 ? -10.531 -1.53 -2.99 1 97.19 252 VAL B N 1
ATOM 4957 C CA . VAL B 1 252 ? -9.203 -1.082 -3.395 1 97.19 252 VAL B CA 1
ATOM 4958 C C . VAL B 1 252 ? -8.156 -1.692 -2.473 1 97.19 252 VAL B C 1
ATOM 4960 O O . VAL B 1 252 ? -8.375 -1.831 -1.268 1 97.19 252 VAL B O 1
ATOM 4963 N N . GLY B 1 253 ? -7.051 -2.082 -3.055 1 98.31 253 GLY B N 1
ATOM 4964 C CA . GLY B 1 253 ? -6.027 -2.768 -2.283 1 98.31 253 GLY B CA 1
ATOM 4965 C C . GLY B 1 253 ? -4.633 -2.215 -2.516 1 98.31 253 GLY B C 1
ATOM 4966 O O . GLY B 1 253 ? -4.434 -1.37 -3.393 1 98.31 253 GLY B O 1
ATOM 4967 N N . VAL B 1 254 ? -3.711 -2.662 -1.646 1 98.75 254 VAL B N 1
ATOM 4968 C CA . VAL B 1 254 ? -2.297 -2.307 -1.729 1 98.75 254 VAL B CA 1
ATOM 4969 C C . VAL B 1 254 ? -1.441 -3.57 -1.66 1 98.75 254 VAL B C 1
ATOM 4971 O O . VAL B 1 254 ? -1.801 -4.535 -0.981 1 98.75 254 VAL B O 1
ATOM 4974 N N . GLY B 1 255 ? -0.396 -3.539 -2.377 1 98.81 255 GLY B N 1
ATOM 4975 C CA . GLY B 1 255 ? 0.632 -4.566 -2.309 1 98.81 255 GLY B CA 1
ATOM 4976 C C . GLY B 1 255 ? 2.014 -4.008 -2.027 1 98.81 255 GLY B C 1
ATOM 4977 O O . GLY B 1 255 ? 2.357 -2.918 -2.488 1 98.81 255 GLY B O 1
ATOM 4978 N N . SER B 1 256 ? 2.779 -4.781 -1.299 1 98.81 256 SER B N 1
ATOM 4979 C CA . SER B 1 256 ? 4.156 -4.406 -0.991 1 98.81 256 SER B CA 1
ATOM 4980 C C . SER B 1 256 ? 5.074 -5.625 -0.981 1 98.81 256 SER B C 1
ATOM 4982 O O . SER B 1 256 ? 4.816 -6.594 -0.265 1 98.81 256 SER B O 1
ATOM 4984 N N . TRP B 1 257 ? 6.043 -5.617 -1.785 1 98.25 257 TRP B N 1
ATOM 4985 C CA . TRP B 1 257 ? 7.098 -6.621 -1.82 1 98.25 257 TRP B CA 1
ATOM 4986 C C . TRP B 1 257 ? 8.469 -5.984 -1.602 1 98.25 257 TRP B C 1
ATOM 4988 O O . TRP B 1 257 ? 8.992 -5.301 -2.486 1 98.25 257 TRP B O 1
ATOM 4998 N N . ASN B 1 258 ? 9.016 -6.195 -0.426 1 97.38 258 ASN B N 1
ATOM 4999 C CA . ASN B 1 258 ? 10.258 -5.594 0.044 1 97.38 258 ASN B CA 1
ATOM 5000 C C . ASN B 1 258 ? 11.32 -6.652 0.312 1 97.38 258 ASN B C 1
ATOM 5002 O O . ASN B 1 258 ? 11.297 -7.32 1.348 1 97.38 258 ASN B O 1
ATOM 5006 N N . PHE B 1 259 ? 12.297 -6.723 -0.587 1 94.94 259 PHE B N 1
ATOM 5007 C CA . PHE B 1 259 ? 13.273 -7.797 -0.471 1 94.94 259 PHE B CA 1
ATOM 5008 C C . PHE B 1 259 ? 14.602 -7.27 0.059 1 94.94 259 PHE B C 1
ATOM 5010 O O . PHE B 1 259 ? 15.664 -7.828 -0.234 1 94.94 259 PHE B O 1
ATOM 5017 N N . SER B 1 260 ? 14.57 -6.199 0.75 1 93.31 260 SER B N 1
ATOM 5018 C CA . SER B 1 260 ? 15.688 -5.609 1.479 1 93.31 260 SER B CA 1
ATOM 5019 C C . SER B 1 260 ? 15.234 -5.059 2.83 1 93.31 260 SER B C 1
ATOM 5021 O O . SER B 1 260 ? 15.633 -3.961 3.223 1 93.31 260 SER B O 1
ATOM 5023 N N . SER B 1 261 ? 14.422 -5.781 3.475 1 93.56 261 SER B N 1
ATOM 5024 C CA . SER B 1 261 ? 13.852 -5.395 4.762 1 93.56 261 SER B CA 1
ATOM 5025 C C . SER B 1 261 ? 14.672 -5.949 5.922 1 93.56 261 SER B C 1
ATOM 5027 O O . SER B 1 261 ? 15.352 -6.969 5.777 1 93.56 261 SER B O 1
ATOM 5029 N N . HIS B 1 262 ? 14.562 -5.316 7.059 1 90.75 262 HIS B N 1
ATOM 5030 C CA . HIS B 1 262 ? 15.242 -5.828 8.242 1 90.75 262 HIS B CA 1
ATOM 5031 C C . HIS B 1 262 ? 14.516 -7.047 8.812 1 90.75 262 HIS B C 1
ATOM 5033 O O . HIS B 1 262 ? 15.078 -7.781 9.625 1 90.75 262 HIS B O 1
ATOM 5039 N N . CYS B 1 263 ? 13.258 -7.215 8.406 1 88.81 263 CYS B N 1
ATOM 5040 C CA . CYS B 1 263 ? 12.461 -8.305 8.961 1 88.81 263 CYS B CA 1
ATOM 5041 C C . CYS B 1 263 ? 11.672 -9.016 7.863 1 88.81 263 CYS B C 1
ATOM 5043 O O . CYS B 1 263 ? 11.594 -8.523 6.734 1 88.81 263 CYS B O 1
ATOM 5045 N N . SER B 1 264 ? 11.164 -10.188 8.219 1 92.56 264 SER B N 1
ATOM 5046 C CA . SER B 1 26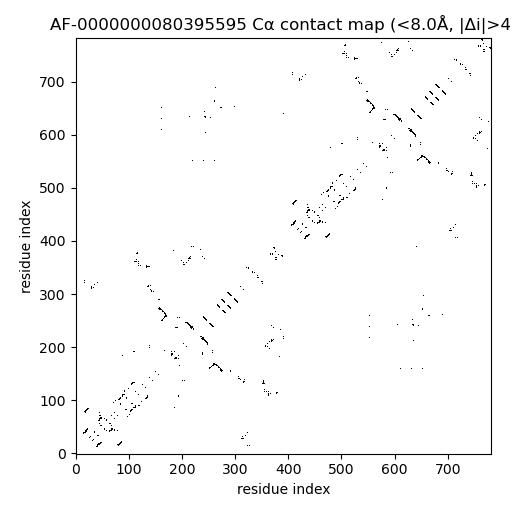4 ? 10.336 -10.953 7.289 1 92.56 264 SER B CA 1
ATOM 5047 C C . SER B 1 264 ? 8.852 -10.727 7.559 1 92.56 264 SER B C 1
ATOM 5049 O O . SER B 1 264 ? 8.438 -10.609 8.711 1 92.56 264 SER B O 1
ATOM 5051 N N . GLU B 1 265 ? 8.18 -10.578 6.52 1 95 265 GLU B N 1
ATOM 5052 C CA . GLU B 1 265 ? 6.719 -10.516 6.551 1 95 265 GLU B CA 1
ATOM 5053 C C . GLU B 1 265 ? 6.105 -11.312 5.406 1 95 265 GLU B C 1
ATOM 5055 O O . GLU B 1 265 ? 6.66 -11.352 4.305 1 95 265 GLU B O 1
ATOM 5060 N N . ASP B 1 266 ? 4.988 -11.984 5.668 1 97.19 266 ASP B N 1
ATOM 5061 C CA . ASP B 1 266 ? 4.254 -12.758 4.672 1 97.19 266 ASP B CA 1
ATOM 5062 C C . ASP B 1 266 ? 2.779 -12.883 5.051 1 97.19 266 ASP B C 1
ATOM 5064 O O . ASP B 1 266 ? 2.42 -13.688 5.91 1 97.19 266 ASP B O 1
ATOM 5068 N N . TYR B 1 267 ? 1.965 -12.047 4.348 1 98.12 267 TYR B N 1
ATOM 5069 C CA . TYR B 1 267 ? 0.543 -12.227 4.625 1 98.12 267 TYR B CA 1
ATOM 5070 C C . TYR B 1 267 ? -0.308 -11.555 3.553 1 98.12 267 TYR B C 1
ATOM 5072 O O . TYR B 1 267 ? 0.147 -10.625 2.881 1 98.12 267 TYR B O 1
ATOM 5080 N N . ILE B 1 268 ? -1.477 -12.031 3.342 1 98.75 268 ILE B N 1
ATOM 5081 C CA . ILE B 1 268 ? -2.613 -11.328 2.754 1 98.75 268 ILE B CA 1
ATOM 5082 C C . ILE B 1 268 ? -3.664 -11.055 3.828 1 98.75 268 ILE B C 1
ATOM 5084 O O . ILE B 1 268 ? -3.967 -11.938 4.641 1 98.75 268 ILE B O 1
ATOM 5088 N N . GLU B 1 269 ? -4.098 -9.859 3.891 1 98.56 269 GLU B N 1
ATOM 5089 C CA . GLU B 1 269 ? -5.188 -9.477 4.781 1 98.56 269 GLU B CA 1
ATOM 5090 C C . GLU B 1 269 ? -6.352 -8.875 4 1 98.56 269 GLU B C 1
ATOM 5092 O O . GLU B 1 269 ? -6.164 -7.965 3.193 1 98.56 269 GLU B O 1
ATOM 5097 N N . ILE B 1 270 ? -7.461 -9.445 4.18 1 97.81 270 ILE B N 1
ATOM 5098 C CA . ILE B 1 270 ? -8.695 -8.961 3.572 1 97.81 270 ILE B CA 1
ATOM 5099 C C . ILE B 1 270 ? -9.602 -8.367 4.648 1 97.81 270 ILE B C 1
ATOM 5101 O O . ILE B 1 270 ? -9.984 -9.055 5.598 1 97.81 270 ILE B O 1
ATOM 5105 N N . ILE B 1 271 ? -9.898 -7.113 4.48 1 96.25 271 ILE B N 1
ATOM 5106 C CA . ILE B 1 271 ? -10.617 -6.352 5.492 1 96.25 271 ILE B CA 1
ATOM 5107 C C . ILE B 1 271 ? -12.008 -5.988 4.977 1 96.25 271 ILE B C 1
ATOM 5109 O O . ILE B 1 271 ? -12.141 -5.438 3.881 1 96.25 271 ILE B O 1
ATOM 5113 N N . GLY B 1 272 ? -13 -6.309 5.754 1 94.31 272 GLY B N 1
ATOM 5114 C CA . GLY B 1 272 ? -14.367 -5.91 5.48 1 94.31 272 GLY B CA 1
ATOM 5115 C C . GLY B 1 272 ? -14.945 -4.996 6.543 1 94.31 272 GLY B C 1
ATOM 5116 O O . GLY B 1 272 ? -14.289 -4.703 7.543 1 94.31 272 GLY B O 1
ATOM 5117 N N . ALA B 1 273 ? -16.125 -4.5 6.273 1 91 273 ALA B N 1
ATOM 5118 C CA . ALA B 1 273 ? -16.797 -3.58 7.188 1 91 273 ALA B CA 1
ATOM 5119 C C . ALA B 1 273 ? -17.141 -4.273 8.5 1 91 273 ALA B C 1
ATOM 5121 O O . ALA B 1 273 ? -17.25 -3.621 9.547 1 91 273 ALA B O 1
ATOM 5122 N N . ASP B 1 274 ? -17.234 -5.625 8.445 1 91.19 274 ASP B N 1
ATOM 5123 C CA . ASP B 1 274 ? -17.734 -6.312 9.633 1 91.19 274 ASP B CA 1
ATOM 5124 C C . ASP B 1 274 ? -16.703 -7.309 10.172 1 91.19 274 ASP B C 1
ATOM 5126 O O . ASP B 1 274 ? -16.906 -7.91 11.227 1 91.19 274 ASP B O 1
ATOM 5130 N N . GLY B 1 275 ? -15.648 -7.461 9.484 1 93.75 275 GLY B N 1
ATOM 5131 C CA . GLY B 1 275 ? -14.609 -8.398 9.891 1 93.75 275 GLY B CA 1
ATOM 5132 C C . GLY B 1 275 ? -13.453 -8.461 8.914 1 93.75 275 GLY B C 1
ATOM 5133 O O . GLY B 1 275 ? -13.391 -7.691 7.957 1 93.75 275 GLY B O 1
ATOM 5134 N N . GLY B 1 276 ? -12.484 -9.344 9.242 1 95.69 276 GLY B N 1
ATOM 5135 C CA . GLY B 1 276 ? -11.312 -9.508 8.398 1 95.69 276 GLY B CA 1
ATOM 5136 C C . GLY B 1 276 ? -10.688 -10.883 8.516 1 95.69 276 GLY B C 1
ATOM 5137 O O . GLY B 1 276 ? -10.992 -11.641 9.438 1 95.69 276 GLY B O 1
ATOM 5138 N N . VAL B 1 277 ? -9.93 -11.227 7.535 1 96.94 277 VAL B N 1
ATOM 5139 C CA . VAL B 1 277 ? -9.172 -12.477 7.547 1 96.94 277 VAL B CA 1
ATOM 5140 C C . VAL B 1 277 ? -7.723 -12.203 7.16 1 96.94 277 VAL B C 1
ATOM 5142 O O . VAL B 1 277 ? -7.453 -11.398 6.262 1 96.94 277 VAL B O 1
ATOM 5145 N N . LYS B 1 278 ? -6.84 -12.805 7.887 1 97.94 278 LYS B N 1
ATOM 5146 C CA . LYS B 1 278 ? -5.402 -12.648 7.668 1 97.94 278 LYS B CA 1
ATOM 5147 C C . LYS B 1 278 ? -4.695 -14 7.707 1 97.94 278 LYS B C 1
ATOM 5149 O O . LYS B 1 278 ? -4.996 -14.844 8.555 1 97.94 278 LYS B O 1
ATOM 5154 N N . PHE B 1 279 ? -3.723 -14.195 6.828 1 98 279 PHE B N 1
ATOM 5155 C CA . PHE B 1 279 ? -3.021 -15.469 6.766 1 98 279 PHE B CA 1
ATOM 5156 C C . PHE B 1 279 ? -1.699 -15.32 6.02 1 98 279 PHE B C 1
ATOM 5158 O O . PHE B 1 279 ? -1.536 -14.414 5.207 1 98 279 PHE B O 1
ATOM 5165 N N . SER B 1 280 ? -0.812 -16.219 6.32 1 97.5 280 SER B N 1
ATOM 5166 C CA . SER B 1 280 ? 0.441 -16.297 5.574 1 97.5 280 SER B CA 1
ATOM 5167 C C . SER B 1 280 ? 0.257 -17.047 4.258 1 97.5 280 SER B C 1
ATOM 5169 O O . SER B 1 280 ? -0.645 -17.875 4.133 1 97.5 280 SER B O 1
ATOM 5171 N N . VAL B 1 281 ? 1.111 -16.719 3.314 1 97.5 281 VAL B N 1
ATOM 5172 C CA . VAL B 1 281 ? 0.978 -17.312 1.99 1 97.5 281 VAL B CA 1
ATOM 5173 C C . VAL B 1 281 ? 2.02 -18.406 1.812 1 97.5 281 VAL B C 1
ATOM 5175 O O . VAL B 1 281 ? 1.747 -19.438 1.184 1 97.5 281 VAL B O 1
ATOM 5178 N N . PHE B 1 282 ? 3.156 -18.234 2.402 1 94.31 282 PHE B N 1
ATOM 5179 C CA . PHE B 1 282 ? 4.277 -19.094 2.045 1 94.31 282 PHE B CA 1
ATOM 5180 C C . PHE B 1 282 ? 4.555 -20.109 3.148 1 94.31 282 PHE B C 1
ATOM 5182 O O . PHE B 1 282 ? 5.441 -20.953 3.014 1 94.31 282 PHE B O 1
ATOM 5189 N N . ASP B 1 283 ? 3.832 -20.031 4.188 1 89.25 283 ASP B N 1
ATOM 5190 C CA . ASP B 1 283 ? 3.926 -21.062 5.207 1 89.25 283 ASP B CA 1
ATOM 5191 C C . ASP B 1 283 ? 2.545 -21.609 5.562 1 89.25 283 ASP B C 1
ATOM 5193 O O . ASP B 1 283 ? 1.539 -21.203 4.977 1 89.25 283 ASP B O 1
ATOM 5197 N N . ASN B 1 284 ? 2.543 -22.609 6.359 1 89.88 284 ASN B N 1
ATOM 5198 C CA . ASN B 1 284 ? 1.288 -23.266 6.711 1 89.88 284 ASN B CA 1
ATOM 5199 C C . ASN B 1 284 ? 0.752 -22.766 8.055 1 89.88 284 ASN B C 1
ATOM 5201 O O . ASN B 1 284 ? 0.187 -23.547 8.82 1 89.88 284 ASN B O 1
ATOM 5205 N N . GLY B 1 285 ? 1.007 -21.469 8.336 1 92.5 285 GLY B N 1
ATOM 5206 C CA . GLY B 1 285 ? 0.476 -20.891 9.562 1 92.5 285 GLY B CA 1
ATOM 5207 C C . GLY B 1 285 ? -1.038 -20.812 9.57 1 92.5 285 GLY B C 1
ATOM 5208 O O . GLY B 1 285 ? -1.688 -21.047 8.555 1 92.5 285 GLY B O 1
ATOM 5209 N N . PRO B 1 286 ? -1.577 -20.438 10.633 1 96.19 286 PRO B N 1
ATOM 5210 C CA . PRO B 1 286 ? -3.033 -20.406 10.789 1 96.19 286 PRO B CA 1
ATOM 5211 C C . PRO B 1 286 ? -3.684 -19.281 9.992 1 96.19 286 PRO B C 1
ATOM 5213 O O . PRO B 1 286 ? -2.986 -18.391 9.492 1 96.19 286 PRO B O 1
ATOM 5216 N N . VAL B 1 287 ? -4.984 -19.406 9.828 1 96.88 287 VAL B N 1
ATOM 5217 C CA . VAL B 1 287 ? -5.844 -18.344 9.328 1 96.88 287 VAL B CA 1
ATOM 5218 C C . VAL B 1 287 ? -6.492 -17.609 10.492 1 96.88 287 VAL B C 1
ATOM 5220 O O . VAL B 1 287 ? -7.109 -18.234 11.359 1 96.88 287 VAL B O 1
ATOM 5223 N N . PHE B 1 288 ? -6.305 -16.328 10.523 1 96.81 288 PHE B N 1
ATOM 5224 C CA . PHE B 1 288 ? -6.875 -15.5 11.586 1 96.81 288 PHE B CA 1
ATOM 5225 C C . PHE B 1 288 ? -8.141 -14.805 11.109 1 96.81 288 PHE B C 1
ATOM 5227 O O . PHE B 1 288 ? -8.102 -14.008 10.172 1 96.81 288 PHE B O 1
ATOM 5234 N N . LEU B 1 289 ? -9.227 -15.094 11.695 1 94.25 289 LEU B N 1
ATOM 5235 C CA . LEU B 1 289 ? -10.508 -14.453 11.406 1 94.25 289 LEU B CA 1
ATOM 5236 C C . LEU B 1 289 ? -10.875 -13.461 12.5 1 94.25 289 LEU B C 1
ATOM 5238 O O . LEU B 1 289 ? -10.961 -13.82 13.672 1 94.25 289 LEU B O 1
ATOM 5242 N N . LYS B 1 290 ? -10.977 -12.234 12.078 1 92.81 290 LYS B N 1
ATOM 5243 C CA . LYS B 1 290 ? -11.344 -11.18 13.016 1 92.81 290 LYS B CA 1
ATOM 5244 C C . LYS B 1 290 ? -12.805 -10.766 12.836 1 92.81 290 LYS B C 1
ATOM 5246 O O . LYS B 1 290 ? -13.273 -10.609 11.711 1 92.81 290 LYS B O 1
ATOM 5251 N N . ARG B 1 291 ? -13.562 -10.648 13.906 1 85.12 291 ARG B N 1
ATOM 5252 C CA . ARG B 1 291 ? -14.953 -10.211 13.859 1 85.12 291 ARG B CA 1
ATOM 5253 C C . ARG B 1 291 ? -15.172 -9.016 14.781 1 85.12 291 ARG B C 1
ATOM 5255 O O . ARG B 1 291 ? -14.523 -8.898 15.82 1 85.12 291 ARG B O 1
ATOM 5262 N N . ARG B 1 292 ? -15.992 -8.086 14.172 1 76.25 292 ARG B N 1
ATOM 5263 C CA . ARG B 1 292 ? -16.391 -6.965 15.023 1 76.25 292 ARG B CA 1
ATOM 5264 C C . ARG B 1 292 ? -17.25 -7.438 16.188 1 76.25 292 ARG B C 1
ATOM 5266 O O . ARG B 1 292 ? -18.188 -8.203 16 1 76.25 292 ARG B O 1
ATOM 5273 N N . GLY B 1 293 ? -16.766 -7.418 17.359 1 58.06 293 GLY B N 1
ATOM 5274 C CA . GLY B 1 293 ? -17.578 -7.82 18.484 1 58.06 293 GLY B CA 1
ATOM 5275 C C . GLY B 1 293 ? -18.406 -6.68 19.062 1 58.06 293 GLY B C 1
ATOM 5276 O O . GLY B 1 293 ? -18.125 -5.512 18.812 1 58.06 293 GLY B O 1
ATOM 5277 N N . CYS B 1 294 ? -19.75 -6.938 19.266 1 48.88 294 CYS B N 1
ATOM 5278 C CA . CYS B 1 294 ? -20.672 -6.016 19.922 1 48.88 294 CYS B CA 1
ATOM 5279 C C . CYS B 1 294 ? -19.953 -5.207 21 1 48.88 294 CYS B C 1
ATOM 5281 O O . CYS B 1 294 ? -20.453 -4.156 21.422 1 48.88 294 CYS B O 1
ATOM 5283 N N . GLY B 1 295 ? -18.875 -5.844 21.609 1 47.66 295 GLY B N 1
ATOM 5284 C CA . GLY B 1 295 ? -18.125 -5.121 22.625 1 47.66 295 GLY B CA 1
ATOM 5285 C C . GLY B 1 295 ? -16.797 -4.594 22.125 1 47.66 295 GLY B C 1
ATOM 5286 O O . GLY B 1 295 ? -16.531 -4.594 20.922 1 47.66 295 GLY B O 1
ATOM 5287 N N . GLU B 1 296 ? -15.906 -3.896 23.016 1 53.47 296 GLU B N 1
ATOM 5288 C CA . GLU B 1 296 ? -14.68 -3.139 22.797 1 53.47 296 GLU B CA 1
ATOM 5289 C C . GLU B 1 296 ? -13.656 -3.951 22 1 53.47 296 GLU B C 1
ATOM 5291 O O . GLU B 1 296 ? -12.805 -3.387 21.328 1 53.47 296 GLU B O 1
ATOM 5296 N N . GLU B 1 297 ? -13.539 -5.277 22.297 1 60.22 297 GLU B N 1
ATOM 5297 C CA . GLU B 1 297 ? -12.328 -5.938 21.797 1 60.22 297 GLU B CA 1
ATOM 5298 C C . GLU B 1 297 ? -12.641 -6.855 20.625 1 60.22 297 GLU B C 1
ATOM 5300 O O . GLU B 1 297 ? -13.633 -7.594 20.656 1 60.22 297 GLU B O 1
ATOM 5305 N N . ASP B 1 298 ? -12.016 -6.75 19.453 1 69.38 298 ASP B N 1
ATOM 5306 C CA . ASP B 1 298 ? -12.102 -7.641 18.297 1 69.38 298 ASP B CA 1
ATOM 5307 C C . ASP B 1 298 ? -11.852 -9.094 18.703 1 69.38 298 ASP B C 1
ATOM 5309 O O . ASP B 1 298 ? -11.023 -9.367 19.562 1 69.38 298 ASP B O 1
ATOM 5313 N N . GLU B 1 299 ? -12.875 -9.922 18.344 1 82.94 299 GLU B N 1
ATOM 5314 C CA . GLU B 1 299 ? -12.656 -11.352 18.516 1 82.94 299 GLU B CA 1
ATOM 5315 C C . GLU B 1 299 ? -11.805 -11.922 17.391 1 82.94 299 GLU B C 1
ATOM 5317 O O . GLU B 1 299 ? -12.055 -11.625 16.219 1 82.94 299 GLU B O 1
ATOM 5322 N N . ILE B 1 300 ? -10.766 -12.641 17.781 1 88.5 300 ILE B N 1
ATOM 5323 C CA . ILE B 1 300 ? -9.898 -13.289 16.797 1 88.5 300 ILE B CA 1
ATOM 5324 C C . ILE B 1 300 ? -10.055 -14.805 16.891 1 88.5 300 ILE B C 1
ATOM 5326 O O . ILE B 1 300 ? -9.844 -15.391 17.953 1 88.5 300 ILE B O 1
ATOM 5330 N N . GLU B 1 301 ? -10.578 -15.383 15.867 1 91.44 301 GLU B N 1
ATOM 5331 C CA . GLU B 1 301 ? -10.609 -16.844 15.719 1 91.44 301 GLU B CA 1
ATOM 5332 C C . GLU B 1 301 ? -9.383 -17.344 14.961 1 91.44 301 GLU B C 1
ATOM 5334 O O . GLU B 1 301 ? -9.086 -16.859 13.867 1 91.44 301 GLU B O 1
ATOM 5339 N N . VAL B 1 302 ? -8.695 -18.25 15.609 1 94.56 302 VAL B N 1
ATOM 5340 C CA . VAL B 1 302 ? -7.527 -18.859 14.992 1 94.56 302 VAL B CA 1
ATOM 5341 C C . VAL B 1 302 ? -7.898 -20.219 14.406 1 94.56 302 VAL B C 1
ATOM 5343 O O . VAL B 1 302 ? -8.312 -21.125 15.133 1 94.56 302 VAL B O 1
ATOM 5346 N N . ILE B 1 303 ? -7.711 -20.344 13.094 1 94.06 303 ILE B N 1
ATOM 5347 C CA . ILE B 1 303 ? -8.031 -21.594 12.414 1 94.06 303 ILE B CA 1
ATOM 5348 C C . ILE B 1 303 ? -6.746 -22.266 11.938 1 94.06 303 ILE B C 1
ATOM 5350 O O . ILE B 1 303 ? -6.086 -21.781 11.016 1 94.06 303 ILE B O 1
ATOM 5354 N N . ASP B 1 304 ? -6.418 -23.328 12.461 1 91.12 304 ASP B N 1
ATOM 5355 C CA . ASP B 1 304 ? -5.168 -24 12.133 1 91.12 304 ASP B CA 1
ATOM 5356 C C . ASP B 1 304 ? -5.43 -25.375 11.516 1 91.12 304 ASP B C 1
ATOM 5358 O O . ASP B 1 304 ? -4.5 -26.031 11.055 1 91.12 304 ASP B O 1
ATOM 5362 N N . ASN B 1 305 ? -6.684 -25.766 11.547 1 83 305 ASN B N 1
ATOM 5363 C CA . ASN B 1 305 ? -7.039 -27.062 10.961 1 83 305 ASN B CA 1
ATOM 5364 C C . ASN B 1 305 ? -7.848 -26.891 9.68 1 83 305 ASN B C 1
ATOM 5366 O O . ASN B 1 305 ? -9.055 -26.641 9.727 1 83 305 ASN B O 1
ATOM 5370 N N . PHE B 1 306 ? -7.234 -26.922 8.602 1 79.81 306 PHE B N 1
ATOM 5371 C CA . PHE B 1 306 ? -8.008 -26.719 7.387 1 79.81 306 PHE B CA 1
ATOM 5372 C C . PHE B 1 306 ? -7.848 -27.891 6.434 1 79.81 306 PHE B C 1
ATOM 5374 O O . PHE B 1 306 ? -8.25 -27.812 5.273 1 79.81 306 PHE B O 1
ATOM 5381 N N . GLY B 1 307 ? -7.391 -28.969 6.926 1 80.81 307 GLY B N 1
ATOM 5382 C CA . GLY B 1 307 ? -7.352 -30.156 6.098 1 80.81 307 GLY B CA 1
ATOM 5383 C C . GLY B 1 307 ? -6.008 -30.859 6.125 1 80.81 307 GLY B C 1
ATOM 5384 O O . GLY B 1 307 ? -5.191 -30.609 7.016 1 80.81 307 GLY B O 1
ATOM 5385 N N . PRO B 1 308 ? -5.918 -31.797 5.195 1 82.62 308 PRO B N 1
ATOM 5386 C CA . PRO B 1 308 ? -4.664 -32.562 5.152 1 82.62 308 PRO B CA 1
ATOM 5387 C C . PRO B 1 308 ? -3.449 -31.656 4.906 1 82.62 308 PRO B C 1
ATOM 5389 O O . PRO B 1 308 ? -3.541 -30.672 4.172 1 82.62 308 PRO B O 1
ATOM 5392 N N . ASP B 1 309 ? -2.43 -32 5.594 1 79.25 309 ASP B N 1
ATOM 5393 C CA . ASP B 1 309 ? -1.167 -31.297 5.395 1 79.25 309 ASP B CA 1
ATOM 5394 C C . ASP B 1 309 ? -0.427 -31.828 4.172 1 79.25 309 ASP B C 1
ATOM 5396 O O . ASP B 1 309 ? 0.015 -32.969 4.156 1 79.25 309 ASP B O 1
ATOM 5400 N N . PHE B 1 310 ? -0.334 -31.016 3.205 1 78.75 310 PHE B N 1
ATOM 5401 C CA . PHE B 1 310 ? 0.321 -31.438 1.97 1 78.75 310 PHE B CA 1
ATOM 5402 C C . PHE B 1 310 ? 1.75 -30.906 1.913 1 78.75 310 PHE B C 1
ATOM 5404 O O . PHE B 1 310 ? 2.383 -30.922 0.855 1 78.75 310 PHE B O 1
ATOM 5411 N N . SER B 1 311 ? 2.277 -30.422 2.945 1 75.44 311 SER B N 1
ATOM 5412 C CA . SER B 1 311 ? 3.559 -29.719 3.004 1 75.44 311 SER B CA 1
ATOM 5413 C C . SER B 1 311 ? 4.672 -30.562 2.393 1 75.44 311 SER B C 1
ATOM 5415 O O . SER B 1 311 ? 5.535 -30.047 1.681 1 75.44 311 SER B O 1
ATOM 5417 N N . PRO B 1 312 ? 4.602 -31.922 2.498 1 77.56 312 PRO B N 1
ATOM 5418 C CA . PRO B 1 312 ? 5.68 -32.656 1.849 1 77.56 312 PRO B CA 1
ATOM 5419 C C . PRO B 1 312 ? 5.512 -32.75 0.333 1 77.56 312 PRO B C 1
ATOM 5421 O O . PRO B 1 312 ? 6.5 -32.875 -0.396 1 77.56 312 PRO B O 1
ATOM 5424 N N . HIS B 1 313 ? 4.309 -32.688 -0.071 1 85.19 313 HIS B N 1
ATOM 5425 C CA . HIS B 1 313 ? 3.973 -32.75 -1.488 1 85.19 313 HIS B CA 1
ATOM 5426 C C . HIS B 1 313 ? 2.881 -31.734 -1.844 1 85.19 313 HIS B C 1
ATOM 5428 O O . HIS B 1 313 ? 1.788 -32.125 -2.264 1 85.19 313 HIS B O 1
ATOM 5434 N N . VAL B 1 314 ? 3.256 -30.484 -1.849 1 88.69 314 VAL B N 1
ATOM 5435 C CA . VAL B 1 314 ? 2.295 -29.391 -1.927 1 88.69 314 VAL B CA 1
ATOM 5436 C C . VAL B 1 314 ? 1.621 -29.391 -3.297 1 88.69 314 VAL B C 1
ATOM 5438 O O . VAL B 1 314 ? 0.512 -28.875 -3.451 1 88.69 314 VAL B O 1
ATOM 5441 N N . HIS B 1 315 ? 2.223 -30.094 -4.262 1 92.12 315 HIS B N 1
ATOM 5442 C CA . HIS B 1 315 ? 1.674 -30.094 -5.613 1 92.12 315 HIS B CA 1
ATOM 5443 C C . HIS B 1 315 ? 0.643 -31.203 -5.797 1 92.12 315 HIS B C 1
ATOM 5445 O O . HIS B 1 315 ? -0.037 -31.25 -6.824 1 92.12 315 HIS B O 1
ATOM 5451 N N . LEU B 1 316 ? 0.491 -32.094 -4.871 1 92.25 316 LEU B N 1
ATOM 5452 C CA . LEU B 1 316 ? -0.297 -33.312 -5.02 1 92.25 316 LEU B CA 1
ATOM 5453 C C . LEU B 1 316 ? -1.732 -33 -5.418 1 92.25 316 LEU B C 1
ATOM 5455 O O . LEU B 1 316 ? -2.238 -33.5 -6.414 1 92.25 316 LEU B O 1
ATOM 5459 N N . PRO B 1 317 ? -2.385 -32.062 -4.719 1 93.62 317 PRO B N 1
ATOM 5460 C CA . PRO B 1 317 ? -3.777 -31.812 -5.09 1 93.62 317 PRO B CA 1
ATOM 5461 C C . PRO B 1 317 ? -3.912 -31.203 -6.48 1 93.62 317 PRO B C 1
ATOM 5463 O O . PRO B 1 317 ? -4.867 -31.516 -7.203 1 93.62 317 PRO B O 1
ATOM 5466 N N . LEU B 1 318 ? -3.021 -30.359 -6.84 1 95.38 318 LEU B N 1
ATOM 5467 C CA . LEU B 1 318 ? -3.062 -29.734 -8.156 1 95.38 318 LEU B CA 1
ATOM 5468 C C . LEU B 1 318 ? -2.828 -30.781 -9.25 1 95.38 318 LEU B C 1
ATOM 5470 O O . LEU B 1 318 ? -3.576 -30.828 -10.234 1 95.38 318 LEU B O 1
ATOM 5474 N N . ILE B 1 319 ? -1.857 -31.609 -9.125 1 94.44 319 ILE B N 1
ATOM 5475 C CA . ILE B 1 319 ? -1.523 -32.625 -10.125 1 94.44 319 ILE B CA 1
ATOM 5476 C C . ILE B 1 319 ? -2.682 -33.594 -10.266 1 94.44 319 ILE B C 1
ATOM 5478 O O . ILE B 1 319 ? -3.002 -34.031 -11.375 1 94.44 319 ILE B O 1
ATOM 5482 N N . ALA B 1 320 ? -3.281 -33.938 -9.133 1 94.31 320 ALA B N 1
ATOM 5483 C CA . ALA B 1 320 ? -4.449 -34.812 -9.18 1 94.31 320 ALA B CA 1
ATOM 5484 C C . ALA B 1 320 ? -5.57 -34.188 -10.008 1 94.31 320 ALA B C 1
ATOM 5486 O O . ALA B 1 320 ? -6.168 -34.875 -10.852 1 94.31 320 ALA B O 1
ATOM 5487 N N . ALA B 1 321 ? -5.793 -32.938 -9.781 1 95.31 321 ALA B N 1
ATOM 5488 C CA . ALA B 1 321 ? -6.844 -32.25 -10.516 1 95.31 321 ALA B CA 1
ATOM 5489 C C . ALA B 1 321 ? -6.523 -32.156 -12.008 1 95.31 321 ALA B C 1
ATOM 5491 O O . ALA B 1 321 ? -7.391 -32.406 -12.844 1 95.31 321 ALA B O 1
ATOM 5492 N N . VAL B 1 322 ? -5.305 -31.828 -12.344 1 96.5 322 VAL B N 1
ATOM 5493 C CA . VAL B 1 322 ? -4.879 -31.719 -13.734 1 96.5 322 VAL B CA 1
ATOM 5494 C C . VAL B 1 322 ? -4.996 -33.094 -14.414 1 96.5 322 VAL B C 1
ATOM 5496 O O . VAL B 1 322 ? -5.445 -33.188 -15.555 1 96.5 322 VAL B O 1
ATOM 5499 N N . THR B 1 323 ? -4.598 -34.125 -13.719 1 95.81 323 THR B N 1
ATOM 5500 C CA . THR B 1 323 ? -4.652 -35.5 -14.258 1 95.81 323 THR B CA 1
ATOM 5501 C C . THR B 1 323 ? -6.086 -35.875 -14.617 1 95.81 323 THR B C 1
ATOM 5503 O O . THR B 1 323 ? -6.344 -36.375 -15.711 1 95.81 323 THR B O 1
ATOM 5506 N N . GLU B 1 324 ? -6.949 -35.562 -13.727 1 94.25 324 GLU B N 1
ATOM 5507 C CA . GLU B 1 324 ? -8.359 -35.875 -13.977 1 94.25 324 GLU B CA 1
ATOM 5508 C C . GLU B 1 324 ? -8.891 -35.062 -15.156 1 94.25 324 GLU B C 1
ATOM 5510 O O . GLU B 1 324 ? -9.617 -35.594 -16 1 94.25 324 GLU B O 1
ATOM 5515 N N . ASP B 1 325 ? -8.539 -33.844 -15.188 1 95.06 325 ASP B N 1
ATOM 5516 C CA . ASP B 1 325 ? -8.945 -32.969 -16.297 1 95.06 325 ASP B CA 1
ATOM 5517 C C . ASP B 1 325 ? -8.43 -33.5 -17.625 1 95.06 325 ASP B C 1
ATOM 5519 O O . ASP B 1 325 ? -9.156 -33.5 -18.625 1 95.06 325 ASP B O 1
ATOM 5523 N N . LEU B 1 326 ? -7.195 -33.938 -17.641 1 95.25 326 LEU B N 1
ATOM 5524 C CA . LEU B 1 326 ? -6.582 -34.406 -18.875 1 95.25 326 LEU B CA 1
ATOM 5525 C C . LEU B 1 326 ? -7.203 -35.719 -19.297 1 95.25 326 LEU B C 1
ATOM 5527 O O . LEU B 1 326 ? -7.34 -36 -20.5 1 95.25 326 LEU B O 1
ATOM 5531 N N . GLN B 1 327 ? -7.559 -36.594 -18.375 1 93.38 327 GLN B N 1
ATOM 5532 C CA . GLN B 1 327 ? -8.266 -37.844 -18.703 1 93.38 327 GLN B CA 1
ATOM 5533 C C . GLN B 1 327 ? -9.617 -37.531 -19.344 1 93.38 327 GLN B C 1
ATOM 5535 O O . GLN B 1 327 ? -9.992 -38.156 -20.344 1 93.38 327 GLN B O 1
ATOM 5540 N N . ASP B 1 328 ? -10.25 -36.594 -18.734 1 91.19 328 ASP B N 1
ATOM 5541 C CA . ASP B 1 328 ? -11.531 -36.188 -19.297 1 91.19 328 ASP B CA 1
ATOM 5542 C C . ASP B 1 328 ? -11.344 -35.625 -20.703 1 91.19 328 ASP B C 1
ATOM 5544 O O . ASP B 1 328 ? -12.133 -35.906 -21.609 1 91.19 328 ASP B O 1
ATOM 5548 N N . TRP B 1 329 ? -10.352 -34.844 -20.844 1 91.94 329 TRP B N 1
ATOM 5549 C CA . TRP B 1 329 ? -10.023 -34.25 -22.141 1 91.94 329 TRP B CA 1
ATOM 5550 C C . TRP B 1 329 ? -9.734 -35.312 -23.172 1 91.94 329 TRP B C 1
ATOM 5552 O O . TRP B 1 329 ? -10.242 -35.25 -24.297 1 91.94 329 TRP B O 1
ATOM 5562 N N . LYS B 1 330 ? -9.008 -36.312 -22.859 1 90.31 330 LYS B N 1
ATOM 5563 C CA . LYS B 1 330 ? -8.68 -37.406 -23.75 1 90.31 330 LYS B CA 1
ATOM 5564 C C . LYS B 1 330 ? -9.938 -38.188 -24.172 1 90.31 330 LYS B C 1
ATOM 5566 O O . LYS B 1 330 ? -10.094 -38.531 -25.328 1 90.31 330 LYS B O 1
ATOM 5571 N N . ARG B 1 331 ? -10.75 -38.406 -23.219 1 88.5 331 ARG B N 1
ATOM 5572 C CA . ARG B 1 331 ? -11.992 -39.125 -23.5 1 88.5 331 ARG B CA 1
ATOM 5573 C C . ARG B 1 331 ? -12.875 -38.344 -24.469 1 88.5 331 ARG B C 1
ATOM 5575 O O . ARG B 1 331 ? -13.461 -38.906 -25.375 1 88.5 331 ARG B O 1
ATOM 5582 N N . ALA B 1 332 ? -12.945 -37.125 -24.203 1 86.88 332 ALA B N 1
ATOM 5583 C CA . ALA B 1 332 ? -13.75 -36.281 -25.078 1 86.88 332 ALA B CA 1
ATOM 5584 C C . ALA B 1 332 ? -13.211 -36.281 -26.5 1 86.88 332 ALA B C 1
ATOM 5586 O O . ALA B 1 332 ? -13.984 -36.312 -27.469 1 86.88 332 ALA B O 1
ATOM 5587 N N . ARG B 1 333 ? -11.977 -36.281 -26.656 1 86.12 333 ARG B N 1
ATOM 5588 C CA . ARG B 1 333 ? -11.344 -36.281 -27.984 1 86.12 333 ARG B CA 1
ATOM 5589 C C . ARG B 1 333 ? -11.562 -37.594 -28.688 1 86.12 333 ARG B C 1
ATOM 5591 O O . ARG B 1 333 ? -11.742 -37.625 -29.906 1 86.12 333 ARG B O 1
ATOM 5598 N N . GLU B 1 334 ? -11.523 -3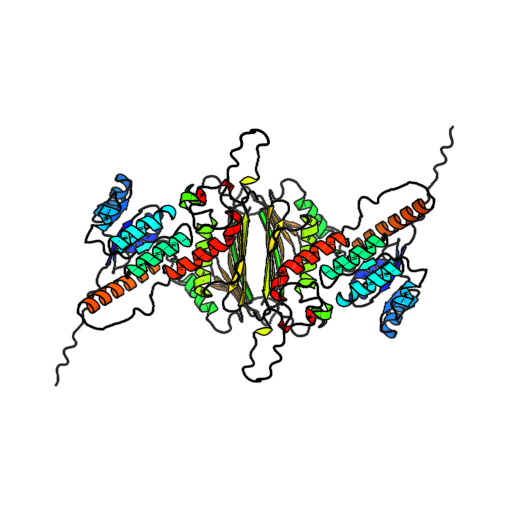8.625 -27.922 1 84.56 334 GLU B N 1
ATOM 5599 C CA . GLU B 1 334 ? -11.773 -39.938 -28.5 1 84.56 334 GLU B CA 1
ATOM 5600 C C . GLU B 1 334 ? -13.203 -40.062 -29.016 1 84.56 334 GLU B C 1
ATOM 5602 O O . GLU B 1 334 ? -13.43 -40.594 -30.109 1 84.56 334 GLU B O 1
ATOM 5607 N N . VAL B 1 335 ? -14.062 -39.531 -28.234 1 81.5 335 VAL B N 1
ATOM 5608 C CA . VAL B 1 335 ? -15.469 -39.562 -28.609 1 81.5 335 VAL B CA 1
ATOM 5609 C C . VAL B 1 335 ? -15.695 -38.719 -29.859 1 81.5 335 VAL B C 1
ATOM 5611 O O . VAL B 1 335 ? -16.406 -39.125 -30.781 1 81.5 335 VAL B O 1
ATOM 5614 N N . ALA B 1 336 ? -15.141 -37.562 -29.875 1 80.12 336 ALA B N 1
ATOM 5615 C CA . ALA B 1 336 ? -15.281 -36.688 -31.016 1 80.12 336 ALA B CA 1
ATOM 5616 C C . ALA B 1 336 ? -14.727 -37.312 -32.281 1 80.12 336 ALA B C 1
ATOM 5618 O O . ALA B 1 336 ? -15.305 -37.156 -33.375 1 80.12 336 ALA B O 1
ATOM 5619 N N . ARG B 1 337 ? -13.727 -38 -32.188 1 78.25 337 ARG B N 1
ATOM 5620 C CA . ARG B 1 337 ? -13.102 -38.656 -33.344 1 78.25 337 ARG B CA 1
ATOM 5621 C C . ARG B 1 337 ? -13.992 -39.75 -33.875 1 78.25 337 ARG B C 1
ATOM 5623 O O . ARG B 1 337 ? -13.969 -40.031 -35.094 1 78.25 337 ARG B O 1
ATOM 5630 N N . GLN B 1 338 ? -14.836 -40.25 -33 1 76.88 338 GLN B N 1
ATOM 5631 C CA . GLN B 1 338 ? -15.734 -41.344 -33.375 1 76.88 338 GLN B CA 1
ATOM 5632 C C . GLN B 1 338 ? -17.047 -40.781 -33.938 1 76.88 338 GLN B C 1
ATOM 5634 O O . GLN B 1 338 ? -17.906 -41.531 -34.375 1 76.88 338 GLN B O 1
ATOM 5639 N N . GLY B 1 339 ? -17.141 -39.438 -34.188 1 65 339 GLY B N 1
ATOM 5640 C CA . GLY B 1 339 ? -18.328 -38.812 -34.781 1 65 339 GLY B CA 1
ATOM 5641 C C . GLY B 1 339 ? -19.469 -38.688 -33.781 1 65 339 GLY B C 1
ATOM 5642 O O . GLY B 1 339 ? -20.609 -38.406 -34.188 1 65 339 GLY B O 1
ATOM 5643 N N . ARG B 1 340 ? -19.297 -39.031 -32.531 1 55.28 340 ARG B N 1
ATOM 5644 C CA . ARG B 1 340 ? -20.344 -38.938 -31.547 1 55.28 340 ARG B CA 1
ATOM 5645 C C . ARG B 1 340 ? -20.344 -37.531 -30.906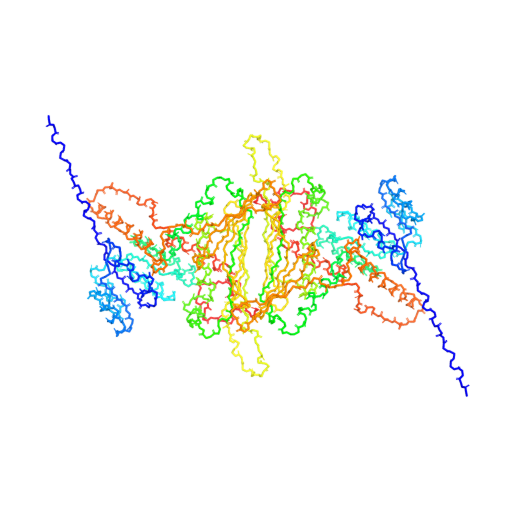 1 55.28 340 ARG B C 1
ATOM 5647 O O . ARG B 1 340 ? -19.297 -36.938 -30.703 1 55.28 340 ARG B O 1
ATOM 5654 N N . SER B 1 341 ? -21.281 -36.688 -31.312 1 47.06 341 SER B N 1
ATOM 5655 C CA . SER B 1 341 ? -21.422 -35.281 -30.891 1 47.06 341 SER B CA 1
ATOM 5656 C C . SER B 1 341 ? -21.391 -35.188 -29.359 1 47.06 341 SER B C 1
ATOM 5658 O O . SER B 1 341 ? -22.438 -35.219 -28.719 1 47.06 341 SER B O 1
ATOM 5660 N N . VAL B 1 342 ? -20.734 -36 -28.656 1 46.03 342 VAL B N 1
ATOM 5661 C CA . VAL B 1 342 ? -20.828 -35.625 -27.25 1 46.03 342 VAL B CA 1
ATOM 5662 C C . VAL B 1 342 ? -20.016 -34.344 -27 1 46.03 342 VAL B C 1
ATOM 5664 O O . VAL B 1 342 ? -18.797 -34.375 -27.109 1 46.03 342 VAL B O 1
ATOM 5667 N N . MET B 1 343 ? -20.469 -33.312 -27.469 1 40.41 343 MET B N 1
ATOM 5668 C CA . MET B 1 343 ? -19.797 -32.031 -27.25 1 40.41 343 MET B CA 1
ATOM 5669 C C . MET B 1 343 ? -19.609 -31.766 -25.75 1 40.41 343 MET B C 1
ATOM 5671 O O . MET B 1 343 ? -20.453 -31.125 -25.125 1 40.41 343 MET B O 1
ATOM 5675 N N . LYS B 1 344 ? -19.422 -32.844 -24.906 1 44 344 LYS B N 1
ATOM 5676 C CA . LYS B 1 344 ? -19.25 -32.188 -23.594 1 44 344 LYS B CA 1
ATOM 5677 C C . LYS B 1 344 ? -18.203 -31.094 -23.641 1 44 344 LYS B C 1
ATOM 5679 O O . LYS B 1 344 ? -17.016 -31.375 -23.844 1 44 344 LYS B O 1
ATOM 5684 N N . GLU B 1 345 ? -18.484 -30 -24.141 1 45.06 345 GLU B N 1
ATOM 5685 C CA . GLU B 1 345 ? -17.703 -28.797 -23.906 1 45.06 345 GLU B CA 1
ATOM 5686 C C . GLU B 1 345 ? -17.219 -28.734 -22.453 1 45.06 345 GLU B C 1
ATOM 5688 O O . GLU B 1 345 ? -18.016 -28.844 -21.531 1 45.06 345 GLU B O 1
ATOM 5693 N N . ILE B 1 346 ? -16.062 -29.484 -22.25 1 49.69 346 ILE B N 1
ATOM 5694 C CA . ILE B 1 346 ? -15.5 -29.281 -20.906 1 49.69 346 ILE B CA 1
ATOM 5695 C C . ILE B 1 346 ? -15.719 -27.844 -20.469 1 49.69 346 ILE B C 1
ATOM 5697 O O . ILE B 1 346 ? -15.086 -26.922 -21.016 1 49.69 346 ILE B O 1
ATOM 5701 N N . SER B 1 347 ? -16.938 -27.422 -20.016 1 55.25 347 SER B N 1
ATOM 5702 C CA . SER B 1 347 ? -17.328 -26.047 -19.688 1 55.25 347 SER B CA 1
ATOM 5703 C C . SER B 1 347 ? -16.453 -25.469 -18.594 1 55.25 347 SER B C 1
ATOM 5705 O O . SER B 1 347 ? -16.125 -24.281 -18.609 1 55.25 347 SER B O 1
ATOM 5707 N N . GLU B 1 348 ? -15.938 -26.453 -17.625 1 78.44 348 GLU B N 1
ATOM 5708 C CA . GLU B 1 348 ? -15.117 -25.859 -16.578 1 78.44 348 GLU B CA 1
ATOM 5709 C C . GLU B 1 348 ? -14.102 -26.859 -16.047 1 78.44 348 GLU B C 1
ATOM 5711 O O . GLU B 1 348 ? -14.445 -27.984 -15.711 1 78.44 348 GLU B O 1
ATOM 5716 N N . TRP B 1 349 ? -12.789 -26.609 -16.172 1 87.38 349 TRP B N 1
ATOM 5717 C CA . TRP B 1 349 ? -11.719 -27.422 -15.617 1 87.38 349 TRP B CA 1
ATOM 5718 C C . TRP B 1 349 ? -11.852 -27.547 -14.102 1 87.38 349 TRP B C 1
ATOM 5720 O O . TRP B 1 349 ? -12.273 -26.594 -13.438 1 87.38 349 TRP B O 1
ATOM 5730 N N . ARG B 1 350 ? -11.57 -28.734 -13.641 1 88.56 350 ARG B N 1
ATOM 5731 C CA . ARG B 1 350 ? -11.398 -28.906 -12.203 1 88.56 350 ARG B CA 1
ATOM 5732 C C . ARG B 1 350 ? -10.219 -28.094 -11.695 1 88.56 350 ARG B C 1
ATOM 5734 O O . ARG B 1 350 ? -10.289 -27.469 -10.633 1 88.56 350 ARG B O 1
ATOM 5741 N N . CYS B 1 351 ? -9.148 -28.203 -12.469 1 93.44 351 CYS B N 1
ATOM 5742 C CA . CYS B 1 351 ? -7.988 -27.391 -12.133 1 93.44 351 CYS B CA 1
ATOM 5743 C C . CYS B 1 351 ? -8.289 -25.906 -12.336 1 93.44 351 CYS B C 1
ATOM 5745 O O . CYS B 1 351 ? -8.602 -25.484 -13.453 1 93.44 351 CYS B O 1
ATOM 5747 N N . ARG B 1 352 ? -8.055 -25.141 -11.312 1 91.31 352 ARG B N 1
ATOM 5748 C CA . ARG B 1 352 ? -8.383 -23.719 -11.312 1 91.31 352 ARG B CA 1
ATOM 5749 C C . ARG B 1 352 ? -7.18 -22.875 -11.727 1 91.31 352 ARG B C 1
ATOM 5751 O O . ARG B 1 352 ? -7.25 -21.641 -11.742 1 91.31 352 ARG B O 1
ATOM 5758 N N . SER B 1 353 ? -6.105 -23.516 -11.992 1 96.75 353 SER B N 1
ATOM 5759 C CA . SER B 1 353 ? -4.898 -22.844 -12.461 1 96.75 353 SER B CA 1
ATOM 5760 C C . SER B 1 353 ? -4.625 -23.156 -13.93 1 96.75 353 SER B C 1
ATOM 5762 O O . SER B 1 353 ? -4.043 -24.188 -14.25 1 96.75 353 SER B O 1
ATOM 5764 N N . THR B 1 354 ? -5.02 -22.281 -14.797 1 97.12 354 THR B N 1
ATOM 5765 C CA . THR B 1 354 ? -4.922 -22.469 -16.234 1 97.12 354 THR B CA 1
ATOM 5766 C C . THR B 1 354 ? -4 -21.422 -16.859 1 97.12 354 THR B C 1
ATOM 5768 O O . THR B 1 354 ? -3.602 -20.453 -16.188 1 97.12 354 THR B O 1
ATOM 5771 N N . GLY B 1 355 ? -3.691 -21.688 -18.125 1 97.94 355 GLY B N 1
ATOM 5772 C CA . GLY B 1 355 ? -2.934 -20.672 -18.844 1 97.94 355 GLY B CA 1
ATOM 5773 C C . GLY B 1 355 ? -3.604 -19.312 -18.844 1 97.94 355 GLY B C 1
ATOM 5774 O O . GLY B 1 355 ? -2.936 -18.281 -18.703 1 97.94 355 GLY B O 1
ATOM 5775 N N . ALA B 1 356 ? -4.922 -19.281 -18.953 1 96.81 356 ALA B N 1
ATOM 5776 C CA . ALA B 1 356 ? -5.668 -18.031 -19 1 96.81 356 ALA B CA 1
ATOM 5777 C C . ALA B 1 356 ? -5.562 -17.266 -17.688 1 96.81 356 ALA B C 1
ATOM 5779 O O . ALA B 1 356 ? -5.328 -16.047 -17.688 1 96.81 356 ALA B O 1
ATOM 5780 N N . SER B 1 357 ? -5.766 -17.953 -16.594 1 97.38 357 SER B N 1
ATOM 5781 C CA . SER B 1 357 ? -5.664 -17.297 -15.289 1 97.38 357 SER B CA 1
ATOM 5782 C C . SER B 1 357 ? -4.238 -16.844 -15.016 1 97.38 357 SER B C 1
ATOM 5784 O O . SER B 1 357 ? -4.023 -15.758 -14.453 1 97.38 357 SER B O 1
ATOM 5786 N N . ALA B 1 358 ? -3.285 -17.625 -15.391 1 98.5 358 ALA B N 1
ATOM 5787 C CA . ALA B 1 358 ? -1.885 -17.281 -15.172 1 98.5 358 ALA B CA 1
ATOM 5788 C C . ALA B 1 358 ? -1.481 -16.062 -16.016 1 98.5 358 ALA B C 1
ATOM 5790 O O . ALA B 1 358 ? -0.653 -15.258 -15.578 1 98.5 358 ALA B O 1
ATOM 5791 N N . LEU B 1 359 ? -2.062 -15.977 -17.203 1 98.56 359 LEU B N 1
ATOM 5792 C CA . LEU B 1 359 ? -1.804 -14.805 -18.031 1 98.56 359 LEU B CA 1
ATOM 5793 C C . LEU B 1 359 ? -2.254 -13.531 -17.344 1 98.56 359 LEU B C 1
ATOM 5795 O O . LEU B 1 359 ? -1.542 -12.523 -17.344 1 98.56 359 LEU B O 1
ATOM 5799 N N . ARG B 1 360 ? -3.381 -13.562 -16.688 1 98.31 360 ARG B N 1
ATOM 5800 C CA . ARG B 1 360 ? -3.883 -12.391 -15.977 1 98.31 360 ARG B CA 1
ATOM 5801 C C . ARG B 1 360 ? -2.932 -11.984 -14.859 1 98.31 360 ARG B C 1
ATOM 5803 O O . ARG B 1 360 ? -2.688 -10.789 -14.648 1 98.31 360 ARG B O 1
ATOM 5810 N N . THR B 1 361 ? -2.379 -12.961 -14.172 1 98.62 361 THR B N 1
ATOM 5811 C CA . THR B 1 361 ? -1.392 -12.695 -13.125 1 98.62 361 THR B CA 1
ATOM 5812 C C . THR B 1 361 ? -0.154 -12.023 -13.719 1 98.62 361 THR B C 1
ATOM 5814 O O . THR B 1 361 ? 0.334 -11.023 -13.18 1 98.62 361 THR B O 1
ATOM 5817 N N . SER B 1 362 ? 0.297 -12.555 -14.836 1 98.5 362 SER B N 1
ATOM 5818 C CA . SER B 1 362 ? 1.48 -12 -15.484 1 98.5 362 SER B CA 1
ATOM 5819 C C . SER B 1 362 ? 1.223 -10.586 -15.992 1 98.5 362 SER B C 1
ATOM 5821 O O . SER B 1 362 ? 2.115 -9.734 -15.961 1 98.5 362 SER B O 1
ATOM 5823 N N . GLU B 1 363 ? 0.023 -10.344 -16.484 1 98.31 363 GLU B N 1
ATOM 5824 C CA . GLU B 1 363 ? -0.332 -9.016 -16.969 1 98.31 363 GLU B CA 1
ATOM 5825 C C . GLU B 1 363 ? -0.281 -7.988 -15.844 1 98.31 363 GLU B C 1
ATOM 5827 O O . GLU B 1 363 ? 0.182 -6.863 -16.047 1 98.31 363 GLU B O 1
ATOM 5832 N N . VAL B 1 364 ? -0.744 -8.336 -14.711 1 98.69 364 VAL B N 1
ATOM 5833 C CA . VAL B 1 364 ? -0.696 -7.457 -13.547 1 98.69 364 VAL B CA 1
ATOM 5834 C C . VAL B 1 364 ? 0.757 -7.168 -13.18 1 98.69 364 VAL B C 1
ATOM 5836 O O . VAL B 1 364 ? 1.128 -6.012 -12.953 1 98.69 364 VAL B O 1
ATOM 5839 N N . MET B 1 365 ? 1.583 -8.18 -13.148 1 98.62 365 MET B N 1
ATOM 5840 C CA . MET B 1 365 ? 2.986 -8.008 -12.781 1 98.62 365 MET B CA 1
ATOM 5841 C C . MET B 1 365 ? 3.697 -7.09 -13.773 1 98.62 365 MET B C 1
ATOM 5843 O O . MET B 1 365 ? 4.484 -6.23 -13.375 1 98.62 365 MET B O 1
ATOM 5847 N N . ASP B 1 366 ? 3.365 -7.309 -15.039 1 98.19 366 ASP B N 1
ATOM 5848 C CA . ASP B 1 366 ? 3.984 -6.469 -16.062 1 98.19 366 ASP B CA 1
ATOM 5849 C C . ASP B 1 366 ? 3.555 -5.012 -15.898 1 98.19 366 ASP B C 1
ATOM 5851 O O . ASP B 1 366 ? 4.367 -4.098 -16.062 1 98.19 366 ASP B O 1
ATOM 5855 N N . THR B 1 367 ? 2.311 -4.777 -15.594 1 98.12 367 THR B N 1
ATOM 5856 C CA . THR B 1 367 ? 1.81 -3.424 -15.391 1 98.12 367 THR B CA 1
ATOM 5857 C C . THR B 1 367 ? 2.523 -2.752 -14.227 1 98.12 367 THR B C 1
ATOM 5859 O O . THR B 1 367 ? 2.941 -1.598 -14.32 1 98.12 367 THR B O 1
ATOM 5862 N N . VAL B 1 368 ? 2.715 -3.432 -13.164 1 98.38 368 VAL B N 1
ATOM 5863 C CA . VAL B 1 368 ? 3.312 -2.92 -11.938 1 98.38 368 VAL B CA 1
ATOM 5864 C C . VAL B 1 368 ? 4.773 -2.557 -12.18 1 98.38 368 VAL B C 1
ATOM 5866 O O . VAL B 1 368 ? 5.281 -1.577 -11.633 1 98.38 368 VAL B O 1
ATOM 5869 N N . LEU B 1 369 ? 5.477 -3.27 -13.07 1 97.62 369 LEU B N 1
ATOM 5870 C CA . LEU B 1 369 ? 6.918 -3.141 -13.242 1 97.62 369 LEU B CA 1
ATOM 5871 C C . LEU B 1 369 ? 7.246 -2.283 -14.461 1 97.62 369 LEU B C 1
ATOM 5873 O O . LEU B 1 369 ? 8.414 -1.979 -14.711 1 97.62 369 LEU B O 1
ATOM 5877 N N . ALA B 1 370 ? 6.242 -1.892 -15.219 1 96.19 370 ALA B N 1
ATOM 5878 C CA . ALA B 1 370 ? 6.441 -1.277 -16.531 1 96.19 370 ALA B CA 1
ATOM 5879 C C . ALA B 1 370 ? 7.387 -0.086 -16.438 1 96.19 370 ALA B C 1
ATOM 5881 O O . ALA B 1 370 ? 8.359 0.004 -17.203 1 96.19 370 ALA B O 1
ATOM 5882 N N . ALA B 1 371 ? 7.176 0.77 -15.516 1 94.44 371 ALA B N 1
ATOM 5883 C CA . ALA B 1 371 ? 7.984 1.983 -15.414 1 94.44 371 ALA B CA 1
ATOM 5884 C C . ALA B 1 371 ? 9.43 1.652 -15.055 1 94.44 371 ALA B C 1
ATOM 5886 O O . ALA B 1 371 ? 10.359 2.307 -15.531 1 94.44 371 ALA B O 1
ATOM 5887 N N . TYR B 1 372 ? 9.664 0.714 -14.273 1 95.25 372 TYR B N 1
ATOM 5888 C CA . TYR B 1 372 ? 11.008 0.361 -13.828 1 95.25 372 TYR B CA 1
ATOM 5889 C C . TYR B 1 372 ? 11.852 -0.148 -14.992 1 95.25 372 TYR B C 1
ATOM 5891 O O . TYR B 1 372 ? 13.039 0.18 -15.102 1 95.25 372 TYR B O 1
ATOM 5899 N N . TYR B 1 373 ? 11.242 -0.907 -15.844 1 94.88 373 TYR B N 1
ATOM 5900 C CA . TYR B 1 373 ? 12 -1.531 -16.922 1 94.88 373 TYR B CA 1
ATOM 5901 C C . TYR B 1 373 ? 11.891 -0.717 -18.203 1 94.88 373 TYR B C 1
ATOM 5903 O O . TYR B 1 373 ? 12.156 -1.228 -19.297 1 94.88 373 TYR B O 1
ATOM 5911 N N . GLY B 1 374 ? 11.469 0.483 -18.109 1 89.81 374 GLY B N 1
ATOM 5912 C CA . GLY B 1 374 ? 11.516 1.41 -19.219 1 89.81 374 GLY B CA 1
ATOM 5913 C C . GLY B 1 374 ? 10.297 1.326 -20.125 1 89.81 374 GLY B C 1
ATOM 5914 O O . GLY B 1 374 ? 10.391 1.597 -21.328 1 89.81 374 GLY B O 1
ATOM 5915 N N . GLY B 1 375 ? 9.188 0.855 -19.562 1 88.25 375 GLY B N 1
ATOM 5916 C CA . GLY B 1 375 ? 7.949 0.838 -20.312 1 88.25 375 GLY B CA 1
ATOM 5917 C C . GLY B 1 375 ? 7.332 -0.543 -20.422 1 88.25 375 GLY B C 1
ATOM 5918 O O . GLY B 1 375 ? 6.41 -0.875 -19.672 1 88.25 375 GLY B O 1
ATOM 5919 N N . SER B 1 376 ? 7.762 -1.279 -21.453 1 86.75 376 SER B N 1
ATOM 5920 C CA . SER B 1 376 ? 7.137 -2.578 -21.688 1 86.75 376 SER B CA 1
ATOM 5921 C C . SER B 1 376 ? 8.133 -3.715 -21.453 1 86.75 376 SER B C 1
ATOM 5923 O O . SER B 1 376 ? 9.32 -3.564 -21.719 1 86.75 376 SER B O 1
ATOM 5925 N N . ARG B 1 377 ? 7.609 -4.797 -21.016 1 91.12 377 ARG B N 1
ATOM 5926 C CA . ARG B 1 377 ? 8.391 -6.016 -20.828 1 91.12 377 ARG B CA 1
ATOM 5927 C C . ARG B 1 377 ? 8.023 -7.055 -21.891 1 91.12 377 ARG B C 1
ATOM 5929 O O . ARG B 1 377 ? 8.234 -8.25 -21.688 1 91.12 377 ARG B O 1
ATOM 5936 N N . ASP B 1 378 ? 7.512 -6.605 -22.969 1 88.31 378 ASP B N 1
ATOM 5937 C CA . ASP B 1 378 ? 7.047 -7.484 -24.031 1 88.31 378 ASP B CA 1
ATOM 5938 C C . ASP B 1 378 ? 8.211 -7.965 -24.891 1 88.31 378 ASP B C 1
ATOM 5940 O O . ASP B 1 378 ? 8.078 -8.93 -25.656 1 88.31 378 ASP B O 1
ATOM 5944 N N . ASP B 1 379 ? 9.297 -7.34 -24.766 1 84.94 379 ASP B N 1
ATOM 5945 C CA . ASP B 1 379 ? 10.477 -7.656 -25.562 1 84.94 379 ASP B CA 1
ATOM 5946 C C . ASP B 1 379 ? 11.594 -8.219 -24.688 1 84.94 379 ASP B C 1
ATOM 5948 O O . ASP B 1 379 ? 11.367 -8.578 -23.531 1 84.94 379 ASP B O 1
ATOM 5952 N N . ALA B 1 380 ? 12.75 -8.438 -25.375 1 88 380 ALA B N 1
ATOM 5953 C CA . ALA B 1 380 ? 13.914 -8.883 -24.609 1 88 380 ALA B CA 1
ATOM 5954 C C . ALA B 1 380 ? 14.547 -7.734 -23.844 1 88 380 ALA B C 1
ATOM 5956 O O . ALA B 1 380 ? 15.719 -7.418 -24.031 1 88 380 ALA B O 1
ATOM 5957 N N . PHE B 1 381 ? 13.711 -7.16 -22.938 1 88.12 381 PHE B N 1
ATOM 5958 C CA . PHE B 1 381 ? 14.094 -5.957 -22.219 1 88.12 381 PHE B CA 1
ATOM 5959 C C . PHE B 1 381 ? 15.375 -6.195 -21.422 1 88.12 381 PHE B C 1
ATOM 5961 O O . PHE B 1 381 ? 16.094 -5.25 -21.094 1 88.12 381 PHE B O 1
ATOM 5968 N N . TRP B 1 382 ? 15.703 -7.441 -21.094 1 89.31 382 TRP B N 1
ATOM 5969 C CA . TRP B 1 382 ? 16.891 -7.773 -20.328 1 89.31 382 TRP B CA 1
ATOM 5970 C C . TRP B 1 382 ? 18.156 -7.531 -21.141 1 89.31 382 TRP B C 1
ATOM 5972 O O . TRP B 1 382 ? 19.266 -7.527 -20.594 1 89.31 382 TRP B O 1
ATOM 5982 N N . GLU B 1 383 ? 17.969 -7.336 -22.375 1 89.56 383 GLU B N 1
ATOM 5983 C CA . GLU B 1 383 ? 19.109 -7.031 -23.234 1 89.56 383 GLU B CA 1
ATOM 5984 C C . GLU B 1 383 ? 19.391 -5.531 -23.266 1 89.56 383 GLU B C 1
ATOM 5986 O O . GLU B 1 383 ? 20.391 -5.094 -23.844 1 89.56 383 GLU B O 1
ATOM 5991 N N . ARG B 1 384 ? 18.531 -4.75 -22.578 1 87.12 384 ARG B N 1
ATOM 5992 C CA . ARG B 1 384 ? 18.719 -3.301 -22.547 1 87.12 384 ARG B CA 1
ATOM 5993 C C . ARG B 1 384 ? 18.641 -2.766 -21.125 1 87.12 384 ARG B C 1
ATOM 5995 O O . ARG B 1 384 ? 17.844 -1.87 -20.828 1 87.12 384 ARG B O 1
ATOM 6002 N N . PRO B 1 385 ? 19.516 -3.164 -20.359 1 85 385 PRO B N 1
ATOM 6003 C CA . PRO B 1 385 ? 19.453 -2.729 -18.969 1 85 385 PRO B CA 1
ATOM 6004 C C . PRO B 1 385 ? 19.609 -1.218 -18.812 1 85 385 PRO B C 1
ATOM 6006 O O . PRO B 1 385 ? 19.234 -0.659 -17.781 1 85 385 PRO B O 1
ATOM 6009 N N . GLN B 1 386 ? 20.094 -0.531 -19.75 1 82.25 386 GLN B N 1
ATOM 6010 C CA . GLN B 1 386 ? 20.281 0.916 -19.688 1 82.25 386 GLN B CA 1
ATOM 6011 C C . GLN B 1 386 ? 18.938 1.635 -19.672 1 82.25 386 GLN B C 1
ATOM 6013 O O . GLN B 1 386 ? 18.859 2.814 -19.328 1 82.25 386 GLN B O 1
ATOM 6018 N N . SER B 1 387 ? 17.938 0.927 -20.094 1 83.38 387 SER B N 1
ATOM 6019 C CA . SER B 1 387 ? 16.609 1.531 -20.141 1 83.38 387 SER B CA 1
ATOM 6020 C C . SER B 1 387 ? 15.906 1.431 -18.797 1 83.38 387 SER B C 1
ATOM 6022 O O . SER B 1 387 ? 14.852 2.035 -18.594 1 83.38 387 SER B O 1
ATOM 6024 N N . TRP B 1 388 ? 16.516 0.754 -17.891 1 87.12 388 TRP B N 1
ATOM 6025 C CA . TRP B 1 388 ? 15.867 0.556 -16.594 1 87.12 388 TRP B CA 1
ATOM 6026 C C . TRP B 1 388 ? 15.977 1.809 -15.734 1 87.12 388 TRP B C 1
ATOM 6028 O O . TRP B 1 388 ? 16.891 2.615 -15.914 1 87.12 388 TRP B O 1
ATOM 6038 N N . SER B 1 389 ? 14.977 1.944 -14.852 1 80.31 389 SER B N 1
ATOM 6039 C CA . SER B 1 389 ? 15.047 3.061 -13.914 1 80.31 389 SER B CA 1
ATOM 6040 C C . SER B 1 389 ? 16.297 2.973 -13.039 1 80.31 389 SER B C 1
ATOM 6042 O O . SER B 1 389 ? 16.672 1.887 -12.602 1 80.31 389 SER B O 1
ATOM 6044 N N . LYS B 1 390 ? 17.016 4.094 -12.922 1 66.69 390 LYS B N 1
ATOM 6045 C CA . LYS B 1 390 ? 18.203 4.164 -12.07 1 66.69 390 LYS B CA 1
ATOM 6046 C C . LYS B 1 390 ? 17.828 4.516 -10.633 1 66.69 390 LYS B C 1
ATOM 6048 O O . LYS B 1 390 ? 18.703 4.688 -9.781 1 66.69 390 LYS B O 1
ATOM 6053 N N . SER B 1 391 ? 16.5 4.555 -10.312 1 64.69 391 SER B N 1
ATOM 6054 C CA . SER B 1 391 ? 16.062 4.934 -8.977 1 64.69 391 SER B CA 1
ATOM 6055 C C . SER B 1 391 ? 15.711 3.705 -8.141 1 64.69 391 SER B C 1
ATOM 6057 O O . SER B 1 391 ? 15.328 2.668 -8.688 1 64.69 391 SER B O 1
#

InterPro domains:
  IPR000683 Gfo/Idh/MocA-like oxidoreductase, N-terminal [PF01408] (16-136)
  IPR036291 NAD(P)-binding domain superfamily [SSF51735] (9-167)
  IPR050463 Gfo/Idh/MocA family oxidoreductases and glycosidases [PTHR43818] (6-368)
  IPR055170 GFO/IDH/MocA-like oxidoreductase domain [PF22725] (147-277)